Protein AF-0000000079761449 (afdb_homodimer)

Secondary structure (DSSP, 8-state):
------------S--SEEEEEEEEEETTEEEEEEE--SSEEEEEESTTSSHHHHHHHHHHHHHTPPPPGGGS-HHHHHHHHHHHHHHHTTSS-HHHHHHH---EEEEEEEE-TTS-TTS--GGGGGG-----TT--EEEEEEEEEE-S-HHHHHHHHHHHHEETTEE---TTHHHHHHHTHHHHEEEEEEEE-SS-TT-EEEE-HHHHHHH--EEEE-SS------TTSTT-HHHHHHHHHTS-GGGS-HHHHHHHHHHHHHHHT-STHHHHHHHHHHHHHHHHH--SS-S-TTS-EEEEEE---SSS---S-EEEEEE-TTS--EEEGGGS-HHHHHHHHHHHHHHHHHHHHHHH-SSS--EEEEE-TTTT--HHHHHHHHHHHHHHHHHHHTTT-EEEEE---HHHHHHS-GGGEEEEEEETTEEEEEEHHHHHHH-HHHHHHHHHHHHHHT--GGG-SEEEEE-SHHHHHHHHHHHHHHHHHTTTTTSSS-GGGS-EEEEE-TTTSHHHHHHHHHHHT--EEEE----EEEEEE-TTSPEEEEE--GGG-SEE--HHHHHHHHHHTT--TT--PPPPHHHHHT--TTTTEETTEEEE----BTTB--SSHHHHHHHH-TTTTT--SS--GGGG----S-HHHHHHHHHHH-TTPPPPHHHHHHHHHHHH--S--/------------S--SEEEEEEEEEETTEEEEEEE--SSEEEEEESTTSSHHHHHHHHHHHHHTPPPPGGGS-HHHHHHHHHHHHHHHTTSS-HHHHHHH---EEEEEEEE-TTS-TTS--GGGGGG-----TT--EEEEEEEEEE-S-HHHHHHHHHHHHEETTEE---TTHHHHHHHTHHHHEEEEEEEE-SS-TT-EEEE-HHHHHHH--EEEE-SS------TTSTT-HHHHHHHHHTS-GGGS-HHHHHHHHHHHHHHHS-SHHHHHHHHHHHHHHHHHH--SS-S-TTS-EEEEEE----SS-----EEEEEE-TTS--EEEGGGS-HHHHHHHHHHHHHHHHHHHHHHH-SSS--EEEEE-TTTT--HHHHHHHHHHHHHHHHHHHTTT-EEEEE---HHHHHHS-GGGEEEEEEETTEEEEEEHHHHHHH-HHHHHHHHHHHHHHT--GGG-SEEEEE-SHHHHHHHHHHHHHHHHHTTTTTSSS-GGGS-EEEEE-TTTSHHHHHHHHHHHT--EEEE----EEEEEE-TTSPEEEEE--GGG-SEE--HHHHHHHHHHTT--TT--PPPPHHHHHT--TTTTEETTEEEE----BTTB--SSHHHHHHHH-TTTTT--SS--GGGG----S-HHHHHHHHHHH-TTPPPPHHHHHHHHHHHH--S--

InterPro domains:
  IPR027417 P-loop containing nucleoside triphosphate hydrolase [G3DSA:3.40.50.300] (16-431)
  IPR027417 P-loop containing nucleoside triphosphate hydrolase [SSF52540] (16-412)
  IPR034139 OLD protein-like, TOPRIM domain [PF20469] (458-531)
  IPR034139 OLD protein-like, TOPRIM domain [cd01026] (458-541)
  IPR041685 Endonuclease GajA/Old nuclease/RecF-like, AAA domain [PF13175] (16-409)
  IPR051396 Bacterial Antiviral Defense Nuclease [PTHR43581] (16-540)

Nearest PDB structures (foldseek):
  5z68-assembly2_C  TM=4.287E-01  e=1.206E-06  Caldanaerobacter subterraneus subsp. tengcongensis MB4
  3euj-assembly1_A-2  TM=3.792E-01  e=4.379E-06  [Haemophilus] ducreyi 35000HP
  3euk-assembly2_F  TM=3.370E-01  e=1.665E-06  [Haemophilus] ducreyi 35000HP
  7nyw-assembly1_A  TM=2.737E-01  e=1.703E-03  Photorhabdus thracensis
  3hte-assembly1_D  TM=2.586E-01  e=2.676E+00  Escherichia coli K-12

Sequence (1354 aa):
MALTSYTCAIRKEIGMRLSKIKIKNYRLLIDAELEVDSKTTLIVGRNNTAKTSCFECIGKVLDGTPFSFNDYPLSKRENLYANITSFMAKEIAFEELCERLEPISIEFLVDYSLDDPEDNLGALSPFIIDVDIDTTTALIRAEYKLKADEKGIWKILEPNYYENGNFSPADDVHNAIISNFHKLFEMTIYAINPQKPDEKQSKKQAELADLFPFHIIQAERCLGEDGTQDNSLSSLISDFFDMSEDELDPSVAEKVKELRAIVENANKNVQQQSDSILSALVSSAVGFGYPNGEELQLGVTTQLSIDDQIKNQTQLSYTAGTSKERLPSTYNGLGYKNLIKMEFLLAAFAKKVEKCGDACIPLLFIEEPESHMHPQMQHAFAEYLEAFLAKITSVGIQTFLTSHSAHIANTMVFSKIRYAQKTKAGVIYKNLNTFAQENPSNTDFIRKYLTLTKCDLFFADKAIFIEGASERLLLPDMIDKCAKAGDFDSREYKLPAQYYALVEIGGAYAYKFIPFAEFLGIPCLILTDLDSVSGQKGANGRIYYNSVPVSCGETTSNETLKWWVRKNKGLSEDDNTQIALTDITSMSPADKTRCKCHIEFQTTENGLCGHSLEEAIRNVNRAHYELGDTPTENDLEFSGKSKTDFALNLICECEDYAIPAYIKDGLVWLNDQRVLEMALTSYTCAIRKEIGMRLSKIKIKNYRLLIDAELEVDSKTTLIVGRNNTAKTSCFECIGKVLDGTPFSFNDYPLSKRENLYANITSFMAKEIAFEELCERLEPISIEFLVDYSLDDPEDNLGALSPFIIDVDIDTTTALIRAEYKLKADEKGIWKILEPNYYENGNFSPADDVHNAIISNFHKLFEMTIYAINPQKPDEKQSKKQAELADLFPFHIIQAERCLGEDGTQDNSLSSLISDFFDMSEDELDPSVAEKVKELRAIVENANKNVQQQSDSILSALVSSAVGFGYPNGEELQLGVTTQLSIDDQIKNQTQLSYTAGTSKERLPSTYNGLGYKNLIKMEFLLAAFAKKVEKCGDACIPLLFIEEPESHMHPQMQHAFAEYLEAFLAKITSVGIQTFLTSHSAHIANTMVFSKIRYAQKTKAGVIYKNLNTFAQENPSNTDFIRKYLTLTKCDLFFADKAIFIEGASERLLLPDMIDKCAKAGDFDSREYKLPAQYYALVEIGGAYAYKFIPFAEFLGIPCLILTDLDSVSGQKGANGRIYYNSVPVSCGETTSNETLKWWVRKNKGLSEDDNTQIALTDITSMSPADKTRCKCHIEFQTTENGLCGHSLEEAIRNVNRAHYELGDTPTENDLEFSGKSKTDFALNLICECEDYAIPAYIKDGLVWLNDQRVLE

Organism: Clostridium scindens (strain ATCC 35704 / DSM 5676 / VPI 13733 / 19) (NCBI:txid411468)

pLDDT: mean 78.38, std 19.58, range [19.12, 97.88]

Radius of gyration: 34.51 Å; Cα contacts (8 Å, |Δi|>4): 2394; chains: 2; bounding box: 99×98×90 Å

Structure (mmCIF, N/CA/C/O backbone):
data_AF-0000000079761449-model_v1
#
loop_
_entity.id
_entity.type
_entity.pdbx_description
1 polymer 'DNA replication and repair protein RecF'
#
loop_
_atom_site.group_PDB
_atom_site.id
_atom_site.type_symbol
_atom_site.label_atom_id
_atom_site.label_alt_id
_atom_site.label_comp_id
_atom_site.label_asym_id
_atom_site.label_entity_id
_atom_site.label_seq_id
_atom_site.pdbx_PDB_ins_code
_atom_site.Cartn_x
_atom_site.Cartn_y
_atom_site.Cartn_z
_atom_site.occupancy
_atom_site.B_iso_or_equiv
_atom_site.auth_seq_id
_atom_site.auth_comp_id
_atom_site.auth_asym_id
_atom_site.auth_atom_id
_atom_site.pdbx_PDB_model_num
ATOM 1 N N . MET A 1 1 ? -2.748 16.125 -27.953 1 19.59 1 MET A N 1
ATOM 2 C CA . MET A 1 1 ? -2.762 16.047 -29.406 1 19.59 1 MET A CA 1
ATOM 3 C C . MET A 1 1 ? -1.547 15.281 -29.922 1 19.59 1 MET A C 1
ATOM 5 O O . MET A 1 1 ? -1.692 14.281 -30.641 1 19.59 1 MET A O 1
ATOM 9 N N . ALA A 1 2 ? -0.478 16.047 -30.344 1 19.84 2 ALA A N 1
ATOM 10 C CA . ALA A 1 2 ? 0.451 15.523 -31.344 1 19.84 2 ALA A CA 1
ATOM 11 C C . ALA A 1 2 ? 1.441 14.547 -30.719 1 19.84 2 ALA A C 1
ATOM 13 O O . ALA A 1 2 ? 2.414 14.969 -30.078 1 19.84 2 ALA A O 1
ATOM 14 N N . LEU A 1 3 ? 1.023 13.555 -29.938 1 25.16 3 LEU A N 1
ATOM 15 C CA . LEU A 1 3 ? 1.757 12.297 -29.875 1 25.16 3 LEU A CA 1
ATOM 16 C C . LEU A 1 3 ? 2.344 11.938 -31.234 1 25.16 3 LEU A C 1
ATOM 18 O O . LEU A 1 3 ? 1.604 11.625 -32.156 1 25.16 3 LEU A O 1
ATOM 22 N N . THR A 1 4 ? 3.264 12.672 -31.656 1 25.59 4 THR A N 1
ATOM 23 C CA . THR A 1 4 ? 3.965 12.602 -32.938 1 25.59 4 THR A CA 1
ATOM 24 C C . THR A 1 4 ? 4.195 11.148 -33.344 1 25.59 4 THR A C 1
ATOM 26 O O . THR A 1 4 ? 4.285 10.258 -32.5 1 25.59 4 THR A O 1
ATOM 29 N N . SER A 1 5 ? 3.996 10.922 -34.781 1 26.22 5 SER A N 1
ATOM 30 C CA . SER A 1 5 ? 4.109 9.781 -35.688 1 26.22 5 SER A CA 1
ATOM 31 C C . SER A 1 5 ? 5.477 9.117 -35.562 1 26.22 5 SER A C 1
ATOM 33 O O . SER A 1 5 ? 6.469 9.633 -36.094 1 26.22 5 SER A O 1
ATOM 35 N N . TYR A 1 6 ? 6.02 8.984 -34.469 1 28.06 6 TYR A N 1
ATOM 36 C CA . TYR A 1 6 ? 7.125 8.047 -34.594 1 28.06 6 TYR A CA 1
ATOM 37 C C . TYR A 1 6 ? 6.781 6.961 -35.625 1 28.06 6 TYR A C 1
ATOM 39 O O . TYR A 1 6 ? 5.836 6.195 -35.406 1 28.06 6 TYR A O 1
ATOM 47 N N . THR A 1 7 ? 6.758 7.402 -36.938 1 28.17 7 THR A N 1
ATOM 48 C CA . THR A 1 7 ? 6.727 6.422 -38 1 28.17 7 THR A CA 1
ATOM 49 C C . THR A 1 7 ? 7.688 5.273 -37.719 1 28.17 7 THR A C 1
ATOM 51 O O . THR A 1 7 ? 8.859 5.328 -38.094 1 28.17 7 THR A O 1
ATOM 54 N N . CYS A 1 8 ? 7.941 4.984 -36.531 1 30.56 8 CYS A N 1
ATOM 55 C CA . CYS A 1 8 ? 8.68 3.73 -36.406 1 30.56 8 CYS A CA 1
ATOM 56 C C . CYS A 1 8 ? 8.102 2.668 -37.344 1 30.56 8 CYS A C 1
ATOM 58 O O . CYS A 1 8 ? 6.883 2.539 -37.469 1 30.56 8 CYS A O 1
ATOM 60 N N . ALA A 1 9 ? 8.867 2.355 -38.344 1 31.3 9 ALA A N 1
ATOM 61 C CA . ALA A 1 9 ? 8.539 1.203 -39.188 1 31.3 9 ALA A CA 1
ATOM 62 C C . ALA A 1 9 ? 7.773 0.149 -38.406 1 31.3 9 ALA A C 1
ATOM 64 O O . ALA A 1 9 ? 8.234 -0.302 -37.344 1 31.3 9 ALA A O 1
ATOM 65 N N . ILE A 1 10 ? 6.527 0.312 -38.469 1 35 10 ILE A N 1
ATOM 66 C CA . ILE A 1 10 ? 5.668 -0.757 -37.969 1 35 10 ILE A CA 1
ATOM 67 C C . ILE A 1 10 ? 6.332 -2.109 -38.219 1 35 10 ILE A C 1
ATOM 69 O O . ILE A 1 10 ? 6.473 -2.541 -39.344 1 35 10 ILE A O 1
ATOM 73 N N . ARG A 1 11 ? 7.453 -2.289 -37.562 1 35.69 11 ARG A N 1
ATOM 74 C CA . ARG A 1 11 ? 7.824 -3.68 -37.812 1 35.69 11 ARG A CA 1
ATOM 75 C C . ARG A 1 11 ? 6.59 -4.562 -37.938 1 35.69 11 ARG A C 1
ATOM 77 O O . ARG A 1 11 ? 5.59 -4.352 -37.25 1 35.69 11 ARG A O 1
ATOM 84 N N . LYS A 1 12 ? 6.48 -5.266 -39 1 40.88 12 LYS A N 1
ATOM 85 C CA . LYS A 1 12 ? 5.496 -6.32 -39.219 1 40.88 12 LYS A CA 1
ATOM 86 C C . LYS A 1 12 ? 5.102 -7 -37.906 1 40.88 12 LYS A C 1
ATOM 88 O O . LYS A 1 12 ? 5.855 -6.973 -36.938 1 40.88 12 LYS A O 1
ATOM 93 N N . GLU A 1 13 ? 3.949 -7.648 -37.688 1 49.78 13 GLU A N 1
ATOM 94 C CA . GLU A 1 13 ? 3.52 -8.609 -36.688 1 49.78 13 GLU A CA 1
ATOM 95 C C . GLU A 1 13 ? 4.715 -9.32 -36.062 1 49.78 13 GLU A C 1
ATOM 97 O O . GLU A 1 13 ? 5.703 -9.602 -36.75 1 49.78 13 GLU A O 1
ATOM 102 N N . ILE A 1 14 ? 4.953 -9.305 -34.719 1 57.28 14 ILE A N 1
ATOM 103 C CA . ILE A 1 14 ? 6.078 -9.82 -33.938 1 57.28 14 ILE A CA 1
ATOM 104 C C . ILE A 1 14 ? 6.52 -11.164 -34.531 1 57.28 14 ILE A C 1
ATOM 106 O O . ILE A 1 14 ? 5.738 -12.117 -34.594 1 57.28 14 ILE A O 1
ATOM 110 N N . GLY A 1 15 ? 7.551 -11.109 -35.25 1 73.94 15 GLY A N 1
ATOM 111 C CA . GLY A 1 15 ? 8.219 -12.297 -35.75 1 73.94 15 GLY A CA 1
ATOM 112 C C . GLY A 1 15 ? 8.664 -13.242 -34.656 1 73.94 15 GLY A C 1
ATOM 113 O O . GLY A 1 15 ? 7.887 -13.555 -33.75 1 73.94 15 GLY A O 1
ATOM 114 N N . MET A 1 16 ? 9.906 -13.617 -34.562 1 86.19 16 MET A N 1
ATOM 115 C CA . MET A 1 16 ? 10.453 -14.539 -33.594 1 86.19 16 MET A CA 1
ATOM 116 C C . MET A 1 16 ? 10.266 -13.992 -32.156 1 86.19 16 MET A C 1
ATOM 118 O O . MET A 1 16 ? 10.445 -12.797 -31.938 1 86.19 16 MET A O 1
ATOM 122 N N . ARG A 1 17 ? 9.734 -14.844 -31.266 1 90.69 17 ARG A N 1
ATOM 123 C CA . ARG A 1 17 ? 9.477 -14.414 -29.891 1 90.69 17 ARG A CA 1
ATOM 124 C C . ARG A 1 17 ? 9.719 -15.555 -28.906 1 90.69 17 ARG A C 1
ATOM 126 O O . ARG A 1 17 ? 9.602 -16.734 -29.266 1 90.69 17 ARG A O 1
ATOM 133 N N . LEU A 1 18 ? 10.094 -15.211 -27.75 1 95.5 18 LEU A N 1
ATOM 134 C CA . LEU A 1 18 ? 10.172 -16.172 -26.656 1 95.5 18 LEU A CA 1
ATOM 135 C C . LEU A 1 18 ? 8.781 -16.578 -26.203 1 95.5 18 LEU A C 1
ATOM 137 O O . LEU A 1 18 ? 7.953 -15.734 -25.859 1 95.5 18 LEU A O 1
ATOM 141 N N . SER A 1 19 ? 8.523 -17.844 -26.219 1 95.5 19 SER A N 1
ATOM 142 C CA . SER A 1 19 ? 7.164 -18.297 -25.953 1 95.5 19 SER A CA 1
ATOM 143 C C . SER A 1 19 ? 7.062 -18.953 -24.578 1 95.5 19 SER A C 1
ATOM 145 O O . SER A 1 19 ? 6.012 -18.906 -23.938 1 95.5 19 SER A O 1
ATOM 147 N N . LYS A 1 20 ? 8.148 -19.578 -24.219 1 96.94 20 LYS A N 1
ATOM 148 C CA . LYS A 1 20 ? 8.109 -20.328 -22.969 1 96.94 20 LYS A CA 1
ATOM 149 C C . LYS A 1 20 ? 9.492 -20.422 -22.344 1 96.94 20 LYS A C 1
ATOM 151 O O . LYS A 1 20 ? 10.5 -20.469 -23.047 1 96.94 20 LYS A O 1
ATOM 156 N N . ILE A 1 21 ? 9.547 -20.453 -21.047 1 97.88 21 ILE A N 1
ATOM 157 C CA . ILE A 1 21 ? 10.766 -20.672 -20.281 1 97.88 21 ILE A CA 1
ATOM 158 C C . ILE A 1 21 ? 10.531 -21.781 -19.25 1 97.88 21 ILE A C 1
ATOM 160 O O . ILE A 1 21 ? 9.523 -21.781 -18.547 1 97.88 21 ILE A O 1
ATOM 164 N N . LYS A 1 22 ? 11.359 -22.719 -19.219 1 97.75 22 LYS A N 1
ATOM 165 C CA . LYS A 1 22 ? 11.312 -23.781 -18.219 1 97.75 22 LYS A CA 1
ATOM 166 C C . LYS A 1 22 ? 12.555 -23.75 -17.328 1 97.75 22 LYS A C 1
ATOM 168 O O . LYS A 1 22 ? 13.68 -23.672 -17.828 1 97.75 22 LYS A O 1
ATOM 173 N N . ILE A 1 23 ? 12.375 -23.688 -16.094 1 97.69 23 ILE A N 1
ATOM 174 C CA . ILE A 1 23 ? 13.469 -23.656 -15.125 1 97.69 23 ILE A CA 1
ATOM 175 C C . ILE A 1 23 ? 13.391 -24.875 -14.211 1 97.69 23 ILE A C 1
ATOM 177 O O . ILE A 1 23 ? 12.32 -25.188 -13.68 1 97.69 23 ILE A O 1
ATOM 181 N N . LYS A 1 24 ? 14.469 -25.531 -14.094 1 97.31 24 LYS A N 1
ATOM 182 C CA . LYS A 1 24 ? 14.539 -26.688 -13.203 1 97.31 24 LYS A CA 1
ATOM 183 C C . LYS A 1 24 ? 15.633 -26.516 -12.156 1 97.31 24 LYS A C 1
ATOM 185 O O . LYS A 1 24 ? 16.734 -26.062 -12.469 1 97.31 24 LYS A O 1
ATOM 190 N N . ASN A 1 25 ? 15.297 -26.766 -10.969 1 96.12 25 ASN A N 1
ATOM 191 C CA . ASN A 1 25 ? 16.219 -26.891 -9.844 1 96.12 25 ASN A CA 1
ATOM 192 C C . ASN A 1 25 ? 16.938 -25.578 -9.555 1 96.12 25 ASN A C 1
ATOM 194 O O . ASN A 1 25 ? 18.172 -25.547 -9.477 1 96.12 25 ASN A O 1
ATOM 198 N N . TYR A 1 26 ? 16.344 -24.531 -9.406 1 94.94 26 TYR A N 1
ATOM 199 C CA . TYR A 1 26 ? 16.859 -23.219 -9.008 1 94.94 26 TYR A CA 1
ATOM 200 C C . TYR A 1 26 ? 16.047 -22.656 -7.84 1 94.94 26 TYR A C 1
ATOM 202 O O . TYR A 1 26 ? 14.93 -22.156 -8.031 1 94.94 26 TYR A O 1
ATOM 210 N N . ARG A 1 27 ? 16.547 -22.75 -6.746 1 89.44 27 ARG A N 1
ATOM 211 C CA . ARG A 1 27 ? 15.891 -22.266 -5.531 1 89.44 27 ARG A CA 1
ATOM 212 C C . ARG A 1 27 ? 14.5 -22.875 -5.375 1 89.44 27 ARG A C 1
ATOM 214 O O . ARG A 1 27 ? 14.359 -24.109 -5.32 1 89.44 27 ARG A O 1
ATOM 221 N N . LEU A 1 28 ? 13.438 -22.094 -5.445 1 88 28 LEU A N 1
ATOM 222 C CA . LEU A 1 28 ? 12.094 -22.625 -5.273 1 88 28 LEU A CA 1
ATOM 223 C C . LEU A 1 28 ? 11.531 -23.125 -6.602 1 88 28 LEU A C 1
ATOM 225 O O . LEU A 1 28 ? 10.469 -23.766 -6.633 1 88 28 LEU A O 1
ATOM 229 N N . LEU A 1 29 ? 12.266 -22.875 -7.605 1 95 29 LEU A N 1
ATOM 230 C CA . LEU A 1 29 ? 11.836 -23.312 -8.93 1 95 29 LEU A CA 1
ATOM 231 C C . LEU A 1 29 ? 12.367 -24.703 -9.242 1 95 29 LEU A C 1
ATOM 233 O O . LEU A 1 29 ? 13.375 -24.844 -9.93 1 95 29 LEU A O 1
ATOM 237 N N . ILE A 1 30 ? 11.633 -25.688 -8.82 1 95.44 30 ILE A N 1
ATOM 238 C CA . ILE A 1 30 ? 12.07 -27.078 -8.961 1 95.44 30 ILE A CA 1
ATOM 239 C C . ILE A 1 30 ? 11.742 -27.578 -10.359 1 95.44 30 ILE A C 1
ATOM 241 O O . ILE A 1 30 ? 12.562 -28.25 -10.992 1 95.44 30 ILE A O 1
ATOM 245 N N . ASP A 1 31 ? 10.664 -27.344 -10.828 1 96 31 ASP A N 1
ATOM 246 C CA . ASP A 1 31 ? 10.164 -27.641 -12.164 1 96 31 ASP A CA 1
ATOM 247 C C . ASP A 1 31 ? 9.094 -26.641 -12.594 1 96 31 ASP A C 1
ATOM 249 O O . ASP A 1 31 ? 7.914 -26.984 -12.68 1 96 31 ASP A O 1
ATOM 253 N N . ALA A 1 32 ? 9.547 -25.469 -12.93 1 96.5 32 ALA A N 1
ATOM 254 C CA . ALA A 1 32 ? 8.617 -24.359 -13.203 1 96.5 32 ALA A CA 1
ATOM 255 C C . ALA A 1 32 ? 8.562 -24.062 -14.703 1 96.5 32 ALA A C 1
ATOM 257 O O . ALA A 1 32 ? 9.578 -24.156 -15.398 1 96.5 32 ALA A O 1
ATOM 258 N N . GLU A 1 33 ? 7.445 -23.828 -15.172 1 96.69 33 GLU A N 1
ATOM 259 C CA . GLU A 1 33 ? 7.227 -23.422 -16.562 1 96.69 33 GLU A CA 1
ATOM 260 C C . GLU A 1 33 ? 6.523 -22.062 -16.641 1 96.69 33 GLU A C 1
ATOM 262 O O . GLU A 1 33 ? 5.504 -21.859 -15.984 1 96.69 33 GLU A O 1
ATOM 267 N N . LEU A 1 34 ? 7.051 -21.125 -17.344 1 96.94 34 LEU A N 1
ATOM 268 C CA . LEU A 1 34 ? 6.496 -19.781 -17.516 1 96.94 34 LEU A CA 1
ATOM 269 C C . LEU A 1 34 ? 6.133 -19.531 -18.969 1 96.94 34 LEU A C 1
ATOM 271 O O . LEU A 1 34 ? 7.016 -19.438 -19.828 1 96.94 34 LEU A O 1
ATOM 275 N N . GLU A 1 35 ? 4.891 -19.469 -19.266 1 96.94 35 GLU A N 1
ATOM 276 C CA . GLU A 1 35 ? 4.453 -19.062 -20.594 1 96.94 35 GLU A CA 1
ATOM 277 C C . GLU A 1 35 ? 4.625 -17.547 -20.781 1 96.94 35 GLU A C 1
ATOM 279 O O . GLU A 1 35 ? 4.195 -16.766 -19.938 1 96.94 35 GLU A O 1
ATOM 284 N N . VAL A 1 36 ? 5.219 -17.172 -21.859 1 96.12 36 VAL A N 1
ATOM 285 C CA . VAL A 1 36 ? 5.574 -15.766 -22.062 1 96.12 36 VAL A CA 1
ATOM 286 C C . VAL A 1 36 ? 4.605 -15.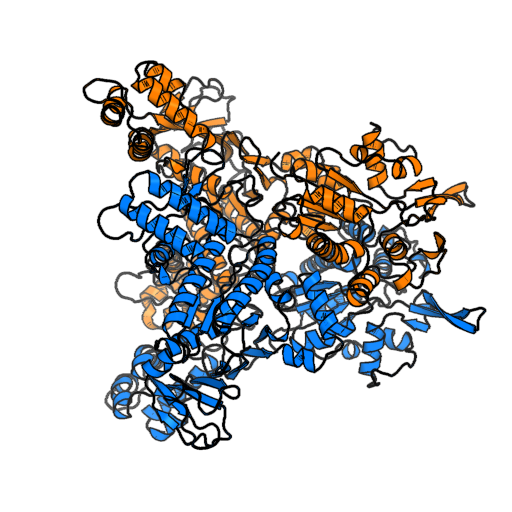125 -23.047 1 96.12 36 VAL A C 1
ATOM 288 O O . VAL A 1 36 ? 4.324 -15.695 -24.109 1 96.12 36 VAL A O 1
ATOM 291 N N . ASP A 1 37 ? 4.078 -13.984 -22.641 1 93.06 37 ASP A N 1
ATOM 292 C CA . ASP A 1 37 ? 3.225 -13.203 -23.531 1 93.06 37 ASP A CA 1
ATOM 293 C C . ASP A 1 37 ? 4.051 -12.5 -24.609 1 93.06 37 ASP A C 1
ATOM 295 O O . ASP A 1 37 ? 5.238 -12.234 -24.406 1 93.06 37 ASP A O 1
ATOM 299 N N . SER A 1 38 ? 3.453 -12.219 -25.75 1 88.94 38 SER A N 1
ATOM 300 C CA . SER A 1 38 ? 4.168 -11.633 -26.875 1 88.94 38 SER A CA 1
ATOM 301 C C . SER A 1 38 ? 4.617 -10.211 -26.562 1 88.94 38 SER A C 1
ATOM 303 O O . SER A 1 38 ? 5.562 -9.703 -27.172 1 88.94 38 SER A O 1
ATOM 305 N N . LYS A 1 39 ? 3.961 -9.625 -25.594 1 87.5 39 LYS A N 1
ATOM 306 C CA . LYS A 1 39 ? 4.305 -8.242 -25.281 1 87.5 39 LYS A CA 1
ATOM 307 C C . LYS A 1 39 ? 4.762 -8.102 -23.828 1 87.5 39 LYS A C 1
ATOM 309 O O . LYS A 1 39 ? 5.941 -7.875 -23.562 1 87.5 39 LYS A O 1
ATOM 314 N N . THR A 1 40 ? 3.803 -8.32 -22.953 1 90.19 40 THR A N 1
ATOM 315 C CA . THR A 1 40 ? 4.086 -8.125 -21.531 1 90.19 40 THR A CA 1
ATOM 316 C C . THR A 1 40 ? 3.602 -9.312 -20.719 1 90.19 40 THR A C 1
ATOM 318 O O . THR A 1 40 ? 2.467 -9.766 -20.891 1 90.19 40 THR A O 1
ATOM 321 N N . THR A 1 41 ? 4.484 -9.844 -19.953 1 94.56 41 THR A N 1
ATOM 322 C CA . THR A 1 41 ? 4.145 -10.891 -18.984 1 94.56 41 THR A CA 1
ATOM 323 C C . THR A 1 41 ? 4.277 -10.375 -17.562 1 94.56 41 THR A C 1
ATOM 325 O O . THR A 1 41 ? 5.363 -9.977 -17.125 1 94.56 41 THR A O 1
ATOM 328 N N . LEU A 1 42 ? 3.162 -10.359 -16.875 1 94.12 42 LEU A N 1
ATOM 329 C CA . LEU A 1 42 ? 3.146 -9.906 -15.484 1 94.12 42 LEU A CA 1
ATOM 330 C C . LEU A 1 42 ? 3.092 -11.086 -14.531 1 94.12 42 LEU A C 1
ATOM 332 O O . LEU A 1 42 ? 2.184 -11.914 -14.609 1 94.12 42 LEU A O 1
ATOM 336 N N . ILE A 1 43 ? 4.078 -11.18 -13.703 1 95.75 43 ILE A N 1
ATOM 337 C CA . ILE A 1 43 ? 4.102 -12.219 -12.68 1 95.75 43 ILE A CA 1
ATOM 338 C C . ILE A 1 43 ? 3.625 -11.641 -11.352 1 95.75 43 ILE A C 1
ATOM 340 O O . ILE A 1 43 ? 4.195 -10.664 -10.852 1 95.75 43 ILE A O 1
ATOM 344 N N . VAL A 1 44 ? 2.541 -12.227 -10.844 1 92.69 44 VAL A N 1
ATOM 345 C CA . VAL A 1 44 ? 2.002 -11.812 -9.555 1 92.69 44 VAL A CA 1
ATOM 346 C C . VAL A 1 44 ? 1.908 -13.023 -8.625 1 92.69 44 VAL A C 1
ATOM 348 O O . VAL A 1 44 ? 1.964 -14.172 -9.078 1 92.69 44 VAL A O 1
ATOM 351 N N . GLY A 1 45 ? 1.832 -12.742 -7.387 1 88.5 45 GLY A N 1
ATOM 352 C CA . GLY A 1 45 ? 1.72 -13.797 -6.391 1 88.5 45 GLY A CA 1
ATOM 353 C C . GLY A 1 45 ? 2.043 -13.328 -4.984 1 88.5 45 GLY A C 1
ATOM 354 O O . GLY A 1 45 ? 2.477 -12.188 -4.789 1 88.5 45 GLY A O 1
ATOM 355 N N . ARG A 1 46 ? 1.891 -14.25 -4.121 1 81.19 46 ARG A N 1
ATOM 356 C CA . ARG A 1 46 ? 2.168 -13.984 -2.713 1 81.19 46 ARG A CA 1
ATOM 357 C C . ARG A 1 46 ? 3.656 -13.734 -2.486 1 81.19 46 ARG A C 1
ATOM 359 O O . ARG A 1 46 ? 4.469 -13.93 -3.391 1 81.19 46 ARG A O 1
ATOM 366 N N . ASN A 1 47 ? 4 -13.312 -1.314 1 69.44 47 ASN A N 1
ATOM 367 C CA . ASN A 1 47 ? 5.402 -13.109 -0.968 1 69.44 47 ASN A CA 1
ATOM 368 C C . ASN A 1 47 ? 6.184 -14.422 -0.984 1 69.44 47 ASN A C 1
ATOM 370 O O . ASN A 1 47 ? 5.656 -15.469 -0.604 1 69.44 47 ASN A O 1
ATOM 374 N N . ASN A 1 48 ? 7.324 -14.359 -1.464 1 72.69 48 ASN A N 1
ATOM 375 C CA . ASN A 1 48 ? 8.234 -15.5 -1.485 1 72.69 48 ASN A CA 1
ATOM 376 C C . ASN A 1 48 ? 7.738 -16.594 -2.424 1 72.69 48 ASN A C 1
ATOM 378 O O . ASN A 1 48 ? 7.672 -17.766 -2.039 1 72.69 48 ASN A O 1
ATOM 382 N N . THR A 1 49 ? 7.266 -16.156 -3.49 1 81.56 49 THR A N 1
ATOM 383 C CA . THR A 1 49 ? 6.828 -17.109 -4.504 1 81.56 49 THR A CA 1
ATOM 384 C C . THR A 1 49 ? 7.734 -17.047 -5.73 1 81.56 49 THR A C 1
ATOM 386 O O . THR A 1 49 ? 7.266 -17.156 -6.863 1 81.56 49 THR A O 1
ATOM 389 N N . ALA A 1 50 ? 8.977 -16.703 -5.555 1 86.62 50 ALA A N 1
ATOM 390 C CA . ALA A 1 50 ? 10.062 -16.828 -6.531 1 86.62 50 ALA A CA 1
ATOM 391 C C . ALA A 1 50 ? 9.844 -15.891 -7.719 1 86.62 50 ALA A C 1
ATOM 393 O O . ALA A 1 50 ? 10.188 -16.234 -8.852 1 86.62 50 ALA A O 1
ATOM 394 N N . LYS A 1 51 ? 9.125 -14.781 -7.551 1 87.94 51 LYS A N 1
ATOM 395 C CA . LYS A 1 51 ? 8.992 -13.805 -8.625 1 87.94 51 LYS A CA 1
ATOM 396 C C . LYS A 1 51 ? 10.344 -13.219 -9.008 1 87.94 51 LYS A C 1
ATOM 398 O O . LYS A 1 51 ? 10.734 -13.258 -10.18 1 87.94 51 LYS A O 1
ATOM 403 N N . THR A 1 52 ? 11.094 -12.82 -8.047 1 82.62 52 THR A N 1
ATOM 404 C CA . THR A 1 52 ? 12.414 -12.242 -8.258 1 82.62 52 THR A CA 1
ATOM 405 C C . THR A 1 52 ? 13.414 -13.312 -8.688 1 82.62 52 THR A C 1
ATOM 407 O O . THR A 1 52 ? 14.273 -13.07 -9.531 1 82.62 52 THR A O 1
ATOM 410 N N . SER A 1 53 ? 13.25 -14.492 -8.094 1 87.81 53 SER A N 1
ATOM 411 C CA . SER A 1 53 ? 14.148 -15.602 -8.422 1 87.81 53 SER A CA 1
ATOM 412 C C . SER A 1 53 ? 14.07 -15.953 -9.906 1 87.81 53 SER A C 1
ATOM 414 O O . SER A 1 53 ? 15.086 -16.297 -10.516 1 87.81 53 SER A O 1
ATOM 416 N N . CYS A 1 54 ? 12.969 -15.875 -10.398 1 92.88 54 CYS A N 1
ATOM 417 C CA . CYS A 1 54 ? 12.797 -16.156 -11.812 1 92.88 54 CYS A CA 1
ATOM 418 C C . CYS A 1 54 ? 13.617 -15.211 -12.672 1 92.88 54 CYS A C 1
ATOM 420 O O . CYS A 1 54 ? 14.375 -15.648 -13.539 1 92.88 54 CYS A O 1
ATOM 422 N N . PHE A 1 55 ? 13.539 -13.969 -12.391 1 91.62 55 PHE A N 1
ATOM 423 C CA . PHE A 1 55 ? 14.281 -12.953 -13.125 1 91.62 55 PHE A CA 1
ATOM 424 C C . PHE A 1 55 ? 15.781 -13.133 -12.938 1 91.62 55 PHE A C 1
ATOM 426 O O . PHE A 1 55 ? 16.562 -13 -13.891 1 91.62 55 PHE A O 1
ATOM 433 N N . GLU A 1 56 ? 16.156 -13.438 -11.75 1 89.56 56 GLU A N 1
ATOM 434 C CA . GLU A 1 56 ? 17.578 -13.609 -11.445 1 89.56 56 GLU A CA 1
ATOM 435 C C . GLU A 1 56 ? 18.156 -14.805 -12.203 1 89.56 56 GLU A C 1
ATOM 437 O O . GLU A 1 56 ? 19.281 -14.742 -12.711 1 89.56 56 GLU A O 1
ATOM 442 N N . CYS A 1 57 ? 17.406 -15.844 -12.227 1 94.25 57 CYS A N 1
ATOM 443 C CA . CYS A 1 57 ? 17.844 -17.031 -12.938 1 94.25 57 CYS A CA 1
ATOM 444 C C . CYS A 1 57 ? 18.078 -16.734 -14.414 1 94.25 57 CYS A C 1
ATOM 446 O O . CYS A 1 57 ? 19.141 -17.062 -14.953 1 94.25 57 CYS A O 1
ATOM 448 N N . ILE A 1 58 ? 17.125 -16.094 -15.023 1 95.62 58 ILE A N 1
ATOM 449 C CA . ILE A 1 58 ? 17.219 -15.75 -16.438 1 95.62 58 ILE A CA 1
ATOM 450 C C . ILE A 1 58 ? 18.406 -14.805 -16.656 1 95.62 58 ILE A C 1
ATOM 452 O O . ILE A 1 58 ? 19.203 -15.016 -17.562 1 95.62 58 ILE A O 1
ATOM 456 N N . GLY A 1 59 ? 18.5 -13.852 -15.805 1 92.94 59 GLY A N 1
ATOM 457 C CA . GLY A 1 59 ? 19.578 -12.883 -15.914 1 92.94 59 GLY A CA 1
ATOM 458 C C . GLY A 1 59 ? 20.953 -13.516 -15.797 1 92.94 59 GLY A C 1
ATOM 459 O O . GLY A 1 59 ? 21.859 -13.211 -16.594 1 92.94 59 GLY A O 1
ATOM 460 N N . LYS A 1 60 ? 21.141 -14.391 -14.859 1 93.12 60 LYS A N 1
ATOM 461 C CA . LYS A 1 60 ? 22.422 -15.062 -14.664 1 93.12 60 LYS A CA 1
ATOM 462 C C . LYS A 1 60 ? 22.828 -15.852 -15.906 1 93.12 60 LYS A C 1
ATOM 464 O O . LYS A 1 60 ? 23.984 -15.828 -16.328 1 93.12 60 LYS A O 1
ATOM 469 N N . VAL A 1 61 ? 21.891 -16.484 -16.469 1 96 61 VAL A N 1
ATOM 470 C CA . VAL A 1 61 ? 22.156 -17.328 -17.625 1 96 61 VAL A CA 1
ATOM 471 C C . VAL A 1 61 ? 22.484 -16.453 -18.844 1 96 61 VAL A C 1
ATOM 473 O O . VAL A 1 61 ? 23.438 -16.734 -19.578 1 96 61 VAL A O 1
ATOM 476 N N . LEU A 1 62 ? 21.75 -15.438 -19 1 94.19 62 LEU A N 1
ATOM 477 C CA . LEU A 1 62 ? 21.953 -14.57 -20.156 1 94.19 62 LEU A CA 1
ATOM 478 C C . LEU A 1 62 ? 23.25 -13.781 -20.031 1 94.19 62 LEU A C 1
ATOM 480 O O . LEU A 1 62 ? 23.891 -13.477 -21.047 1 94.19 62 LEU A O 1
ATOM 484 N N . ASP A 1 63 ? 23.656 -13.508 -18.812 1 90.19 63 ASP A N 1
ATOM 485 C CA . ASP A 1 63 ? 24.891 -12.766 -18.562 1 90.19 63 ASP A CA 1
ATOM 486 C C . ASP A 1 63 ? 26.094 -13.711 -18.5 1 90.19 63 ASP A C 1
ATOM 488 O O . ASP A 1 63 ? 27.234 -13.273 -18.578 1 90.19 63 ASP A O 1
ATOM 492 N N . GLY A 1 64 ? 25.844 -14.883 -18.312 1 91.06 64 GLY A N 1
ATOM 493 C CA . GLY A 1 64 ? 26.922 -15.852 -18.156 1 91.06 64 GLY A CA 1
ATOM 494 C C . GLY A 1 64 ? 27.5 -15.883 -16.766 1 91.06 64 GLY A C 1
ATOM 495 O O . GLY A 1 64 ? 28.656 -16.25 -16.578 1 91.06 64 GLY A O 1
ATOM 496 N N . THR A 1 65 ? 26.719 -15.414 -15.844 1 91.44 65 THR A N 1
ATOM 497 C CA . THR A 1 65 ? 27.141 -15.461 -14.445 1 91.44 65 THR A CA 1
ATOM 498 C C . THR A 1 65 ? 26.922 -16.859 -13.859 1 91.44 65 THR A C 1
ATOM 500 O O . THR A 1 65 ? 25.844 -17.438 -14 1 91.44 65 THR A O 1
ATOM 503 N N . PRO A 1 66 ? 27.938 -17.375 -13.25 1 91.44 66 PRO A N 1
ATOM 504 C CA . PRO A 1 66 ? 27.797 -18.719 -12.688 1 91.44 66 PRO A CA 1
ATOM 505 C C . PRO A 1 66 ? 26.828 -18.766 -11.508 1 91.44 66 PRO A C 1
ATOM 507 O O . PRO A 1 66 ? 26.672 -17.781 -10.789 1 91.44 66 PRO A O 1
ATOM 510 N N . PHE A 1 67 ? 26.219 -19.922 -11.367 1 93.31 67 PHE A N 1
ATOM 511 C CA . PHE A 1 67 ? 25.344 -20.141 -10.219 1 93.31 67 PHE A CA 1
ATOM 512 C C . PHE A 1 67 ? 26.172 -20.453 -8.969 1 93.31 67 PHE A C 1
ATOM 514 O O . PHE A 1 67 ? 27.281 -20.984 -9.062 1 93.31 67 PHE A O 1
ATOM 521 N N . SER A 1 68 ? 25.609 -20.047 -7.875 1 87.81 68 SER A N 1
ATOM 522 C CA . SER A 1 68 ? 26.219 -20.391 -6.586 1 87.81 68 SER A CA 1
ATOM 523 C C . SER A 1 68 ? 25.5 -21.578 -5.941 1 87.81 68 SER A C 1
ATOM 525 O O . SER A 1 68 ? 24.422 -21.969 -6.383 1 87.81 68 SER A O 1
ATOM 527 N N . PHE A 1 69 ? 26.125 -22.156 -4.973 1 86.62 69 PHE A N 1
ATOM 528 C CA . PHE A 1 69 ? 25.516 -23.281 -4.27 1 86.62 69 PHE A CA 1
ATOM 529 C C . PHE A 1 69 ? 24.172 -22.875 -3.68 1 86.62 69 PHE A C 1
ATOM 531 O O . PHE A 1 69 ? 23.25 -23.688 -3.633 1 86.62 69 PHE A O 1
ATOM 538 N N . ASN A 1 70 ? 24.031 -21.625 -3.363 1 81.44 70 ASN A N 1
ATOM 539 C CA . ASN A 1 70 ? 22.812 -21.141 -2.742 1 81.44 70 ASN A CA 1
ATOM 540 C C . ASN A 1 70 ? 21.672 -21.062 -3.748 1 81.44 70 ASN A C 1
ATOM 542 O O . ASN A 1 70 ? 20.5 -20.938 -3.363 1 81.44 70 ASN A O 1
ATOM 546 N N . ASP A 1 71 ? 22.031 -21.109 -4.961 1 89.5 71 ASP A N 1
ATOM 547 C CA . ASP A 1 71 ? 21.016 -21.109 -6 1 89.5 71 ASP A CA 1
ATOM 548 C C . ASP A 1 71 ? 20.391 -22.5 -6.172 1 89.5 71 ASP A C 1
ATOM 550 O O . ASP A 1 71 ? 19.328 -22.641 -6.773 1 89.5 71 ASP A O 1
ATOM 554 N N . TYR A 1 72 ? 21.109 -23.469 -5.699 1 91.31 72 TYR A N 1
ATOM 555 C CA . TYR A 1 72 ? 20.625 -24.844 -5.797 1 91.31 72 TYR A CA 1
ATOM 556 C C . TYR A 1 72 ? 19.547 -25.109 -4.766 1 91.31 72 TYR A C 1
ATOM 558 O O . TYR A 1 72 ? 19.641 -24.672 -3.617 1 91.31 72 TYR A O 1
ATOM 566 N N . PRO A 1 73 ? 18.5 -25.797 -5.18 1 88.75 73 PRO A N 1
ATOM 567 C CA . PRO A 1 73 ? 17.359 -25.969 -4.277 1 88.75 73 PRO A CA 1
ATOM 568 C C . PRO A 1 73 ? 17.719 -26.734 -3.01 1 88.75 73 PRO A C 1
ATOM 570 O O . PRO A 1 73 ? 18.453 -27.719 -3.07 1 88.75 73 PRO A O 1
ATOM 573 N N . LEU A 1 74 ? 17.125 -26.375 -1.954 1 81.56 74 LEU A N 1
ATOM 574 C CA . LEU A 1 74 ? 17.344 -27.016 -0.664 1 81.56 74 LEU A CA 1
ATOM 575 C C . LEU A 1 74 ? 16.906 -28.484 -0.694 1 81.56 74 LEU A C 1
ATOM 577 O O . LEU A 1 74 ? 17.578 -29.344 -0.133 1 81.56 74 LEU A O 1
ATOM 581 N N . SER A 1 75 ? 15.828 -28.734 -1.36 1 82.94 75 SER A N 1
ATOM 582 C CA . SER A 1 75 ? 15.227 -30.062 -1.383 1 82.94 75 SER A CA 1
ATOM 583 C C . SER A 1 75 ? 16.094 -31.047 -2.15 1 82.94 75 SER A C 1
ATOM 585 O O . SER A 1 75 ? 15.938 -32.25 -2.004 1 82.94 75 SER A O 1
ATOM 587 N N . LYS A 1 76 ? 17.031 -30.516 -2.914 1 90.12 76 LYS A N 1
ATOM 588 C CA . LYS A 1 76 ? 17.828 -31.391 -3.771 1 90.12 76 LYS A CA 1
ATOM 589 C C . LYS A 1 76 ? 19.234 -31.562 -3.23 1 90.12 76 LYS A C 1
ATOM 591 O O . LYS A 1 76 ? 20.016 -32.344 -3.752 1 90.12 76 LYS A O 1
ATOM 596 N N . ARG A 1 77 ? 19.578 -30.875 -2.221 1 88.25 77 ARG A N 1
ATOM 597 C CA . ARG A 1 77 ? 20.953 -30.812 -1.731 1 88.25 77 ARG A CA 1
ATOM 598 C C . ARG A 1 77 ? 21.359 -32.156 -1.119 1 88.25 77 ARG A C 1
ATOM 600 O O . ARG A 1 77 ? 22.5 -32.594 -1.308 1 88.25 77 ARG A O 1
ATOM 607 N N . GLU A 1 78 ? 20.438 -32.781 -0.383 1 88.88 78 GLU A N 1
ATOM 608 C CA . GLU A 1 78 ? 20.75 -34.062 0.225 1 88.88 78 GLU A CA 1
ATOM 609 C C . GLU A 1 78 ? 21.125 -35.125 -0.834 1 88.88 78 GLU A C 1
ATOM 611 O O . GLU A 1 78 ? 22.062 -35.875 -0.649 1 88.88 78 GLU A O 1
ATOM 616 N N . ASN A 1 79 ? 20.391 -35.094 -1.85 1 92.75 79 ASN A N 1
ATOM 617 C CA . ASN A 1 79 ? 20.688 -36 -2.947 1 92.75 79 ASN A CA 1
ATOM 618 C C . ASN A 1 79 ? 22.031 -35.688 -3.602 1 92.75 79 ASN A C 1
ATOM 620 O O . ASN A 1 79 ? 22.75 -36.594 -4.012 1 92.75 79 ASN A O 1
ATOM 624 N N . LEU A 1 80 ? 22.328 -34.469 -3.74 1 93.38 80 LEU A N 1
ATOM 625 C CA . LEU A 1 80 ? 23.594 -34.031 -4.305 1 93.38 80 LEU A CA 1
ATOM 626 C C . LEU A 1 80 ? 24.766 -34.531 -3.459 1 93.38 80 LEU A C 1
ATOM 628 O O . LEU A 1 80 ? 25.703 -35.125 -3.99 1 93.38 80 LEU A O 1
ATOM 632 N N . TYR A 1 81 ? 24.703 -34.438 -2.154 1 91.38 81 TYR A N 1
ATOM 633 C CA . TYR A 1 81 ? 25.734 -34.906 -1.242 1 91.38 81 TYR A CA 1
ATOM 634 C C . TYR A 1 81 ? 25.906 -36.438 -1.315 1 91.38 81 TYR A C 1
ATOM 636 O O . TYR A 1 81 ? 27.016 -36.938 -1.38 1 91.38 81 TYR A O 1
ATOM 644 N N . ALA A 1 82 ? 24.766 -37.031 -1.313 1 93.5 82 ALA A N 1
ATOM 645 C CA . ALA A 1 82 ? 24.781 -38.5 -1.318 1 93.5 82 ALA A CA 1
ATOM 646 C C . ALA A 1 82 ? 25.438 -39.031 -2.584 1 93.5 82 ALA A C 1
ATOM 648 O O . ALA A 1 82 ? 26.203 -40 -2.525 1 93.5 82 ALA A O 1
ATOM 649 N N . ASN A 1 83 ? 25.125 -38.438 -3.684 1 95.44 83 ASN A N 1
ATOM 650 C CA . ASN A 1 83 ? 25.688 -38.906 -4.953 1 95.44 83 ASN A CA 1
ATOM 651 C C . ASN A 1 83 ? 27.188 -38.656 -5.027 1 95.44 83 ASN A C 1
ATOM 653 O O . ASN A 1 83 ? 27.938 -39.5 -5.492 1 95.44 83 ASN A O 1
ATOM 657 N N . ILE A 1 84 ? 27.625 -37.562 -4.562 1 93.44 84 ILE A N 1
ATOM 658 C CA . ILE A 1 84 ? 29.047 -37.219 -4.582 1 93.44 84 ILE A CA 1
ATOM 659 C C . ILE A 1 84 ? 29.797 -38.125 -3.623 1 93.44 84 ILE A C 1
ATOM 661 O O . ILE A 1 84 ? 30.875 -38.625 -3.949 1 93.44 84 ILE A O 1
ATOM 665 N N . THR A 1 85 ? 29.188 -38.406 -2.465 1 93.5 85 THR A N 1
ATOM 666 C CA . THR A 1 85 ? 29.797 -39.281 -1.487 1 93.5 85 THR A CA 1
ATOM 667 C C . THR A 1 85 ? 29.906 -40.719 -2.041 1 93.5 85 THR A C 1
ATOM 669 O O . THR A 1 85 ? 30.938 -41.375 -1.862 1 93.5 85 THR A O 1
ATOM 672 N N . SER A 1 86 ? 28.906 -41.125 -2.695 1 95.44 86 SER A N 1
ATOM 673 C CA . SER A 1 86 ? 28.922 -42.469 -3.303 1 95.44 86 SER A CA 1
ATOM 674 C C . SER A 1 86 ? 30 -42.562 -4.367 1 95.44 86 SER A C 1
ATOM 676 O O . SER A 1 86 ? 30.641 -43.625 -4.516 1 95.44 86 SER A O 1
ATOM 678 N N . PHE A 1 87 ? 30.219 -41.531 -5.082 1 94.31 87 PHE A N 1
ATOM 679 C CA . PHE A 1 87 ? 31.266 -41.5 -6.098 1 94.31 87 PHE A CA 1
ATOM 680 C C . PHE A 1 87 ? 32.625 -41.531 -5.449 1 94.31 87 PHE A C 1
ATOM 682 O O . PHE A 1 87 ? 33.531 -42.281 -5.859 1 94.31 87 PHE A O 1
ATOM 689 N N . MET A 1 88 ? 32.812 -40.719 -4.41 1 93.75 88 MET A N 1
ATOM 690 C CA . MET A 1 88 ? 34.094 -40.656 -3.723 1 93.75 88 MET A CA 1
ATOM 691 C C . MET A 1 88 ? 34.375 -41.969 -2.992 1 93.75 88 MET A C 1
ATOM 693 O O . MET A 1 88 ? 35.562 -42.312 -2.795 1 93.75 88 MET A O 1
ATOM 697 N N . ALA A 1 89 ? 33.344 -42.656 -2.648 1 94.5 89 ALA A N 1
ATOM 698 C CA . ALA A 1 89 ? 33.5 -43.969 -2.006 1 94.5 89 ALA A CA 1
ATOM 699 C C . ALA A 1 89 ? 33.719 -45.062 -3.041 1 94.5 89 ALA A C 1
ATOM 701 O O . ALA A 1 89 ? 33.875 -46.219 -2.689 1 94.5 89 ALA A O 1
ATOM 702 N N . LYS A 1 90 ? 33.688 -44.719 -4.316 1 93.56 90 LYS A N 1
ATOM 703 C CA . LYS A 1 90 ? 33.906 -45.625 -5.441 1 93.56 90 LYS A CA 1
ATOM 704 C C . LYS A 1 90 ? 32.781 -46.656 -5.551 1 93.56 90 LYS A C 1
ATOM 706 O O . LYS A 1 90 ? 33.031 -47.781 -5.98 1 93.56 90 LYS A O 1
ATOM 711 N N . GLU A 1 91 ? 31.641 -46.25 -5.098 1 95.25 91 GLU A N 1
ATOM 712 C CA . GLU A 1 91 ? 30.469 -47.094 -5.211 1 95.25 91 GLU A CA 1
ATOM 713 C C . GLU A 1 91 ? 29.812 -46.969 -6.582 1 95.25 91 GLU A C 1
ATOM 715 O O . GLU A 1 91 ? 29.125 -47.875 -7.043 1 95.25 91 GLU A O 1
ATOM 720 N N . ILE A 1 92 ? 29.922 -45.75 -7.133 1 95.06 92 ILE A N 1
ATOM 721 C CA . ILE A 1 92 ? 29.359 -45.531 -8.461 1 95.06 92 ILE A CA 1
ATOM 722 C C . ILE A 1 92 ? 30.438 -44.938 -9.375 1 95.06 92 ILE A C 1
ATOM 724 O O . ILE A 1 92 ? 31.375 -44.281 -8.914 1 95.06 92 ILE A O 1
ATOM 728 N N . ALA A 1 93 ? 30.25 -45.219 -10.719 1 93.56 93 ALA A N 1
ATOM 729 C CA . ALA A 1 93 ? 31.188 -44.688 -11.719 1 93.56 93 ALA A CA 1
ATOM 730 C C . ALA A 1 93 ? 30.891 -43.25 -12.055 1 93.56 93 ALA A C 1
ATOM 732 O O . ALA A 1 93 ? 29.828 -42.719 -11.695 1 93.56 93 ALA A O 1
ATOM 733 N N . PHE A 1 94 ? 31.844 -42.594 -12.625 1 93.12 94 PHE A N 1
ATOM 734 C CA . PHE A 1 94 ? 31.719 -41.188 -12.992 1 93.12 94 PHE A CA 1
ATOM 735 C C . PHE A 1 94 ? 30.516 -40.969 -13.898 1 93.12 94 PHE A C 1
ATOM 737 O O . PHE A 1 94 ? 29.781 -40 -13.734 1 93.12 94 PHE A O 1
ATOM 744 N N . GLU A 1 95 ? 30.328 -41.875 -14.844 1 91.56 95 GLU A N 1
ATOM 745 C CA . GLU A 1 95 ? 29.203 -41.75 -15.773 1 91.56 95 GLU A CA 1
ATOM 746 C C . GLU A 1 95 ? 27.875 -41.844 -15.039 1 91.56 95 GLU A C 1
ATOM 748 O O . GLU A 1 95 ? 26.938 -41.125 -15.367 1 91.56 95 GLU A O 1
ATOM 753 N N . GLU A 1 96 ? 27.859 -42.688 -14.062 1 93.25 96 GLU A N 1
ATOM 754 C CA . GLU A 1 96 ? 26.656 -42.844 -13.266 1 93.25 96 GLU A CA 1
ATOM 755 C C . GLU A 1 96 ? 26.406 -41.594 -12.414 1 93.25 96 GLU A C 1
ATOM 757 O O . GLU A 1 96 ? 25.25 -41.188 -12.203 1 93.25 96 GLU A O 1
ATOM 762 N N . LEU A 1 97 ? 27.469 -40.969 -11.883 1 93.5 97 LEU A N 1
ATOM 763 C CA . LEU A 1 97 ? 27.344 -39.75 -11.133 1 93.5 97 LEU A CA 1
ATOM 764 C C . LEU A 1 97 ? 26.719 -38.656 -12 1 93.5 97 LEU A C 1
ATOM 766 O O . LEU A 1 97 ? 25.797 -37.969 -11.57 1 93.5 97 LEU A O 1
ATOM 770 N N . CYS A 1 98 ? 27.188 -38.5 -13.219 1 92.44 98 CYS A N 1
ATOM 771 C CA . CYS A 1 98 ? 26.703 -37.5 -14.141 1 92.44 98 CYS A CA 1
ATOM 772 C C . CYS A 1 98 ? 25.219 -37.719 -14.445 1 92.44 98 CYS A C 1
ATOM 774 O O . CYS A 1 98 ? 24.469 -36.75 -14.617 1 92.44 98 CYS A O 1
ATOM 776 N N . GLU A 1 99 ? 24.828 -38.906 -14.469 1 91.56 99 GLU A N 1
ATOM 777 C CA . GLU A 1 99 ? 23.438 -39.25 -14.781 1 91.56 99 GLU A CA 1
ATOM 778 C C . GLU A 1 99 ? 22.531 -39 -13.578 1 91.56 99 GLU A C 1
ATOM 780 O O . GLU A 1 99 ? 21.375 -38.562 -13.742 1 91.56 99 GLU A O 1
ATOM 785 N N . ARG A 1 100 ? 23.016 -39.156 -12.438 1 93.62 100 ARG A N 1
ATOM 786 C CA . ARG A 1 100 ? 22.203 -39.062 -11.234 1 93.62 100 ARG A CA 1
ATOM 787 C C . ARG A 1 100 ? 22.062 -37.625 -10.758 1 93.62 100 ARG A C 1
ATOM 789 O O . ARG A 1 100 ? 21.078 -37.281 -10.102 1 93.62 100 ARG A O 1
ATOM 796 N N . LEU A 1 101 ? 23.031 -36.844 -11.07 1 94.06 101 LEU A N 1
ATOM 797 C CA . LEU A 1 101 ? 23 -35.469 -10.625 1 94.06 101 LEU A CA 1
ATOM 798 C C . LEU A 1 101 ? 21.906 -34.688 -11.352 1 94.06 101 LEU A C 1
ATOM 800 O O . LEU A 1 101 ? 21.719 -34.875 -12.555 1 94.06 101 LEU A O 1
ATOM 804 N N . GLU A 1 102 ? 21.156 -33.906 -10.656 1 94.62 102 GLU A N 1
ATOM 805 C CA . GLU A 1 102 ? 20.109 -33.031 -11.203 1 94.62 102 GLU A CA 1
ATOM 806 C C . GLU A 1 102 ? 20.594 -31.578 -11.289 1 94.62 102 GLU A C 1
ATOM 808 O O . GLU A 1 102 ? 20.5 -30.828 -10.32 1 94.62 102 GLU A O 1
ATOM 813 N N . PRO A 1 103 ? 21.031 -31.125 -12.445 1 95 103 PRO A N 1
ATOM 814 C CA . PRO A 1 103 ? 21.609 -29.797 -12.555 1 95 103 PRO A CA 1
ATOM 815 C C . PRO A 1 103 ? 20.562 -28.688 -12.633 1 95 103 PRO A C 1
ATOM 817 O O . PRO A 1 103 ? 19.391 -28.969 -12.906 1 95 103 PRO A O 1
ATOM 820 N N . ILE A 1 104 ? 20.984 -27.5 -12.273 1 96.94 104 ILE A N 1
ATOM 821 C CA . ILE A 1 104 ? 20.172 -26.328 -12.602 1 96.94 104 ILE A CA 1
ATOM 822 C C . ILE A 1 104 ? 20.078 -26.188 -14.117 1 96.94 104 ILE A C 1
ATOM 824 O O . ILE A 1 104 ? 21.078 -26.297 -14.828 1 96.94 104 ILE A O 1
ATOM 828 N N . SER A 1 105 ? 18.922 -26.078 -14.633 1 97.38 105 SER A N 1
ATOM 829 C CA . SER A 1 105 ? 18.766 -25.922 -16.078 1 97.38 105 SER A CA 1
ATOM 830 C C . SER A 1 105 ? 17.641 -24.953 -16.406 1 97.38 105 SER A C 1
ATOM 832 O O . SER A 1 105 ? 16.688 -24.812 -15.648 1 97.38 105 SER A O 1
ATOM 834 N N . ILE A 1 106 ? 17.766 -24.25 -17.438 1 97.81 106 ILE A N 1
ATOM 835 C CA . ILE A 1 106 ? 16.766 -23.359 -17.984 1 97.81 106 ILE A CA 1
ATOM 836 C C . ILE A 1 106 ? 16.594 -23.594 -19.484 1 97.81 106 ILE A C 1
ATOM 838 O O . ILE A 1 106 ? 17.578 -23.812 -20.188 1 97.81 106 ILE A O 1
ATOM 842 N N . GLU A 1 107 ? 15.445 -23.703 -19.953 1 97.81 107 GLU A N 1
ATOM 843 C CA . GLU A 1 107 ? 15.125 -23.906 -21.359 1 97.81 107 GLU A CA 1
ATOM 844 C C . GLU A 1 107 ? 14.32 -22.734 -21.922 1 97.81 107 GLU A C 1
ATOM 846 O O . GLU A 1 107 ? 13.359 -22.281 -21.297 1 97.81 107 GLU A O 1
ATOM 851 N N . PHE A 1 108 ? 14.773 -22.219 -23 1 97.75 108 PHE A N 1
ATOM 852 C CA . PHE A 1 108 ? 14.062 -21.172 -23.734 1 97.75 108 PHE A CA 1
ATOM 853 C C . PHE A 1 108 ? 13.43 -21.734 -25 1 97.75 108 PHE A C 1
ATOM 855 O O . PHE A 1 108 ? 14.125 -22.297 -25.844 1 97.75 108 PHE A O 1
ATOM 862 N N . LEU A 1 109 ? 12.188 -21.609 -25.078 1 96.94 109 LEU A N 1
ATOM 863 C CA . LEU A 1 109 ? 11.484 -21.969 -26.312 1 96.94 109 LEU A CA 1
ATOM 864 C C . LEU A 1 109 ? 11.164 -20.734 -27.141 1 96.94 109 LEU A C 1
ATOM 866 O O . LEU A 1 109 ? 10.438 -19.844 -26.688 1 96.94 109 LEU A O 1
ATOM 870 N N . VAL A 1 110 ? 11.711 -20.672 -28.328 1 94.88 110 VAL A N 1
ATOM 871 C CA . VAL A 1 110 ? 11.508 -19.516 -29.219 1 94.88 110 VAL A CA 1
ATOM 872 C C . VAL A 1 110 ? 10.594 -19.922 -30.375 1 94.88 110 VAL A C 1
ATOM 874 O O . VAL A 1 110 ? 10.852 -20.891 -31.078 1 94.88 110 VAL A O 1
ATOM 877 N N . ASP A 1 111 ? 9.523 -19.188 -30.516 1 92.62 111 ASP A N 1
ATOM 878 C CA . ASP A 1 111 ? 8.562 -19.391 -31.594 1 92.62 111 ASP A CA 1
ATOM 879 C C . ASP A 1 111 ? 8.852 -18.469 -32.781 1 92.62 111 ASP A C 1
ATOM 881 O O . ASP A 1 111 ? 8.914 -17.25 -32.594 1 92.62 111 ASP A O 1
ATOM 885 N N . TYR A 1 112 ? 9.094 -18.969 -33.938 1 89.25 112 TYR A N 1
ATOM 886 C CA . TYR A 1 112 ? 9.312 -18.156 -35.125 1 89.25 112 TYR A CA 1
ATOM 887 C C . TYR A 1 112 ? 8.359 -18.562 -36.25 1 89.25 112 TYR A C 1
ATOM 889 O O . TYR A 1 112 ? 8.727 -18.547 -37.438 1 89.25 112 TYR A O 1
ATOM 897 N N . SER A 1 113 ? 7.176 -19 -35.906 1 86.19 113 SER A N 1
ATOM 898 C CA . SER A 1 113 ? 6.16 -19.469 -36.844 1 86.19 113 SER A CA 1
ATOM 899 C C . SER A 1 113 ? 5.656 -18.328 -37.719 1 86.19 113 SER A C 1
ATOM 901 O O . SER A 1 113 ? 5.195 -18.562 -38.844 1 86.19 113 SER A O 1
ATOM 903 N N . LEU A 1 114 ? 5.727 -17.156 -37.219 1 77.81 114 LEU A N 1
ATOM 904 C CA . LEU A 1 114 ? 5.176 -16.031 -37.969 1 77.81 114 LEU A CA 1
ATOM 905 C C . LEU A 1 114 ? 6.203 -15.453 -38.938 1 77.81 114 LEU A C 1
ATOM 907 O O . LEU A 1 114 ? 5.883 -14.586 -39.75 1 77.81 114 LEU A O 1
ATOM 911 N N . ASP A 1 115 ? 7.383 -15.922 -38.781 1 75.88 115 ASP A N 1
ATOM 912 C CA . ASP A 1 115 ? 8.445 -15.453 -39.656 1 75.88 115 ASP A CA 1
ATOM 913 C C . ASP A 1 115 ? 8.445 -16.219 -40.969 1 75.88 115 ASP A C 1
ATOM 915 O O . ASP A 1 115 ? 8.141 -17.422 -41 1 75.88 115 ASP A O 1
ATOM 919 N N . ASP A 1 116 ? 8.727 -15.531 -42 1 72.56 116 ASP A N 1
ATOM 920 C CA . ASP A 1 116 ? 8.828 -16.156 -43.312 1 72.56 116 ASP A CA 1
ATOM 921 C C . ASP A 1 116 ? 10.117 -16.969 -43.438 1 72.56 116 ASP A C 1
ATOM 923 O O . ASP A 1 116 ? 11.133 -16.609 -42.844 1 72.56 116 ASP A O 1
ATOM 927 N N . PRO A 1 117 ? 9.977 -18.062 -44.125 1 66.5 117 PRO A N 1
ATOM 928 C CA . PRO A 1 117 ? 11.156 -18.906 -44.281 1 66.5 117 PRO A CA 1
ATOM 929 C C . PRO A 1 117 ? 12.352 -18.156 -44.875 1 66.5 117 PRO A C 1
ATOM 931 O O . PRO A 1 117 ? 13.5 -18.516 -44.625 1 66.5 117 PRO A O 1
ATOM 934 N N . GLU A 1 118 ? 12.117 -17.094 -45.562 1 66.38 118 GLU A N 1
ATOM 935 C CA . GLU A 1 118 ? 13.188 -16.344 -46.219 1 66.38 118 GLU A CA 1
ATOM 936 C C . GLU A 1 118 ? 13.727 -15.25 -45.281 1 66.38 118 GLU A C 1
ATOM 938 O O . GLU A 1 118 ? 14.75 -14.633 -45.562 1 66.38 118 GLU A O 1
ATOM 943 N N . ASP A 1 119 ? 13.094 -15.195 -44.156 1 68.5 119 ASP A N 1
ATOM 944 C CA . ASP A 1 119 ? 13.492 -14.117 -43.25 1 68.5 119 ASP A CA 1
ATOM 945 C C . ASP A 1 119 ? 14.828 -14.438 -42.594 1 68.5 119 ASP A C 1
ATOM 947 O O . ASP A 1 119 ? 15.156 -15.602 -42.344 1 68.5 119 ASP A O 1
ATOM 951 N N . ASN A 1 120 ? 15.703 -13.445 -42.531 1 70.94 120 ASN A N 1
ATOM 952 C CA . ASN A 1 120 ? 16.938 -13.57 -41.75 1 70.94 120 ASN A CA 1
ATOM 953 C C . ASN A 1 120 ? 16.641 -13.68 -40.25 1 70.94 120 ASN A C 1
ATOM 955 O O . ASN A 1 120 ? 16.188 -12.719 -39.656 1 70.94 120 ASN A O 1
ATOM 959 N N . LEU A 1 121 ? 16.797 -14.891 -39.812 1 80.44 121 LEU A N 1
ATOM 960 C CA . LEU A 1 121 ? 16.5 -15.141 -38.406 1 80.44 121 LEU A CA 1
ATOM 961 C C . LEU A 1 121 ? 17.656 -14.672 -37.531 1 80.44 121 LEU A C 1
ATOM 963 O O . LEU A 1 121 ? 17.578 -14.766 -36.281 1 80.44 121 LEU A O 1
ATOM 967 N N . GLY A 1 122 ? 18.703 -14.164 -38.156 1 81.81 122 GLY A N 1
ATOM 968 C CA . GLY A 1 122 ? 19.797 -13.477 -37.469 1 81.81 122 GLY A CA 1
ATOM 969 C C . GLY A 1 122 ? 20.406 -14.305 -36.375 1 81.81 122 GLY A C 1
ATOM 970 O O . GLY A 1 122 ? 20.906 -15.406 -36.594 1 81.81 122 GLY A O 1
ATOM 971 N N . ALA A 1 123 ? 20.219 -13.883 -35.188 1 86.12 123 ALA A N 1
ATOM 972 C CA . ALA A 1 123 ? 20.875 -14.469 -34 1 86.12 123 ALA A CA 1
ATOM 973 C C . ALA A 1 123 ? 20.219 -15.789 -33.625 1 86.12 123 ALA A C 1
ATOM 975 O O . ALA A 1 123 ? 20.766 -16.562 -32.844 1 86.12 123 ALA A O 1
ATOM 976 N N . LEU A 1 124 ? 19.062 -16.094 -34.188 1 90.12 124 LEU A N 1
ATOM 977 C CA . LEU A 1 124 ? 18.359 -17.328 -33.906 1 90.12 124 LEU A CA 1
ATOM 978 C C . LEU A 1 124 ? 18.891 -18.484 -34.75 1 90.12 124 LEU A C 1
ATOM 980 O O . LEU A 1 124 ? 18.766 -19.656 -34.375 1 90.12 124 LEU A O 1
ATOM 984 N N . SER A 1 125 ? 19.531 -18.234 -35.781 1 88.38 125 SER A N 1
ATOM 985 C CA . SER A 1 125 ? 19.938 -19.219 -36.781 1 88.38 125 SER A CA 1
ATOM 986 C C . SER A 1 125 ? 20.844 -20.281 -36.188 1 88.38 125 SER A C 1
ATOM 988 O O . SER A 1 125 ? 20.656 -21.484 -36.438 1 88.38 125 SER A O 1
ATOM 990 N N . PRO A 1 126 ? 21.734 -19.812 -35.312 1 90.62 126 PRO A N 1
ATOM 991 C CA . PRO A 1 126 ? 22.625 -20.828 -34.719 1 90.62 126 PRO A CA 1
ATOM 992 C C . PRO A 1 126 ? 21.875 -21.859 -33.875 1 90.62 126 PRO A C 1
ATOM 994 O O . PRO A 1 126 ? 22.391 -22.953 -33.625 1 90.62 126 PRO A O 1
ATOM 997 N N . PHE A 1 127 ? 20.719 -21.594 -33.531 1 93.44 127 PHE A N 1
ATOM 998 C CA . PHE A 1 127 ? 20.031 -22.438 -32.562 1 93.44 127 PHE A CA 1
ATOM 999 C C . PHE A 1 127 ? 18.984 -23.312 -33.281 1 93.44 127 PHE A C 1
ATOM 1001 O O . PHE A 1 127 ? 18.328 -24.125 -32.625 1 93.44 127 PHE A O 1
ATOM 1008 N N . ILE A 1 128 ? 18.828 -23.109 -34.5 1 90.5 128 ILE A N 1
ATOM 1009 C CA . ILE A 1 128 ? 17.984 -23.969 -35.312 1 90.5 128 ILE A CA 1
ATOM 1010 C C . ILE A 1 128 ? 18.812 -25.094 -35.938 1 90.5 128 ILE A C 1
ATOM 1012 O O . ILE A 1 128 ? 19.562 -24.859 -36.875 1 90.5 128 ILE A O 1
ATOM 1016 N N . ILE A 1 129 ? 18.656 -26.219 -35.344 1 87.94 129 ILE A N 1
ATOM 1017 C CA . ILE A 1 129 ? 19.516 -27.297 -35.812 1 87.94 129 ILE A CA 1
ATOM 1018 C C . ILE A 1 129 ? 18.688 -28.359 -36.531 1 87.94 129 ILE A C 1
ATOM 1020 O O . ILE A 1 129 ? 19.234 -29.344 -37.031 1 87.94 129 ILE A O 1
ATOM 1024 N N . ASP A 1 130 ? 17.438 -28.156 -36.5 1 81.25 130 ASP A N 1
ATOM 1025 C CA . ASP A 1 130 ? 16.578 -29.109 -37.188 1 81.25 130 ASP A CA 1
ATOM 1026 C C . ASP A 1 130 ? 16.516 -28.828 -38.688 1 81.25 130 ASP A C 1
ATOM 1028 O O . ASP A 1 130 ? 16.781 -27.703 -39.094 1 81.25 130 ASP A O 1
ATOM 1032 N N . VAL A 1 131 ? 16.328 -29.922 -39.469 1 73.56 131 VAL A N 1
ATOM 1033 C CA . VAL A 1 131 ? 16.266 -29.781 -40.906 1 73.56 131 VAL A CA 1
ATOM 1034 C C . VAL A 1 131 ? 14.82 -29.859 -41.406 1 73.56 131 VAL A C 1
ATOM 1036 O O . VAL A 1 131 ? 14.539 -29.75 -42.594 1 73.56 131 VAL A O 1
ATOM 1039 N N . ASP A 1 132 ? 13.938 -29.859 -40.406 1 78.94 132 ASP A N 1
ATOM 1040 C CA . ASP A 1 132 ? 12.531 -29.984 -40.75 1 78.94 132 ASP A CA 1
ATOM 1041 C C . ASP A 1 132 ? 11.883 -28.609 -40.969 1 78.94 132 ASP A C 1
ATOM 1043 O O . ASP A 1 132 ? 11.828 -27.797 -40.031 1 78.94 132 ASP A O 1
ATOM 1047 N N . ILE A 1 133 ? 11.32 -28.422 -42.094 1 73.69 133 ILE A N 1
ATOM 1048 C CA . ILE A 1 133 ? 10.75 -27.141 -42.469 1 73.69 133 ILE A CA 1
ATOM 1049 C C . ILE A 1 133 ? 9.477 -26.891 -41.688 1 73.69 133 ILE A C 1
ATOM 1051 O O . ILE A 1 133 ? 9.102 -25.734 -41.438 1 73.69 133 ILE A O 1
ATOM 1055 N N . ASP A 1 134 ? 8.867 -27.938 -41.188 1 80.94 134 ASP A N 1
ATOM 1056 C CA . ASP A 1 134 ? 7.602 -27.797 -40.469 1 80.94 134 ASP A CA 1
ATOM 1057 C C . ASP A 1 134 ? 7.832 -27.391 -39 1 80.94 134 ASP A C 1
ATOM 1059 O O . ASP A 1 134 ? 6.902 -26.953 -38.312 1 80.94 134 ASP A O 1
ATOM 1063 N N . THR A 1 135 ? 9.086 -27.469 -38.594 1 85.81 135 THR A N 1
ATOM 1064 C CA . THR A 1 135 ? 9.398 -27.078 -37.219 1 85.81 135 THR A CA 1
ATOM 1065 C C . THR A 1 135 ? 9.633 -25.578 -37.125 1 85.81 135 THR A C 1
ATOM 1067 O O . THR A 1 135 ? 10.508 -25.031 -37.781 1 85.81 135 THR A O 1
ATOM 1070 N N . THR A 1 136 ? 8.797 -24.906 -36.344 1 88.75 136 THR A N 1
ATOM 1071 C CA . THR A 1 136 ? 8.898 -23.453 -36.219 1 88.75 136 THR A CA 1
ATOM 1072 C C . THR A 1 136 ? 9.242 -23.047 -34.781 1 88.75 136 THR A C 1
ATOM 1074 O O . THR A 1 136 ? 8.82 -21.984 -34.312 1 88.75 136 THR A O 1
ATOM 1077 N N . THR A 1 137 ? 9.883 -23.969 -34.062 1 92.38 137 THR A N 1
ATOM 1078 C CA . THR A 1 137 ? 10.273 -23.688 -32.688 1 92.38 137 THR A CA 1
ATOM 1079 C C . THR A 1 137 ? 11.742 -24.031 -32.469 1 92.38 137 THR A C 1
ATOM 1081 O O . THR A 1 137 ? 12.234 -25.047 -32.969 1 92.38 137 THR A O 1
ATOM 1084 N N . ALA A 1 138 ? 12.461 -23.188 -31.844 1 93.25 138 ALA A N 1
ATOM 1085 C CA . ALA A 1 138 ? 13.836 -23.453 -31.438 1 93.25 138 ALA A CA 1
ATOM 1086 C C . ALA A 1 138 ? 13.93 -23.672 -29.922 1 93.25 138 ALA A C 1
ATOM 1088 O O . ALA A 1 138 ? 13.25 -22.984 -29.141 1 93.25 138 ALA A O 1
ATOM 1089 N N . LEU A 1 139 ? 14.625 -24.672 -29.562 1 96.44 139 LEU A N 1
ATOM 1090 C CA . LEU A 1 139 ? 14.805 -25 -28.141 1 96.44 139 LEU A CA 1
ATOM 1091 C C . LEU A 1 139 ? 16.25 -24.781 -27.703 1 96.44 139 LEU A C 1
ATOM 1093 O O . LEU A 1 139 ? 17.172 -25.359 -28.266 1 96.44 139 LEU A O 1
ATOM 1097 N N . ILE A 1 140 ? 16.469 -23.859 -26.797 1 97.38 140 ILE A N 1
ATOM 1098 C CA . ILE A 1 140 ? 17.781 -23.547 -26.234 1 97.38 140 ILE A CA 1
ATOM 1099 C C . ILE A 1 140 ? 17.828 -23.969 -24.766 1 97.38 140 ILE A C 1
ATOM 1101 O O . ILE A 1 140 ? 16.938 -23.609 -23.984 1 97.38 140 ILE A O 1
ATOM 1105 N N . ARG A 1 141 ? 18.781 -24.703 -24.391 1 97.38 141 ARG A N 1
ATOM 1106 C CA . ARG A 1 141 ? 18.891 -25.156 -23 1 97.38 141 ARG A CA 1
ATOM 1107 C C . ARG A 1 141 ? 20.234 -24.781 -22.406 1 97.38 141 ARG A C 1
ATOM 1109 O O . ARG A 1 141 ? 21.281 -24.922 -23.047 1 97.38 141 ARG A O 1
ATOM 1116 N N . ALA A 1 142 ? 20.25 -24.109 -21.297 1 97.38 142 ALA A N 1
ATOM 1117 C CA . ALA A 1 142 ? 21.438 -23.844 -20.484 1 97.38 142 ALA A CA 1
ATOM 1118 C C . ALA A 1 142 ? 21.438 -24.734 -19.234 1 97.38 142 ALA A C 1
ATOM 1120 O O . ALA A 1 142 ? 20.438 -24.828 -18.516 1 97.38 142 ALA A O 1
ATOM 1121 N N . GLU A 1 143 ? 22.5 -25.453 -19.047 1 96.12 143 GLU A N 1
ATOM 1122 C CA . GLU A 1 143 ? 22.625 -26.359 -17.906 1 96.12 143 GLU A CA 1
ATOM 1123 C C . GLU A 1 143 ? 23.906 -26.078 -17.109 1 96.12 143 GLU A C 1
ATOM 1125 O O . GLU A 1 143 ? 24.953 -25.797 -17.703 1 96.12 143 GLU A O 1
ATOM 1130 N N . TYR A 1 144 ? 23.719 -26.094 -15.836 1 95.69 144 TYR A N 1
ATOM 1131 C CA . TYR A 1 144 ? 24.875 -25.984 -14.945 1 95.69 144 TYR A CA 1
ATOM 1132 C C . TYR A 1 144 ? 25.344 -27.359 -14.5 1 95.69 144 TYR A C 1
ATOM 1134 O O . TYR A 1 144 ? 25.016 -27.797 -13.391 1 95.69 144 TYR A O 1
ATOM 1142 N N . LYS A 1 145 ? 26.156 -28.031 -15.297 1 92.06 145 LYS A N 1
ATOM 1143 C CA . LYS A 1 145 ? 26.531 -29.422 -15.102 1 92.06 145 LYS A CA 1
ATOM 1144 C C . LYS A 1 145 ? 27.969 -29.547 -14.633 1 92.06 145 LYS A C 1
ATOM 1146 O O . LYS A 1 145 ? 28.688 -28.547 -14.57 1 92.06 145 LYS A O 1
ATOM 1151 N N . LEU A 1 146 ? 28.344 -30.75 -14.336 1 91.31 146 LEU A N 1
ATOM 1152 C CA . LEU A 1 146 ? 29.672 -31.031 -13.828 1 91.31 146 LEU A CA 1
ATOM 1153 C C . LEU A 1 146 ? 30.734 -30.688 -14.875 1 91.31 146 LEU A C 1
ATOM 1155 O O . LEU A 1 146 ? 30.625 -31.094 -16.031 1 91.31 146 LEU A O 1
ATOM 1159 N N . LYS A 1 147 ? 31.562 -29.734 -14.531 1 78.56 147 LYS A N 1
ATOM 1160 C CA . LYS A 1 147 ? 32.688 -29.297 -15.367 1 78.56 147 LYS A CA 1
ATOM 1161 C C . LYS A 1 147 ? 33.812 -30.312 -15.344 1 78.56 147 LYS A C 1
ATOM 1163 O O . LYS A 1 147 ? 34.344 -30.688 -16.391 1 78.56 147 LYS A O 1
ATOM 1168 N N . ALA A 1 148 ? 34.219 -30.688 -14.07 1 70.12 148 ALA A N 1
ATOM 1169 C CA . ALA A 1 148 ? 35.469 -31.406 -13.805 1 70.12 148 ALA A CA 1
ATOM 1170 C C . ALA A 1 148 ? 35.375 -32.844 -14.281 1 70.12 148 ALA A C 1
ATOM 1172 O O . ALA A 1 148 ? 34.344 -33.5 -14.102 1 70.12 148 ALA A O 1
ATOM 1173 N N . ASP A 1 149 ? 36.281 -33.219 -15.008 1 81.56 149 ASP A N 1
ATOM 1174 C CA . ASP A 1 149 ? 36.406 -34.625 -15.312 1 81.56 149 ASP A CA 1
ATOM 1175 C C . ASP A 1 149 ? 36.656 -35.438 -14.039 1 81.56 149 ASP A C 1
ATOM 1177 O O . ASP A 1 149 ? 36.75 -34.875 -12.945 1 81.56 149 ASP A O 1
ATOM 1181 N N . GLU A 1 150 ? 36.562 -36.625 -14.195 1 87.81 150 GLU A N 1
ATOM 1182 C CA . GLU A 1 150 ? 36.719 -37.531 -13.062 1 87.81 150 GLU A CA 1
ATOM 1183 C C . GLU A 1 150 ? 37.938 -37.188 -12.242 1 87.81 150 GLU A C 1
ATOM 1185 O O . GLU A 1 150 ? 37.875 -37.094 -11.016 1 87.81 150 GLU A O 1
ATOM 1190 N N . LYS A 1 151 ? 39 -36.875 -12.922 1 88.38 151 LYS A N 1
ATOM 1191 C CA . LYS A 1 151 ? 40.25 -36.531 -12.25 1 88.38 151 LYS A CA 1
ATOM 1192 C C . LYS A 1 151 ? 40.156 -35.219 -11.484 1 88.38 151 LYS A C 1
ATOM 1194 O O . LYS A 1 151 ? 40.719 -35.094 -10.391 1 88.38 151 LYS A O 1
ATOM 1199 N N . GLY A 1 152 ? 39.438 -34.344 -12.102 1 89.5 152 GLY A N 1
ATOM 1200 C CA . GLY A 1 152 ? 39.25 -33.031 -11.477 1 89.5 152 GLY A CA 1
ATOM 1201 C C . GLY A 1 152 ? 38.469 -33.094 -10.18 1 89.5 152 GLY A C 1
ATOM 1202 O O . GLY A 1 152 ? 38.812 -32.438 -9.211 1 89.5 152 GLY A O 1
ATOM 1203 N N . ILE A 1 153 ? 37.469 -33.906 -10.141 1 91.56 153 ILE A N 1
ATOM 1204 C CA . ILE A 1 153 ? 36.656 -34.031 -8.945 1 91.56 153 ILE A CA 1
ATOM 1205 C C . ILE A 1 153 ? 37.469 -34.656 -7.816 1 91.56 153 ILE A C 1
ATOM 1207 O O . ILE A 1 153 ? 37.375 -34.219 -6.668 1 91.56 153 ILE A O 1
ATOM 1211 N N . TRP A 1 154 ? 38.281 -35.656 -8.203 1 91.12 154 TRP A N 1
ATOM 1212 C CA . TRP A 1 154 ? 39.125 -36.312 -7.223 1 91.12 154 TRP A CA 1
ATOM 1213 C C . TRP A 1 154 ? 40.156 -35.344 -6.637 1 91.12 154 TRP A C 1
ATOM 1215 O O . TRP A 1 154 ? 40.375 -35.344 -5.426 1 91.12 154 TRP A O 1
ATOM 1225 N N . LYS A 1 155 ? 40.656 -34.594 -7.516 1 90.5 155 LYS A N 1
ATOM 1226 C CA . LYS A 1 155 ? 41.656 -33.625 -7.07 1 90.5 155 LYS A CA 1
ATOM 1227 C C . LYS A 1 155 ? 41.094 -32.625 -6.074 1 90.5 155 LYS A C 1
ATOM 1229 O O . LYS A 1 155 ? 41.75 -32.25 -5.109 1 90.5 155 LYS A O 1
ATOM 1234 N N . ILE A 1 156 ? 39.875 -32.281 -6.32 1 89.88 156 ILE A N 1
ATOM 1235 C CA . ILE A 1 156 ? 39.25 -31.234 -5.535 1 89.88 156 ILE A CA 1
ATOM 1236 C C . ILE A 1 156 ? 38.75 -31.812 -4.211 1 89.88 156 ILE A C 1
ATOM 1238 O O . ILE A 1 156 ? 38.875 -31.172 -3.16 1 89.88 156 ILE A O 1
ATOM 1242 N N . LEU A 1 157 ? 38.188 -33.062 -4.188 1 92 157 LEU A N 1
ATOM 1243 C CA . LEU A 1 157 ? 37.438 -33.531 -3.037 1 92 157 LEU A CA 1
ATOM 1244 C C . LEU A 1 157 ? 38.156 -34.625 -2.281 1 92 157 LEU A C 1
ATOM 1246 O O . LEU A 1 157 ? 37.812 -34.938 -1.143 1 92 157 LEU A O 1
ATOM 1250 N N . GLU A 1 158 ? 39.188 -35.188 -2.822 1 90.44 158 GLU A N 1
ATOM 1251 C CA . GLU A 1 158 ? 39.906 -36.312 -2.215 1 90.44 158 GLU A CA 1
ATOM 1252 C C . GLU A 1 158 ? 40.406 -35.969 -0.819 1 90.44 158 GLU A C 1
ATOM 1254 O O . GLU A 1 158 ? 40.281 -36.781 0.115 1 90.44 158 GLU A O 1
ATOM 1259 N N . PRO A 1 159 ? 40.938 -34.781 -0.661 1 89.62 159 PRO A N 1
ATOM 1260 C CA . PRO A 1 159 ? 41.469 -34.438 0.659 1 89.62 159 PRO A CA 1
ATOM 1261 C C . PRO A 1 159 ? 40.375 -34.438 1.744 1 89.62 159 PRO A C 1
ATOM 1263 O O . PRO A 1 159 ? 40.688 -34.625 2.924 1 89.62 159 PRO A O 1
ATOM 1266 N N . ASN A 1 160 ? 39.188 -34.281 1.353 1 89.81 160 ASN A N 1
ATOM 1267 C CA . ASN A 1 160 ? 38.094 -34.188 2.336 1 89.81 160 ASN A CA 1
ATOM 1268 C C . ASN A 1 160 ? 37.438 -35.531 2.568 1 89.81 160 ASN A C 1
ATOM 1270 O O . ASN A 1 160 ? 36.719 -35.719 3.561 1 89.81 160 ASN A O 1
ATOM 1274 N N . TYR A 1 161 ? 37.688 -36.5 1.701 1 91.69 161 TYR A N 1
ATOM 1275 C CA . TYR A 1 161 ? 37 -37.781 1.81 1 91.69 161 TYR A CA 1
ATOM 1276 C C . TYR A 1 161 ? 37.969 -38.875 2.219 1 91.69 161 TYR A C 1
ATOM 1278 O O . TYR A 1 161 ? 37.562 -39.938 2.672 1 91.69 161 TYR A O 1
ATOM 1286 N N . TYR A 1 162 ? 39.25 -38.625 2.037 1 90.5 162 TYR A N 1
ATOM 1287 C CA . TYR A 1 162 ? 40.25 -39.688 2.312 1 90.5 162 TYR A CA 1
ATOM 1288 C C . TYR A 1 162 ? 41.312 -39.156 3.262 1 90.5 162 TYR A C 1
ATOM 1290 O O . TYR A 1 162 ? 41.75 -38.031 3.152 1 90.5 162 TYR A O 1
ATOM 1298 N N . GLU A 1 163 ? 41.531 -39.906 4.234 1 87.56 163 GLU A N 1
ATOM 1299 C CA . GLU A 1 163 ? 42.656 -39.719 5.148 1 87.56 163 GLU A CA 1
ATOM 1300 C C . GLU A 1 163 ? 43.625 -40.875 5.109 1 87.56 163 GLU A C 1
ATOM 1302 O O . GLU A 1 163 ? 43.25 -42.031 5.414 1 87.56 163 GLU A O 1
ATOM 1307 N N . ASN A 1 164 ? 44.875 -40.688 4.805 1 86.06 164 ASN A N 1
ATOM 1308 C CA . ASN A 1 164 ? 45.938 -41.719 4.727 1 86.06 164 ASN A CA 1
ATOM 1309 C C . ASN A 1 164 ? 45.5 -42.875 3.854 1 86.06 164 ASN A C 1
ATOM 1311 O O . ASN A 1 164 ? 45.625 -44.031 4.242 1 86.06 164 ASN A O 1
ATOM 1315 N N . GLY A 1 165 ? 44.75 -42.594 2.738 1 83.94 165 GLY A N 1
ATOM 1316 C CA . GLY A 1 165 ? 44.375 -43.594 1.759 1 83.94 165 GLY A CA 1
ATOM 1317 C C . GLY A 1 165 ? 43.062 -44.312 2.096 1 83.94 165 GLY A C 1
ATOM 1318 O O . GLY A 1 165 ? 42.562 -45.094 1.29 1 83.94 165 GLY A O 1
ATOM 1319 N N . ASN A 1 166 ? 42.531 -44.062 3.33 1 90.81 166 ASN A N 1
ATOM 1320 C CA . ASN A 1 166 ? 41.281 -44.688 3.74 1 90.81 166 ASN A CA 1
ATOM 1321 C C . ASN A 1 166 ? 40.125 -43.719 3.623 1 90.81 166 ASN A C 1
ATOM 1323 O O . ASN A 1 166 ? 40.25 -42.531 3.893 1 90.81 166 ASN A O 1
ATOM 1327 N N . PHE A 1 167 ? 39.031 -44.281 3.111 1 91.69 167 PHE A N 1
ATOM 1328 C CA . PHE A 1 167 ? 37.781 -43.5 2.988 1 91.69 167 PHE A CA 1
ATOM 1329 C C . PHE A 1 167 ? 37.281 -43.094 4.359 1 91.69 167 PHE A C 1
ATOM 1331 O O . PHE A 1 167 ? 36.781 -43.938 5.125 1 91.69 167 PHE A O 1
ATOM 1338 N N . SER A 1 168 ? 37.469 -41.875 4.766 1 89.25 168 SER A N 1
ATOM 1339 C CA . SER A 1 168 ? 37.031 -41.312 6.035 1 89.25 168 SER A CA 1
ATOM 1340 C C . SER A 1 168 ? 36.562 -39.875 5.844 1 89.25 168 SER A C 1
ATOM 1342 O O . SER A 1 168 ? 37.281 -38.938 6.09 1 89.25 168 SER A O 1
ATOM 1344 N N . PRO A 1 169 ? 35.281 -39.875 5.359 1 87 169 PRO A N 1
ATOM 1345 C CA . PRO A 1 169 ? 34.75 -38.531 5.113 1 87 169 PRO A CA 1
ATOM 1346 C C . PRO A 1 169 ? 34.844 -37.625 6.336 1 87 169 PRO A C 1
ATOM 1348 O O . PRO A 1 169 ? 34.469 -38.031 7.441 1 87 169 PRO A O 1
ATOM 1351 N N . ALA A 1 170 ? 35.438 -36.438 6.066 1 76.5 170 ALA A N 1
ATOM 1352 C CA . ALA A 1 170 ? 35.531 -35.469 7.133 1 76.5 170 ALA A CA 1
ATOM 1353 C C . ALA A 1 170 ? 34.156 -34.938 7.559 1 76.5 170 ALA A C 1
ATOM 1355 O O . ALA A 1 170 ? 33.188 -35.125 6.844 1 76.5 170 ALA A O 1
ATOM 1356 N N . ASP A 1 171 ? 34.094 -34.375 8.688 1 68.88 171 ASP A N 1
ATOM 1357 C CA . ASP A 1 171 ? 32.844 -33.844 9.211 1 68.88 171 ASP A CA 1
ATOM 1358 C C . ASP A 1 171 ? 32.312 -32.688 8.352 1 68.88 171 ASP A C 1
ATOM 1360 O O . ASP A 1 171 ? 31.125 -32.469 8.234 1 68.88 171 ASP A O 1
ATOM 1364 N N . ASP A 1 172 ? 33.25 -32.031 7.652 1 75.19 172 ASP A N 1
ATOM 1365 C CA . ASP A 1 172 ? 32.875 -30.844 6.906 1 75.19 172 ASP A CA 1
ATOM 1366 C C . ASP A 1 172 ? 32.875 -31.109 5.402 1 75.19 172 ASP A C 1
ATOM 1368 O O . ASP A 1 172 ? 33.219 -30.234 4.609 1 75.19 172 ASP A O 1
ATOM 1372 N N . VAL A 1 173 ? 32.562 -32.312 4.992 1 82.06 173 VAL A N 1
ATOM 1373 C CA . VAL A 1 173 ? 32.594 -32.688 3.58 1 82.06 173 VAL A CA 1
ATOM 1374 C C . VAL A 1 173 ? 31.641 -31.797 2.789 1 82.06 173 VAL A C 1
ATOM 1376 O O . VAL A 1 173 ? 31.922 -31.422 1.65 1 82.06 173 VAL A O 1
ATOM 1379 N N . HIS A 1 174 ? 30.547 -31.484 3.33 1 84.5 174 HIS A N 1
ATOM 1380 C CA . HIS A 1 174 ? 29.562 -30.641 2.674 1 84.5 174 HIS A CA 1
ATOM 1381 C C . HIS A 1 174 ? 30.141 -29.25 2.385 1 84.5 174 HIS A C 1
ATOM 1383 O O . HIS A 1 174 ? 29.875 -28.672 1.327 1 84.5 174 HIS A O 1
ATOM 1389 N N . ASN A 1 175 ? 30.906 -28.781 3.268 1 81.06 175 ASN A N 1
ATOM 1390 C CA . ASN A 1 175 ? 31.531 -27.469 3.078 1 81.06 175 ASN A CA 1
ATOM 1391 C C . ASN A 1 175 ? 32.531 -27.484 1.919 1 81.06 175 ASN A C 1
ATOM 1393 O O . ASN A 1 175 ? 32.688 -26.484 1.223 1 81.06 175 ASN A O 1
ATOM 1397 N N . ALA A 1 176 ? 33.094 -28.594 1.806 1 83.94 176 ALA A N 1
ATOM 1398 C CA . ALA A 1 176 ? 34.031 -28.719 0.679 1 83.94 176 ALA A CA 1
ATOM 1399 C C . ALA A 1 176 ? 33.281 -28.609 -0.65 1 83.94 176 ALA A C 1
ATOM 1401 O O . ALA A 1 176 ? 33.781 -28 -1.6 1 83.94 176 ALA A O 1
ATOM 1402 N N . ILE A 1 177 ? 32.156 -29.219 -0.71 1 88.12 177 ILE A N 1
ATOM 1403 C CA . ILE A 1 177 ? 31.344 -29.141 -1.916 1 88.12 177 ILE A CA 1
ATOM 1404 C C . ILE A 1 177 ? 30.859 -27.719 -2.127 1 88.12 177 ILE A C 1
ATOM 1406 O O . ILE A 1 177 ? 30.906 -27.188 -3.242 1 88.12 177 ILE A O 1
ATOM 1410 N N . ILE A 1 178 ? 30.438 -27.062 -1.075 1 84.06 178 ILE A N 1
ATOM 1411 C CA . ILE A 1 178 ? 29.906 -25.703 -1.122 1 84.06 178 ILE A CA 1
ATOM 1412 C C . ILE A 1 178 ? 30.984 -24.734 -1.598 1 84.06 178 ILE A C 1
ATOM 1414 O O . ILE A 1 178 ? 30.75 -23.938 -2.516 1 84.06 178 ILE A O 1
ATOM 1418 N N . SER A 1 179 ? 32.125 -24.812 -1.058 1 82.12 179 SER A N 1
ATOM 1419 C CA . SER A 1 179 ? 33.188 -23.891 -1.356 1 82.12 179 SER A CA 1
ATOM 1420 C C . SER A 1 179 ? 33.75 -24.109 -2.768 1 82.12 179 SER A C 1
ATOM 1422 O O . SER A 1 179 ? 34.25 -23.172 -3.391 1 82.12 179 SER A O 1
ATOM 1424 N N . ASN A 1 180 ? 33.594 -25.328 -3.242 1 88.06 180 ASN A N 1
ATOM 1425 C CA . ASN A 1 180 ? 34.156 -25.625 -4.555 1 88.06 180 ASN A CA 1
ATOM 1426 C C . ASN A 1 180 ? 33.062 -25.781 -5.609 1 88.06 180 ASN A C 1
ATOM 1428 O O . ASN A 1 180 ? 33.312 -26.344 -6.68 1 88.06 180 ASN A O 1
ATOM 1432 N N . PHE A 1 181 ? 31.953 -25.312 -5.34 1 90.5 181 PHE A N 1
ATOM 1433 C CA . PHE A 1 181 ? 30.812 -25.484 -6.234 1 90.5 181 PHE A CA 1
ATOM 1434 C C . PHE A 1 181 ? 31.094 -24.891 -7.605 1 90.5 181 PHE A C 1
ATOM 1436 O O . PHE A 1 181 ? 30.797 -25.5 -8.633 1 90.5 181 PHE A O 1
ATOM 1443 N N . HIS A 1 182 ? 31.719 -23.75 -7.633 1 89 182 HIS A N 1
ATOM 1444 C CA . HIS A 1 182 ? 32 -23.047 -8.883 1 89 182 HIS A CA 1
ATOM 1445 C C . HIS A 1 182 ? 33.094 -23.781 -9.672 1 89 182 HIS A C 1
ATOM 1447 O O . HIS A 1 182 ? 33.188 -23.609 -10.891 1 89 182 HIS A O 1
ATOM 1453 N N . LYS A 1 183 ? 33.938 -24.562 -8.992 1 90 183 LYS A N 1
ATOM 1454 C CA . LYS A 1 183 ? 34.969 -25.328 -9.656 1 90 183 LYS A CA 1
ATOM 1455 C C . LYS A 1 183 ? 34.406 -26.656 -10.18 1 90 183 LYS A C 1
ATOM 1457 O O . LYS A 1 183 ? 34.938 -27.203 -11.156 1 90 183 LYS A O 1
ATOM 1462 N N . LEU A 1 184 ? 33.438 -27.125 -9.539 1 92.38 184 LEU A N 1
ATOM 1463 C CA . LEU A 1 184 ? 32.875 -28.438 -9.867 1 92.38 184 LEU A CA 1
ATOM 1464 C C . LEU A 1 184 ? 31.906 -28.344 -11.031 1 92.38 184 LEU A C 1
ATOM 1466 O O . LEU A 1 184 ? 31.766 -29.281 -11.812 1 92.38 184 LEU A O 1
ATOM 1470 N N . PHE A 1 185 ? 31.203 -27.234 -11.102 1 94 185 PHE A N 1
ATOM 1471 C CA . PHE A 1 185 ? 30.125 -27.125 -12.078 1 94 185 PHE A CA 1
ATOM 1472 C C . PHE A 1 185 ? 30.375 -25.938 -13.016 1 94 185 PHE A C 1
ATOM 1474 O O . PHE A 1 185 ? 31.047 -24.984 -12.648 1 94 185 PHE A O 1
ATOM 1481 N N . GLU A 1 186 ? 29.797 -25.984 -14.211 1 92.38 186 GLU A N 1
ATOM 1482 C CA . GLU A 1 186 ? 29.922 -24.922 -15.203 1 92.38 186 GLU A CA 1
ATOM 1483 C C . GLU A 1 186 ? 28.656 -24.844 -16.062 1 92.38 186 GLU A C 1
ATOM 1485 O O . GLU A 1 186 ? 27.922 -25.812 -16.188 1 92.38 186 GLU A O 1
ATOM 1490 N N . MET A 1 187 ? 28.5 -23.688 -16.609 1 94.69 187 MET A N 1
ATOM 1491 C CA . MET A 1 187 ? 27.344 -23.438 -17.484 1 94.69 187 MET A CA 1
ATOM 1492 C C . MET A 1 187 ? 27.625 -23.906 -18.906 1 94.69 187 MET A C 1
ATOM 1494 O O . MET A 1 187 ? 28.656 -23.578 -19.484 1 94.69 187 MET A O 1
ATOM 1498 N N . THR A 1 188 ? 26.766 -24.766 -19.422 1 94.69 188 THR A N 1
ATOM 1499 C CA . THR A 1 188 ? 26.828 -25.203 -20.812 1 94.69 188 THR A CA 1
ATOM 1500 C C . THR A 1 188 ? 25.516 -24.906 -21.531 1 94.69 188 THR A C 1
ATOM 1502 O O . THR A 1 188 ? 24.438 -25.125 -20.984 1 94.69 188 THR A O 1
ATOM 1505 N N . ILE A 1 189 ? 25.625 -24.406 -22.734 1 96.94 189 ILE A N 1
ATOM 1506 C CA . ILE A 1 189 ? 24.469 -24.031 -23.531 1 96.94 189 ILE A CA 1
ATOM 1507 C C . ILE A 1 189 ? 24.328 -24.953 -24.734 1 96.94 189 ILE A C 1
ATOM 1509 O O . ILE A 1 189 ? 25.328 -25.297 -25.391 1 96.94 189 ILE A O 1
ATOM 1513 N N . TYR A 1 190 ? 23.062 -25.406 -24.969 1 96.25 190 TYR A N 1
ATOM 1514 C CA . TYR A 1 190 ? 22.781 -26.312 -26.078 1 96.25 190 TYR A CA 1
ATOM 1515 C C . TYR A 1 190 ? 21.672 -25.781 -26.953 1 96.25 190 TYR A C 1
ATOM 1517 O O . TYR A 1 190 ? 20.734 -25.125 -26.469 1 96.25 190 TYR A O 1
ATOM 1525 N N . ALA A 1 191 ? 21.859 -26 -28.234 1 96.81 191 ALA A N 1
ATOM 1526 C CA . ALA A 1 191 ? 20.703 -26.016 -29.141 1 96.81 191 ALA A CA 1
ATOM 1527 C C . ALA A 1 191 ? 20.141 -27.422 -29.266 1 96.81 191 ALA A C 1
ATOM 1529 O O . ALA A 1 191 ? 20.875 -28.375 -29.531 1 96.81 191 ALA A O 1
ATOM 1530 N N . ILE A 1 192 ? 18.875 -27.531 -29.047 1 95.94 192 ILE A N 1
ATOM 1531 C CA . ILE A 1 192 ? 18.25 -28.859 -29.062 1 95.94 192 ILE A CA 1
ATOM 1532 C C . ILE A 1 192 ? 17.219 -28.938 -30.172 1 95.94 192 ILE A C 1
ATOM 1534 O O . ILE A 1 192 ? 16.453 -28 -30.406 1 95.94 192 ILE A O 1
ATOM 1538 N N . ASN A 1 193 ? 17.234 -30.047 -30.828 1 92.81 193 ASN A N 1
ATOM 1539 C CA . ASN A 1 193 ? 16.188 -30.328 -31.797 1 92.81 193 ASN A CA 1
ATOM 1540 C C . ASN A 1 193 ? 14.859 -30.656 -31.125 1 92.81 193 ASN A C 1
ATOM 1542 O O . ASN A 1 193 ? 14.766 -31.656 -30.391 1 92.81 193 ASN A O 1
ATOM 1546 N N . PRO A 1 194 ? 13.906 -29.875 -31.328 1 91.69 194 PRO A N 1
ATOM 1547 C CA . PRO A 1 194 ? 12.633 -30.078 -30.625 1 91.69 194 PRO A CA 1
ATOM 1548 C C . PRO A 1 194 ? 11.992 -31.422 -30.953 1 91.69 194 PRO A C 1
ATOM 1550 O O . PRO A 1 194 ? 11.258 -31.969 -30.125 1 91.69 194 PRO A O 1
ATOM 1553 N N . GLN A 1 195 ? 12.219 -32.031 -32.094 1 88.81 195 GLN A N 1
ATOM 1554 C CA . GLN A 1 195 ? 11.617 -33.281 -32.531 1 88.81 195 GLN A CA 1
ATOM 1555 C C . GLN A 1 195 ? 12.461 -34.469 -32.062 1 88.81 195 GLN A C 1
ATOM 1557 O O . GLN A 1 195 ? 11.938 -35.562 -31.875 1 88.81 195 GLN A O 1
ATOM 1562 N N . LYS A 1 196 ? 13.766 -34.188 -32.031 1 90.88 196 LYS A N 1
ATOM 1563 C CA . LYS A 1 196 ? 14.703 -35.219 -31.578 1 90.88 196 LYS A CA 1
ATOM 1564 C C . LYS A 1 196 ? 15.594 -34.719 -30.453 1 90.88 196 LYS A C 1
ATOM 1566 O O . LYS A 1 196 ? 16.75 -34.344 -30.688 1 90.88 196 LYS A O 1
ATOM 1571 N N . PRO A 1 197 ? 15.156 -34.844 -29.266 1 89.12 197 PRO A N 1
ATOM 1572 C CA . PRO A 1 197 ? 15.844 -34.219 -28.125 1 89.12 197 PRO A CA 1
ATOM 1573 C C . PRO A 1 197 ? 17.266 -34.75 -27.953 1 89.12 197 PRO A C 1
ATOM 1575 O O . PRO A 1 197 ? 18.094 -34.094 -27.297 1 89.12 197 PRO A O 1
ATOM 1578 N N . ASP A 1 198 ? 17.609 -35.812 -28.516 1 90.12 198 ASP A N 1
ATOM 1579 C CA . ASP A 1 198 ? 18.938 -36.406 -28.391 1 90.12 198 ASP A CA 1
ATOM 1580 C C . ASP A 1 198 ? 19.938 -35.656 -29.266 1 90.12 198 ASP A C 1
ATOM 1582 O O . ASP A 1 198 ? 21.156 -35.75 -29.047 1 90.12 198 ASP A O 1
ATOM 1586 N N . GLU A 1 199 ? 19.438 -34.969 -30.25 1 91.94 199 GLU A N 1
ATOM 1587 C CA . GLU A 1 199 ? 20.297 -34.156 -31.109 1 91.94 199 GLU A CA 1
ATOM 1588 C C . GLU A 1 199 ? 20.547 -32.781 -30.5 1 91.94 199 GLU A C 1
ATOM 1590 O O . GLU A 1 199 ? 19.641 -31.938 -30.469 1 91.94 199 GLU A O 1
ATOM 1595 N N . LYS A 1 200 ? 21.719 -32.625 -29.938 1 93.69 200 LYS A N 1
ATOM 1596 C CA . LYS A 1 200 ? 22.062 -31.359 -29.312 1 93.69 200 LYS A CA 1
ATOM 1597 C C . LYS A 1 200 ? 23.406 -30.859 -29.812 1 93.69 200 LYS A C 1
ATOM 1599 O O . LYS A 1 200 ? 24.281 -31.641 -30.172 1 93.69 200 LYS A O 1
ATOM 1604 N N . GLN A 1 201 ? 23.578 -29.531 -29.969 1 95 201 GLN A N 1
ATOM 1605 C CA . GLN A 1 201 ? 24.812 -28.859 -30.344 1 95 201 GLN A CA 1
ATOM 1606 C C . GLN A 1 201 ? 25.234 -27.844 -29.281 1 95 201 GLN A C 1
ATOM 1608 O O . GLN A 1 201 ? 24.406 -27.031 -28.844 1 95 201 GLN A O 1
ATOM 1613 N N . SER A 1 202 ? 26.438 -27.906 -28.875 1 94.81 202 SER A N 1
ATOM 1614 C CA . SER A 1 202 ? 26.953 -26.953 -27.906 1 94.81 202 SER A CA 1
ATOM 1615 C C . SER A 1 202 ? 27.109 -25.562 -28.516 1 94.81 202 SER A C 1
ATOM 1617 O O . SER A 1 202 ? 27.531 -25.438 -29.656 1 94.81 202 SER A O 1
ATOM 1619 N N . LYS A 1 203 ? 26.719 -24.609 -27.797 1 95.5 203 LYS A N 1
ATOM 1620 C CA . LYS A 1 203 ? 26.812 -23.219 -28.234 1 95.5 203 LYS A CA 1
ATOM 1621 C C . LYS A 1 203 ? 27.562 -22.359 -27.219 1 95.5 203 LYS A C 1
ATOM 1623 O O . LYS A 1 203 ? 27.75 -22.781 -26.078 1 95.5 203 LYS A O 1
ATOM 1628 N N . LYS A 1 204 ? 27.969 -21.156 -27.656 1 93.81 204 LYS A N 1
ATOM 1629 C CA . LYS A 1 204 ? 28.719 -20.25 -26.797 1 93.81 204 LYS A CA 1
ATOM 1630 C C . LYS A 1 204 ? 27.797 -19.25 -26.125 1 93.81 204 LYS A C 1
ATOM 1632 O O . LYS A 1 204 ? 26.703 -18.969 -26.625 1 93.81 204 LYS A O 1
ATOM 1637 N N . GLN A 1 205 ? 28.25 -18.781 -25.047 1 93.88 205 GLN A N 1
ATOM 1638 C CA . GLN A 1 205 ? 27.531 -17.781 -24.281 1 93.88 205 GLN A CA 1
ATOM 1639 C C . GLN A 1 205 ? 27.266 -16.531 -25.109 1 93.88 205 GLN A C 1
ATOM 1641 O O . GLN A 1 205 ? 26.219 -15.898 -24.953 1 93.88 205 GLN A O 1
ATOM 1646 N N . ALA A 1 206 ? 28.188 -16.203 -25.906 1 92 206 ALA A N 1
ATOM 1647 C CA . ALA A 1 206 ? 28.062 -15 -26.734 1 92 206 ALA A CA 1
ATOM 1648 C C . ALA A 1 206 ? 26.891 -15.109 -27.703 1 92 206 ALA A C 1
ATOM 1650 O O . ALA A 1 206 ? 26.203 -14.117 -27.969 1 92 206 ALA A O 1
ATOM 1651 N N . GLU A 1 207 ? 26.688 -16.281 -28.203 1 93.38 207 GLU A N 1
ATOM 1652 C CA . GLU A 1 207 ? 25.562 -16.5 -29.109 1 93.38 207 GLU A CA 1
ATOM 1653 C C . GLU A 1 207 ? 24.219 -16.312 -28.406 1 93.38 207 GLU A C 1
ATOM 1655 O O . GLU A 1 207 ? 23.281 -15.758 -28.984 1 93.38 207 GLU A O 1
ATOM 1660 N N . LEU A 1 208 ? 24.172 -16.781 -27.234 1 94.88 208 LEU A N 1
ATOM 1661 C CA . LEU A 1 208 ? 22.953 -16.609 -26.453 1 94.88 208 LEU A CA 1
ATOM 1662 C C . LEU A 1 208 ? 22.703 -15.125 -26.141 1 94.88 208 LEU A C 1
ATOM 1664 O O . LEU A 1 208 ? 21.578 -14.648 -26.234 1 94.88 208 LEU A O 1
ATOM 1668 N N . ALA A 1 209 ? 23.719 -14.406 -25.812 1 90.44 209 ALA A N 1
ATOM 1669 C CA . ALA A 1 209 ? 23.641 -12.984 -25.516 1 90.44 209 ALA A CA 1
ATOM 1670 C C . ALA A 1 209 ? 23.188 -12.18 -26.734 1 90.44 209 ALA A C 1
ATOM 1672 O O . ALA A 1 209 ? 22.469 -11.188 -26.594 1 90.44 209 ALA A O 1
ATOM 1673 N N . ASP A 1 210 ? 23.688 -12.617 -27.844 1 88.56 210 ASP A N 1
ATOM 1674 C CA . ASP A 1 210 ? 23.281 -11.953 -29.094 1 88.56 210 ASP A CA 1
ATOM 1675 C C . ASP A 1 210 ? 21.797 -12.164 -29.375 1 88.56 210 ASP A C 1
ATOM 1677 O O . ASP A 1 210 ? 21.141 -11.281 -29.922 1 88.56 210 ASP A O 1
ATOM 1681 N N . LEU A 1 211 ? 21.344 -13.312 -29.031 1 91.94 211 LEU A N 1
ATOM 1682 C CA . LEU A 1 211 ? 19.953 -13.633 -29.297 1 91.94 211 LEU A CA 1
ATOM 1683 C C . LEU A 1 211 ? 19.031 -12.883 -28.328 1 91.94 211 LEU A C 1
ATOM 1685 O O . LEU A 1 211 ? 17.969 -12.391 -28.734 1 91.94 211 LEU A O 1
ATOM 1689 N N . PHE A 1 212 ? 19.469 -12.828 -27.031 1 93.62 212 PHE A N 1
ATOM 1690 C CA . PHE A 1 212 ? 18.609 -12.227 -26.016 1 93.62 212 PHE A CA 1
ATOM 1691 C C . PHE A 1 212 ? 19.297 -11.031 -25.359 1 93.62 212 PHE A C 1
ATOM 1693 O O . PHE A 1 212 ? 19.656 -11.07 -24.188 1 93.62 212 PHE A O 1
ATOM 1700 N N . PRO A 1 213 ? 19.391 -9.945 -26.109 1 87.5 213 PRO A N 1
ATOM 1701 C CA . PRO A 1 213 ? 19.766 -8.734 -25.359 1 87.5 213 PRO A CA 1
ATOM 1702 C C . PRO A 1 213 ? 18.766 -8.391 -24.266 1 87.5 213 PRO A C 1
ATOM 1704 O O . PRO A 1 213 ? 17.562 -8.43 -24.5 1 87.5 213 PRO A O 1
ATOM 1707 N N . PHE A 1 214 ? 19.266 -8.234 -23.047 1 88.25 214 PHE A N 1
ATOM 1708 C CA . PHE A 1 214 ? 18.297 -8.023 -21.984 1 88.25 214 PHE A CA 1
ATOM 1709 C C . PHE A 1 214 ? 18.734 -6.902 -21.047 1 88.25 214 PHE A C 1
ATOM 1711 O O . PHE A 1 214 ? 19.906 -6.512 -21.062 1 88.25 214 PHE A O 1
ATOM 1718 N N . HIS A 1 215 ? 17.75 -6.336 -20.406 1 83.75 215 HIS A N 1
ATOM 1719 C CA . HIS A 1 215 ? 17.953 -5.34 -19.359 1 83.75 215 HIS A CA 1
ATOM 1720 C C . HIS A 1 215 ? 17.047 -5.609 -18.156 1 83.75 215 HIS A C 1
ATOM 1722 O O . HIS A 1 215 ? 15.891 -5.996 -18.312 1 83.75 215 HIS A O 1
ATOM 1728 N N . ILE A 1 216 ? 17.688 -5.398 -16.969 1 85.19 216 ILE A N 1
ATOM 1729 C CA . ILE A 1 216 ? 16.938 -5.648 -15.75 1 85.19 216 ILE A CA 1
ATOM 1730 C C . ILE A 1 216 ? 16.859 -4.371 -14.914 1 85.19 216 ILE A C 1
ATOM 1732 O O . ILE A 1 216 ? 17.891 -3.727 -14.672 1 85.19 216 ILE A O 1
ATOM 1736 N N . ILE A 1 217 ? 15.648 -4.008 -14.609 1 79.94 217 ILE A N 1
ATOM 1737 C CA . ILE A 1 217 ? 15.406 -2.945 -13.641 1 79.94 217 ILE A CA 1
ATOM 1738 C C . ILE A 1 217 ? 15.008 -3.557 -12.297 1 79.94 217 ILE A C 1
ATOM 1740 O O . ILE A 1 217 ? 13.891 -4.066 -12.148 1 79.94 217 ILE A O 1
ATOM 1744 N N . GLN A 1 218 ? 15.891 -3.455 -11.312 1 76.25 218 GLN A N 1
ATOM 1745 C CA . GLN A 1 218 ? 15.68 -4.113 -10.031 1 76.25 218 GLN A CA 1
ATOM 1746 C C . GLN A 1 218 ? 14.742 -3.301 -9.141 1 76.25 218 GLN A C 1
ATOM 1748 O O . GLN A 1 218 ? 14.531 -2.107 -9.375 1 76.25 218 GLN A O 1
ATOM 1753 N N . ALA A 1 219 ? 14.195 -3.996 -8.148 1 69.25 219 ALA A N 1
ATOM 1754 C CA . ALA A 1 219 ? 13.273 -3.355 -7.203 1 69.25 219 ALA A CA 1
ATOM 1755 C C . ALA A 1 219 ? 14.008 -2.328 -6.344 1 69.25 219 ALA A C 1
ATOM 1757 O O . ALA A 1 219 ? 13.484 -1.239 -6.09 1 69.25 219 ALA A O 1
ATOM 1758 N N . GLU A 1 220 ? 15.141 -2.846 -5.738 1 58.91 220 GLU A N 1
ATOM 1759 C CA . GLU A 1 220 ? 15.945 -1.938 -4.926 1 58.91 220 GLU A CA 1
ATOM 1760 C C . GLU A 1 220 ? 16.703 -0.943 -5.801 1 58.91 220 GLU A C 1
ATOM 1762 O O . GLU A 1 220 ? 17.625 -1.326 -6.539 1 58.91 220 GLU A O 1
ATOM 1767 N N . ARG A 1 221 ? 16.172 0.194 -6.086 1 55.97 221 ARG A N 1
ATOM 1768 C CA . ARG A 1 221 ? 16.797 1.23 -6.902 1 55.97 221 ARG A CA 1
ATOM 1769 C C . ARG A 1 221 ? 17.391 2.328 -6.035 1 55.97 221 ARG A C 1
ATOM 1771 O O . ARG A 1 221 ? 16.766 2.799 -5.09 1 55.97 221 ARG A O 1
ATOM 1778 N N . CYS A 1 222 ? 18.719 2.135 -5.789 1 47.41 222 CYS A N 1
ATOM 1779 C CA . CYS A 1 222 ? 19.344 3.254 -5.086 1 47.41 222 CYS A CA 1
ATOM 1780 C C . CYS A 1 222 ? 18.969 4.582 -5.734 1 47.41 222 CYS A C 1
ATOM 1782 O O . CYS A 1 222 ? 19.297 4.824 -6.898 1 47.41 222 CYS A O 1
ATOM 1784 N N . LEU A 1 223 ? 17.984 5.102 -5.297 1 47.31 223 LEU A N 1
ATOM 1785 C CA . LEU A 1 223 ? 17.5 6.371 -5.844 1 47.31 223 LEU A CA 1
ATOM 1786 C C . LEU A 1 223 ? 18.469 7.5 -5.508 1 47.31 223 LEU A C 1
ATOM 1788 O O . LEU A 1 223 ? 18.312 8.625 -5.988 1 47.31 223 LEU A O 1
ATOM 1792 N N . GLY A 1 224 ? 19.484 7.184 -4.473 1 43.84 224 GLY A N 1
ATOM 1793 C CA . GLY A 1 224 ? 20.344 8.234 -3.975 1 43.84 224 GLY A CA 1
ATOM 1794 C C . GLY A 1 224 ? 21.344 8.727 -5.008 1 43.84 224 GLY A C 1
ATOM 1795 O O . GLY A 1 224 ? 21.609 8.039 -5.996 1 43.84 224 GLY A O 1
ATOM 1796 N N . GLU A 1 225 ? 21.438 9.961 -5.133 1 42.56 225 GLU A N 1
ATOM 1797 C CA . GLU A 1 225 ? 22.297 10.781 -5.988 1 42.56 225 GLU A CA 1
ATOM 1798 C C . GLU A 1 225 ? 23.766 10.516 -5.719 1 42.56 225 GLU A C 1
ATOM 1800 O O . GLU A 1 225 ? 24.641 11.156 -6.312 1 42.56 225 GLU A O 1
ATOM 1805 N N . ASP A 1 226 ? 24.047 9.656 -4.715 1 38.44 226 ASP A N 1
ATOM 1806 C CA . ASP A 1 226 ? 25.484 9.641 -4.523 1 38.44 226 ASP A CA 1
ATOM 1807 C C . ASP A 1 226 ? 26.188 8.859 -5.637 1 38.44 226 ASP A C 1
ATOM 1809 O O . ASP A 1 226 ? 25.703 7.801 -6.047 1 38.44 226 ASP A O 1
ATOM 1813 N N . GLY A 1 227 ? 26.734 9.43 -6.531 1 39.28 227 GLY A N 1
ATOM 1814 C CA . GLY A 1 227 ? 27.547 9.07 -7.684 1 39.28 227 GLY A CA 1
ATOM 1815 C C . GLY A 1 227 ? 28.234 7.727 -7.531 1 39.28 227 GLY A C 1
ATOM 1816 O O . GLY A 1 227 ? 28.984 7.305 -8.414 1 39.28 227 GLY A O 1
ATOM 1817 N N . THR A 1 228 ? 28.234 7.211 -6.352 1 38.81 228 THR A N 1
ATOM 1818 C CA . THR A 1 228 ? 29.172 6.105 -6.277 1 38.81 228 THR A CA 1
ATOM 1819 C C . THR A 1 228 ? 28.531 4.812 -6.77 1 38.81 228 THR A C 1
ATOM 1821 O O . THR A 1 228 ? 29.219 3.803 -6.957 1 38.81 228 THR A O 1
ATOM 1824 N N . GLN A 1 229 ? 27.297 4.809 -6.707 1 42.53 229 GLN A N 1
ATOM 1825 C CA . GLN A 1 229 ? 26.828 3.484 -7.098 1 42.53 229 GLN A CA 1
ATOM 1826 C C . GLN A 1 229 ? 26.469 3.443 -8.578 1 42.53 229 GLN A C 1
ATOM 1828 O O . GLN A 1 229 ? 26 4.438 -9.141 1 42.53 229 GLN A O 1
ATOM 1833 N N . ASP A 1 230 ? 26.812 2.533 -9.352 1 42.53 230 ASP A N 1
ATOM 1834 C CA . ASP A 1 230 ? 26.453 2.203 -10.727 1 42.53 230 ASP A CA 1
ATOM 1835 C C . ASP A 1 230 ? 24.953 2.289 -10.945 1 42.53 230 ASP A C 1
ATOM 1837 O O . ASP A 1 230 ? 24.172 1.811 -10.117 1 42.53 230 ASP A O 1
ATOM 1841 N N . ASN A 1 231 ? 24.469 3.264 -11.977 1 48.56 231 ASN A N 1
ATOM 1842 C CA . ASN A 1 231 ? 23.109 3.449 -12.469 1 48.56 231 ASN A CA 1
ATOM 1843 C C . ASN A 1 231 ? 22.344 4.445 -11.609 1 48.56 231 ASN A C 1
ATOM 1845 O O . ASN A 1 231 ? 21.141 4.273 -11.375 1 48.56 231 ASN A O 1
ATOM 1849 N N . SER A 1 232 ? 23.109 5.223 -10.977 1 52.56 232 SER A N 1
ATOM 1850 C CA . SER A 1 232 ? 22.469 6.367 -10.32 1 52.56 232 SER A CA 1
ATOM 1851 C C . SER A 1 232 ? 21.672 7.199 -11.312 1 52.56 232 SER A C 1
ATOM 1853 O O . SER A 1 232 ? 21.906 7.129 -12.516 1 52.56 232 SER A O 1
ATOM 1855 N N . LEU A 1 233 ? 20.625 7.727 -10.844 1 52 233 LEU A N 1
ATOM 1856 C CA . LEU A 1 233 ? 19.828 8.594 -11.703 1 52 233 LEU A CA 1
ATOM 1857 C C . LEU A 1 233 ? 20.719 9.555 -12.484 1 52 233 LEU A C 1
ATOM 1859 O O . LEU A 1 233 ? 20.469 9.812 -13.664 1 52 233 LEU A O 1
ATOM 1863 N N . SER A 1 234 ? 21.828 9.891 -11.875 1 48.62 234 SER A N 1
ATOM 1864 C CA . SER A 1 234 ? 22.75 10.828 -12.492 1 48.62 234 SER A CA 1
ATOM 1865 C C . SER A 1 234 ? 23.453 10.211 -13.695 1 48.62 234 SER A C 1
ATOM 1867 O O . SER A 1 234 ? 23.594 10.852 -14.742 1 48.62 234 SER A O 1
ATOM 1869 N N . SER A 1 235 ? 23.859 9.008 -13.484 1 55.09 235 SER A N 1
ATOM 1870 C CA . SER A 1 235 ? 24.547 8.344 -14.578 1 55.09 235 SER A CA 1
ATOM 1871 C C . SER A 1 235 ? 23.609 8.07 -15.75 1 55.09 235 SER A C 1
ATOM 1873 O O . SER A 1 235 ? 24 8.203 -16.906 1 55.09 235 SER A O 1
ATOM 1875 N N . LEU A 1 236 ? 22.422 7.816 -15.367 1 52.28 236 LEU A N 1
ATOM 1876 C CA . LEU A 1 236 ? 21.438 7.52 -16.406 1 52.28 236 LEU A CA 1
ATOM 1877 C C . LEU A 1 236 ? 21.125 8.758 -17.219 1 52.28 236 LEU A C 1
ATOM 1879 O O . LEU A 1 236 ? 21 8.68 -18.453 1 52.28 236 LEU A O 1
ATOM 1883 N N . ILE A 1 237 ? 21.016 9.812 -16.531 1 49.88 237 ILE A N 1
ATOM 1884 C CA . ILE A 1 237 ? 20.75 11.078 -17.219 1 49.88 237 ILE A CA 1
ATOM 1885 C C . ILE A 1 237 ? 21.922 11.438 -18.125 1 49.88 237 ILE A C 1
ATOM 1887 O O . ILE A 1 237 ? 21.719 11.852 -19.266 1 49.88 237 ILE A O 1
ATOM 1891 N N . SER A 1 238 ? 23.125 11.164 -17.578 1 50.06 238 SER A N 1
ATOM 1892 C CA . SER A 1 238 ? 24.312 11.453 -18.359 1 50.06 238 SER A CA 1
ATOM 1893 C C . SER A 1 238 ? 24.375 10.602 -19.609 1 50.06 238 SER A C 1
ATOM 1895 O O . SER A 1 238 ? 24.719 11.094 -20.688 1 50.06 238 SER A O 1
ATOM 1897 N N . ASP A 1 239 ? 24.078 9.359 -19.422 1 52.16 239 ASP A N 1
ATOM 1898 C CA . ASP A 1 239 ? 24.094 8.438 -20.547 1 52.16 239 ASP A CA 1
ATOM 1899 C C . ASP A 1 239 ? 23.094 8.852 -21.625 1 52.16 239 ASP A C 1
ATOM 1901 O O . ASP A 1 239 ? 23.359 8.688 -22.812 1 52.16 239 ASP A O 1
ATOM 1905 N N . PHE A 1 240 ? 22.094 9.391 -21.172 1 47.66 240 PHE A N 1
ATOM 1906 C CA . PHE A 1 240 ? 21.062 9.852 -22.078 1 47.66 240 PHE A CA 1
ATOM 1907 C C . PHE A 1 240 ? 21.562 11.023 -22.922 1 47.66 240 PHE A C 1
ATOM 1909 O O . PHE A 1 240 ? 21.219 11.148 -24.094 1 47.66 240 PHE A O 1
ATOM 1916 N N . PHE A 1 241 ? 22.344 11.844 -22.25 1 46.41 241 PHE A N 1
ATOM 1917 C CA . PHE A 1 241 ? 22.875 13.023 -22.938 1 46.41 241 PHE A CA 1
ATOM 1918 C C . PHE A 1 241 ? 23.969 12.633 -23.922 1 46.41 241 PHE A C 1
ATOM 1920 O O . PHE A 1 241 ? 24.219 13.352 -24.891 1 46.41 241 PHE A O 1
ATOM 1927 N N . ASP A 1 242 ? 24.594 11.633 -23.594 1 47.03 242 ASP A N 1
ATOM 1928 C CA . ASP A 1 242 ? 25.625 11.18 -24.5 1 47.03 242 ASP A CA 1
ATOM 1929 C C . ASP A 1 242 ? 25.031 10.5 -25.734 1 47.03 242 ASP A C 1
ATOM 1931 O O . ASP A 1 242 ? 25.75 10.117 -26.656 1 47.03 242 ASP A O 1
ATOM 1935 N N . MET A 1 243 ? 23.828 10.32 -25.703 1 43.38 243 MET A N 1
ATOM 1936 C CA . MET A 1 243 ? 23.188 9.68 -26.844 1 43.38 243 MET A CA 1
ATOM 1937 C C . MET A 1 243 ? 23.188 10.594 -28.062 1 43.38 243 MET A C 1
ATOM 1939 O O . MET A 1 243 ? 23.062 11.82 -27.938 1 43.38 243 MET A O 1
ATOM 1943 N N . SER A 1 244 ? 23.719 10.156 -29.234 1 41.34 244 SER A N 1
ATOM 1944 C CA . SER A 1 244 ? 23.797 10.867 -30.5 1 41.34 244 SER A CA 1
ATOM 1945 C C . SER A 1 244 ? 22.422 11.406 -30.922 1 41.34 244 SER A C 1
ATOM 1947 O O . SER A 1 244 ? 21.391 10.836 -30.547 1 41.34 244 SER A O 1
ATOM 1949 N N . GLU A 1 245 ? 22.344 12.68 -31.531 1 42.56 245 GLU A N 1
ATOM 1950 C CA . GLU A 1 245 ? 21.203 13.438 -32.062 1 42.56 245 GLU A CA 1
ATOM 1951 C C . GLU A 1 245 ? 20.25 12.539 -32.844 1 42.56 245 GLU A C 1
ATOM 1953 O O . GLU A 1 245 ? 19.031 12.742 -32.812 1 42.56 245 GLU A O 1
ATOM 1958 N N . ASP A 1 246 ? 20.781 11.688 -33.562 1 42.22 246 ASP A N 1
ATOM 1959 C CA . ASP A 1 246 ? 20.047 10.883 -34.531 1 42.22 246 ASP A CA 1
ATOM 1960 C C . ASP A 1 246 ? 19.172 9.844 -33.812 1 42.22 246 ASP A C 1
ATOM 1962 O O . ASP A 1 246 ? 18.312 9.211 -34.438 1 42.22 246 ASP A O 1
ATOM 1966 N N . GLU A 1 247 ? 19.469 9.578 -32.688 1 41.72 247 GLU A N 1
ATOM 1967 C CA . GLU A 1 247 ? 18.875 8.438 -32 1 41.72 247 GLU A CA 1
ATOM 1968 C C . GLU A 1 247 ? 17.703 8.859 -31.125 1 41.72 247 GLU A C 1
ATOM 1970 O O . GLU A 1 247 ? 16.969 8.016 -30.594 1 41.72 247 GLU A O 1
ATOM 1975 N N . LEU A 1 248 ? 17.719 10.18 -30.953 1 42 248 LEU A N 1
ATOM 1976 C CA . LEU A 1 248 ? 16.688 10.742 -30.094 1 42 248 LEU A CA 1
ATOM 1977 C C . LEU A 1 248 ? 15.469 11.172 -30.922 1 42 248 LEU A C 1
ATOM 1979 O O . LEU A 1 248 ? 15.594 11.461 -32.125 1 42 248 LEU A O 1
ATOM 1983 N N . ASP A 1 249 ? 14.312 10.992 -30.594 1 42.41 249 ASP A N 1
ATOM 1984 C CA . ASP A 1 249 ? 13.148 11.547 -31.266 1 42.41 249 ASP A CA 1
ATOM 1985 C C . ASP A 1 249 ? 13.391 13 -31.672 1 42.41 249 ASP A C 1
ATOM 1987 O O . ASP A 1 249 ? 14.016 13.766 -30.938 1 42.41 249 ASP A O 1
ATOM 1991 N N . PRO A 1 250 ? 13.305 13.312 -32.969 1 43.25 250 PRO A N 1
ATOM 1992 C CA . PRO A 1 250 ? 13.617 14.641 -33.469 1 43.25 250 PRO A CA 1
ATOM 1993 C C . PRO A 1 250 ? 13.195 15.766 -32.531 1 43.25 250 PRO A C 1
ATOM 1995 O O . PRO A 1 250 ? 13.875 16.781 -32.438 1 43.25 250 PRO A O 1
ATOM 1998 N N . SER A 1 251 ? 12.039 15.625 -31.906 1 42.06 251 SER A N 1
ATOM 1999 C CA . SER A 1 251 ? 11.625 16.703 -31.016 1 42.06 251 SER A CA 1
ATOM 2000 C C . SER A 1 251 ? 12.492 16.766 -29.766 1 42.06 251 SER A C 1
ATOM 2002 O O . SER A 1 251 ? 12.789 17.844 -29.25 1 42.06 251 SER A O 1
ATOM 2004 N N . VAL A 1 252 ? 12.875 15.602 -29.297 1 44.44 252 VAL A N 1
ATOM 2005 C CA . VAL A 1 252 ? 13.828 15.523 -28.203 1 44.44 252 VAL A CA 1
ATOM 2006 C C . VAL A 1 252 ? 15.242 15.781 -28.719 1 44.44 252 VAL A C 1
ATOM 2008 O O . VAL A 1 252 ? 16.047 16.422 -28.047 1 44.44 252 VAL A O 1
ATOM 2011 N N . ALA A 1 253 ? 15.406 15.25 -29.938 1 44.12 253 ALA A N 1
ATOM 2012 C CA . ALA A 1 253 ? 16.703 15.445 -30.594 1 44.12 253 ALA A CA 1
ATOM 2013 C C . ALA A 1 253 ? 17.016 16.922 -30.75 1 44.12 253 ALA A C 1
ATOM 2015 O O . ALA A 1 253 ? 18.156 17.344 -30.516 1 44.12 253 ALA A O 1
ATOM 2016 N N . GLU A 1 254 ? 16.047 17.609 -31.266 1 45.94 254 GLU A N 1
ATOM 2017 C CA . GLU A 1 254 ? 16.266 19.047 -31.422 1 45.94 254 GLU A CA 1
ATOM 2018 C C . GLU A 1 254 ? 16.547 19.703 -30.078 1 45.94 254 GLU A C 1
ATOM 2020 O O . GLU A 1 254 ? 17.406 20.578 -29.969 1 45.94 254 GLU A O 1
ATOM 2025 N N . LYS A 1 255 ? 15.844 19.219 -29.172 1 44.62 255 LYS A N 1
ATOM 2026 C CA . LYS A 1 255 ? 16.016 19.828 -27.859 1 44.62 255 LYS A CA 1
ATOM 2027 C C . LYS A 1 255 ? 17.312 19.375 -27.203 1 44.62 255 LYS A C 1
ATOM 2029 O O . LYS A 1 255 ? 18.016 20.156 -26.562 1 44.62 255 LYS A O 1
ATOM 2034 N N . VAL A 1 256 ? 17.656 18.141 -27.516 1 45.94 256 VAL A N 1
ATOM 2035 C CA . VAL A 1 256 ? 18.969 17.641 -27.109 1 45.94 256 VAL A CA 1
ATOM 2036 C C . VAL A 1 256 ? 20.062 18.344 -27.906 1 45.94 256 VAL A C 1
ATOM 2038 O O . VAL A 1 256 ? 21.109 18.703 -27.359 1 45.94 256 VAL A O 1
ATOM 2041 N N . LYS A 1 257 ? 19.828 18.469 -29.172 1 47.31 257 LYS A N 1
ATOM 2042 C CA . LYS A 1 257 ? 20.75 19.25 -29.984 1 47.31 257 LYS A CA 1
ATOM 2043 C C . LYS A 1 257 ? 20.906 20.672 -29.453 1 47.31 257 LYS A C 1
ATOM 2045 O O . LYS A 1 257 ? 22.016 21.203 -29.391 1 47.31 257 LYS A O 1
ATOM 2050 N N . GLU A 1 258 ? 19.797 21.172 -29.172 1 46.34 258 GLU A N 1
ATOM 2051 C CA . GLU A 1 258 ? 19.828 22.5 -28.594 1 46.34 258 GLU A CA 1
ATOM 2052 C C . GLU A 1 258 ? 20.547 22.484 -27.234 1 46.34 258 GLU A C 1
ATOM 2054 O O . GLU A 1 258 ? 21.328 23.391 -26.938 1 46.34 258 GLU A O 1
ATOM 2059 N N . LEU A 1 259 ? 20.266 21.438 -26.594 1 43.66 259 LEU A N 1
ATOM 2060 C CA . LEU A 1 259 ? 20.938 21.281 -25.312 1 43.66 259 LEU A CA 1
ATOM 2061 C C . LEU A 1 259 ? 22.438 21.062 -25.5 1 43.66 259 LEU A C 1
ATOM 2063 O O . LEU A 1 259 ? 23.25 21.656 -24.797 1 43.66 259 LEU A O 1
ATOM 2067 N N . ARG A 1 260 ? 22.781 20.156 -26.391 1 44.06 260 ARG A N 1
ATOM 2068 C CA . ARG A 1 260 ? 24.188 19.938 -26.719 1 44.06 260 ARG A CA 1
ATOM 2069 C C . ARG A 1 260 ? 24.828 21.234 -27.219 1 44.06 260 ARG A C 1
ATOM 2071 O O . ARG A 1 260 ? 25.969 21.531 -26.859 1 44.06 260 ARG A O 1
ATOM 2078 N N . ALA A 1 261 ? 24.141 21.797 -28.141 1 44.88 261 ALA A N 1
ATOM 2079 C CA . ALA A 1 261 ? 24.656 23.062 -28.641 1 44.88 261 ALA A CA 1
ATOM 2080 C C . ALA A 1 261 ? 24.812 24.078 -27.516 1 44.88 261 ALA A C 1
ATOM 2082 O O . ALA A 1 261 ? 25.781 24.844 -27.484 1 44.88 261 ALA A O 1
ATOM 2083 N N . ILE A 1 262 ? 23.859 24.047 -26.719 1 41.28 262 ILE A N 1
ATOM 2084 C CA . ILE A 1 262 ? 23.891 24.953 -25.578 1 41.28 262 ILE A CA 1
ATOM 2085 C C . ILE A 1 262 ? 24.969 24.516 -24.594 1 41.28 262 ILE A C 1
ATOM 2087 O O . ILE A 1 262 ? 25.703 25.344 -24.062 1 41.28 262 ILE A O 1
ATOM 2091 N N . VAL A 1 263 ? 24.984 23.203 -24.328 1 41.09 263 VAL A N 1
ATOM 2092 C CA . VAL A 1 263 ? 26.047 22.703 -23.469 1 41.09 263 VAL A CA 1
ATOM 2093 C C . VAL A 1 263 ? 27.406 23.047 -24.094 1 41.09 263 VAL A C 1
ATOM 2095 O O . VAL A 1 263 ? 28.359 23.391 -23.375 1 41.09 263 VAL A O 1
ATOM 2098 N N . GLU A 1 264 ? 27.547 22.859 -25.297 1 38.41 264 GLU A N 1
ATOM 2099 C CA . GLU A 1 264 ? 28.766 23.297 -25.984 1 38.41 264 GLU A CA 1
ATOM 2100 C C . GLU A 1 264 ? 28.984 24.797 -25.812 1 38.41 264 GLU A C 1
ATOM 2102 O O . GLU A 1 264 ? 30.141 25.234 -25.719 1 38.41 264 GLU A O 1
ATOM 2107 N N . ASN A 1 265 ? 27.969 25.594 -26.109 1 37.75 265 ASN A N 1
ATOM 2108 C CA . ASN A 1 265 ? 28.094 27.016 -25.844 1 37.75 265 ASN A CA 1
ATOM 2109 C C . ASN A 1 265 ? 27.781 27.359 -24.391 1 37.75 265 ASN A C 1
ATOM 2111 O O . ASN A 1 265 ? 27.516 28.516 -24.062 1 37.75 265 ASN A O 1
ATOM 2115 N N . ALA A 1 266 ? 27.734 26.578 -23.516 1 39.56 266 ALA A N 1
ATOM 2116 C CA . ALA A 1 266 ? 27.188 26.125 -22.234 1 39.56 266 ALA A CA 1
ATOM 2117 C C . ALA A 1 266 ? 27.516 27.109 -21.125 1 39.56 266 ALA A C 1
ATOM 2119 O O . ALA A 1 266 ? 28.25 26.797 -20.188 1 39.56 266 ALA A O 1
ATOM 2120 N N . ASN A 1 267 ? 27.906 28.203 -21.266 1 35.41 267 ASN A N 1
ATOM 2121 C CA . ASN A 1 267 ? 28.031 28.859 -19.969 1 35.41 267 ASN A CA 1
ATOM 2122 C C . ASN A 1 267 ? 26.719 28.797 -19.188 1 35.41 267 ASN A C 1
ATOM 2124 O O . ASN A 1 267 ? 25.75 28.172 -19.641 1 35.41 267 ASN A O 1
ATOM 2128 N N . LYS A 1 268 ? 26.125 29.922 -18.5 1 40.56 268 LYS A N 1
ATOM 2129 C CA . LYS A 1 268 ? 25.016 30.25 -17.609 1 40.56 268 LYS A CA 1
ATOM 2130 C C . LYS A 1 268 ? 23.672 29.906 -18.266 1 40.56 268 LYS A C 1
ATOM 2132 O O . LYS A 1 268 ? 22.766 29.422 -17.594 1 40.56 268 LYS A O 1
ATOM 2137 N N . ASN A 1 269 ? 23.453 30.031 -19.5 1 41.16 269 ASN A N 1
ATOM 2138 C CA . ASN A 1 269 ? 22.203 29.938 -20.25 1 41.16 269 ASN A CA 1
ATOM 2139 C C . ASN A 1 269 ? 21.812 28.469 -20.484 1 41.16 269 ASN A C 1
ATOM 2141 O O . ASN A 1 269 ? 20.625 28.172 -20.703 1 41.16 269 ASN A O 1
ATOM 2145 N N . VAL A 1 270 ? 22.703 27.625 -20.438 1 41.12 270 VAL A N 1
ATOM 2146 C CA . VAL A 1 270 ? 22.531 26.219 -20.734 1 41.12 270 VAL A CA 1
ATOM 2147 C C . VAL A 1 270 ? 21.797 25.531 -19.594 1 41.12 270 VAL A C 1
ATOM 2149 O O . VAL A 1 270 ? 20.938 24.672 -19.828 1 41.12 270 VAL A O 1
ATOM 2152 N N . GLN A 1 271 ? 22.188 25.922 -18.5 1 43.12 271 GLN A N 1
ATOM 2153 C CA . GLN A 1 271 ? 21.516 25.328 -17.344 1 43.12 271 GLN A CA 1
ATOM 2154 C C . GLN A 1 271 ? 20.016 25.594 -17.375 1 43.12 271 GLN A C 1
ATOM 2156 O O . GLN A 1 271 ? 19.219 24.688 -17.109 1 43.12 271 GLN A O 1
ATOM 2161 N N . GLN A 1 272 ? 19.734 26.75 -17.797 1 46.97 272 GLN A N 1
ATOM 2162 C CA . GLN A 1 272 ? 18.328 27.125 -17.797 1 46.97 272 GLN A CA 1
ATOM 2163 C C . GLN A 1 272 ? 17.562 26.359 -18.875 1 46.97 272 GLN A C 1
ATOM 2165 O O . GLN A 1 272 ? 16.438 25.906 -18.641 1 46.97 272 GLN A O 1
ATOM 2170 N N . GLN A 1 273 ? 18.172 26.281 -19.922 1 45.19 273 GLN A N 1
ATOM 2171 C CA . GLN A 1 273 ? 17.484 25.641 -21.047 1 45.19 273 GLN A CA 1
ATOM 2172 C C . GLN A 1 273 ? 17.391 24.141 -20.828 1 45.19 273 GLN A C 1
ATOM 2174 O O . GLN A 1 273 ? 16.359 23.531 -21.125 1 45.19 273 GLN A O 1
ATOM 2179 N N . SER A 1 274 ? 18.469 23.625 -20.359 1 44.53 274 SER A N 1
ATOM 2180 C CA . SER A 1 274 ? 18.453 22.219 -20.031 1 44.53 274 SER A CA 1
ATOM 2181 C C . SER A 1 274 ? 17.375 21.906 -18.984 1 44.53 274 SER A C 1
ATOM 2183 O O . SER A 1 274 ? 16.656 20.906 -19.109 1 44.53 274 SER A O 1
ATOM 2185 N N . ASP A 1 275 ? 17.312 22.797 -18.156 1 47.06 275 ASP A N 1
ATOM 2186 C CA . ASP A 1 275 ? 16.312 22.641 -17.109 1 47.06 275 ASP A CA 1
ATOM 2187 C C . ASP A 1 275 ? 14.898 22.656 -17.688 1 47.06 275 ASP A C 1
ATOM 2189 O O . ASP A 1 275 ? 14.039 21.891 -17.266 1 47.06 275 ASP A O 1
ATOM 2193 N N . SER A 1 276 ? 14.781 23.469 -18.641 1 49.69 276 SER A N 1
ATOM 2194 C CA . SER A 1 276 ? 13.469 23.609 -19.25 1 49.69 276 SER A CA 1
ATOM 2195 C C . SER A 1 276 ? 13.094 22.344 -20.031 1 49.69 276 SER A C 1
ATOM 2197 O O . SER A 1 276 ? 11.945 21.906 -20 1 49.69 276 SER A O 1
ATOM 2199 N N . ILE A 1 277 ? 13.969 21.922 -20.719 1 45.28 277 ILE A N 1
ATOM 2200 C CA . ILE A 1 277 ? 13.727 20.75 -21.547 1 45.28 277 ILE A CA 1
ATOM 2201 C C . ILE A 1 277 ? 13.461 19.531 -20.656 1 45.28 277 ILE A C 1
ATOM 2203 O O . ILE A 1 277 ? 12.523 18.766 -20.906 1 45.28 277 ILE A O 1
ATOM 2207 N N . LEU A 1 278 ? 14.312 19.484 -19.781 1 46.84 278 LEU A N 1
ATOM 2208 C CA . LEU A 1 278 ? 14.148 18.359 -18.875 1 46.84 278 LEU A CA 1
ATOM 2209 C C . LEU A 1 278 ? 12.828 18.453 -18.125 1 46.84 278 LEU A C 1
ATOM 2211 O O . LEU A 1 278 ? 12.148 17.453 -17.906 1 46.84 278 LEU A O 1
ATOM 2215 N N . SER A 1 279 ? 12.656 19.688 -17.797 1 49.91 279 SER A N 1
ATOM 2216 C CA . SER A 1 279 ? 11.367 19.922 -17.156 1 49.91 279 SER A CA 1
ATOM 2217 C C . SER A 1 279 ? 10.211 19.547 -18.078 1 49.91 279 SER A C 1
ATOM 2219 O O . SER A 1 279 ? 9.211 18.969 -17.625 1 49.91 279 SER A O 1
ATOM 2221 N N . ALA A 1 280 ? 10.445 19.875 -19.297 1 48.91 280 ALA A N 1
ATOM 2222 C CA . ALA A 1 280 ? 9.406 19.547 -20.281 1 48.91 280 ALA A CA 1
ATOM 2223 C C . ALA A 1 280 ? 9.289 18.031 -20.453 1 48.91 280 ALA A C 1
ATOM 2225 O O . ALA A 1 280 ? 8.18 17.5 -20.578 1 48.91 280 ALA A O 1
ATOM 2226 N N . LEU A 1 281 ? 10.375 17.5 -20.516 1 44.53 281 LEU A N 1
ATOM 2227 C CA . LEU A 1 281 ? 10.406 16.047 -20.641 1 44.53 281 LEU A CA 1
ATOM 2228 C C . LEU A 1 281 ? 9.758 15.383 -19.438 1 44.53 281 LEU A C 1
ATOM 2230 O O . LEU A 1 281 ? 8.969 14.438 -19.578 1 44.53 281 LEU A O 1
ATOM 2234 N N . VAL A 1 282 ? 10.273 15.891 -18.359 1 48.22 282 VAL A N 1
ATOM 2235 C CA . VAL A 1 282 ? 9.719 15.328 -17.125 1 48.22 282 VAL A CA 1
ATOM 2236 C C . VAL A 1 282 ? 8.219 15.609 -17.062 1 48.22 282 VAL A C 1
ATOM 2238 O O . VAL A 1 282 ? 7.438 14.742 -16.672 1 48.22 282 VAL A O 1
ATOM 2241 N N . SER A 1 283 ? 7.98 16.828 -17.422 1 49.66 283 SER A N 1
ATOM 2242 C CA . SER A 1 283 ? 6.566 17.188 -17.406 1 49.66 283 SER A CA 1
ATOM 2243 C C . SER A 1 283 ? 5.758 16.328 -18.375 1 49.66 283 SER A C 1
ATOM 2245 O O . SER A 1 283 ? 4.617 15.969 -18.078 1 49.66 283 SER A O 1
ATOM 2247 N N . SER A 1 284 ? 6.316 16.219 -19.531 1 45.81 284 SER A N 1
ATOM 2248 C CA . SER A 1 284 ? 5.633 15.375 -20.5 1 45.81 284 SER A CA 1
ATOM 2249 C C . SER A 1 284 ? 5.598 13.922 -20.047 1 45.81 284 SER A C 1
ATOM 2251 O O . SER A 1 284 ? 4.652 13.188 -20.359 1 45.81 284 SER A O 1
ATOM 2253 N N . ALA A 1 285 ? 6.695 13.633 -19.703 1 42.31 285 ALA A N 1
ATOM 2254 C CA . ALA A 1 285 ? 6.816 12.25 -19.25 1 42.31 285 ALA A CA 1
ATOM 2255 C C . ALA A 1 285 ? 5.93 11.992 -18.031 1 42.31 285 ALA A C 1
ATOM 2257 O O . ALA A 1 285 ? 5.367 10.906 -17.891 1 42.31 285 ALA A O 1
ATOM 2258 N N . VAL A 1 286 ? 6.086 13.016 -17.141 1 45.91 286 VAL A N 1
ATOM 2259 C CA . VAL A 1 286 ? 5.324 12.789 -15.914 1 45.91 286 VAL A CA 1
ATOM 2260 C C . VAL A 1 286 ? 3.836 13 -16.188 1 45.91 286 VAL A C 1
ATOM 2262 O O . VAL A 1 286 ? 3.354 14.133 -16.219 1 45.91 286 VAL A O 1
ATOM 2265 N N . GLY A 1 287 ? 3.42 12.773 -17.344 1 43.06 287 GLY A N 1
ATOM 2266 C CA . GLY A 1 287 ? 1.969 12.742 -17.438 1 43.06 287 GLY A CA 1
ATOM 2267 C C . GLY A 1 287 ? 1.289 12.344 -16.141 1 43.06 287 GLY A C 1
ATOM 2268 O O . GLY A 1 287 ? 0.092 12.047 -16.125 1 43.06 287 GLY A O 1
ATOM 2269 N N . PHE A 1 288 ? 2.064 12.039 -15.305 1 41.81 288 PHE A N 1
ATOM 2270 C CA . PHE A 1 288 ? 1.467 11.523 -14.086 1 41.81 288 PHE A CA 1
ATOM 2271 C C . PHE A 1 288 ? 0.888 12.648 -13.242 1 41.81 288 PHE A C 1
ATOM 2273 O O . PHE A 1 288 ? 1.433 13.758 -13.219 1 41.81 288 PHE A O 1
ATOM 2280 N N . GLY A 1 289 ? -0.33 12.938 -13.414 1 41.06 289 GLY A N 1
ATOM 2281 C CA . GLY A 1 289 ? -1.101 13.867 -12.602 1 41.06 289 GLY A CA 1
ATOM 2282 C C . GLY A 1 289 ? -0.299 14.477 -11.461 1 41.06 289 GLY A C 1
ATOM 2283 O O . GLY A 1 289 ? -0.84 15.219 -10.641 1 41.06 289 GLY A O 1
ATOM 2284 N N . TYR A 1 290 ? 0.719 13.766 -11.055 1 41.22 290 TYR A N 1
ATOM 2285 C CA . TYR A 1 290 ? 1.387 14.336 -9.891 1 41.22 290 TYR A CA 1
ATOM 2286 C C . TYR A 1 290 ? 2.578 15.188 -10.312 1 41.22 290 TYR A C 1
ATOM 2288 O O . TYR A 1 290 ? 3.229 14.906 -11.32 1 41.22 290 TYR A O 1
ATOM 2296 N N . PRO A 1 291 ? 3.102 16.453 -9.586 1 43.59 291 PRO A N 1
ATOM 2297 C CA . PRO A 1 291 ? 2.729 17.406 -8.539 1 43.59 291 PRO A CA 1
ATOM 2298 C C . PRO A 1 291 ? 1.555 18.297 -8.953 1 43.59 291 PRO A C 1
ATOM 2300 O O . PRO A 1 291 ? 1.334 18.516 -10.148 1 43.59 291 PRO A O 1
ATOM 2303 N N . ASN A 1 292 ? 0.635 18.203 -8.18 1 40.78 292 ASN A N 1
ATOM 2304 C CA . ASN A 1 292 ? -0.351 19.25 -8.398 1 40.78 292 ASN A CA 1
ATOM 2305 C C . ASN A 1 292 ? 0.291 20.5 -8.984 1 40.78 292 ASN A C 1
ATOM 2307 O O . ASN A 1 292 ? 1.406 20.875 -8.602 1 40.78 292 ASN A O 1
ATOM 2311 N N . GLY A 1 293 ? 0.077 20.719 -10.211 1 39.97 293 GLY A N 1
ATOM 2312 C CA . GLY A 1 293 ? 0.481 21.922 -10.922 1 39.97 293 GLY A CA 1
ATOM 2313 C C . GLY A 1 293 ? 0.989 23.016 -10.008 1 39.97 293 GLY A C 1
ATOM 2314 O O . GLY A 1 293 ? 1.601 23.984 -10.469 1 39.97 293 GLY A O 1
ATOM 2315 N N . GLU A 1 294 ? 0.362 23.141 -8.977 1 42.56 294 GLU A N 1
ATOM 2316 C CA . GLU A 1 294 ? 0.701 24.328 -8.203 1 42.56 294 GLU A CA 1
ATOM 2317 C C . GLU A 1 294 ? 2.078 24.203 -7.562 1 42.56 294 GLU A C 1
ATOM 2319 O O . GLU A 1 294 ? 2.639 25.188 -7.074 1 42.56 294 GLU A O 1
ATOM 2324 N N . GLU A 1 295 ? 2.559 23 -7.27 1 43.31 295 GLU A N 1
ATOM 2325 C CA . GLU A 1 295 ? 3.771 22.906 -6.465 1 43.31 295 GLU A CA 1
ATOM 2326 C C . GLU A 1 295 ? 5.016 22.844 -7.344 1 43.31 295 GLU A C 1
ATOM 2328 O O . GLU A 1 295 ? 4.934 23.016 -8.562 1 43.31 295 GLU A O 1
ATOM 2333 N N . LEU A 1 296 ? 6.129 21.922 -6.875 1 43.66 296 LEU A N 1
ATOM 2334 C CA . LEU A 1 296 ? 7.512 21.844 -7.332 1 43.66 296 LEU A CA 1
ATOM 2335 C C . LEU A 1 296 ? 7.586 21.266 -8.742 1 43.66 296 LEU A C 1
ATOM 2337 O O . LEU A 1 296 ? 6.961 20.25 -9.031 1 43.66 296 LEU A O 1
ATOM 2341 N N . GLN A 1 297 ? 7.562 22.219 -9.617 1 46 297 GLN A N 1
ATOM 2342 C CA . GLN A 1 297 ? 7.852 21.734 -10.961 1 46 297 GLN A CA 1
ATOM 2343 C C . GLN A 1 297 ? 9.203 21.016 -11.016 1 46 297 GLN A C 1
ATOM 2345 O O . GLN A 1 297 ? 10.211 21.562 -10.555 1 46 297 GLN A O 1
ATOM 2350 N N . LEU A 1 298 ? 9.172 19.766 -11.062 1 46.19 298 LEU A N 1
ATOM 2351 C CA . LEU A 1 298 ? 10.383 18.969 -11.156 1 46.19 298 LEU A CA 1
ATOM 2352 C C . LEU A 1 298 ? 11.312 19.5 -12.234 1 46.19 298 LEU A C 1
ATOM 2354 O O . LEU A 1 298 ? 10.898 19.703 -13.383 1 46.19 298 LEU A O 1
ATOM 2358 N N . GLY A 1 299 ? 12.305 20.438 -11.883 1 46.41 299 GLY A N 1
ATOM 2359 C CA . GLY A 1 299 ? 13.305 20.891 -12.836 1 46.41 299 GLY A CA 1
ATOM 2360 C C . GLY A 1 299 ? 14.609 20.125 -12.742 1 46.41 299 GLY A C 1
ATOM 2361 O O . GLY A 1 299 ? 14.867 19.438 -11.75 1 46.41 299 GLY A O 1
ATOM 2362 N N . VAL A 1 300 ? 15.117 19.531 -13.797 1 44.75 300 VAL A N 1
ATOM 2363 C CA . VAL A 1 300 ? 16.406 18.859 -13.875 1 44.75 300 VAL A CA 1
ATOM 2364 C C . VAL A 1 300 ? 17.516 19.891 -14.031 1 44.75 300 VAL A C 1
ATOM 2366 O O . VAL A 1 300 ? 17.406 20.797 -14.859 1 44.75 300 VAL A O 1
ATOM 2369 N N . THR A 1 301 ? 18.328 20.203 -12.961 1 42.44 301 THR A N 1
ATOM 2370 C CA . THR A 1 301 ? 19.469 21.078 -13.141 1 42.44 301 THR A CA 1
ATOM 2371 C C . THR A 1 301 ? 20.75 20.266 -13.367 1 42.44 301 THR A C 1
ATOM 2373 O O . THR A 1 301 ? 21.016 19.328 -12.633 1 42.44 301 THR A O 1
ATOM 2376 N N . THR A 1 302 ? 21.25 20.328 -14.602 1 39.78 302 THR A N 1
ATOM 2377 C CA . THR A 1 302 ? 22.516 19.672 -14.945 1 39.78 302 THR A CA 1
ATOM 2378 C C . THR A 1 302 ? 23.688 20.578 -14.625 1 39.78 302 THR A C 1
ATOM 2380 O O . THR A 1 302 ? 23.641 21.781 -14.867 1 39.78 302 THR A O 1
ATOM 2383 N N . GLN A 1 303 ? 24.344 20.5 -13.508 1 39.09 303 GLN A N 1
ATOM 2384 C CA . GLN A 1 303 ? 25.594 21.234 -13.383 1 39.09 303 GLN A CA 1
ATOM 2385 C C . GLN A 1 303 ? 26.625 20.75 -14.391 1 39.09 303 GLN A C 1
ATOM 2387 O O . GLN A 1 303 ? 27.141 19.625 -14.281 1 39.09 303 GLN A O 1
ATOM 2392 N N . LEU A 1 304 ? 26.562 21.438 -15.633 1 34.44 304 LEU A N 1
ATOM 2393 C CA . LEU A 1 304 ? 27.5 21.156 -16.703 1 34.44 304 LEU A CA 1
ATOM 2394 C C . LEU A 1 304 ? 28.891 21.703 -16.375 1 34.44 304 LEU A C 1
ATOM 2396 O O . LEU A 1 304 ? 29.031 22.875 -16.047 1 34.44 304 LEU A O 1
ATOM 2400 N N . SER A 1 305 ? 29.766 21.156 -15.594 1 36.16 305 SER A N 1
ATOM 2401 C CA . SER A 1 305 ? 31.141 21.656 -15.656 1 36.16 305 SER A CA 1
ATOM 2402 C C . SER A 1 305 ? 31.719 21.5 -17.047 1 36.16 305 SER A C 1
ATOM 2404 O O . SER A 1 305 ? 31.609 20.438 -17.656 1 36.16 305 SER A O 1
ATOM 2406 N N . ILE A 1 306 ? 31.906 22.625 -17.891 1 30.69 306 ILE A N 1
ATOM 2407 C CA . ILE A 1 306 ? 32.5 22.734 -19.219 1 30.69 306 ILE A CA 1
ATOM 2408 C C . ILE A 1 306 ? 33.719 21.828 -19.312 1 30.69 306 ILE A C 1
ATOM 2410 O O . ILE A 1 306 ? 34.25 21.594 -20.406 1 30.69 306 ILE A O 1
ATOM 2414 N N . ASP A 1 307 ? 34.812 21.938 -18.562 1 31.64 307 ASP A N 1
ATOM 2415 C CA . ASP A 1 307 ? 35.906 21.141 -19.062 1 31.64 307 ASP A CA 1
ATOM 2416 C C . ASP A 1 307 ? 35.438 19.781 -19.578 1 31.64 307 ASP A C 1
ATOM 2418 O O . ASP A 1 307 ? 35.438 19.547 -20.781 1 31.64 307 ASP A O 1
ATOM 2422 N N . ASP A 1 308 ? 36.312 18.688 -19.328 1 33.28 308 ASP A N 1
ATOM 2423 C CA . ASP A 1 308 ? 36.156 17.375 -19.953 1 33.28 308 ASP A CA 1
ATOM 2424 C C . ASP A 1 308 ? 34.688 16.969 -19.984 1 33.28 308 ASP A C 1
ATOM 2426 O O . ASP A 1 308 ? 34.125 16.766 -21.062 1 33.28 308 ASP A O 1
ATOM 2430 N N . GLN A 1 309 ? 34.281 15.695 -19.406 1 30.58 309 GLN A N 1
ATOM 2431 C CA . GLN A 1 309 ? 33.188 14.75 -19.578 1 30.58 309 GLN A CA 1
ATOM 2432 C C . GLN A 1 309 ? 31.906 15.281 -18.922 1 30.58 309 GLN A C 1
ATOM 2434 O O . GLN A 1 309 ? 31.938 15.852 -17.844 1 30.58 309 GLN A O 1
ATOM 2439 N N . ILE A 1 310 ? 30.938 15.914 -19.594 1 35.53 310 ILE A N 1
ATOM 2440 C CA . ILE A 1 310 ? 29.531 15.953 -19.234 1 35.53 310 ILE A CA 1
ATOM 2441 C C . ILE A 1 310 ? 29.234 14.883 -18.188 1 35.53 310 ILE A C 1
ATOM 2443 O O . ILE A 1 310 ? 28.922 13.734 -18.531 1 35.53 310 ILE A O 1
ATOM 2447 N N . LYS A 1 311 ? 30.266 14.203 -17.672 1 33.91 311 LYS A N 1
ATOM 2448 C CA . LYS A 1 311 ? 29.953 13.055 -16.812 1 33.91 311 LYS A CA 1
ATOM 2449 C C . LYS A 1 311 ? 28.844 13.383 -15.828 1 33.91 311 LYS A C 1
ATOM 2451 O O . LYS A 1 311 ? 28.406 14.531 -15.75 1 33.91 311 LYS A O 1
ATOM 2456 N N . ASN A 1 312 ? 28.969 12.867 -14.547 1 35.03 312 ASN A N 1
ATOM 2457 C CA . ASN A 1 312 ? 28.25 12.055 -13.562 1 35.03 312 ASN A CA 1
ATOM 2458 C C . ASN A 1 312 ? 27.203 12.875 -12.812 1 35.03 312 ASN A C 1
ATOM 2460 O O . ASN A 1 312 ? 26.375 12.32 -12.094 1 35.03 312 ASN A O 1
ATOM 2464 N N . GLN A 1 313 ? 27.375 14.234 -12.391 1 38.62 313 GLN A N 1
ATOM 2465 C CA . GLN A 1 313 ? 26.625 14.547 -11.188 1 38.62 313 GLN A CA 1
ATOM 2466 C C . GLN A 1 313 ? 25.266 15.172 -11.523 1 38.62 313 GLN A C 1
ATOM 2468 O O . GLN A 1 313 ? 25.141 16.406 -11.586 1 38.62 313 GLN A O 1
ATOM 2473 N N . THR A 1 314 ? 24.578 14.609 -12.516 1 40.12 314 THR A N 1
ATOM 2474 C CA . THR A 1 314 ? 23.234 15.133 -12.75 1 40.12 314 THR A CA 1
ATOM 2475 C C . THR A 1 314 ? 22.359 14.945 -11.523 1 40.12 314 THR A C 1
ATOM 2477 O O . THR A 1 314 ? 22.25 13.844 -10.992 1 40.12 314 THR A O 1
ATOM 2480 N N . GLN A 1 315 ? 22.281 15.961 -10.711 1 45.62 315 GLN A N 1
ATOM 2481 C CA . GLN A 1 315 ? 21.344 15.898 -9.586 1 45.62 315 GLN A CA 1
ATOM 2482 C C . GLN A 1 315 ? 19.984 16.438 -9.977 1 45.62 315 GLN A C 1
ATOM 2484 O O . GLN A 1 315 ? 19.875 17.375 -10.773 1 45.62 315 GLN A O 1
ATOM 2489 N N . LEU A 1 316 ? 19.016 15.602 -9.891 1 45 316 LEU A N 1
ATOM 2490 C CA . LEU A 1 316 ? 17.641 16.016 -10.094 1 45 316 LEU A CA 1
ATOM 2491 C C . LEU A 1 316 ? 17.297 17.203 -9.195 1 45 316 LEU A C 1
ATOM 2493 O O . LEU A 1 316 ? 17.672 17.219 -8.023 1 45 316 LEU A O 1
ATOM 2497 N N . SER A 1 317 ? 17.156 18.5 -9.852 1 45.69 317 SER A N 1
ATOM 2498 C CA . SER A 1 317 ? 16.766 19.641 -9.023 1 45.69 317 SER A CA 1
ATOM 2499 C C . SER A 1 317 ? 15.312 20.031 -9.266 1 45.69 317 SER A C 1
ATOM 2501 O O . SER A 1 317 ? 14.711 19.625 -10.266 1 45.69 317 SER A O 1
ATOM 2503 N N . TYR A 1 318 ? 14.516 20.375 -8.305 1 44.53 318 TYR A N 1
ATOM 2504 C CA . TYR A 1 318 ? 13.148 20.875 -8.406 1 44.53 318 TYR A CA 1
ATOM 2505 C C . TYR A 1 318 ? 13.117 22.391 -8.422 1 44.53 318 TYR A C 1
ATOM 2507 O O . TYR A 1 318 ? 13.945 23.047 -7.777 1 44.53 318 TYR A O 1
ATOM 2515 N N . THR A 1 319 ? 12.5 22.938 -9.57 1 43.41 319 THR A N 1
ATOM 2516 C CA . THR A 1 319 ? 12.344 24.391 -9.641 1 43.41 319 THR A CA 1
ATOM 2517 C C . THR A 1 319 ? 10.969 24.812 -9.141 1 43.41 319 THR A C 1
ATOM 2519 O O . THR A 1 319 ? 9.961 24.172 -9.461 1 43.41 319 THR A O 1
ATOM 2522 N N . ALA A 1 320 ? 10.859 25.391 -8.031 1 43.28 320 ALA A N 1
ATOM 2523 C CA . ALA A 1 320 ? 9.617 25.984 -7.559 1 43.28 320 ALA A CA 1
ATOM 2524 C C . ALA A 1 320 ? 9.164 27.109 -8.484 1 43.28 320 ALA A C 1
ATOM 2526 O O . ALA A 1 320 ? 9.922 28.047 -8.75 1 43.28 320 ALA A O 1
ATOM 2527 N N . GLY A 1 321 ? 8.008 27.141 -8.977 1 41.78 321 GLY A N 1
ATOM 2528 C CA . GLY A 1 321 ? 7.262 28.141 -9.719 1 41.78 321 GLY A CA 1
ATOM 2529 C C . GLY A 1 321 ? 8.148 29.125 -10.453 1 41.78 321 GLY A C 1
ATOM 2530 O O . GLY A 1 321 ? 9.211 28.766 -10.961 1 41.78 321 GLY A O 1
ATOM 2531 N N . THR A 1 322 ? 7.812 30.5 -10.164 1 41.59 322 THR A N 1
ATOM 2532 C CA . THR A 1 322 ? 8.391 31.672 -10.805 1 41.59 322 THR A CA 1
ATOM 2533 C C . THR A 1 322 ? 9.859 31.828 -10.398 1 41.59 322 THR A C 1
ATOM 2535 O O . THR A 1 322 ? 10.57 32.656 -10.969 1 41.59 322 THR A O 1
ATOM 2538 N N . SER A 1 323 ? 10.219 31.25 -9.281 1 44.81 323 SER A N 1
ATOM 2539 C CA . SER A 1 323 ? 11.562 31.562 -8.812 1 44.81 323 SER A CA 1
ATOM 2540 C C . SER A 1 323 ? 12.578 30.547 -9.344 1 44.81 323 SER A C 1
ATOM 2542 O O . SER A 1 323 ? 12.281 29.359 -9.469 1 44.81 323 SER A O 1
ATOM 2544 N N . LYS A 1 324 ? 13.391 30.859 -10.242 1 49.47 324 LYS A N 1
ATOM 2545 C CA . LYS A 1 324 ? 14.477 30.188 -10.938 1 49.47 324 LYS A CA 1
ATOM 2546 C C . LYS A 1 324 ? 15.32 29.359 -9.969 1 49.47 324 LYS A C 1
ATOM 2548 O O . LYS A 1 324 ? 16.453 29.016 -10.273 1 49.47 324 LYS A O 1
ATOM 2553 N N . GLU A 1 325 ? 14.797 29.281 -8.672 1 48.06 325 GLU A N 1
ATOM 2554 C CA . GLU A 1 325 ? 15.68 28.578 -7.746 1 48.06 325 GLU A CA 1
ATOM 2555 C C . GLU A 1 325 ? 15.469 27.078 -7.801 1 48.06 325 GLU A C 1
ATOM 2557 O O . GLU A 1 325 ? 14.352 26.609 -8.039 1 48.06 325 GLU A O 1
ATOM 2562 N N . ARG A 1 326 ? 16.594 26.344 -7.719 1 51.28 326 ARG A N 1
ATOM 2563 C CA . ARG A 1 326 ? 16.656 24.906 -7.973 1 51.28 326 ARG A CA 1
ATOM 2564 C C . ARG A 1 326 ? 16.875 24.125 -6.68 1 51.28 326 ARG A C 1
ATOM 2566 O O . ARG A 1 326 ? 17.594 24.578 -5.789 1 51.28 326 ARG A O 1
ATOM 2573 N N . LEU A 1 327 ? 15.898 23.188 -6.34 1 49.91 327 LEU A N 1
ATOM 2574 C CA . LEU A 1 327 ? 16.125 22.344 -5.176 1 49.91 327 LEU A CA 1
ATOM 2575 C C . LEU A 1 327 ? 16.672 20.984 -5.594 1 49.91 327 LEU A C 1
ATOM 2577 O O . LEU A 1 327 ? 16.281 20.438 -6.629 1 49.91 327 LEU A O 1
ATOM 2581 N N . PRO A 1 328 ? 17.734 20.438 -4.82 1 46.72 328 PRO A N 1
ATOM 2582 C CA . PRO A 1 328 ? 18.281 19.109 -5.117 1 46.72 328 PRO A CA 1
ATOM 2583 C C . PRO A 1 328 ? 17.219 18 -5.023 1 46.72 328 PRO A C 1
ATOM 2585 O O . PRO A 1 328 ? 16.234 18.141 -4.309 1 46.72 328 PRO A O 1
ATOM 2588 N N . SER A 1 329 ? 17.359 16.953 -5.797 1 49.53 329 SER A N 1
ATOM 2589 C CA . SER A 1 329 ? 16.469 15.805 -5.914 1 49.53 329 SER A CA 1
ATOM 2590 C C . SER A 1 329 ? 16.281 15.117 -4.57 1 49.53 329 SER A C 1
ATOM 2592 O O . SER A 1 329 ? 15.234 14.508 -4.32 1 49.53 329 SER A O 1
ATOM 2594 N N . THR A 1 330 ? 17.266 15.281 -3.762 1 50.25 330 THR A N 1
ATOM 2595 C CA . THR A 1 330 ? 17.203 14.609 -2.469 1 50.25 330 THR A CA 1
ATOM 2596 C C . THR A 1 330 ? 16 15.102 -1.663 1 50.25 330 THR A C 1
ATOM 2598 O O . THR A 1 330 ? 15.555 14.422 -0.739 1 50.25 330 THR A O 1
ATOM 2601 N N . TYR A 1 331 ? 15.586 16.203 -2.289 1 44.97 331 TYR A N 1
ATOM 2602 C CA . TYR A 1 331 ? 14.523 16.797 -1.489 1 44.97 331 TYR A CA 1
ATOM 2603 C C . TYR A 1 331 ? 13.156 16.328 -1.957 1 44.97 331 TYR A C 1
ATOM 2605 O O . TYR A 1 331 ? 12.141 16.641 -1.335 1 44.97 331 TYR A O 1
ATOM 2613 N N . ASN A 1 332 ? 13.234 15.484 -3.076 1 53 332 ASN A N 1
ATOM 2614 C CA . ASN A 1 332 ? 11.945 15.023 -3.594 1 53 332 ASN A CA 1
ATOM 2615 C C . ASN A 1 332 ? 11.547 13.68 -2.979 1 53 332 ASN A C 1
ATOM 2617 O O . ASN A 1 332 ? 12.398 12.938 -2.494 1 53 332 ASN A O 1
ATOM 2621 N N . GLY A 1 333 ? 10.242 13.508 -3.086 1 57.84 333 GLY A N 1
ATOM 2622 C CA . GLY A 1 333 ? 9.734 12.227 -2.621 1 57.84 333 GLY A CA 1
ATOM 2623 C C . GLY A 1 333 ? 10.281 11.047 -3.404 1 57.84 333 GLY A C 1
ATOM 2624 O O . GLY A 1 333 ? 10.562 11.164 -4.598 1 57.84 333 GLY A O 1
ATOM 2625 N N . LEU A 1 334 ? 10.609 9.984 -2.854 1 56.81 334 LEU A N 1
ATOM 2626 C CA . LEU A 1 334 ? 11.219 8.773 -3.396 1 56.81 334 LEU A CA 1
ATOM 2627 C C . LEU A 1 334 ? 10.383 8.211 -4.535 1 56.81 334 LEU A C 1
ATOM 2629 O O . LEU A 1 334 ? 10.93 7.688 -5.516 1 56.81 334 LEU A O 1
ATOM 2633 N N . GLY A 1 335 ? 9.086 8.391 -4.539 1 60.72 335 GLY A N 1
ATOM 2634 C CA . GLY A 1 335 ? 8.219 7.844 -5.574 1 60.72 335 GLY A CA 1
ATOM 2635 C C . GLY A 1 335 ? 8.414 8.5 -6.926 1 60.72 335 GLY A C 1
ATOM 2636 O O . GLY A 1 335 ? 8.477 7.816 -7.949 1 60.72 335 GLY A O 1
ATOM 2637 N N . TYR A 1 336 ? 8.617 9.664 -6.879 1 56.97 336 TYR A N 1
ATOM 2638 C CA . TYR A 1 336 ? 8.797 10.406 -8.125 1 56.97 336 TYR A CA 1
ATOM 2639 C C . TYR A 1 336 ? 10.164 10.125 -8.734 1 56.97 336 TYR A C 1
ATOM 2641 O O . TYR A 1 336 ? 10.289 9.984 -9.953 1 56.97 336 TYR A O 1
ATOM 2649 N N . LYS A 1 337 ? 11.07 10.039 -7.898 1 59.25 337 LYS A N 1
ATOM 2650 C CA . LYS A 1 337 ? 12.414 9.703 -8.359 1 59.25 337 LYS A CA 1
ATOM 2651 C C . LYS A 1 337 ? 12.43 8.336 -9.055 1 59.25 337 LYS A C 1
ATOM 2653 O O . LYS A 1 337 ? 13.086 8.164 -10.086 1 59.25 337 LYS A O 1
ATOM 2658 N N . ASN A 1 338 ? 11.641 7.535 -8.516 1 63.97 338 ASN A N 1
ATOM 2659 C CA . ASN A 1 338 ? 11.555 6.195 -9.094 1 63.97 338 ASN A CA 1
ATOM 2660 C C . ASN A 1 338 ? 10.922 6.223 -10.477 1 63.97 338 ASN A C 1
ATOM 2662 O O . ASN A 1 338 ? 11.383 5.539 -11.391 1 63.97 338 ASN A O 1
ATOM 2666 N N . LEU A 1 339 ? 9.93 7.027 -10.562 1 62.38 339 LEU A N 1
ATOM 2667 C CA . LEU A 1 339 ? 9.234 7.125 -11.844 1 62.38 339 LEU A CA 1
ATOM 2668 C C . LEU A 1 339 ? 10.156 7.699 -12.914 1 62.38 339 LEU A C 1
ATOM 2670 O O . LEU A 1 339 ? 10.188 7.199 -14.039 1 62.38 339 LEU A O 1
ATOM 2674 N N . ILE A 1 340 ? 10.883 8.625 -12.547 1 61.12 340 ILE A N 1
ATOM 2675 C CA . ILE A 1 340 ? 11.797 9.281 -13.484 1 61.12 340 ILE A CA 1
ATOM 2676 C C . ILE A 1 340 ? 12.914 8.312 -13.883 1 61.12 340 ILE A C 1
ATOM 2678 O O . ILE A 1 340 ? 13.242 8.188 -15.062 1 61.12 340 ILE A O 1
ATOM 2682 N N . LYS A 1 341 ? 13.398 7.688 -12.906 1 63.47 341 LYS A N 1
ATOM 2683 C CA . LYS A 1 341 ? 14.453 6.711 -13.18 1 63.47 341 LYS A CA 1
ATOM 2684 C C . LYS A 1 341 ? 13.953 5.617 -14.117 1 63.47 341 LYS A C 1
ATOM 2686 O O . LYS A 1 341 ? 14.656 5.23 -15.055 1 63.47 341 LYS A O 1
ATOM 2691 N N . MET A 1 342 ? 12.789 5.168 -13.938 1 67.38 342 MET A N 1
ATOM 2692 C CA . MET A 1 342 ? 12.211 4.121 -14.766 1 67.38 342 MET A CA 1
ATOM 2693 C C . MET A 1 342 ? 12.07 4.586 -16.219 1 67.38 342 MET A C 1
ATOM 2695 O O . MET A 1 342 ? 12.359 3.83 -17.141 1 67.38 342 MET A O 1
ATOM 2699 N N . GLU A 1 343 ? 11.711 5.73 -16.344 1 61.84 343 GLU A N 1
ATOM 2700 C CA . GLU A 1 343 ? 11.531 6.277 -17.688 1 61.84 343 GLU A CA 1
ATOM 2701 C C . GLU A 1 343 ? 12.859 6.336 -18.438 1 61.84 343 GLU A C 1
ATOM 2703 O O . GLU A 1 343 ? 12.922 6 -19.625 1 61.84 343 GLU A O 1
ATOM 2708 N N . PHE A 1 344 ? 13.852 6.758 -17.734 1 62.28 344 PHE A N 1
ATOM 2709 C CA . PHE A 1 344 ? 15.164 6.879 -18.359 1 62.28 344 PHE A CA 1
ATOM 2710 C C . PHE A 1 344 ? 15.742 5.504 -18.688 1 62.28 344 PHE A C 1
ATOM 2712 O O . PHE A 1 344 ? 16.375 5.312 -19.719 1 62.28 344 PHE A O 1
ATOM 2719 N N . LEU A 1 345 ? 15.508 4.645 -17.766 1 65.56 345 LEU A N 1
ATOM 2720 C CA . LEU A 1 345 ? 16 3.289 -17.984 1 65.56 345 LEU A CA 1
ATOM 2721 C C . LEU A 1 345 ? 15.305 2.648 -19.188 1 65.56 345 LEU A C 1
ATOM 2723 O O . LEU A 1 345 ? 15.953 1.981 -20 1 65.56 345 LEU A O 1
ATOM 2727 N N . LEU A 1 346 ? 14.094 2.908 -19.312 1 65.69 346 LEU A N 1
ATOM 2728 C CA . LEU A 1 346 ? 13.328 2.346 -20.422 1 65.69 346 LEU A CA 1
ATOM 2729 C C . LEU A 1 346 ? 13.75 2.965 -21.75 1 65.69 346 LEU A C 1
ATOM 2731 O O . LEU A 1 346 ? 13.867 2.262 -22.766 1 65.69 346 LEU A O 1
ATOM 2735 N N . ALA A 1 347 ? 14.016 4.215 -21.719 1 59.03 347 ALA A N 1
ATOM 2736 C CA . ALA A 1 347 ? 14.477 4.902 -22.922 1 59.03 347 ALA A CA 1
ATOM 2737 C C . ALA A 1 347 ? 15.859 4.41 -23.344 1 59.03 347 ALA A C 1
ATOM 2739 O O . ALA A 1 347 ? 16.125 4.195 -24.531 1 59.03 347 ALA A O 1
ATOM 2740 N N . ALA A 1 348 ? 16.688 4.227 -22.344 1 61.56 348 ALA A N 1
ATOM 2741 C CA . ALA A 1 348 ? 18.031 3.729 -22.609 1 61.56 348 ALA A CA 1
ATOM 2742 C C . ALA A 1 348 ? 17.984 2.328 -23.219 1 61.56 348 ALA A C 1
ATOM 2744 O O . ALA A 1 348 ? 18.734 2.023 -24.156 1 61.56 348 ALA A O 1
ATOM 2745 N N . PHE A 1 349 ? 17.172 1.577 -22.828 1 68.5 349 PHE A N 1
ATOM 2746 C CA . PHE A 1 349 ? 17.062 0.212 -23.312 1 68.5 349 PHE A CA 1
ATOM 2747 C C . PHE A 1 349 ? 16.484 0.202 -24.734 1 68.5 349 PHE A C 1
ATOM 2749 O O . PHE A 1 349 ? 16.938 -0.562 -25.594 1 68.5 349 PHE A O 1
ATOM 2756 N N . ALA A 1 350 ? 15.523 0.928 -24.906 1 63.56 350 ALA A N 1
ATOM 2757 C CA . ALA A 1 350 ? 14.945 1.01 -26.25 1 63.56 350 ALA A CA 1
ATOM 2758 C C . ALA A 1 350 ? 16 1.391 -27.281 1 63.56 350 ALA A C 1
ATOM 2760 O O . ALA A 1 350 ? 16.031 0.837 -28.391 1 63.56 350 ALA A O 1
ATOM 2761 N N . LYS A 1 351 ? 16.891 2.119 -26.844 1 61.44 351 LYS A N 1
ATOM 2762 C CA . LYS A 1 351 ? 17.969 2.559 -27.734 1 61.44 351 LYS A CA 1
ATOM 2763 C C . LYS A 1 351 ? 18.953 1.431 -28 1 61.44 351 LYS A C 1
ATOM 2765 O O . LYS A 1 351 ? 19.438 1.266 -29.125 1 61.44 351 LYS A O 1
ATOM 2770 N N . LYS A 1 352 ? 19.25 0.818 -27 1 68.38 352 LYS A N 1
ATOM 2771 C CA . LYS A 1 352 ? 20.156 -0.316 -27.141 1 68.38 352 LYS A CA 1
ATOM 2772 C C . LYS A 1 352 ? 19.594 -1.369 -28.078 1 68.38 352 LYS A C 1
ATOM 2774 O O . LYS A 1 352 ? 20.312 -1.947 -28.891 1 68.38 352 LYS A O 1
ATOM 2779 N N . VAL A 1 353 ? 18.406 -1.543 -28.016 1 71.5 353 VAL A N 1
ATOM 2780 C CA . VAL A 1 353 ? 17.734 -2.564 -28.812 1 71.5 353 VAL A CA 1
ATOM 2781 C C . VAL A 1 353 ? 17.719 -2.141 -30.281 1 71.5 353 VAL A C 1
ATOM 2783 O O . VAL A 1 353 ? 17.844 -2.977 -31.172 1 71.5 353 VAL A O 1
ATOM 2786 N N . GLU A 1 354 ? 17.547 -0.883 -30.422 1 64.75 354 GLU A N 1
ATOM 2787 C CA . GLU A 1 354 ? 17.547 -0.378 -31.797 1 64.75 354 GLU A CA 1
ATOM 2788 C C . GLU A 1 354 ? 18.875 -0.674 -32.5 1 64.75 354 GLU A C 1
ATOM 2790 O O . GLU A 1 354 ? 18.906 -0.951 -33.688 1 64.75 354 GLU A O 1
ATOM 2795 N N . LYS A 1 355 ? 19.906 -0.698 -31.672 1 64.81 355 LYS A N 1
ATOM 2796 C CA . LYS A 1 355 ? 21.234 -0.946 -32.219 1 64.81 355 LYS A CA 1
ATOM 2797 C C . LYS A 1 355 ? 21.406 -2.42 -32.594 1 64.81 355 LYS A C 1
ATOM 2799 O O . LYS A 1 355 ? 22.203 -2.758 -33.469 1 64.81 355 LYS A O 1
ATOM 2804 N N . CYS A 1 356 ? 20.844 -3.275 -31.859 1 67.31 356 CYS A N 1
ATOM 2805 C CA . CYS A 1 356 ? 21 -4.711 -32.062 1 67.31 356 CYS A CA 1
ATOM 2806 C C . CYS A 1 356 ? 20.266 -5.172 -33.312 1 67.31 356 CYS A C 1
ATOM 2808 O O . CYS A 1 356 ? 20.594 -6.207 -33.906 1 67.31 356 CYS A O 1
ATOM 2810 N N . GLY A 1 357 ? 19.578 -4.316 -34.031 1 58.69 357 GLY A N 1
ATOM 2811 C CA . GLY A 1 357 ? 18.875 -4.656 -35.25 1 58.69 357 GLY A CA 1
ATOM 2812 C C . GLY A 1 357 ? 17.734 -5.633 -35.031 1 58.69 357 GLY A C 1
ATOM 2813 O O . GLY A 1 357 ? 17.391 -5.934 -33.875 1 58.69 357 GLY A O 1
ATOM 2814 N N . ASP A 1 358 ? 17 -6.164 -36.094 1 59.56 358 ASP A N 1
ATOM 2815 C CA . ASP A 1 358 ? 15.773 -6.969 -36.094 1 59.56 358 ASP A CA 1
ATOM 2816 C C . ASP A 1 358 ? 16.094 -8.453 -35.906 1 59.56 358 ASP A C 1
ATOM 2818 O O . ASP A 1 358 ? 15.188 -9.281 -35.812 1 59.56 358 ASP A O 1
ATOM 2822 N N . ALA A 1 359 ? 17.312 -8.734 -35.594 1 75.19 359 ALA A N 1
ATOM 2823 C CA . ALA A 1 359 ? 17.641 -10.156 -35.625 1 75.19 359 ALA A CA 1
ATOM 2824 C C . ALA A 1 359 ? 17.859 -10.695 -34.219 1 75.19 359 ALA A C 1
ATOM 2826 O O . ALA A 1 359 ? 18.672 -11.602 -34 1 75.19 359 ALA A O 1
ATOM 2827 N N . CYS A 1 360 ? 17.266 -10.141 -33.188 1 87.31 360 CYS A N 1
ATOM 2828 C CA . CYS A 1 360 ? 17.375 -10.609 -31.797 1 87.31 360 CYS A CA 1
ATOM 2829 C C . CYS A 1 360 ? 16.047 -10.469 -31.062 1 87.31 360 CYS A C 1
ATOM 2831 O O . CYS A 1 360 ? 15.062 -9.984 -31.641 1 87.31 360 CYS A O 1
ATOM 2833 N N . ILE A 1 361 ? 15.945 -11.07 -29.953 1 90.12 361 ILE A N 1
ATOM 2834 C CA . ILE A 1 361 ? 14.766 -11.008 -29.094 1 90.12 361 ILE A CA 1
ATOM 2835 C C . ILE A 1 361 ? 15.094 -10.25 -27.812 1 90.12 361 ILE A C 1
ATOM 2837 O O . ILE A 1 361 ? 15.492 -10.852 -26.812 1 90.12 361 ILE A O 1
ATOM 2841 N N . PRO A 1 362 ? 14.914 -8.93 -27.828 1 88.75 362 PRO A N 1
ATOM 2842 C CA . PRO A 1 362 ? 15.227 -8.148 -26.625 1 88.75 362 PRO A CA 1
ATOM 2843 C C . PRO A 1 362 ? 14.25 -8.422 -25.484 1 88.75 362 PRO A C 1
ATOM 2845 O O . PRO A 1 362 ? 13.039 -8.484 -25.703 1 88.75 362 PRO A O 1
ATOM 2848 N N . LEU A 1 363 ? 14.805 -8.633 -24.312 1 92 363 LEU A N 1
ATOM 2849 C CA . LEU A 1 363 ? 14.008 -8.898 -23.109 1 92 363 LEU A CA 1
ATOM 2850 C C . LEU A 1 363 ? 14.203 -7.801 -22.078 1 92 363 LEU A C 1
ATOM 2852 O O . LEU A 1 363 ? 15.336 -7.398 -21.797 1 92 363 LEU A O 1
ATOM 2856 N N . LEU A 1 364 ? 13.07 -7.277 -21.562 1 88.62 364 LEU A N 1
ATOM 2857 C CA . LEU A 1 364 ? 13.109 -6.277 -20.5 1 88.62 364 LEU A CA 1
ATOM 2858 C C . LEU A 1 364 ? 12.461 -6.809 -19.234 1 88.62 364 LEU A C 1
ATOM 2860 O O . LEU A 1 364 ? 11.328 -7.293 -19.25 1 88.62 364 LEU A O 1
ATOM 2864 N N . PHE A 1 365 ? 13.242 -6.758 -18.156 1 91.69 365 PHE A N 1
ATOM 2865 C CA . PHE A 1 365 ? 12.734 -7.195 -16.859 1 91.69 365 PHE A CA 1
ATOM 2866 C C . PHE A 1 365 ? 12.57 -6.008 -15.922 1 91.69 365 PHE A C 1
ATOM 2868 O O . PHE A 1 365 ? 13.516 -5.254 -15.695 1 91.69 365 PHE A O 1
ATOM 2875 N N . ILE A 1 366 ? 11.336 -5.812 -15.414 1 87.5 366 ILE A N 1
ATOM 2876 C CA . ILE A 1 366 ? 11.062 -4.746 -14.461 1 87.5 366 ILE A CA 1
ATOM 2877 C C . ILE A 1 366 ? 10.531 -5.34 -13.156 1 87.5 366 ILE A C 1
ATOM 2879 O O . ILE A 1 366 ? 9.461 -5.957 -13.141 1 87.5 366 ILE A O 1
ATOM 2883 N N . GLU A 1 367 ? 11.25 -5.117 -12.109 1 87.12 367 GLU A N 1
ATOM 2884 C CA . GLU A 1 367 ? 10.805 -5.621 -10.812 1 87.12 367 GLU A CA 1
ATOM 2885 C C . GLU A 1 367 ? 10.102 -4.527 -10.016 1 87.12 367 GLU A C 1
ATOM 2887 O O . GLU A 1 367 ? 10.641 -3.434 -9.844 1 87.12 367 GLU A O 1
ATOM 2892 N N . GLU A 1 368 ? 8.953 -4.773 -9.602 1 81.38 368 GLU A N 1
ATOM 2893 C CA . GLU A 1 368 ? 8.164 -3.941 -8.695 1 81.38 368 GLU A CA 1
ATOM 2894 C C . GLU A 1 368 ? 8.273 -2.467 -9.07 1 81.38 368 GLU A C 1
ATOM 2896 O O . GLU A 1 368 ? 8.703 -1.643 -8.266 1 81.38 368 GLU A O 1
ATOM 2901 N N . PRO A 1 369 ? 7.801 -2.1 -10.203 1 79.88 369 PRO A N 1
ATOM 2902 C CA . PRO A 1 369 ? 7.895 -0.706 -10.641 1 79.88 369 PRO A CA 1
ATOM 2903 C C . PRO A 1 369 ? 7.164 0.256 -9.703 1 79.88 369 PRO A C 1
ATOM 2905 O O . PRO A 1 369 ? 7.434 1.46 -9.719 1 79.88 369 PRO A O 1
ATOM 2908 N N . GLU A 1 370 ? 6.227 -0.275 -8.805 1 76.88 370 GLU A N 1
ATOM 2909 C CA . GLU A 1 370 ? 5.426 0.567 -7.926 1 76.88 370 GLU A CA 1
ATOM 2910 C C . GLU A 1 370 ? 6.164 0.865 -6.625 1 76.88 370 GLU A C 1
ATOM 2912 O O . GLU A 1 370 ? 5.672 1.622 -5.785 1 76.88 370 GLU A O 1
ATOM 2917 N N . SER A 1 371 ? 7.34 0.398 -6.465 1 68.62 371 SER A N 1
ATOM 2918 C CA . SER A 1 371 ? 8.047 0.58 -5.203 1 68.62 371 SER A CA 1
ATOM 2919 C C . SER A 1 371 ? 8.125 2.053 -4.82 1 68.62 371 SER A C 1
ATOM 2921 O O . SER A 1 371 ? 8.336 2.914 -5.68 1 68.62 371 SER A O 1
ATOM 2923 N N . HIS A 1 372 ? 7.883 2.391 -3.59 1 61.34 372 HIS A N 1
ATOM 2924 C CA . HIS A 1 372 ? 8 3.711 -2.982 1 61.34 372 HIS A CA 1
ATOM 2925 C C . HIS A 1 372 ? 6.855 4.621 -3.418 1 61.34 372 HIS A C 1
ATOM 2927 O O . HIS A 1 372 ? 6.883 5.828 -3.162 1 61.34 372 HIS A O 1
ATOM 2933 N N . MET A 1 373 ? 5.883 3.951 -4.113 1 66.81 373 MET A N 1
ATOM 2934 C CA . MET A 1 373 ? 4.75 4.762 -4.539 1 66.81 373 MET A CA 1
ATOM 2935 C C . MET A 1 373 ? 3.551 4.559 -3.619 1 66.81 373 MET A C 1
ATOM 2937 O O . MET A 1 373 ? 3.291 3.438 -3.174 1 66.81 373 MET A O 1
ATOM 2941 N N . HIS A 1 374 ? 2.926 5.652 -3.396 1 63.41 374 HIS A N 1
ATOM 2942 C CA . HIS A 1 374 ? 1.649 5.547 -2.699 1 63.41 374 HIS A CA 1
ATOM 2943 C C . HIS A 1 374 ? 0.612 4.828 -3.555 1 63.41 374 HIS A C 1
ATOM 2945 O O . HIS A 1 374 ? 0.674 4.879 -4.785 1 63.41 374 HIS A O 1
ATOM 2951 N N . PRO A 1 375 ? -0.358 4.148 -2.957 1 62.09 375 PRO A N 1
ATOM 2952 C CA . PRO A 1 375 ? -1.364 3.379 -3.695 1 62.09 375 PRO A CA 1
ATOM 2953 C C . PRO A 1 375 ? -2.031 4.191 -4.805 1 62.09 375 PRO A C 1
ATOM 2955 O O . PRO A 1 375 ? -2.281 3.666 -5.891 1 62.09 375 PRO A O 1
ATOM 2958 N N . GLN A 1 376 ? -2.25 5.367 -4.613 1 58.84 376 GLN A N 1
ATOM 2959 C CA . GLN A 1 376 ? -2.947 6.172 -5.609 1 58.84 376 GLN A CA 1
ATOM 2960 C C . GLN A 1 376 ? -2.049 6.465 -6.809 1 58.84 376 GLN A C 1
ATOM 2962 O O . GLN A 1 376 ? -2.518 6.492 -7.945 1 58.84 376 GLN A O 1
ATOM 2967 N N . MET A 1 377 ? -0.767 6.621 -6.445 1 64.12 377 MET A N 1
ATOM 2968 C CA . MET A 1 377 ? 0.185 6.828 -7.531 1 64.12 377 MET A CA 1
ATOM 2969 C C . MET A 1 377 ? 0.36 5.555 -8.352 1 64.12 377 MET A C 1
ATOM 2971 O O . MET A 1 377 ? 0.633 5.617 -9.555 1 64.12 377 MET A O 1
ATOM 2975 N N . GLN A 1 378 ? 0.056 4.457 -7.645 1 69.31 378 GLN A N 1
ATOM 2976 C CA . GLN A 1 378 ? 0.22 3.176 -8.328 1 69.31 378 GLN A CA 1
ATOM 2977 C C . GLN A 1 378 ? -0.841 2.99 -9.406 1 69.31 378 GLN A C 1
ATOM 2979 O O . GLN A 1 378 ? -0.558 2.441 -10.477 1 69.31 378 GLN A O 1
ATOM 2984 N N . HIS A 1 379 ? -2.012 3.535 -9.109 1 65.88 379 HIS A N 1
ATOM 2985 C CA . HIS A 1 379 ? -3.072 3.434 -10.102 1 65.88 379 HIS A CA 1
ATOM 2986 C C . HIS A 1 379 ? -2.725 4.223 -11.359 1 65.88 379 HIS A C 1
ATOM 2988 O O . HIS A 1 379 ? -2.852 3.711 -12.477 1 65.88 379 HIS A O 1
ATOM 2994 N N . ALA A 1 380 ? -2.34 5.434 -11.156 1 61.62 380 ALA A N 1
ATOM 2995 C CA . ALA A 1 380 ? -1.951 6.281 -12.281 1 61.62 380 ALA A CA 1
ATOM 2996 C C . ALA A 1 380 ? -0.745 5.699 -13.016 1 61.62 380 ALA A C 1
ATOM 2998 O O . ALA A 1 380 ? -0.684 5.734 -14.25 1 61.62 380 ALA A O 1
ATOM 2999 N N . PHE A 1 381 ? 0.002 5.074 -12.203 1 68.62 381 PHE A N 1
ATOM 3000 C CA . PHE A 1 381 ? 1.211 4.469 -12.75 1 68.62 381 PHE A CA 1
ATOM 3001 C C . PHE A 1 381 ? 0.868 3.264 -13.617 1 68.62 381 PHE A C 1
ATOM 3003 O O . PHE A 1 381 ? 1.483 3.053 -14.664 1 68.62 381 PHE A O 1
ATOM 3010 N N . ALA A 1 382 ? -0.052 2.506 -13.172 1 72.38 382 ALA A N 1
ATOM 3011 C CA . ALA A 1 382 ? -0.448 1.319 -13.922 1 72.38 382 ALA A CA 1
ATOM 3012 C C . ALA A 1 382 ? -0.939 1.694 -15.32 1 72.38 382 ALA A C 1
ATOM 3014 O O . ALA A 1 382 ? -0.561 1.063 -16.312 1 72.38 382 ALA A O 1
ATOM 3015 N N . GLU A 1 383 ? -1.686 2.691 -15.391 1 67.31 383 GLU A N 1
ATOM 3016 C CA . GLU A 1 383 ? -2.203 3.156 -16.672 1 67.31 383 GLU A CA 1
ATOM 3017 C C . GLU A 1 383 ? -1.08 3.684 -17.562 1 67.31 383 GLU A C 1
ATOM 3019 O O . GLU A 1 383 ? -1.049 3.402 -18.766 1 67.31 383 GLU A O 1
ATOM 3024 N N . TYR A 1 384 ? -0.245 4.324 -16.922 1 64.75 384 TYR A N 1
ATOM 3025 C CA . TYR A 1 384 ? 0.902 4.871 -17.641 1 64.75 384 TYR A CA 1
ATOM 3026 C C . TYR A 1 384 ? 1.805 3.756 -18.156 1 64.75 384 TYR A C 1
ATOM 3028 O O . TYR A 1 384 ? 2.258 3.795 -19.312 1 64.75 384 TYR A O 1
ATOM 3036 N N . LEU A 1 385 ? 2.062 2.867 -17.25 1 70.75 385 LEU A N 1
ATOM 3037 C CA . LEU A 1 385 ? 2.939 1.755 -17.594 1 70.75 385 LEU A CA 1
ATOM 3038 C C . LEU A 1 385 ? 2.398 0.991 -18.797 1 70.75 385 LEU A C 1
ATOM 3040 O O . LEU A 1 385 ? 3.154 0.645 -19.703 1 70.75 385 LEU A O 1
ATOM 3044 N N . GLU A 1 386 ? 1.167 0.802 -18.797 1 69.75 386 GLU A N 1
ATOM 3045 C CA . GLU A 1 386 ? 0.551 0.1 -19.922 1 69.75 386 GLU A CA 1
ATOM 3046 C C . GLU A 1 386 ? 0.721 0.882 -21.219 1 69.75 386 GLU A C 1
ATOM 3048 O O . GLU A 1 386 ? 1.058 0.307 -22.266 1 69.75 386 GLU A O 1
ATOM 3053 N N . ALA A 1 387 ? 0.464 2.162 -21.141 1 64.88 387 ALA A N 1
ATOM 3054 C CA . ALA A 1 387 ? 0.61 3.02 -22.312 1 64.88 387 ALA A CA 1
ATOM 3055 C C . ALA A 1 387 ? 2.062 3.074 -22.766 1 64.88 387 ALA A C 1
ATOM 3057 O O . ALA A 1 387 ? 2.342 3.049 -23.969 1 64.88 387 ALA A O 1
ATOM 3058 N N . PHE A 1 388 ? 2.93 3.107 -21.891 1 64.69 388 PHE A N 1
ATOM 3059 C CA . PHE A 1 388 ? 4.355 3.16 -22.188 1 64.69 388 PHE A CA 1
ATOM 3060 C C . PHE A 1 388 ? 4.824 1.867 -22.844 1 64.69 388 PHE A C 1
ATOM 3062 O O . PHE A 1 388 ? 5.527 1.897 -23.844 1 64.69 388 PHE A O 1
ATOM 3069 N N . LEU A 1 389 ? 4.473 0.8 -22.234 1 69 389 LEU A N 1
ATOM 3070 C CA . LEU A 1 389 ? 4.875 -0.506 -22.734 1 69 389 LEU A CA 1
ATOM 3071 C C . LEU A 1 389 ? 4.312 -0.739 -24.141 1 69 389 LEU A C 1
ATOM 3073 O O . LEU A 1 389 ? 4.957 -1.383 -24.969 1 69 389 LEU A O 1
ATOM 3077 N N . ALA A 1 390 ? 3.191 -0.21 -24.328 1 65.19 390 ALA A N 1
ATOM 3078 C CA . ALA A 1 390 ? 2.596 -0.335 -25.656 1 65.19 390 ALA A CA 1
ATOM 3079 C C . ALA A 1 390 ? 3.43 0.398 -26.703 1 65.19 390 ALA A C 1
ATOM 3081 O O . ALA A 1 390 ? 3.541 -0.054 -27.844 1 65.19 390 ALA A O 1
ATOM 3082 N N . LYS A 1 391 ? 4.078 1.407 -26.25 1 61.47 391 LYS A N 1
ATOM 3083 C CA . LYS A 1 391 ? 4.898 2.213 -27.156 1 61.47 391 LYS A CA 1
ATOM 3084 C C . LYS A 1 391 ? 6.227 1.525 -27.453 1 61.47 391 LYS A C 1
ATOM 3086 O O . LYS A 1 391 ? 6.719 1.574 -28.578 1 61.47 391 LYS A O 1
ATOM 3091 N N . ILE A 1 392 ? 6.75 0.882 -26.484 1 60.09 392 ILE A N 1
ATOM 3092 C CA . ILE A 1 392 ? 8.047 0.231 -26.656 1 60.09 392 ILE A CA 1
ATOM 3093 C C . ILE A 1 392 ? 7.863 -1.11 -27.359 1 60.09 392 ILE A C 1
ATOM 3095 O O . ILE A 1 392 ? 8.766 -1.575 -28.062 1 60.09 392 ILE A O 1
ATOM 3099 N N . THR A 1 393 ? 6.773 -1.783 -27.094 1 57.66 393 THR A N 1
ATOM 3100 C CA . THR A 1 393 ? 6.504 -3.078 -27.703 1 57.66 393 THR A CA 1
ATOM 3101 C C . THR A 1 393 ? 6.527 -2.969 -29.234 1 57.66 393 THR A C 1
ATOM 3103 O O . THR A 1 393 ? 6.789 -3.953 -29.922 1 57.66 393 THR A O 1
ATOM 3106 N N . SER A 1 394 ? 6.309 -1.796 -29.688 1 57.62 394 SER A N 1
ATOM 3107 C CA . SER A 1 394 ? 6.355 -1.623 -31.141 1 57.62 394 SER A CA 1
ATOM 3108 C C . SER A 1 394 ? 7.758 -1.879 -31.672 1 57.62 394 SER A C 1
ATOM 3110 O O . SER A 1 394 ? 7.926 -2.188 -32.875 1 57.62 394 SER A O 1
ATOM 3112 N N . VAL A 1 395 ? 8.742 -2.035 -30.734 1 60.25 395 VAL A N 1
ATOM 3113 C CA . VAL A 1 395 ? 10.125 -2.275 -31.141 1 60.25 395 VAL A CA 1
ATOM 3114 C C . VAL A 1 395 ? 10.477 -3.744 -30.922 1 60.25 395 VAL A C 1
ATOM 3116 O O . VAL A 1 395 ? 11.641 -4.137 -31.062 1 60.25 395 VAL A O 1
ATOM 3119 N N . GLY A 1 396 ? 9.477 -4.641 -30.641 1 72.81 396 GLY A N 1
ATOM 3120 C CA . GLY A 1 396 ? 9.68 -6.074 -30.516 1 72.81 396 GLY A CA 1
ATOM 3121 C C . GLY A 1 396 ? 10.219 -6.477 -29.156 1 72.81 396 GLY A C 1
ATOM 3122 O O . GLY A 1 396 ? 10.797 -7.555 -29 1 72.81 396 GLY A O 1
ATOM 3123 N N . ILE A 1 397 ? 10.18 -5.652 -28.156 1 82.69 397 ILE A N 1
ATOM 3124 C CA . ILE A 1 397 ? 10.68 -5.93 -26.812 1 82.69 397 ILE A CA 1
ATOM 3125 C C . ILE A 1 397 ? 9.625 -6.719 -26.031 1 82.69 397 ILE A C 1
ATOM 3127 O O . ILE A 1 397 ? 8.445 -6.371 -26.047 1 82.69 397 ILE A O 1
ATOM 3131 N N . GLN A 1 398 ? 10.031 -7.902 -25.531 1 90 398 GLN A N 1
ATOM 3132 C CA . GLN A 1 398 ? 9.172 -8.609 -24.594 1 90 398 GLN A CA 1
ATOM 3133 C C . GLN A 1 398 ? 9.484 -8.211 -23.156 1 90 398 GLN A C 1
ATOM 3135 O O . GLN A 1 398 ? 10.609 -8.375 -22.688 1 90 398 GLN A O 1
ATOM 3140 N N . THR A 1 399 ? 8.469 -7.742 -22.469 1 90.06 399 THR A N 1
ATOM 3141 C CA . THR A 1 399 ? 8.656 -7.184 -21.141 1 90.06 399 THR A CA 1
ATOM 3142 C C . THR A 1 399 ? 8.141 -8.148 -20.078 1 90.06 399 THR A C 1
ATOM 3144 O O . THR A 1 399 ? 7.059 -8.719 -20.219 1 90.06 399 THR A O 1
ATOM 3147 N N . PHE A 1 400 ? 8.977 -8.383 -19.062 1 93.69 400 PHE A N 1
ATOM 3148 C CA . PHE A 1 400 ? 8.602 -9.133 -17.875 1 93.69 400 PHE A CA 1
ATOM 3149 C C . PHE A 1 400 ? 8.453 -8.195 -16.672 1 93.69 400 PHE A C 1
ATOM 3151 O O . PHE A 1 400 ? 9.352 -7.398 -16.391 1 93.69 400 PHE A O 1
ATOM 3158 N N . LEU A 1 401 ? 7.297 -8.328 -16.062 1 91.44 401 LEU A N 1
ATOM 3159 C CA . LEU A 1 401 ? 7.008 -7.473 -14.93 1 91.44 401 LEU A CA 1
ATOM 3160 C C . LEU A 1 401 ? 6.668 -8.305 -13.695 1 91.44 401 LEU A C 1
ATOM 3162 O O . LEU A 1 401 ? 5.961 -9.312 -13.797 1 91.44 401 LEU A O 1
ATOM 3166 N N . THR A 1 402 ? 7.199 -7.926 -12.547 1 91.31 402 THR A N 1
ATOM 3167 C CA . THR A 1 402 ? 6.711 -8.43 -11.266 1 91.31 402 THR A CA 1
ATOM 3168 C C . THR A 1 402 ? 6.059 -7.312 -10.453 1 91.31 402 THR A C 1
ATOM 3170 O O . THR A 1 402 ? 6.473 -6.156 -10.547 1 91.31 402 THR A O 1
ATOM 3173 N N . SER A 1 403 ? 5.008 -7.625 -9.766 1 86.44 403 SER A N 1
ATOM 3174 C CA . SER A 1 403 ? 4.34 -6.59 -8.977 1 86.44 403 SER A CA 1
ATOM 3175 C C . SER A 1 403 ? 3.693 -7.176 -7.727 1 86.44 403 SER A C 1
ATOM 3177 O O . SER A 1 403 ? 3.332 -8.352 -7.703 1 86.44 403 SER A O 1
ATOM 3179 N N . HIS A 1 404 ? 3.627 -6.344 -6.727 1 77.31 404 HIS A N 1
ATOM 3180 C CA . HIS A 1 404 ? 2.84 -6.617 -5.531 1 77.31 404 HIS A CA 1
ATOM 3181 C C . HIS A 1 404 ? 1.679 -5.641 -5.398 1 77.31 404 HIS A C 1
ATOM 3183 O O . HIS A 1 404 ? 1.042 -5.562 -4.344 1 77.31 404 HIS A O 1
ATOM 3189 N N . SER A 1 405 ? 1.433 -4.988 -6.445 1 79.19 405 SER A N 1
ATOM 3190 C CA . SER A 1 405 ? 0.382 -3.979 -6.414 1 79.19 405 SER A CA 1
ATOM 3191 C C . SER A 1 405 ? -0.913 -4.508 -7.023 1 79.19 405 SER A C 1
ATOM 3193 O O . SER A 1 405 ? -0.935 -4.926 -8.18 1 79.19 405 SER A O 1
ATOM 3195 N N . ALA A 1 406 ? -1.97 -4.387 -6.211 1 81.62 406 ALA A N 1
ATOM 3196 C CA . ALA A 1 406 ? -3.283 -4.762 -6.727 1 81.62 406 ALA A CA 1
ATOM 3197 C C . ALA A 1 406 ? -3.711 -3.838 -7.863 1 81.62 406 ALA A C 1
ATOM 3199 O O . ALA A 1 406 ? -4.406 -4.266 -8.789 1 81.62 406 ALA A O 1
ATOM 3200 N N . HIS A 1 407 ? -3.227 -2.637 -7.859 1 77.81 407 HIS A N 1
ATOM 3201 C CA . HIS A 1 407 ? -3.574 -1.668 -8.898 1 77.81 407 HIS A CA 1
ATOM 3202 C C . HIS A 1 407 ? -3 -2.076 -10.25 1 77.81 407 HIS A C 1
ATOM 3204 O O . HIS A 1 407 ? -3.689 -2.004 -11.266 1 77.81 407 HIS A O 1
ATOM 3210 N N . ILE A 1 408 ? -1.797 -2.553 -10.203 1 81.38 408 ILE A N 1
ATOM 3211 C CA . ILE A 1 408 ? -1.136 -2.951 -11.438 1 81.38 408 ILE A CA 1
ATOM 3212 C C . ILE A 1 408 ? -1.717 -4.273 -11.93 1 81.38 408 ILE A C 1
ATOM 3214 O O . ILE A 1 408 ? -2.061 -4.41 -13.109 1 81.38 408 ILE A O 1
ATOM 3218 N N . ALA A 1 409 ? -1.917 -5.156 -11.031 1 85.81 409 ALA A N 1
ATOM 3219 C CA . ALA A 1 409 ? -2.385 -6.496 -11.383 1 85.81 409 ALA A CA 1
ATOM 3220 C C . ALA A 1 409 ? -3.795 -6.449 -11.969 1 85.81 409 ALA A C 1
ATOM 3222 O O . ALA A 1 409 ? -4.09 -7.137 -12.945 1 85.81 409 ALA A O 1
ATOM 3223 N N . ASN A 1 410 ? -4.59 -5.625 -11.406 1 84 410 ASN A N 1
ATOM 3224 C CA . ASN A 1 410 ? -6 -5.641 -11.781 1 84 410 ASN A CA 1
ATOM 3225 C C . ASN A 1 410 ? -6.254 -4.836 -13.055 1 84 410 ASN A C 1
ATOM 3227 O O . ASN A 1 410 ? -7.309 -4.965 -13.68 1 84 410 ASN A O 1
ATOM 3231 N N . THR A 1 411 ? -5.297 -4.02 -13.43 1 78 411 THR A N 1
ATOM 3232 C CA . THR A 1 411 ? -5.445 -3.232 -14.648 1 78 411 THR A CA 1
ATOM 3233 C C . THR A 1 411 ? -5.031 -4.043 -15.875 1 78 411 THR A C 1
ATOM 3235 O O . THR A 1 411 ? -5.449 -3.744 -16.984 1 78 411 THR A O 1
ATOM 3238 N N . MET A 1 412 ? -4.312 -5.109 -15.672 1 83.06 412 MET A N 1
ATOM 3239 C CA . MET A 1 412 ? -3.824 -5.926 -16.781 1 83.06 412 MET A CA 1
ATOM 3240 C C . MET A 1 412 ? -4.844 -6.996 -17.156 1 83.06 412 MET A C 1
ATOM 3242 O O . MET A 1 412 ? -5.574 -7.492 -16.297 1 83.06 412 MET A O 1
ATOM 3246 N N . VAL A 1 413 ? -4.852 -7.305 -18.391 1 87.31 413 VAL A N 1
ATOM 3247 C CA . VAL A 1 413 ? -5.73 -8.375 -18.844 1 87.31 413 VAL A CA 1
ATOM 3248 C C . VAL A 1 413 ? -5.199 -9.719 -18.359 1 87.31 413 VAL A C 1
ATOM 3250 O O . VAL A 1 413 ? -3.992 -9.891 -18.172 1 87.31 413 VAL A O 1
ATOM 3253 N N . PHE A 1 414 ? -6.102 -10.688 -18.219 1 91.44 414 PHE A N 1
ATOM 3254 C CA . PHE A 1 414 ? -5.762 -11.984 -17.656 1 91.44 414 PHE A CA 1
ATOM 3255 C C . PHE A 1 414 ? -4.734 -12.703 -18.516 1 91.44 414 PHE A C 1
ATOM 3257 O O . PHE A 1 414 ? -3.891 -13.445 -18.016 1 91.44 414 PHE A O 1
ATOM 3264 N N . SER A 1 415 ? -4.684 -12.422 -19.812 1 92.31 415 SER A N 1
ATOM 3265 C CA . SER A 1 415 ? -3.77 -13.117 -20.703 1 92.31 415 SER A CA 1
ATOM 3266 C C . SER A 1 415 ? -2.318 -12.758 -20.406 1 92.31 415 SER A C 1
ATOM 3268 O O . SER A 1 415 ? -1.404 -13.508 -20.75 1 92.31 415 SER A O 1
ATOM 3270 N N . LYS A 1 416 ? -2.115 -11.688 -19.75 1 92.88 416 LYS A N 1
ATOM 3271 C CA . LYS A 1 416 ? -0.766 -11.203 -19.469 1 92.88 416 LYS A CA 1
ATOM 3272 C C . LYS A 1 416 ? -0.315 -11.609 -18.078 1 92.88 416 LYS A C 1
ATOM 3274 O O . LYS A 1 416 ? 0.858 -11.469 -17.719 1 92.88 416 LYS A O 1
ATOM 3279 N N . ILE A 1 417 ? -1.19 -12.211 -17.328 1 94.62 417 ILE A N 1
ATOM 3280 C CA . ILE A 1 417 ? -0.9 -12.43 -15.914 1 94.62 417 ILE A CA 1
ATOM 3281 C C . ILE A 1 417 ? -0.491 -13.883 -15.688 1 94.62 417 ILE A C 1
ATOM 3283 O O . ILE A 1 417 ? -1.136 -14.805 -16.203 1 94.62 417 ILE A O 1
ATOM 3287 N N . ARG A 1 418 ? 0.614 -14.086 -15.078 1 97.5 418 ARG A N 1
ATOM 3288 C CA . ARG A 1 418 ? 1.073 -15.367 -14.562 1 97.5 418 ARG A CA 1
ATOM 3289 C C . ARG A 1 418 ? 1.106 -15.375 -13.039 1 97.5 418 ARG A C 1
ATOM 3291 O O . ARG A 1 418 ? 1.867 -14.617 -12.43 1 97.5 418 ARG A O 1
ATOM 3298 N N . TYR A 1 419 ? 0.27 -16.234 -12.469 1 95.81 419 TYR A N 1
ATOM 3299 C CA . TYR A 1 419 ? 0.167 -16.297 -11.016 1 95.81 419 TYR A CA 1
ATOM 3300 C C . TYR A 1 419 ? 1.17 -17.297 -10.438 1 95.81 419 TYR A C 1
ATOM 3302 O O . TYR A 1 419 ? 1.135 -18.484 -10.766 1 95.81 419 TYR A O 1
ATOM 3310 N N . ALA A 1 420 ? 2.08 -16.781 -9.594 1 94.62 420 ALA A N 1
ATOM 3311 C CA . ALA A 1 420 ? 3.059 -17.641 -8.922 1 94.62 420 ALA A CA 1
ATOM 3312 C C . ALA A 1 420 ? 2.449 -18.312 -7.699 1 94.62 420 ALA A C 1
ATOM 3314 O O . ALA A 1 420 ? 2.113 -17.641 -6.719 1 94.62 420 ALA A O 1
ATOM 3315 N N . GLN A 1 421 ? 2.32 -19.562 -7.809 1 91.69 421 GLN A N 1
ATOM 3316 C CA . GLN A 1 421 ? 1.723 -20.344 -6.727 1 91.69 421 GLN A CA 1
ATOM 3317 C C . GLN A 1 421 ? 2.754 -21.266 -6.074 1 91.69 421 GLN A C 1
ATOM 3319 O O . GLN A 1 421 ? 3.43 -22.031 -6.758 1 91.69 421 GLN A O 1
ATOM 3324 N N . LYS A 1 422 ? 2.875 -21.156 -4.828 1 85.31 422 LYS A N 1
ATOM 3325 C CA . LYS A 1 422 ? 3.764 -22.031 -4.082 1 85.31 422 LYS A CA 1
ATOM 3326 C C . LYS A 1 422 ? 3.057 -23.328 -3.705 1 85.31 422 LYS A C 1
ATOM 3328 O O . LYS A 1 422 ? 1.935 -23.312 -3.193 1 85.31 422 LYS A O 1
ATOM 3333 N N . THR A 1 423 ? 3.645 -24.406 -4.094 1 84 423 THR A N 1
ATOM 3334 C CA . THR A 1 423 ? 3.164 -25.75 -3.746 1 84 423 THR A CA 1
ATOM 3335 C C . THR A 1 423 ? 4.215 -26.5 -2.943 1 84 423 THR A C 1
ATOM 3337 O O . THR A 1 423 ? 5.305 -25.984 -2.691 1 84 423 THR A O 1
ATOM 3340 N N . LYS A 1 424 ? 3.908 -27.672 -2.514 1 76.69 424 LYS A N 1
ATOM 3341 C CA . LYS A 1 424 ? 4.859 -28.5 -1.785 1 76.69 424 LYS A CA 1
ATOM 3342 C C . LYS A 1 424 ? 6.055 -28.875 -2.662 1 76.69 424 LYS A C 1
ATOM 3344 O O . LYS A 1 424 ? 7.176 -29.016 -2.168 1 76.69 424 LYS A O 1
ATOM 3349 N N . ALA A 1 425 ? 5.777 -28.938 -3.941 1 83.62 425 ALA A N 1
ATOM 3350 C CA . ALA A 1 425 ? 6.809 -29.375 -4.879 1 83.62 425 ALA A CA 1
ATOM 3351 C C . ALA A 1 425 ? 7.617 -28.188 -5.395 1 83.62 425 ALA A C 1
ATOM 3353 O O . ALA A 1 425 ? 8.617 -28.375 -6.094 1 83.62 425 ALA A O 1
ATOM 3354 N N . GLY A 1 426 ? 7.285 -27.062 -5.02 1 87.19 426 GLY A N 1
ATOM 3355 C CA . GLY A 1 426 ? 7.934 -25.859 -5.512 1 87.19 426 GLY A CA 1
ATOM 3356 C C . GLY A 1 426 ? 6.953 -24.828 -6.035 1 87.19 426 GLY A C 1
ATOM 3357 O O . GLY A 1 426 ? 5.762 -24.875 -5.727 1 87.19 426 GLY A O 1
ATOM 3358 N N . VAL A 1 427 ? 7.496 -23.906 -6.797 1 91.06 427 VAL A N 1
ATOM 3359 C CA . VAL A 1 427 ? 6.652 -22.828 -7.301 1 91.06 427 VAL A CA 1
ATOM 3360 C C . VAL A 1 427 ? 6.273 -23.094 -8.75 1 91.06 427 VAL A C 1
ATOM 3362 O O . VAL A 1 427 ? 7.105 -23.547 -9.539 1 91.06 427 VAL A O 1
ATOM 3365 N N . ILE A 1 428 ? 5.078 -22.859 -9.047 1 93.56 428 ILE A N 1
ATOM 3366 C CA . ILE A 1 428 ? 4.605 -22.969 -10.422 1 93.56 428 ILE A CA 1
ATOM 3367 C C . ILE A 1 428 ? 3.988 -21.641 -10.852 1 93.56 428 ILE A C 1
ATOM 3369 O O . ILE A 1 428 ? 3.502 -20.875 -10.023 1 93.56 428 ILE A O 1
ATOM 3373 N N . TYR A 1 429 ? 4.051 -21.359 -12.133 1 96.06 429 TYR A N 1
ATOM 3374 C CA . TYR A 1 429 ? 3.432 -20.156 -12.688 1 96.06 429 TYR A CA 1
ATOM 3375 C C . TYR A 1 429 ? 2.16 -20.5 -13.453 1 96.06 429 TYR A C 1
ATOM 3377 O O . TYR A 1 429 ? 2.219 -21.141 -14.516 1 96.06 429 TYR A O 1
ATOM 3385 N N . LYS A 1 430 ? 1.036 -20.109 -12.945 1 95.62 430 LYS A N 1
ATOM 3386 C CA . LYS A 1 430 ? -0.245 -20.391 -13.586 1 95.62 430 LYS A CA 1
ATOM 3387 C C . LYS A 1 430 ? -0.652 -19.266 -14.531 1 95.62 430 LYS A C 1
ATOM 3389 O O . LYS A 1 430 ? -0.672 -18.094 -14.141 1 95.62 430 LYS A O 1
ATOM 3394 N N . ASN A 1 431 ? -0.948 -19.625 -15.719 1 95.88 431 ASN A N 1
ATOM 3395 C CA . ASN A 1 431 ? -1.413 -18.672 -16.719 1 95.88 431 ASN A CA 1
ATOM 3396 C C . ASN A 1 431 ? -2.902 -18.375 -16.562 1 95.88 431 ASN A C 1
ATOM 3398 O O . ASN A 1 431 ? -3.736 -19.266 -16.75 1 95.88 431 ASN A O 1
ATOM 3402 N N . LEU A 1 432 ? -3.309 -17.203 -16.328 1 94.69 432 LEU A N 1
ATOM 3403 C CA . LEU A 1 432 ? -4.703 -16.859 -16.094 1 94.69 432 LEU A CA 1
ATOM 3404 C C . LEU A 1 432 ? -5.516 -16.969 -17.375 1 94.69 432 LEU A C 1
ATOM 3406 O O . LEU A 1 432 ? -6.75 -17 -17.328 1 94.69 432 LEU A O 1
ATOM 3410 N N . ASN A 1 433 ? -4.789 -16.969 -18.438 1 92.75 433 ASN A N 1
ATOM 3411 C CA . ASN A 1 433 ? -5.496 -17.172 -19.688 1 92.75 433 ASN A CA 1
ATOM 3412 C C . ASN A 1 433 ? -6.176 -18.531 -19.734 1 92.75 433 ASN A C 1
ATOM 3414 O O . ASN A 1 433 ? -7.234 -18.688 -20.359 1 92.75 433 ASN A O 1
ATOM 3418 N N . THR A 1 434 ? -5.551 -19.516 -19.188 1 92.94 434 THR A N 1
ATOM 3419 C CA . THR A 1 434 ? -6.152 -20.844 -19.109 1 92.94 434 THR A CA 1
ATOM 3420 C C . THR A 1 434 ? -7.473 -20.797 -18.344 1 92.94 434 THR A C 1
ATOM 3422 O O . THR A 1 434 ? -8.453 -21.422 -18.75 1 92.94 434 THR A O 1
ATOM 3425 N N . PHE A 1 435 ? -7.496 -20.062 -17.297 1 92.62 435 PHE A N 1
ATOM 3426 C CA . PHE A 1 435 ? -8.727 -19.875 -16.547 1 92.62 435 PHE A CA 1
ATOM 3427 C C . PHE A 1 435 ? -9.781 -19.172 -17.406 1 92.62 435 PHE A C 1
ATOM 3429 O O . PHE A 1 435 ? -10.953 -19.578 -17.406 1 92.62 435 PHE A O 1
ATOM 3436 N N . ALA A 1 436 ? -9.352 -18.156 -18.031 1 91.62 436 ALA A N 1
ATOM 3437 C CA . ALA A 1 436 ? -10.273 -17.375 -18.859 1 91.62 436 ALA A CA 1
ATOM 3438 C C . ALA A 1 436 ? -10.906 -18.25 -19.938 1 91.62 436 ALA A C 1
ATOM 3440 O O . ALA A 1 436 ? -12.102 -18.094 -20.234 1 91.62 436 ALA A O 1
ATOM 3441 N N . GLN A 1 437 ? -10.117 -19.109 -20.5 1 91.06 437 GLN A N 1
ATOM 3442 C CA . GLN A 1 437 ? -10.609 -19.984 -21.562 1 91.06 437 GLN A CA 1
ATOM 3443 C C . GLN A 1 437 ? -11.586 -21.031 -21 1 91.06 437 GLN A C 1
ATOM 3445 O O . GLN A 1 437 ? -12.578 -21.375 -21.641 1 91.06 437 GLN A O 1
ATOM 3450 N N . GLU A 1 438 ? -11.32 -21.453 -19.812 1 90.31 438 GLU A N 1
ATOM 3451 C CA . GLU A 1 438 ? -12.156 -22.484 -19.188 1 90.31 438 GLU A CA 1
ATOM 3452 C C . GLU A 1 438 ? -13.43 -21.875 -18.625 1 90.31 438 GLU A C 1
ATOM 3454 O O . GLU A 1 438 ? -14.43 -22.578 -18.438 1 90.31 438 GLU A O 1
ATOM 3459 N N . ASN A 1 439 ? -13.352 -20.609 -18.234 1 89.94 439 ASN A N 1
ATOM 3460 C CA . ASN A 1 439 ? -14.484 -19.906 -17.641 1 89.94 439 ASN A CA 1
ATOM 3461 C C . ASN A 1 439 ? -14.789 -18.609 -18.391 1 89.94 439 ASN A C 1
ATOM 3463 O O . ASN A 1 439 ? -14.773 -17.531 -17.781 1 89.94 439 ASN A O 1
ATOM 3467 N N . PRO A 1 440 ? -15.141 -18.625 -19.609 1 85.75 440 PRO A N 1
ATOM 3468 C CA . PRO A 1 440 ? -15.312 -17.422 -20.406 1 85.75 440 PRO A CA 1
ATOM 3469 C C . PRO A 1 440 ? -16.438 -16.516 -19.891 1 85.75 440 PRO A C 1
ATOM 3471 O O . PRO A 1 440 ? -16.312 -15.289 -19.938 1 85.75 440 PRO A O 1
ATOM 3474 N N . SER A 1 441 ? -17.484 -17.078 -19.391 1 80.56 441 SER A N 1
ATOM 3475 C CA . SER A 1 441 ? -18.641 -16.297 -18.969 1 80.56 441 SER A CA 1
ATOM 3476 C C . SER A 1 441 ? -18.359 -15.531 -17.688 1 80.56 441 SER A C 1
ATOM 3478 O O . SER A 1 441 ? -18.906 -14.453 -17.453 1 80.56 441 SER A O 1
ATOM 3480 N N . ASN A 1 442 ? -17.484 -16.047 -16.891 1 86.75 442 ASN A N 1
ATOM 3481 C CA . ASN A 1 442 ? -17.219 -15.469 -15.57 1 86.75 442 ASN A CA 1
ATOM 3482 C C . ASN A 1 442 ? -16.016 -14.516 -15.617 1 86.75 442 ASN A C 1
ATOM 3484 O O . ASN A 1 442 ? -15.891 -13.641 -14.758 1 86.75 442 ASN A O 1
ATOM 3488 N N . THR A 1 443 ? -15.219 -14.68 -16.594 1 88.38 443 THR A N 1
ATOM 3489 C CA . THR A 1 443 ? -13.93 -14.008 -16.625 1 88.38 443 THR A CA 1
ATOM 3490 C C . THR A 1 443 ? -14.109 -12.492 -16.719 1 88.38 443 THR A C 1
ATOM 3492 O O . THR A 1 443 ? -13.445 -11.742 -16 1 88.38 443 THR A O 1
ATOM 3495 N N . ASP A 1 444 ? -14.977 -12.117 -17.531 1 83.56 444 ASP A N 1
ATOM 3496 C CA . ASP A 1 444 ? -15.18 -10.68 -17.703 1 83.56 444 ASP A CA 1
ATOM 3497 C C . ASP A 1 444 ? -15.688 -10.039 -16.406 1 83.56 444 ASP A C 1
ATOM 3499 O O . ASP A 1 444 ? -15.25 -8.945 -16.047 1 83.56 444 ASP A O 1
ATOM 3503 N N . PHE A 1 445 ? -16.578 -10.758 -15.797 1 85 445 PHE A N 1
ATOM 3504 C CA . PHE A 1 445 ? -17.125 -10.25 -14.539 1 85 445 PHE A CA 1
ATOM 3505 C C . PHE A 1 445 ? -16.031 -10.148 -13.484 1 85 445 PHE A C 1
ATOM 3507 O O . PHE A 1 445 ? -15.93 -9.125 -12.797 1 85 445 PHE A O 1
ATOM 3514 N N . ILE A 1 446 ? -15.289 -11.164 -13.391 1 89.94 446 ILE A N 1
ATOM 3515 C CA . ILE A 1 446 ? -14.258 -11.219 -12.359 1 89.94 446 ILE A CA 1
ATOM 3516 C C . ILE A 1 446 ? -13.227 -10.117 -12.602 1 89.94 446 ILE A C 1
ATOM 3518 O O . ILE A 1 446 ? -12.859 -9.391 -11.68 1 89.94 446 ILE A O 1
ATOM 3522 N N . ARG A 1 447 ? -12.836 -9.961 -13.797 1 87.06 447 ARG A N 1
ATOM 3523 C CA . ARG A 1 447 ? -11.852 -8.945 -14.141 1 87.06 447 ARG A CA 1
ATOM 3524 C C . ARG A 1 447 ? -12.375 -7.547 -13.828 1 87.06 447 ARG A C 1
ATOM 3526 O O . ARG A 1 447 ? -11.664 -6.738 -13.227 1 87.06 447 ARG A O 1
ATOM 3533 N N . LYS A 1 448 ? -13.547 -7.301 -14.227 1 81.56 448 LYS A N 1
ATOM 3534 C CA . LYS A 1 448 ? -14.141 -5.992 -13.977 1 81.56 448 LYS A CA 1
ATOM 3535 C C . LYS A 1 448 ? -14.25 -5.711 -12.477 1 81.56 448 LYS A C 1
ATOM 3537 O O . LYS A 1 448 ? -13.977 -4.598 -12.031 1 81.56 448 LYS A O 1
ATOM 3542 N N . TYR A 1 449 ? -14.688 -6.727 -11.82 1 85.06 449 TYR A N 1
ATOM 3543 C CA . TYR A 1 449 ? -14.836 -6.57 -10.375 1 85.06 449 TYR A CA 1
ATOM 3544 C C . TYR A 1 449 ? -13.5 -6.277 -9.719 1 85.06 449 TYR A C 1
ATOM 3546 O O . TYR A 1 449 ? -13.398 -5.387 -8.867 1 85.06 449 TYR A O 1
ATOM 3554 N N . LEU A 1 450 ? -12.484 -7.031 -10.086 1 86.5 450 LEU A N 1
ATOM 3555 C CA . LEU A 1 450 ? -11.164 -6.859 -9.492 1 86.5 450 LEU A CA 1
ATOM 3556 C C . LEU A 1 450 ? -10.617 -5.469 -9.781 1 86.5 450 LEU A C 1
ATOM 3558 O O . LEU A 1 450 ? -9.984 -4.852 -8.914 1 86.5 450 LEU A O 1
ATOM 3562 N N . THR A 1 451 ? -10.844 -5.008 -10.883 1 79.62 451 THR A N 1
ATOM 3563 C CA . THR A 1 451 ? -10.359 -3.695 -11.289 1 79.62 451 THR A CA 1
ATOM 3564 C C . THR A 1 451 ? -11.07 -2.588 -10.516 1 79.62 451 THR A C 1
ATOM 3566 O O . THR A 1 451 ? -10.43 -1.662 -10.016 1 79.62 451 THR A O 1
ATOM 3569 N N . LEU A 1 452 ? -12.328 -2.746 -10.359 1 75.56 452 LEU A N 1
ATOM 3570 C CA . LEU A 1 452 ? -13.148 -1.712 -9.734 1 75.56 452 LEU A CA 1
ATOM 3571 C C . LEU A 1 452 ? -12.875 -1.632 -8.242 1 75.56 452 LEU A C 1
ATOM 3573 O O . LEU A 1 452 ? -12.852 -0.541 -7.664 1 75.56 452 LEU A O 1
ATOM 3577 N N . THR A 1 453 ? -12.656 -2.773 -7.645 1 77.75 453 THR A N 1
ATOM 3578 C CA . THR A 1 453 ? -12.547 -2.818 -6.191 1 77.75 453 THR A CA 1
ATOM 3579 C C . THR A 1 453 ? -11.086 -2.809 -5.762 1 77.75 453 THR A C 1
ATOM 3581 O O . THR A 1 453 ? -10.781 -2.709 -4.57 1 77.75 453 THR A O 1
ATOM 3584 N N . LYS A 1 454 ? -10.156 -2.852 -6.676 1 75.94 454 LYS A N 1
ATOM 3585 C CA . LYS A 1 454 ? -8.734 -2.924 -6.355 1 75.94 454 LYS A CA 1
ATOM 3586 C C . LYS A 1 454 ? -8.453 -4.023 -5.336 1 75.94 454 LYS A C 1
ATOM 3588 O O . LYS A 1 454 ? -7.762 -3.793 -4.344 1 75.94 454 LYS A O 1
ATOM 3593 N N . CYS A 1 455 ? -9.023 -5.133 -5.629 1 78.88 455 CYS A N 1
ATOM 3594 C CA . CYS A 1 455 ? -9 -6.266 -4.715 1 78.88 455 CYS A CA 1
ATOM 3595 C C . CYS A 1 455 ? -7.613 -6.887 -4.652 1 78.88 455 CYS A C 1
ATOM 3597 O O . CYS A 1 455 ? -6.934 -7.008 -5.676 1 78.88 455 CYS A O 1
ATOM 3599 N N . ASP A 1 456 ? -7.145 -7.367 -3.521 1 82.56 456 ASP A N 1
ATOM 3600 C CA . ASP A 1 456 ? -5.812 -7.914 -3.289 1 82.56 456 ASP A CA 1
ATOM 3601 C C . ASP A 1 456 ? -5.832 -9.445 -3.332 1 82.56 456 ASP A C 1
ATOM 3603 O O . ASP A 1 456 ? -5.035 -10.094 -2.658 1 82.56 456 ASP A O 1
ATOM 3607 N N . LEU A 1 457 ? -6.684 -10.008 -4.086 1 87.94 457 LEU A N 1
ATOM 3608 C CA . LEU A 1 457 ? -6.867 -11.453 -4.086 1 87.94 457 LEU A CA 1
ATOM 3609 C C . LEU A 1 457 ? -5.594 -12.164 -4.539 1 87.94 457 LEU A C 1
ATOM 3611 O O . LEU A 1 457 ? -5.254 -13.227 -4.02 1 87.94 457 LEU A O 1
ATOM 3615 N N . PHE A 1 458 ? -4.801 -11.578 -5.469 1 89.12 458 PHE A N 1
ATOM 3616 C CA . PHE A 1 458 ? -3.598 -12.188 -6.023 1 89.12 458 PHE A CA 1
ATOM 3617 C C . PHE A 1 458 ? -2.512 -12.305 -4.961 1 89.12 458 PHE A C 1
ATOM 3619 O O . PHE A 1 458 ? -1.576 -13.094 -5.109 1 89.12 458 PHE A O 1
ATOM 3626 N N . PHE A 1 459 ? -2.615 -11.594 -3.955 1 84.44 459 PHE A N 1
ATOM 3627 C CA . PHE A 1 459 ? -1.526 -11.484 -2.992 1 84.44 459 PHE A CA 1
ATOM 3628 C C . PHE A 1 459 ? -1.95 -12.031 -1.634 1 84.44 459 PHE A C 1
ATOM 3630 O O . PHE A 1 459 ? -1.155 -12.055 -0.692 1 84.44 459 PHE A O 1
ATOM 3637 N N . ALA A 1 460 ? -3.191 -12.539 -1.59 1 85.88 460 ALA A N 1
ATOM 3638 C CA . ALA A 1 460 ? -3.752 -12.984 -0.32 1 85.88 460 ALA A CA 1
ATOM 3639 C C . ALA A 1 460 ? -3.408 -14.453 -0.058 1 85.88 460 ALA A C 1
ATOM 3641 O O . ALA A 1 460 ? -3.299 -15.25 -0.994 1 85.88 460 ALA A O 1
ATOM 3642 N N . ASP A 1 461 ? -3.258 -14.766 1.229 1 84.31 461 ASP A N 1
ATOM 3643 C CA . ASP A 1 461 ? -3.113 -16.156 1.639 1 84.31 461 ASP A CA 1
ATOM 3644 C C . ASP A 1 461 ? -4.477 -16.828 1.771 1 84.31 461 ASP A C 1
ATOM 3646 O O . ASP A 1 461 ? -4.59 -18.047 1.606 1 84.31 461 ASP A O 1
ATOM 3650 N N . LYS A 1 462 ? -5.379 -16.016 2.156 1 91.25 462 LYS A N 1
ATOM 3651 C CA . LYS A 1 462 ? -6.75 -16.469 2.361 1 91.25 462 LYS A CA 1
ATOM 3652 C C . LYS A 1 462 ? -7.754 -15.438 1.856 1 91.25 462 LYS A C 1
ATOM 3654 O O . LYS A 1 462 ? -7.41 -14.266 1.686 1 91.25 462 LYS A O 1
ATOM 3659 N N . ALA A 1 463 ? -8.922 -15.891 1.57 1 93.19 463 ALA A N 1
ATOM 3660 C CA . ALA A 1 463 ? -9.945 -14.969 1.087 1 93.19 463 ALA A CA 1
ATOM 3661 C C . ALA A 1 463 ? -11.25 -15.148 1.857 1 93.19 463 ALA A C 1
ATOM 3663 O O . ALA A 1 463 ? -11.609 -16.266 2.23 1 93.19 463 ALA A O 1
ATOM 3664 N N . ILE A 1 464 ? -11.914 -14.094 2.146 1 96.06 464 ILE A N 1
ATOM 3665 C CA . ILE A 1 464 ? -13.25 -14.094 2.727 1 96.06 464 ILE A CA 1
ATOM 3666 C C . ILE A 1 464 ? -14.219 -13.367 1.798 1 96.06 464 ILE A C 1
ATOM 3668 O O . ILE A 1 464 ? -14.078 -12.156 1.572 1 96.06 464 ILE A O 1
ATOM 3672 N N . PHE A 1 465 ? -15.148 -14.078 1.246 1 95.06 465 PHE A N 1
ATOM 3673 C CA . PHE A 1 465 ? -16.203 -13.484 0.422 1 95.06 465 PHE A CA 1
ATOM 3674 C C . PHE A 1 465 ? -17.422 -13.141 1.264 1 95.06 465 PHE A C 1
ATOM 3676 O O . PHE A 1 465 ? -17.953 -14 1.967 1 95.06 465 PHE A O 1
ATOM 3683 N N . ILE A 1 466 ? -17.797 -11.883 1.153 1 94.38 466 ILE A N 1
ATOM 3684 C CA . ILE A 1 466 ? -18.922 -11.438 1.979 1 94.38 466 ILE A CA 1
ATOM 3685 C C . ILE A 1 466 ? -20.016 -10.844 1.093 1 94.38 466 ILE A C 1
ATOM 3687 O O . ILE A 1 466 ? -19.781 -10.547 -0.079 1 94.38 466 ILE A O 1
ATOM 3691 N N . GLU A 1 467 ? -21.125 -10.648 1.686 1 89.12 467 GLU A N 1
ATOM 3692 C CA . GLU A 1 467 ? -22.297 -10.258 0.912 1 89.12 467 GLU A CA 1
ATOM 3693 C C . GLU A 1 467 ? -22.438 -8.742 0.831 1 89.12 467 GLU A C 1
ATOM 3695 O O . GLU A 1 467 ? -22.734 -8.195 -0.234 1 89.12 467 GLU A O 1
ATOM 3700 N N . GLY A 1 468 ? -22.156 -8.117 2.002 1 88.44 468 GLY A N 1
ATOM 3701 C CA . GLY A 1 468 ? -22.484 -6.703 1.963 1 88.44 468 GLY A CA 1
ATOM 3702 C C . GLY A 1 468 ? -21.672 -5.871 2.934 1 88.44 468 GLY A C 1
ATOM 3703 O O . GLY A 1 468 ? -20.609 -6.301 3.391 1 88.44 468 GLY A O 1
ATOM 3704 N N . ALA A 1 469 ? -22.266 -4.625 3.16 1 87 469 ALA A N 1
ATOM 3705 C CA . ALA A 1 469 ? -21.562 -3.594 3.92 1 87 469 ALA A CA 1
ATOM 3706 C C . ALA A 1 469 ? -21.469 -3.975 5.395 1 87 469 ALA A C 1
ATOM 3708 O O . ALA A 1 469 ? -20.453 -3.684 6.047 1 87 469 ALA A O 1
ATOM 3709 N N . SER A 1 470 ? -22.484 -4.625 5.938 1 90.75 470 SER A N 1
ATOM 3710 C CA . SER A 1 470 ? -22.453 -5.008 7.348 1 90.75 470 SER A CA 1
ATOM 3711 C C . SER A 1 470 ? -21.266 -5.914 7.645 1 90.75 470 SER A C 1
ATOM 3713 O O . SER A 1 470 ? -20.516 -5.68 8.602 1 90.75 470 SER A O 1
ATOM 3715 N N . GLU A 1 471 ? -21.141 -6.914 6.789 1 92.62 471 GLU A N 1
ATOM 3716 C CA . GLU A 1 471 ? -20.016 -7.824 6.969 1 92.62 471 GLU A CA 1
ATOM 3717 C C . GLU A 1 471 ? -18.688 -7.094 6.801 1 92.62 471 GLU A C 1
ATOM 3719 O O . GLU A 1 471 ? -17.75 -7.312 7.57 1 92.62 471 GLU A O 1
ATOM 3724 N N . ARG A 1 472 ? -18.594 -6.289 5.844 1 89.62 472 ARG A N 1
ATOM 3725 C CA . ARG A 1 472 ? -17.359 -5.586 5.527 1 89.62 472 ARG A CA 1
ATOM 3726 C C . ARG A 1 472 ? -16.891 -4.754 6.715 1 89.62 472 ARG A C 1
ATOM 3728 O O . ARG A 1 472 ? -15.688 -4.711 7.012 1 89.62 472 ARG A O 1
ATOM 3735 N N . LEU A 1 473 ? -17.797 -4.133 7.387 1 88.12 473 LEU A N 1
ATOM 3736 C CA . LEU A 1 473 ? -17.453 -3.234 8.484 1 88.12 473 LEU A CA 1
ATOM 3737 C C . LEU A 1 473 ? -17.25 -4.008 9.781 1 88.12 473 LEU A C 1
ATOM 3739 O O . LEU A 1 473 ? -16.406 -3.654 10.602 1 88.12 473 LEU A O 1
ATOM 3743 N N . LEU A 1 474 ? -17.969 -5.074 9.992 1 93.19 474 LEU A N 1
ATOM 3744 C CA . LEU A 1 474 ? -18 -5.738 11.297 1 93.19 474 LEU A CA 1
ATOM 3745 C C . LEU A 1 474 ? -16.953 -6.848 11.367 1 93.19 474 LEU A C 1
ATOM 3747 O O . LEU A 1 474 ? -16.453 -7.156 12.445 1 93.19 474 LEU A O 1
ATOM 3751 N N . LEU A 1 475 ? -16.656 -7.441 10.242 1 94.62 475 LEU A N 1
ATOM 3752 C CA . LEU A 1 475 ? -15.852 -8.656 10.25 1 94.62 475 LEU A CA 1
ATOM 3753 C C . LEU A 1 475 ? -14.461 -8.375 10.812 1 94.62 475 LEU A C 1
ATOM 3755 O O . LEU A 1 475 ? -13.938 -9.164 11.602 1 94.62 475 LEU A O 1
ATOM 3759 N N . PRO A 1 476 ? -13.766 -7.285 10.406 1 88.5 476 PRO A N 1
ATOM 3760 C CA . PRO A 1 476 ? -12.461 -7.016 11.008 1 88.5 476 PRO A CA 1
ATOM 3761 C C . PRO A 1 476 ? -12.516 -6.922 12.523 1 88.5 476 PRO A C 1
ATOM 3763 O O . PRO A 1 476 ? -11.633 -7.434 13.211 1 88.5 476 PRO A O 1
ATOM 3766 N N . ASP A 1 477 ? -13.539 -6.281 13.031 1 90.38 477 ASP A N 1
ATOM 3767 C CA . ASP A 1 477 ? -13.727 -6.184 14.469 1 90.38 477 ASP A CA 1
ATOM 3768 C C . ASP A 1 477 ? -13.984 -7.555 15.086 1 90.38 477 ASP A C 1
ATOM 3770 O O . ASP A 1 477 ? -13.453 -7.871 16.156 1 90.38 477 ASP A O 1
ATOM 3774 N N . MET A 1 478 ? -14.812 -8.344 14.43 1 95.62 478 MET A N 1
ATOM 3775 C CA . MET A 1 478 ? -15.133 -9.688 14.914 1 95.62 478 MET A CA 1
ATOM 3776 C C . MET A 1 478 ? -13.883 -10.562 14.93 1 95.62 478 MET A C 1
ATOM 3778 O O . MET A 1 478 ? -13.695 -11.367 15.844 1 95.62 478 MET A O 1
ATOM 3782 N N . ILE A 1 479 ? -13.062 -10.461 13.93 1 92.38 479 ILE A N 1
ATOM 3783 C CA . ILE A 1 479 ? -11.828 -11.234 13.844 1 92.38 479 ILE A CA 1
ATOM 3784 C C . ILE A 1 479 ? -10.914 -10.891 15.023 1 92.38 479 ILE A C 1
ATOM 3786 O O . ILE A 1 479 ? -10.359 -11.781 15.664 1 92.38 479 ILE A O 1
ATOM 3790 N N . ASP A 1 480 ? -10.797 -9.609 15.32 1 86.38 480 ASP A N 1
ATOM 3791 C CA . ASP A 1 480 ? -9.977 -9.172 16.438 1 86.38 480 ASP A CA 1
ATOM 3792 C C . ASP A 1 480 ? -10.523 -9.703 17.766 1 86.38 480 ASP A C 1
ATOM 3794 O O . ASP A 1 480 ? -9.758 -10.125 18.625 1 86.38 480 ASP A O 1
ATOM 3798 N N . LYS A 1 481 ? -11.812 -9.633 17.922 1 92.12 481 LYS A N 1
ATOM 3799 C CA . LYS A 1 481 ? -12.453 -10.117 19.141 1 92.12 481 LYS A CA 1
ATOM 3800 C C . LYS A 1 481 ? -12.258 -11.617 19.297 1 92.12 481 LYS A C 1
ATOM 3802 O O . LYS A 1 481 ? -12 -12.102 20.406 1 92.12 481 LYS A O 1
ATOM 3807 N N . CYS A 1 482 ? -12.406 -12.344 18.219 1 94.88 482 CYS A N 1
ATOM 3808 C CA . CYS A 1 482 ? -12.172 -13.781 18.25 1 94.88 482 CYS A CA 1
ATOM 3809 C C . CYS A 1 482 ? -10.727 -14.094 18.625 1 94.88 482 CYS A C 1
ATOM 3811 O O . CYS A 1 482 ? -10.461 -15.039 19.359 1 94.88 482 CYS A O 1
ATOM 3813 N N . ALA A 1 483 ? -9.812 -13.352 18.094 1 89.38 483 ALA A N 1
ATOM 3814 C CA . ALA A 1 483 ? -8.398 -13.539 18.406 1 89.38 483 ALA A CA 1
ATOM 3815 C C . ALA A 1 483 ? -8.141 -13.312 19.891 1 89.38 483 ALA A C 1
ATOM 3817 O O . ALA A 1 483 ? -7.449 -14.109 20.531 1 89.38 483 ALA A O 1
ATOM 3818 N N . LYS A 1 484 ? -8.727 -12.281 20.469 1 86.5 484 LYS A N 1
ATOM 3819 C CA . LYS A 1 484 ? -8.555 -11.93 21.891 1 86.5 484 LYS A CA 1
ATOM 3820 C C . LYS A 1 484 ? -9.211 -12.977 22.781 1 86.5 484 LYS A C 1
ATOM 3822 O O . LYS A 1 484 ? -8.719 -13.242 23.891 1 86.5 484 LYS A O 1
ATOM 3827 N N . ALA A 1 485 ? -10.305 -13.531 22.297 1 92.81 485 ALA A N 1
ATOM 3828 C CA . ALA A 1 485 ? -11.047 -14.523 23.078 1 92.81 485 ALA A CA 1
ATOM 3829 C C . ALA A 1 485 ? -10.352 -15.875 23.047 1 92.81 485 ALA A C 1
ATOM 3831 O O . ALA A 1 485 ? -10.719 -16.781 23.797 1 92.81 485 ALA A O 1
ATOM 3832 N N . GLY A 1 486 ? -9.422 -16.047 22.094 1 91.94 486 GLY A N 1
ATOM 3833 C CA . GLY A 1 486 ? -8.656 -17.297 22.031 1 91.94 486 GLY A CA 1
ATOM 3834 C C . GLY A 1 486 ? -9.227 -18.281 21.031 1 91.94 486 GLY A C 1
ATOM 3835 O O . GLY A 1 486 ? -8.812 -19.438 21 1 91.94 486 GLY A O 1
ATOM 3836 N N . ASP A 1 487 ? -10.117 -17.828 20.234 1 93.75 487 ASP A N 1
ATOM 3837 C CA . ASP A 1 487 ? -10.766 -18.719 19.266 1 93.75 487 ASP A CA 1
ATOM 3838 C C . ASP A 1 487 ? -9.773 -19.188 18.203 1 93.75 487 ASP A C 1
ATOM 3840 O O . ASP A 1 487 ? -9.984 -20.219 17.562 1 93.75 487 ASP A O 1
ATOM 3844 N N . PHE A 1 488 ? -8.727 -18.422 18 1 91.62 488 PHE A N 1
ATOM 3845 C CA . PHE A 1 488 ? -7.777 -18.719 16.938 1 91.62 488 PHE A CA 1
ATOM 3846 C C . PHE A 1 488 ? -6.512 -19.359 17.5 1 91.62 488 PHE A C 1
ATOM 3848 O O . PHE A 1 488 ? -5.484 -19.422 16.828 1 91.62 488 PHE A O 1
ATOM 3855 N N . ASP A 1 489 ? -6.52 -19.844 18.719 1 87.94 489 ASP A N 1
ATOM 3856 C CA . ASP A 1 489 ? -5.324 -20.297 19.422 1 87.94 489 ASP A CA 1
ATOM 3857 C C . ASP A 1 489 ? -4.848 -21.641 18.891 1 87.94 489 ASP A C 1
ATOM 3859 O O . ASP A 1 489 ? -3.766 -22.109 19.25 1 87.94 489 ASP A O 1
ATOM 3863 N N . SER A 1 490 ? -5.641 -22.266 18.062 1 82.88 490 SER A N 1
ATOM 3864 C CA . SER A 1 490 ? -5.242 -23.531 17.469 1 82.88 490 SER A CA 1
ATOM 3865 C C . SER A 1 490 ? -4.012 -23.375 16.594 1 82.88 490 SER A C 1
ATOM 3867 O O . SER A 1 490 ? -3.309 -24.344 16.312 1 82.88 490 SER A O 1
ATOM 3869 N N . ARG A 1 491 ? -3.822 -22.188 16.125 1 78.5 491 ARG A N 1
ATOM 3870 C CA . ARG A 1 491 ? -2.686 -21.891 15.266 1 78.5 491 ARG A CA 1
ATOM 3871 C C . ARG A 1 491 ? -1.741 -20.891 15.922 1 78.5 491 ARG A C 1
ATOM 3873 O O . ARG A 1 491 ? -2.172 -20.062 16.734 1 78.5 491 ARG A O 1
ATOM 3880 N N . GLU A 1 492 ? -0.541 -21.062 15.555 1 69.12 492 GLU A N 1
ATOM 3881 C CA . GLU A 1 492 ? 0.465 -20.141 16.078 1 69.12 492 GLU A CA 1
ATOM 3882 C C . GLU A 1 492 ? 0.232 -18.719 15.555 1 69.12 492 GLU A C 1
ATOM 3884 O O . GLU A 1 492 ? 0.218 -17.766 16.344 1 69.12 492 GLU A O 1
ATOM 3889 N N . TYR A 1 493 ? -0.015 -18.781 14.32 1 69.69 493 TYR A N 1
ATOM 3890 C CA . TYR A 1 493 ? -0.34 -17.484 13.719 1 69.69 493 TYR A CA 1
ATOM 3891 C C . TYR A 1 493 ? -1.846 -17.344 13.539 1 69.69 493 TYR A C 1
ATOM 3893 O O . TYR A 1 493 ? -2.463 -18.062 12.758 1 69.69 493 TYR A O 1
ATOM 3901 N N . LYS A 1 494 ? -2.309 -16.391 14.242 1 82.19 494 LYS A N 1
ATOM 3902 C CA . LYS A 1 494 ? -3.754 -16.188 14.25 1 82.19 494 LYS A CA 1
ATOM 3903 C C . LYS A 1 494 ? -4.215 -15.477 12.977 1 82.19 494 LYS A C 1
ATOM 3905 O O . LYS A 1 494 ? -3.402 -14.891 12.258 1 82.19 494 LYS A O 1
ATOM 3910 N N . LEU A 1 495 ? -5.445 -15.492 12.719 1 84.94 495 LEU A N 1
ATOM 3911 C CA . LEU A 1 495 ? -6.039 -15.023 11.469 1 84.94 495 LEU A CA 1
ATOM 3912 C C . LEU A 1 495 ? -5.676 -13.562 11.219 1 84.94 495 LEU A C 1
ATOM 3914 O O . LEU A 1 495 ? -5.383 -13.18 10.078 1 84.94 495 LEU A O 1
ATOM 3918 N N . PRO A 1 496 ? -5.602 -12.703 12.234 1 77.5 496 PRO A N 1
ATOM 3919 C CA . PRO A 1 496 ? -5.23 -11.312 11.969 1 77.5 496 PRO A CA 1
ATOM 3920 C C . PRO A 1 496 ? -3.807 -11.18 11.422 1 77.5 496 PRO A C 1
ATOM 3922 O O . PRO A 1 496 ? -3.48 -10.18 10.781 1 77.5 496 PRO A O 1
ATOM 3925 N N . ALA A 1 497 ? -3.043 -12.172 11.703 1 71 497 ALA A N 1
ATOM 3926 C CA . ALA A 1 497 ? -1.653 -12.148 11.258 1 71 497 ALA A CA 1
ATOM 3927 C C . ALA A 1 497 ? -1.502 -12.844 9.906 1 71 497 ALA A C 1
ATOM 3929 O O . ALA A 1 497 ? -0.43 -12.805 9.297 1 71 497 ALA A O 1
ATOM 3930 N N . GLN A 1 498 ? -2.59 -13.414 9.57 1 76 498 GLN A N 1
ATOM 3931 C CA . GLN A 1 498 ? -2.594 -14.031 8.25 1 76 498 GLN A CA 1
ATOM 3932 C C . GLN A 1 498 ? -3.082 -13.055 7.18 1 76 498 GLN A C 1
ATOM 3934 O O . GLN A 1 498 ? -3.842 -12.133 7.48 1 76 498 GLN A O 1
ATOM 3939 N N . TYR A 1 499 ? -2.553 -13.133 6.023 1 76.75 499 TYR A N 1
ATOM 3940 C CA . TYR A 1 499 ? -2.973 -12.219 4.965 1 76.75 499 TYR A CA 1
ATOM 3941 C C . TYR A 1 499 ? -4.27 -12.695 4.324 1 76.75 499 TYR A C 1
ATOM 3943 O O . TYR A 1 499 ? -4.254 -13.539 3.426 1 76.75 499 TYR A O 1
ATOM 3951 N N . TYR A 1 500 ? -5.355 -12.094 4.848 1 87.62 500 TYR A N 1
ATOM 3952 C CA . TYR A 1 500 ? -6.629 -12.438 4.227 1 87.62 500 TYR A CA 1
ATOM 3953 C C . TYR A 1 500 ? -7.18 -11.273 3.422 1 87.62 500 TYR A C 1
ATOM 3955 O O . TYR A 1 500 ? -7.012 -10.109 3.807 1 87.62 500 TYR A O 1
ATOM 3963 N N . ALA A 1 501 ? -7.766 -11.531 2.309 1 87.62 501 ALA A N 1
ATOM 3964 C CA . ALA A 1 501 ? -8.469 -10.539 1.504 1 87.62 501 ALA A CA 1
ATOM 3965 C C . ALA A 1 501 ? -9.969 -10.57 1.785 1 87.62 501 ALA A C 1
ATOM 3967 O O . ALA A 1 501 ? -10.586 -11.641 1.8 1 87.62 501 ALA A O 1
ATOM 3968 N N . LEU A 1 502 ? -10.523 -9.422 2.146 1 90.06 502 LEU A N 1
ATOM 3969 C CA . LEU A 1 502 ? -11.961 -9.281 2.346 1 90.06 502 LEU A CA 1
ATOM 3970 C C . LEU A 1 502 ? -12.633 -8.742 1.089 1 90.06 502 LEU A C 1
ATOM 3972 O O . LEU A 1 502 ? -12.398 -7.594 0.701 1 90.06 502 LEU A O 1
ATOM 3976 N N . VAL A 1 503 ? -13.492 -9.602 0.476 1 90.06 503 VAL A N 1
ATOM 3977 C CA . VAL A 1 503 ? -14.062 -9.25 -0.821 1 90.06 503 VAL A CA 1
ATOM 3978 C C . VAL A 1 503 ? -15.586 -9.211 -0.722 1 90.06 503 VAL A C 1
ATOM 3980 O O . VAL A 1 503 ? -16.219 -10.227 -0.424 1 90.06 503 VAL A O 1
ATOM 3983 N N . GLU A 1 504 ? -16.141 -8.047 -0.979 1 90.56 504 GLU A N 1
ATOM 3984 C CA . GLU A 1 504 ? -17.594 -7.887 -0.989 1 90.56 504 GLU A CA 1
ATOM 3985 C C . GLU A 1 504 ? -18.172 -8.195 -2.367 1 90.56 504 GLU A C 1
ATOM 3987 O O . GLU A 1 504 ? -18.016 -7.402 -3.301 1 90.56 504 GLU A O 1
ATOM 3992 N N . ILE A 1 505 ? -18.859 -9.297 -2.539 1 87.19 505 ILE A N 1
ATOM 3993 C CA . ILE A 1 505 ? -19.312 -9.711 -3.863 1 87.19 505 ILE A CA 1
ATOM 3994 C C . ILE A 1 505 ? -20.828 -9.883 -3.865 1 87.19 505 ILE A C 1
ATOM 3996 O O . ILE A 1 505 ? -21.406 -10.289 -4.875 1 87.19 505 ILE A O 1
ATOM 4000 N N . GLY A 1 506 ? -21.484 -9.641 -2.807 1 82.5 506 GLY A N 1
ATOM 4001 C CA . GLY A 1 506 ? -22.922 -9.797 -2.789 1 82.5 506 GLY A CA 1
ATOM 4002 C C . GLY A 1 506 ? -23.359 -11.25 -2.711 1 82.5 506 GLY A C 1
ATOM 4003 O O . GLY A 1 506 ? -22.531 -12.156 -2.635 1 82.5 506 GLY A O 1
ATOM 4004 N N . GLY A 1 507 ? -24.641 -11.508 -2.736 1 77.88 507 GLY A N 1
ATOM 4005 C CA . GLY A 1 507 ? -25.172 -12.859 -2.652 1 77.88 507 GLY A CA 1
ATOM 4006 C C . GLY A 1 507 ? -25.391 -13.5 -4.012 1 77.88 507 GLY A C 1
ATOM 4007 O O . GLY A 1 507 ? -25.438 -14.727 -4.125 1 77.88 507 GLY A O 1
ATOM 4008 N N . ALA A 1 508 ? -25.406 -12.664 -5 1 79.06 508 ALA A N 1
ATOM 4009 C CA . ALA A 1 508 ? -25.766 -13.156 -6.328 1 79.06 508 ALA A CA 1
ATOM 4010 C C . ALA A 1 508 ? -24.516 -13.578 -7.109 1 79.06 508 ALA A C 1
ATOM 4012 O O . ALA A 1 508 ? -24.609 -14.352 -8.07 1 79.06 508 ALA A O 1
ATOM 4013 N N . TYR A 1 509 ? -23.375 -13.227 -6.656 1 82.62 509 TYR A N 1
ATOM 4014 C CA . TYR A 1 509 ? -22.234 -13.383 -7.566 1 82.62 509 TYR A CA 1
ATOM 4015 C C . TYR A 1 509 ? -21.094 -14.141 -6.895 1 82.62 509 TYR A C 1
ATOM 4017 O O . TYR A 1 509 ? -20.094 -14.453 -7.531 1 82.62 509 TYR A O 1
ATOM 4025 N N . ALA A 1 510 ? -21.234 -14.516 -5.672 1 86.31 510 ALA A N 1
ATOM 4026 C CA . ALA A 1 510 ? -20.125 -15.172 -4.973 1 86.31 510 ALA A CA 1
ATOM 4027 C C . ALA A 1 510 ? -19.734 -16.484 -5.66 1 86.31 510 ALA A C 1
ATOM 4029 O O . ALA A 1 510 ? -18.562 -16.828 -5.727 1 86.31 510 ALA A O 1
ATOM 4030 N N . TYR A 1 511 ? -20.75 -17.156 -6.18 1 89.31 511 TYR A N 1
ATOM 4031 C CA . TYR A 1 511 ? -20.484 -18.453 -6.785 1 89.31 511 TYR A CA 1
ATOM 4032 C C . TYR A 1 511 ? -19.594 -18.312 -8.016 1 89.31 511 TYR A C 1
ATOM 4034 O O . TYR A 1 511 ? -18.875 -19.234 -8.375 1 89.31 511 TYR A O 1
ATOM 4042 N N . LYS A 1 512 ? -19.578 -17.172 -8.672 1 88.44 512 LYS A N 1
ATOM 4043 C CA . LYS A 1 512 ? -18.75 -16.938 -9.859 1 88.44 512 LYS A CA 1
ATOM 4044 C C . LYS A 1 512 ? -17.281 -16.875 -9.492 1 88.44 512 LYS A C 1
ATOM 4046 O O . LYS A 1 512 ? -16.406 -17.094 -10.336 1 88.44 512 LYS A O 1
ATOM 4051 N N . PHE A 1 513 ? -16.969 -16.609 -8.234 1 91.62 513 PHE A N 1
ATOM 4052 C CA . PHE A 1 513 ? -15.586 -16.406 -7.797 1 91.62 513 PHE A CA 1
ATOM 4053 C C . PHE A 1 513 ? -15.008 -17.719 -7.258 1 91.62 513 PHE A C 1
ATOM 4055 O O . PHE A 1 513 ? -13.797 -17.828 -7.059 1 91.62 513 PHE A O 1
ATOM 4062 N N . ILE A 1 514 ? -15.867 -18.688 -7.016 1 91.94 514 ILE A N 1
ATOM 4063 C CA . ILE A 1 514 ? -15.422 -19.938 -6.398 1 91.94 514 ILE A CA 1
ATOM 4064 C C . ILE A 1 514 ? -14.414 -20.625 -7.309 1 91.94 514 ILE A C 1
ATOM 4066 O O . ILE A 1 514 ? -13.312 -20.984 -6.875 1 91.94 514 ILE A O 1
ATOM 4070 N N . PRO A 1 515 ? -14.711 -20.719 -8.625 1 91.81 515 PRO A N 1
ATOM 4071 C CA . PRO A 1 515 ? -13.719 -21.344 -9.508 1 91.81 515 PRO A CA 1
ATOM 4072 C C . PRO A 1 515 ? -12.398 -20.562 -9.555 1 91.81 515 PRO A C 1
ATOM 4074 O O . PRO A 1 515 ? -11.336 -21.156 -9.719 1 91.81 515 PRO A O 1
ATOM 4077 N N . PHE A 1 516 ? -12.492 -19.328 -9.453 1 93.19 516 PHE A N 1
ATOM 4078 C CA . PHE A 1 516 ? -11.297 -18.484 -9.484 1 93.19 516 PHE A CA 1
ATOM 4079 C C . PHE A 1 516 ? -10.445 -18.703 -8.242 1 93.19 516 PHE A C 1
ATOM 4081 O O . PHE A 1 516 ? -9.227 -18.828 -8.328 1 93.19 516 PHE A O 1
ATOM 4088 N N . ALA A 1 517 ? -11.102 -18.75 -7.105 1 92.12 517 ALA A N 1
ATOM 4089 C CA . ALA A 1 517 ? -10.391 -19.031 -5.859 1 92.12 517 ALA A CA 1
ATOM 4090 C C . ALA A 1 517 ? -9.727 -20.406 -5.906 1 92.12 517 ALA A C 1
ATOM 4092 O O . ALA A 1 517 ? -8.609 -20.578 -5.418 1 92.12 517 ALA A O 1
ATOM 4093 N N . GLU A 1 518 ? -10.398 -21.312 -6.461 1 91.5 518 GLU A N 1
ATOM 4094 C CA . GLU A 1 518 ? -9.852 -22.656 -6.621 1 91.5 518 GLU A CA 1
ATOM 4095 C C . GLU A 1 518 ? -8.641 -22.656 -7.555 1 91.5 518 GLU A C 1
ATOM 4097 O O . GLU A 1 518 ? -7.664 -23.359 -7.312 1 91.5 518 GLU A O 1
ATOM 4102 N N . PHE A 1 519 ? -8.766 -21.922 -8.57 1 92.69 519 PHE A N 1
ATOM 4103 C CA . PHE A 1 519 ? -7.664 -21.797 -9.516 1 92.69 519 PHE A CA 1
ATOM 4104 C C . PHE A 1 519 ? -6.43 -21.219 -8.836 1 92.69 519 PHE A C 1
ATOM 4106 O O . PHE A 1 519 ? -5.312 -21.688 -9.07 1 92.69 519 PHE A O 1
ATOM 4113 N N . LEU A 1 520 ? -6.656 -20.219 -7.984 1 91.44 520 LEU A N 1
ATOM 4114 C CA . LEU A 1 520 ? -5.547 -19.594 -7.27 1 91.44 520 LEU A CA 1
ATOM 4115 C C . LEU A 1 520 ? -5.02 -20.5 -6.172 1 91.44 520 LEU A C 1
ATOM 4117 O O . LEU A 1 520 ? -3.898 -20.328 -5.688 1 91.44 520 LEU A O 1
ATOM 4121 N N . GLY A 1 521 ? -5.801 -21.438 -5.773 1 90.5 521 GLY A N 1
ATOM 4122 C CA . GLY A 1 521 ? -5.398 -22.391 -4.75 1 90.5 521 GLY A CA 1
ATOM 4123 C C . GLY A 1 521 ? -5.359 -21.781 -3.357 1 90.5 521 GLY A C 1
ATOM 4124 O O . GLY A 1 521 ? -4.504 -22.141 -2.545 1 90.5 521 GLY A O 1
ATOM 4125 N N . ILE A 1 522 ? -6.234 -20.844 -3.025 1 90.62 522 ILE A N 1
ATOM 4126 C CA . ILE A 1 522 ? -6.242 -20.203 -1.719 1 90.62 522 ILE A CA 1
ATOM 4127 C C . ILE A 1 522 ? -7.484 -20.625 -0.939 1 90.62 522 ILE A C 1
ATOM 4129 O O . ILE A 1 522 ? -8.562 -20.797 -1.517 1 90.62 522 ILE A O 1
ATOM 4133 N N . PRO A 1 523 ? -7.32 -20.859 0.36 1 94.38 523 PRO A N 1
ATOM 4134 C CA . PRO A 1 523 ? -8.508 -21.125 1.178 1 94.38 523 PRO A CA 1
ATOM 4135 C C . PRO A 1 523 ? -9.484 -19.953 1.19 1 94.38 523 PRO A C 1
ATOM 4137 O O . PRO A 1 523 ? -9.07 -18.797 1.34 1 94.38 523 PRO A O 1
ATOM 4140 N N . CYS A 1 524 ? -10.727 -20.328 1.012 1 95.62 524 CYS A N 1
ATOM 4141 C CA . CYS A 1 524 ? -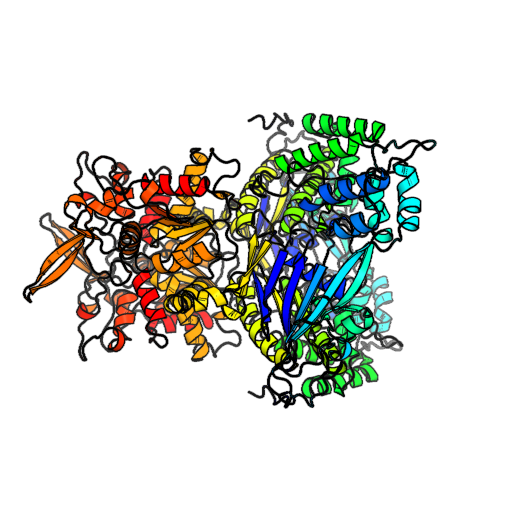11.742 -19.281 0.867 1 95.62 524 CYS A CA 1
ATOM 4142 C C . CYS A 1 524 ? -12.938 -19.547 1.764 1 95.62 524 CYS A C 1
ATOM 4144 O O . CYS A 1 524 ? -13.469 -20.672 1.776 1 95.62 524 CYS A O 1
ATOM 4146 N N . LEU A 1 525 ? -13.312 -18.562 2.541 1 97.62 525 LEU A N 1
ATOM 4147 C CA . LEU A 1 525 ? -14.523 -18.609 3.354 1 97.62 525 LEU A CA 1
ATOM 4148 C C . LEU A 1 525 ? -15.625 -17.75 2.736 1 97.62 525 LEU A C 1
ATOM 4150 O O . LEU A 1 525 ? -15.398 -16.578 2.426 1 97.62 525 LEU A O 1
ATOM 4154 N N . ILE A 1 526 ? -16.766 -18.359 2.504 1 97 526 ILE A N 1
ATOM 4155 C CA . ILE A 1 526 ? -17.906 -17.641 1.965 1 97 526 ILE A CA 1
ATOM 4156 C C . ILE A 1 526 ? -18.953 -17.438 3.059 1 97 526 ILE A C 1
ATOM 4158 O O . ILE A 1 526 ? -19.469 -18.406 3.619 1 97 526 ILE A O 1
ATOM 4162 N N . LEU A 1 527 ? -19.188 -16.219 3.408 1 96.75 527 LEU A N 1
ATOM 4163 C CA . LEU A 1 527 ? -20.25 -15.859 4.348 1 96.75 527 LEU A CA 1
ATOM 4164 C C . LEU A 1 527 ? -21.438 -15.234 3.619 1 96.75 527 LEU A C 1
ATOM 4166 O O . LEU A 1 527 ? -21.297 -14.172 3.008 1 96.75 527 LEU A O 1
ATOM 4170 N N . THR A 1 528 ? -22.516 -15.867 3.611 1 94.75 528 THR A N 1
ATOM 4171 C CA . THR A 1 528 ? -23.688 -15.391 2.879 1 94.75 528 THR A CA 1
ATOM 4172 C C . THR A 1 528 ? -24.953 -15.523 3.727 1 94.75 528 THR A C 1
ATOM 4174 O O . THR A 1 528 ? -24.922 -16.109 4.812 1 94.75 528 THR A O 1
ATOM 4177 N N . ASP A 1 529 ? -26 -14.891 3.252 1 93.44 529 ASP A N 1
ATOM 4178 C CA . ASP A 1 529 ? -27.281 -14.922 3.959 1 93.44 529 ASP A CA 1
ATOM 4179 C C . ASP A 1 529 ? -28.156 -16.062 3.467 1 93.44 529 ASP A C 1
ATOM 4181 O O . ASP A 1 529 ? -28.016 -16.516 2.326 1 93.44 529 ASP A O 1
ATOM 4185 N N . LEU A 1 530 ? -29.062 -16.562 4.312 1 93.5 530 LEU A N 1
ATOM 4186 C CA . LEU A 1 530 ? -30 -17.609 3.939 1 93.5 530 LEU A CA 1
ATOM 4187 C C . LEU A 1 530 ? -31.031 -17.078 2.953 1 93.5 530 LEU A C 1
ATOM 4189 O O . LEU A 1 530 ? -31.406 -17.781 2.006 1 93.5 530 LEU A O 1
ATOM 4193 N N . ASP A 1 531 ? -31.469 -15.836 3.215 1 90.5 531 ASP A N 1
ATOM 4194 C CA . ASP A 1 531 ? -32.469 -15.188 2.354 1 90.5 531 ASP A CA 1
ATOM 4195 C C . ASP A 1 531 ? -33.656 -16.109 2.084 1 90.5 531 ASP A C 1
ATOM 4197 O O . ASP A 1 531 ? -34 -16.359 0.929 1 90.5 531 ASP A O 1
ATOM 4201 N N . SER A 1 532 ? -34.406 -16.484 3.129 1 93.06 532 SER A N 1
ATOM 4202 C CA . SER A 1 532 ? -35.562 -17.375 3.008 1 93.06 532 SER A CA 1
ATOM 4203 C C . SER A 1 532 ? -36.719 -16.672 2.316 1 93.06 532 SER A C 1
ATOM 4205 O O . SER A 1 532 ? -37.031 -15.531 2.627 1 93.06 532 SER A O 1
ATOM 4207 N N . VAL A 1 533 ? -37.281 -17.375 1.344 1 92.69 533 VAL A N 1
ATOM 4208 C CA . VAL A 1 533 ? -38.438 -16.812 0.618 1 92.69 533 VAL A CA 1
ATOM 4209 C C . VAL A 1 533 ? -39.531 -17.859 0.524 1 92.69 533 VAL A C 1
ATOM 4211 O O . VAL A 1 533 ? -39.312 -19.062 0.698 1 92.69 533 VAL A O 1
ATOM 4214 N N . SER A 1 534 ? -40.75 -17.375 0.362 1 92.19 534 SER A N 1
ATOM 4215 C CA . SER A 1 534 ? -41.906 -18.219 0.132 1 92.19 534 SER A CA 1
ATOM 4216 C C . SER A 1 534 ? -42.719 -17.734 -1.078 1 92.19 534 SER A C 1
ATOM 4218 O O . SER A 1 534 ? -42.812 -16.531 -1.316 1 92.19 534 SER A O 1
ATOM 4220 N N . GLY A 1 535 ? -43.094 -18.719 -1.882 1 88.75 535 GLY A N 1
ATOM 4221 C CA . GLY A 1 535 ? -43.844 -18.391 -3.09 1 88.75 535 GLY A CA 1
ATOM 4222 C C . GLY A 1 535 ? -45.312 -18.109 -2.828 1 88.75 535 GLY A C 1
ATOM 4223 O O . GLY A 1 535 ? -45.938 -18.766 -1.996 1 88.75 535 GLY A O 1
ATOM 4224 N N . GLN A 1 536 ? -45.781 -16.953 -3.318 1 84.94 536 GLN A N 1
ATOM 4225 C CA . GLN A 1 536 ? -47.188 -16.641 -3.281 1 84.94 536 GLN A CA 1
ATOM 4226 C C . GLN A 1 536 ? -47.75 -16.484 -4.691 1 84.94 536 GLN A C 1
ATOM 4228 O O . GLN A 1 536 ? -47.094 -15.93 -5.57 1 84.94 536 GLN A O 1
ATOM 4233 N N . LYS A 1 537 ? -48.812 -17.109 -4.996 1 82.5 537 LYS A N 1
ATOM 4234 C CA . LYS A 1 537 ? -49.438 -17.016 -6.305 1 82.5 537 LYS A CA 1
ATOM 4235 C C . LYS A 1 537 ? -50.094 -15.656 -6.504 1 82.5 537 LYS A C 1
ATOM 4237 O O . LYS A 1 537 ? -50.906 -15.227 -5.672 1 82.5 537 LYS A O 1
ATOM 4242 N N . GLY A 1 538 ? -49.438 -14.875 -7.371 1 74.19 538 GLY A N 1
ATOM 4243 C CA . GLY A 1 538 ? -50.062 -13.586 -7.684 1 74.19 538 GLY A CA 1
ATOM 4244 C C . GLY A 1 538 ? -51.375 -13.719 -8.43 1 74.19 538 GLY A C 1
ATOM 4245 O O . GLY A 1 538 ? -51.781 -14.82 -8.773 1 74.19 538 GLY A O 1
ATOM 4246 N N . ALA A 1 539 ? -52.062 -12.555 -8.695 1 76.75 539 ALA A N 1
ATOM 4247 C CA . ALA A 1 539 ? -53.344 -12.477 -9.414 1 76.75 539 ALA A CA 1
ATOM 4248 C C . ALA A 1 539 ? -53.188 -13 -10.836 1 76.75 539 ALA A C 1
ATOM 4250 O O . ALA A 1 539 ? -54.125 -13.586 -11.391 1 76.75 539 ALA A O 1
ATOM 4251 N N . ASN A 1 540 ? -52.031 -12.852 -11.359 1 75.88 540 ASN A N 1
ATOM 4252 C CA . ASN A 1 540 ? -51.812 -13.258 -12.742 1 75.88 540 ASN A CA 1
ATOM 4253 C C . ASN A 1 540 ? -51.312 -14.703 -12.828 1 75.88 540 ASN A C 1
ATOM 4255 O O . ASN A 1 540 ? -50.969 -15.188 -13.906 1 75.88 540 ASN A O 1
ATOM 4259 N N . GLY A 1 541 ? -51.25 -15.438 -11.758 1 74.12 541 GLY A N 1
ATOM 4260 C CA . GLY A 1 541 ? -50.875 -16.844 -11.742 1 74.12 541 GLY A CA 1
ATOM 4261 C C . GLY A 1 541 ? -49.375 -17.047 -11.594 1 74.12 541 GLY A C 1
ATOM 4262 O O . GLY A 1 541 ? -48.906 -18.172 -11.453 1 74.12 541 GLY A O 1
ATOM 4263 N N . ARG A 1 542 ? -48.812 -15.961 -11.75 1 76.44 542 ARG A N 1
ATOM 4264 C CA . ARG A 1 542 ? -47.375 -16.062 -11.594 1 76.44 542 ARG A CA 1
ATOM 4265 C C . ARG A 1 542 ? -46.969 -16.141 -10.117 1 76.44 542 ARG A C 1
ATOM 4267 O O . ARG A 1 542 ? -47.656 -15.539 -9.266 1 76.44 542 ARG A O 1
ATOM 4274 N N . ILE A 1 543 ? -45.906 -17 -9.805 1 81.62 543 ILE A N 1
ATOM 4275 C CA . ILE A 1 543 ? -45.438 -17.156 -8.43 1 81.62 543 ILE A CA 1
ATOM 4276 C C . ILE A 1 543 ? -44.438 -16.062 -8.102 1 81.62 543 ILE A C 1
ATOM 4278 O O . ILE A 1 543 ? -43.469 -15.867 -8.836 1 81.62 543 ILE A O 1
ATOM 4282 N N . TYR A 1 544 ? -44.781 -15.219 -7.145 1 80.56 544 TYR A N 1
ATOM 4283 C CA . TYR A 1 544 ? -43.875 -14.195 -6.629 1 80.56 544 TYR A CA 1
ATOM 4284 C C . TYR A 1 544 ? -43.25 -14.625 -5.301 1 80.56 544 TYR A C 1
ATOM 4286 O O . TYR A 1 544 ? -43.969 -15.148 -4.43 1 80.56 544 TYR A O 1
ATOM 4294 N N . TYR A 1 545 ? -42 -14.547 -5.18 1 84.56 545 TYR A N 1
ATOM 4295 C CA . TYR A 1 545 ? -41.312 -14.945 -3.951 1 84.56 545 TYR A CA 1
ATOM 4296 C C . TYR A 1 545 ? -41.094 -13.742 -3.043 1 84.56 545 TYR A C 1
ATOM 4298 O O . TYR A 1 545 ? -40.562 -12.719 -3.48 1 84.56 545 TYR A O 1
ATOM 4306 N N . ASN A 1 546 ? -41.562 -13.859 -1.839 1 85 546 ASN A N 1
ATOM 4307 C CA . ASN A 1 546 ? -41.375 -12.812 -0.837 1 85 546 ASN A CA 1
ATOM 4308 C C . ASN A 1 546 ? -40.469 -13.273 0.294 1 85 546 ASN A C 1
ATOM 4310 O O . ASN A 1 546 ? -40.438 -14.461 0.641 1 85 546 ASN A O 1
ATOM 4314 N N . SER A 1 547 ? -39.75 -12.32 0.813 1 86.81 547 SER A N 1
ATOM 4315 C CA . SER A 1 547 ? -38.875 -12.602 1.959 1 86.81 547 SER A CA 1
ATOM 4316 C C . SER A 1 547 ? -39.719 -12.969 3.188 1 86.81 547 SER A C 1
ATOM 4318 O O . SER A 1 547 ? -40.688 -12.297 3.506 1 86.81 547 SER A O 1
ATOM 4320 N N . VAL A 1 548 ? -39.438 -14.102 3.828 1 88.75 548 VAL A N 1
ATOM 4321 C CA . VAL A 1 548 ? -40.156 -14.57 5.012 1 88.75 548 VAL A CA 1
ATOM 4322 C C . VAL A 1 548 ? -39.156 -15.055 6.059 1 88.75 548 VAL A C 1
ATOM 4324 O O . VAL A 1 548 ? -38 -15.305 5.746 1 88.75 548 VAL A O 1
ATOM 4327 N N . PRO A 1 549 ? -39.625 -15.102 7.285 1 91.19 549 PRO A N 1
ATOM 4328 C CA . PRO A 1 549 ? -38.75 -15.703 8.297 1 91.19 549 PRO A CA 1
ATOM 4329 C C . PRO A 1 549 ? -38.312 -17.125 7.934 1 91.19 549 PRO A C 1
ATOM 4331 O O . PRO A 1 549 ? -39 -17.797 7.152 1 91.19 549 PRO A O 1
ATOM 4334 N N . VAL A 1 550 ? -37.312 -17.547 8.469 1 92.75 550 VAL A N 1
ATOM 4335 C CA . VAL A 1 550 ? -36.688 -18.812 8.086 1 92.75 550 VAL A CA 1
ATOM 4336 C C . VAL A 1 550 ? -37.625 -19.969 8.352 1 92.75 550 VAL A C 1
ATOM 4338 O O . VAL A 1 550 ? -37.75 -20.891 7.547 1 92.75 550 VAL A O 1
ATOM 4341 N N . SER A 1 551 ? -38.375 -19.922 9.492 1 90.69 551 SER A N 1
ATOM 4342 C CA . SER A 1 551 ? -39.281 -20.984 9.875 1 90.69 551 SER A CA 1
ATOM 4343 C C . SER A 1 551 ? -40.406 -21.156 8.836 1 90.69 551 SER A C 1
ATOM 4345 O O . SER A 1 551 ? -40.969 -22.234 8.695 1 90.69 551 SER A O 1
ATOM 4347 N N . CYS A 1 552 ? -40.656 -20.094 8.062 1 91.44 552 CYS A N 1
ATOM 4348 C CA . CYS A 1 552 ? -41.75 -20.109 7.078 1 91.44 552 CYS A CA 1
ATOM 4349 C C . CYS A 1 552 ? -41.188 -20.203 5.664 1 91.44 552 CYS A C 1
ATOM 4351 O O . CYS A 1 552 ? -41.938 -20.156 4.691 1 91.44 552 CYS A O 1
ATOM 4353 N N . GLY A 1 553 ? -39.906 -20.359 5.574 1 92.81 553 GLY A N 1
ATOM 4354 C CA . GLY A 1 553 ? -39.281 -20.312 4.258 1 92.81 553 GLY A CA 1
ATOM 4355 C C . GLY A 1 553 ? -39.375 -21.609 3.496 1 92.81 553 GLY A C 1
ATOM 4356 O O . GLY A 1 553 ? -39.25 -22.688 4.086 1 92.81 553 GLY A O 1
ATOM 4357 N N . GLU A 1 554 ? -39.625 -21.531 2.205 1 92.69 554 GLU A N 1
ATOM 4358 C CA . GLU A 1 554 ? -39.688 -22.703 1.329 1 92.69 554 GLU A CA 1
ATOM 4359 C C . GLU A 1 554 ? -38.375 -22.922 0.591 1 92.69 554 GLU A C 1
ATOM 4361 O O . GLU A 1 554 ? -37.938 -24.062 0.401 1 92.69 554 GLU A O 1
ATOM 4366 N N . THR A 1 555 ? -37.875 -21.875 0.157 1 94.31 555 THR A N 1
ATOM 4367 C CA . THR A 1 555 ? -36.625 -21.891 -0.571 1 94.31 555 THR A CA 1
ATOM 4368 C C . THR A 1 555 ? -35.781 -20.641 -0.274 1 94.31 555 THR A C 1
ATOM 4370 O O . THR A 1 555 ? -36.062 -19.938 0.698 1 94.31 555 THR A O 1
ATOM 4373 N N . THR A 1 556 ? -34.625 -20.484 -0.937 1 93.62 556 THR A N 1
ATOM 4374 C CA . THR A 1 556 ? -33.781 -19.328 -0.75 1 93.62 556 THR A CA 1
ATOM 4375 C C . THR A 1 556 ? -33.656 -18.516 -2.039 1 93.62 556 THR A C 1
ATOM 4377 O O . THR A 1 556 ? -33.812 -19.062 -3.135 1 93.62 556 THR A O 1
ATOM 4380 N N . SER A 1 557 ? -33.531 -17.234 -1.932 1 89.56 557 SER A N 1
ATOM 4381 C CA . SER A 1 557 ? -33.312 -16.391 -3.092 1 89.56 557 SER A CA 1
ATOM 4382 C C . SER A 1 557 ? -31.812 -16.203 -3.346 1 89.56 557 SER A C 1
ATOM 4384 O O . SER A 1 557 ? -31.406 -15.555 -4.312 1 89.56 557 SER A O 1
ATOM 4386 N N . ASN A 1 558 ? -30.953 -16.797 -2.504 1 91.56 558 ASN A N 1
ATOM 4387 C CA . ASN A 1 558 ? -29.5 -16.672 -2.617 1 91.56 558 ASN A CA 1
ATOM 4388 C C . ASN A 1 558 ? -28.938 -17.609 -3.684 1 91.56 558 ASN A C 1
ATOM 4390 O O . ASN A 1 558 ? -28.938 -18.828 -3.514 1 91.56 558 ASN A O 1
ATOM 4394 N N . GLU A 1 559 ? -28.406 -17.047 -4.723 1 90 559 GLU A N 1
ATOM 4395 C CA . GLU A 1 559 ? -27.938 -17.812 -5.867 1 90 559 GLU A CA 1
ATOM 4396 C C . GLU A 1 559 ? -26.703 -18.641 -5.504 1 90 559 GLU A C 1
ATOM 4398 O O . GLU A 1 559 ? -26.516 -19.734 -6.043 1 90 559 GLU A O 1
ATOM 4403 N N . THR A 1 560 ? -25.922 -18.188 -4.617 1 92.5 560 THR A N 1
ATOM 4404 C CA . THR A 1 560 ? -24.703 -18.891 -4.223 1 92.5 560 THR A CA 1
ATOM 4405 C C . THR A 1 560 ? -25.062 -20.172 -3.463 1 92.5 560 THR A C 1
ATOM 4407 O O . THR A 1 560 ? -24.469 -21.234 -3.705 1 92.5 560 THR A O 1
ATOM 4410 N N . LEU A 1 561 ? -26.062 -20.078 -2.613 1 94 561 LEU A N 1
ATOM 4411 C CA . LEU A 1 561 ? -26.5 -21.25 -1.874 1 94 561 LEU A CA 1
ATOM 4412 C C . LEU A 1 561 ? -27.125 -22.281 -2.812 1 94 561 LEU A C 1
ATOM 4414 O O . LEU A 1 561 ? -26.906 -23.484 -2.66 1 94 561 LEU A O 1
ATOM 4418 N N . LYS A 1 562 ? -27.891 -21.766 -3.756 1 92.75 562 LYS A N 1
ATOM 4419 C CA . LYS A 1 562 ? -28.469 -22.656 -4.742 1 92.75 562 LYS A CA 1
ATOM 4420 C C . LYS A 1 562 ? -27.391 -23.391 -5.535 1 92.75 562 LYS A C 1
ATOM 4422 O O . LYS A 1 562 ? -27.469 -24.609 -5.723 1 92.75 562 LYS A O 1
ATOM 4427 N N . TRP A 1 563 ? -26.422 -22.609 -5.973 1 91.81 563 TRP A N 1
ATOM 4428 C CA . TRP A 1 563 ? -25.312 -23.172 -6.723 1 91.81 563 TRP A CA 1
ATOM 4429 C C . TRP A 1 563 ? -24.578 -24.234 -5.902 1 91.81 563 TRP A C 1
ATOM 4431 O O . TRP A 1 563 ? -24.266 -25.312 -6.41 1 91.81 563 TRP A O 1
ATOM 4441 N N . TRP A 1 564 ? -24.344 -23.984 -4.664 1 93.88 564 TRP A N 1
ATOM 4442 C CA . TRP A 1 564 ? -23.594 -24.859 -3.77 1 93.88 564 TRP A CA 1
ATOM 4443 C C . TRP A 1 564 ? -24.312 -26.188 -3.59 1 93.88 564 TRP A C 1
ATOM 4445 O O . TRP A 1 564 ? -23.703 -27.25 -3.709 1 93.88 564 TRP A O 1
ATOM 4455 N N . VAL A 1 565 ? -25.625 -26.125 -3.332 1 93.75 565 VAL A N 1
ATOM 4456 C CA . VAL A 1 565 ? -26.422 -27.328 -3.105 1 93.75 565 VAL A CA 1
ATOM 4457 C C . VAL A 1 565 ? -26.5 -28.156 -4.391 1 93.75 565 VAL A C 1
ATOM 4459 O O . VAL A 1 565 ? -26.406 -29.375 -4.355 1 93.75 565 VAL A O 1
ATOM 4462 N N . ARG A 1 566 ? -26.672 -27.469 -5.457 1 93.19 566 ARG A N 1
ATOM 4463 C CA . ARG A 1 566 ? -26.734 -28.172 -6.734 1 93.19 566 ARG A CA 1
ATOM 4464 C C . ARG A 1 566 ? -25.422 -28.922 -7.008 1 93.19 566 ARG A C 1
ATOM 4466 O O . ARG A 1 566 ? -25.438 -30.062 -7.469 1 93.19 566 ARG A O 1
ATOM 4473 N N . LYS A 1 567 ? -24.344 -28.297 -6.77 1 91.44 567 LYS A N 1
ATOM 4474 C CA . LYS A 1 567 ? -23.031 -28.938 -6.957 1 91.44 567 LYS A CA 1
ATOM 4475 C C . LYS A 1 567 ? -22.875 -30.125 -6.02 1 91.44 567 LYS A C 1
ATOM 4477 O O . LYS A 1 567 ? -22.328 -31.172 -6.414 1 91.44 567 LYS A O 1
ATOM 4482 N N . ASN A 1 568 ? -23.312 -30 -4.777 1 91.81 568 ASN A N 1
ATOM 4483 C CA . ASN A 1 568 ? -23.234 -31.094 -3.811 1 91.81 568 ASN A CA 1
ATOM 4484 C C . ASN A 1 568 ? -24.047 -32.312 -4.258 1 91.81 568 ASN A C 1
ATOM 4486 O O . ASN A 1 568 ? -23.656 -33.438 -4.027 1 91.81 568 ASN A O 1
ATOM 4490 N N . LYS A 1 569 ? -25.156 -31.969 -4.879 1 90.75 569 LYS A N 1
ATOM 4491 C CA . LYS A 1 569 ? -26.062 -33.031 -5.301 1 90.75 569 LYS A CA 1
ATOM 4492 C C . LYS A 1 569 ? -25.672 -33.562 -6.672 1 90.75 569 LYS A C 1
ATOM 4494 O O . LYS A 1 569 ? -26.312 -34.5 -7.18 1 90.75 569 LYS A O 1
ATOM 4499 N N . GLY A 1 570 ? -24.672 -32.969 -7.297 1 88.81 570 GLY A N 1
ATOM 4500 C CA . GLY A 1 570 ? -24.188 -33.406 -8.594 1 88.81 570 GLY A CA 1
ATOM 4501 C C . GLY A 1 570 ? -25.125 -33.031 -9.734 1 88.81 570 GLY A C 1
ATOM 4502 O O . GLY A 1 570 ? -25.219 -33.75 -10.727 1 88.81 570 GLY A O 1
ATOM 4503 N N . LEU A 1 571 ? -25.938 -31.984 -9.523 1 88.56 571 LEU A N 1
ATOM 4504 C CA . LEU A 1 571 ? -26.875 -31.547 -10.547 1 88.56 571 LEU A CA 1
ATOM 4505 C C . LEU A 1 571 ? -26.172 -30.656 -11.57 1 88.56 571 LEU A C 1
ATOM 4507 O O . LEU A 1 571 ? -25.156 -30.031 -11.273 1 88.56 571 LEU A O 1
ATOM 4511 N N . SER A 1 572 ? -26.719 -30.625 -12.766 1 83.56 572 SER A N 1
ATOM 4512 C CA . SER A 1 572 ? -26.141 -29.828 -13.836 1 83.56 572 SER A CA 1
ATOM 4513 C C . SER A 1 572 ? -26.344 -28.328 -13.578 1 83.56 572 SER A C 1
ATOM 4515 O O . SER A 1 572 ? -27.234 -27.953 -12.805 1 83.56 572 SER A O 1
ATOM 4517 N N . GLU A 1 573 ? -25.578 -27.516 -14.117 1 75.69 573 GLU A N 1
ATOM 4518 C CA . GLU A 1 573 ? -25.656 -26.062 -13.969 1 75.69 573 GLU A CA 1
ATOM 4519 C C . GLU A 1 573 ? -26.984 -25.531 -14.516 1 75.69 573 GLU A C 1
ATOM 4521 O O . GLU A 1 573 ? -27.469 -24.5 -14.047 1 75.69 573 GLU A O 1
ATOM 4526 N N . ASP A 1 574 ? -27.562 -26.281 -15.43 1 78.5 574 ASP A N 1
ATOM 4527 C CA . ASP A 1 574 ? -28.797 -25.828 -16.078 1 78.5 574 ASP A CA 1
ATOM 4528 C C . ASP A 1 574 ? -30.031 -26.328 -15.32 1 78.5 574 ASP A C 1
ATOM 4530 O O . ASP A 1 574 ? -31.156 -26.031 -15.695 1 78.5 574 ASP A O 1
ATOM 4534 N N . ASP A 1 575 ? -29.719 -27.031 -14.219 1 84.38 575 ASP A N 1
ATOM 4535 C CA . ASP A 1 575 ? -30.828 -27.547 -13.43 1 84.38 575 ASP A CA 1
ATOM 4536 C C . ASP A 1 575 ? -31.578 -26.422 -12.734 1 84.38 575 ASP A C 1
ATOM 4538 O O . ASP A 1 575 ? -30.969 -25.547 -12.109 1 84.38 575 ASP A O 1
ATOM 4542 N N . ASN A 1 576 ? -32.844 -26.328 -12.938 1 82.75 576 ASN A N 1
ATOM 4543 C CA . ASN A 1 576 ? -33.656 -25.25 -12.367 1 82.75 576 ASN A CA 1
ATOM 4544 C C . ASN A 1 576 ? -34.625 -25.781 -11.289 1 82.75 576 ASN A C 1
ATOM 4546 O O . ASN A 1 576 ? -35.594 -25.125 -10.938 1 82.75 576 ASN A O 1
ATOM 4550 N N . THR A 1 577 ? -34.281 -26.984 -10.75 1 86.44 577 THR A N 1
ATOM 4551 C CA . THR A 1 577 ? -35.125 -27.531 -9.695 1 86.44 577 THR A CA 1
ATOM 4552 C C . THR A 1 577 ? -35.031 -26.672 -8.438 1 86.44 577 THR A C 1
ATOM 4554 O O . THR A 1 577 ? -33.969 -26.156 -8.094 1 86.44 577 THR A O 1
ATOM 4557 N N . GLN A 1 578 ? -36.188 -26.5 -7.863 1 88.81 578 GLN A N 1
ATOM 4558 C CA . GLN A 1 578 ? -36.25 -25.688 -6.645 1 88.81 578 GLN A CA 1
ATOM 4559 C C . GLN A 1 578 ? -35.531 -26.391 -5.492 1 88.81 578 GLN A C 1
ATOM 4561 O O . GLN A 1 578 ? -35.719 -27.578 -5.266 1 88.81 578 GLN A O 1
ATOM 4566 N N . ILE A 1 579 ? -34.75 -25.688 -4.828 1 91.94 579 ILE A N 1
ATOM 4567 C CA . ILE A 1 579 ? -34 -26.203 -3.695 1 91.94 579 ILE A CA 1
ATOM 4568 C C . ILE A 1 579 ? -34.75 -25.922 -2.398 1 91.94 579 ILE A C 1
ATOM 4570 O O . ILE A 1 579 ? -35.062 -24.766 -2.1 1 91.94 579 ILE A O 1
ATOM 4574 N N . ALA A 1 580 ? -35.031 -26.938 -1.698 1 93.25 580 ALA A N 1
ATOM 4575 C CA . ALA A 1 580 ? -35.75 -26.75 -0.43 1 93.25 580 ALA A CA 1
ATOM 4576 C C . ALA A 1 580 ? -34.844 -26.094 0.607 1 93.25 580 ALA A C 1
ATOM 4578 O O . ALA A 1 580 ? -33.656 -26.406 0.696 1 93.25 580 ALA A O 1
ATOM 4579 N N . LEU A 1 581 ? -35.406 -25.172 1.354 1 94.88 581 LEU A N 1
ATOM 4580 C CA . LEU A 1 581 ? -34.625 -24.469 2.383 1 94.88 581 LEU A CA 1
ATOM 4581 C C . LEU A 1 581 ? -34.062 -25.453 3.389 1 94.88 581 LEU A C 1
ATOM 4583 O O . LEU A 1 581 ? -32.969 -25.234 3.916 1 94.88 581 LEU A O 1
ATOM 4587 N N . THR A 1 582 ? -34.75 -26.594 3.629 1 93.06 582 THR A N 1
ATOM 4588 C CA . THR A 1 582 ? -34.312 -27.609 4.586 1 93.06 582 THR A CA 1
ATOM 4589 C C . THR A 1 582 ? -33.031 -28.281 4.117 1 93.06 582 THR A C 1
ATOM 4591 O O . THR A 1 582 ? -32.219 -28.734 4.938 1 93.06 582 THR A O 1
ATOM 4594 N N . ASP A 1 583 ? -32.844 -28.359 2.816 1 93.75 583 ASP A N 1
ATOM 4595 C CA . ASP A 1 583 ? -31.594 -28.922 2.273 1 93.75 583 ASP A CA 1
ATOM 4596 C C . ASP A 1 583 ? -30.391 -28.062 2.643 1 93.75 583 ASP A C 1
ATOM 4598 O O . ASP A 1 583 ? -29.266 -28.562 2.75 1 93.75 583 ASP A O 1
ATOM 4602 N N . ILE A 1 584 ? -30.656 -26.797 2.818 1 95.06 584 ILE A N 1
ATOM 4603 C CA . ILE A 1 584 ? -29.594 -25.844 3.139 1 95.06 584 ILE A CA 1
ATOM 4604 C C . ILE A 1 584 ? -29.344 -25.828 4.645 1 95.06 584 ILE A C 1
ATOM 4606 O O . ILE A 1 584 ? -28.203 -25.984 5.09 1 95.06 584 ILE A O 1
ATOM 4610 N N . THR A 1 585 ? -30.391 -25.719 5.422 1 93.75 585 THR A N 1
ATOM 4611 C CA . THR A 1 585 ? -30.266 -25.594 6.867 1 93.75 585 THR A CA 1
ATOM 4612 C C . THR A 1 585 ? -29.766 -26.891 7.492 1 93.75 585 THR A C 1
ATOM 4614 O O . THR A 1 585 ? -29.203 -26.875 8.594 1 93.75 585 THR A O 1
ATOM 4617 N N . SER A 1 586 ? -29.922 -28.016 6.801 1 92.19 586 SER A N 1
ATOM 4618 C CA . SER A 1 586 ? -29.516 -29.312 7.336 1 92.19 586 SER A CA 1
ATOM 4619 C C . SER A 1 586 ? -28.156 -29.734 6.797 1 92.19 586 SER A C 1
ATOM 4621 O O . SER A 1 586 ? -27.719 -30.859 7.012 1 92.19 586 SER A O 1
ATOM 4623 N N . MET A 1 587 ? -27.484 -28.859 6.145 1 94 587 MET A N 1
ATOM 4624 C CA . MET A 1 587 ? -26.188 -29.188 5.566 1 94 587 MET A CA 1
ATOM 4625 C C . MET A 1 587 ? -25.172 -29.547 6.652 1 94 587 MET A C 1
ATOM 4627 O O . MET A 1 587 ? -25.062 -28.859 7.664 1 94 587 MET A O 1
ATOM 4631 N N . SER A 1 588 ? -24.453 -30.609 6.477 1 92.44 588 SER A N 1
ATOM 4632 C CA . SER A 1 588 ? -23.406 -31.016 7.406 1 92.44 588 SER A CA 1
ATOM 4633 C C . SER A 1 588 ? -22.156 -30.172 7.227 1 92.44 588 SER A C 1
ATOM 4635 O O . SER A 1 588 ? -21.984 -29.516 6.199 1 92.44 588 SER A O 1
ATOM 4637 N N . PRO A 1 589 ? -21.312 -30.109 8.227 1 91.12 589 PRO A N 1
ATOM 4638 C CA . PRO A 1 589 ? -20.047 -29.375 8.078 1 91.12 589 PRO A CA 1
ATOM 4639 C C . PRO A 1 589 ? -19.219 -29.828 6.883 1 91.12 589 PRO A C 1
ATOM 4641 O O . PRO A 1 589 ? -18.578 -29.016 6.223 1 91.12 589 PRO A O 1
ATOM 4644 N N . ALA A 1 590 ? -19.266 -31.094 6.609 1 92.94 590 ALA A N 1
ATOM 4645 C CA . ALA A 1 590 ? -18.531 -31.625 5.473 1 92.94 590 ALA A CA 1
ATOM 4646 C C . ALA A 1 590 ? -19.125 -31.141 4.152 1 92.94 590 ALA A C 1
ATOM 4648 O O . ALA A 1 590 ? -18.391 -30.875 3.195 1 92.94 590 ALA A O 1
ATOM 4649 N N . ASP A 1 591 ? -20.438 -31 4.172 1 95 591 ASP A N 1
ATOM 4650 C CA . ASP A 1 591 ? -21.109 -30.531 2.963 1 95 591 ASP A CA 1
ATOM 4651 C C . ASP A 1 591 ? -20.859 -29.047 2.734 1 95 591 ASP A C 1
ATOM 4653 O O . ASP A 1 591 ? -21.062 -28.531 1.629 1 95 591 ASP A O 1
ATOM 4657 N N . LYS A 1 592 ? -20.438 -28.422 3.77 1 96.81 592 LYS A N 1
ATOM 4658 C CA . LYS A 1 592 ? -20.172 -26.984 3.67 1 96.81 592 LYS A CA 1
ATOM 4659 C C . LYS A 1 592 ? -18.766 -26.719 3.143 1 96.81 592 LYS A C 1
ATOM 4661 O O . LYS A 1 592 ? -18.391 -25.562 2.951 1 96.81 592 LYS A O 1
ATOM 4666 N N . THR A 1 593 ? -18.016 -27.75 2.957 1 96 593 THR A N 1
ATOM 4667 C CA . THR A 1 593 ? -16.656 -27.562 2.482 1 96 593 THR A CA 1
ATOM 4668 C C . THR A 1 593 ? -16.453 -28.25 1.135 1 96 593 THR A C 1
ATOM 4670 O O . THR A 1 593 ? -16.844 -29.406 0.956 1 96 593 THR A O 1
ATOM 4673 N N . ARG A 1 594 ? -16.016 -27.531 0.17 1 91.56 594 ARG A N 1
ATOM 4674 C CA . ARG A 1 594 ? -15.617 -28.047 -1.142 1 91.56 594 ARG A CA 1
ATOM 4675 C C . ARG A 1 594 ? -14.203 -27.594 -1.502 1 91.56 594 ARG A C 1
ATOM 4677 O O . ARG A 1 594 ? -13.953 -26.406 -1.69 1 91.56 594 ARG A O 1
ATOM 4684 N N . CYS A 1 595 ? -13.273 -28.594 -1.64 1 89.25 595 CYS A N 1
ATOM 4685 C CA . CYS A 1 595 ? -11.867 -28.281 -1.886 1 89.25 595 CYS A CA 1
ATOM 4686 C C . CYS A 1 595 ? -11.328 -27.328 -0.82 1 89.25 595 CYS A C 1
ATOM 4688 O O . CYS A 1 595 ? -11.352 -27.641 0.37 1 89.25 595 CYS A O 1
ATOM 4690 N N . LYS A 1 596 ? -11.039 -26.125 -1.197 1 92.25 596 LYS A N 1
ATOM 4691 C CA . LYS A 1 596 ? -10.492 -25.188 -0.228 1 92.25 596 LYS A CA 1
ATOM 4692 C C . LYS A 1 596 ? -11.492 -24.078 0.088 1 92.25 596 LYS A C 1
ATOM 4694 O O . LYS A 1 596 ? -11.133 -23.047 0.67 1 92.25 596 LYS A O 1
ATOM 4699 N N . CYS A 1 597 ? -12.742 -24.344 -0.298 1 95.25 597 CYS A N 1
ATOM 4700 C CA . CYS A 1 597 ? -13.781 -23.359 -0.048 1 95.25 597 CYS A CA 1
ATOM 4701 C C . CYS A 1 597 ? -14.766 -23.844 1.004 1 95.25 597 CYS A C 1
ATOM 4703 O O . CYS A 1 597 ? -15.125 -25.031 1.02 1 95.25 597 CYS A O 1
ATOM 4705 N N . HIS A 1 598 ? -15.133 -23 1.861 1 97.12 598 HIS A N 1
ATOM 4706 C CA . HIS A 1 598 ? -16.094 -23.281 2.924 1 97.12 598 HIS A CA 1
ATOM 4707 C C . HIS A 1 598 ? -17.172 -22.219 2.977 1 97.12 598 HIS A C 1
ATOM 4709 O O . HIS A 1 598 ? -16.891 -21.031 2.818 1 97.12 598 HIS A O 1
ATOM 4715 N N . ILE A 1 599 ? -18.422 -22.672 3.127 1 96.88 599 ILE A N 1
ATOM 4716 C CA . ILE A 1 599 ? -19.531 -21.734 3.123 1 96.88 599 ILE A CA 1
ATOM 4717 C C . ILE A 1 599 ? -20.234 -21.766 4.477 1 96.88 599 ILE A C 1
ATOM 4719 O O . ILE A 1 599 ? -20.359 -22.812 5.094 1 96.88 599 ILE A O 1
ATOM 4723 N N . GLU A 1 600 ? -20.578 -20.625 5.031 1 96.94 600 GLU A N 1
ATOM 4724 C CA . GLU A 1 600 ? -21.344 -20.484 6.258 1 96.94 600 GLU A CA 1
ATOM 4725 C C . GLU A 1 600 ? -22.531 -19.547 6.062 1 96.94 600 GLU A C 1
ATOM 4727 O O . GLU A 1 600 ? -22.453 -18.594 5.281 1 96.94 600 GLU A O 1
ATOM 4732 N N . PHE A 1 601 ? -23.578 -19.781 6.703 1 96.44 601 PHE A N 1
ATOM 4733 C CA . PHE A 1 601 ? -24.797 -18.984 6.738 1 96.44 601 PHE A CA 1
ATOM 4734 C C . PHE A 1 601 ? -25.469 -19.094 8.102 1 96.44 601 PHE A C 1
ATOM 4736 O O . PHE A 1 601 ? -25 -19.828 8.977 1 96.44 601 PHE A O 1
ATOM 4743 N N . GLN A 1 602 ? -26.5 -18.375 8.234 1 95.56 602 GLN A N 1
ATOM 4744 C CA . GLN A 1 602 ? -27.141 -18.281 9.547 1 95.56 602 GLN A CA 1
ATOM 4745 C C . GLN A 1 602 ? -27.609 -19.656 10.023 1 95.56 602 GLN A C 1
ATOM 4747 O O . GLN A 1 602 ? -28.125 -20.453 9.227 1 95.56 602 GLN A O 1
ATOM 4752 N N . THR A 1 603 ? -27.438 -19.891 11.305 1 94.5 603 THR A N 1
ATOM 4753 C CA . THR A 1 603 ? -27.906 -21.109 11.969 1 94.5 603 THR A CA 1
ATOM 4754 C C . THR A 1 603 ? -28.797 -20.766 13.156 1 94.5 603 THR A C 1
ATOM 4756 O O . THR A 1 603 ? -28.891 -19.594 13.547 1 94.5 603 THR A O 1
ATOM 4759 N N . THR A 1 604 ? -29.469 -21.797 13.672 1 94.5 604 THR A N 1
ATOM 4760 C CA . THR A 1 604 ? -30.344 -21.594 14.82 1 94.5 604 THR A CA 1
ATOM 4761 C C . THR A 1 604 ? -29.531 -21.328 16.078 1 94.5 604 THR A C 1
ATOM 4763 O O . THR A 1 604 ? -28.656 -22.125 16.438 1 94.5 604 THR A O 1
ATOM 4766 N N . GLU A 1 605 ? -29.75 -20.188 16.609 1 94 605 GLU A N 1
ATOM 4767 C CA . GLU A 1 605 ? -29.141 -19.766 17.859 1 94 605 GLU A CA 1
ATOM 4768 C C . GLU A 1 605 ? -30.188 -19.172 18.812 1 94 605 GLU A C 1
ATOM 4770 O O . GLU A 1 605 ? -31.062 -18.422 18.375 1 94 605 GLU A O 1
ATOM 4775 N N . ASN A 1 606 ? -30.109 -19.547 20.078 1 92.94 606 ASN A N 1
ATOM 4776 C CA . ASN A 1 606 ? -31.078 -19.078 21.078 1 92.94 606 ASN A CA 1
ATOM 4777 C C . ASN A 1 606 ? -32.5 -19.344 20.641 1 92.94 606 ASN A C 1
ATOM 4779 O O . ASN A 1 606 ? -33.375 -18.5 20.797 1 92.94 606 ASN A O 1
ATOM 4783 N N . GLY A 1 607 ? -32.688 -20.375 19.906 1 91.62 607 GLY A N 1
ATOM 4784 C CA . GLY A 1 607 ? -34.031 -20.859 19.547 1 91.62 607 GLY A CA 1
ATOM 4785 C C . GLY A 1 607 ? -34.562 -20.25 18.266 1 91.62 607 GLY A C 1
ATOM 4786 O O . GLY A 1 607 ? -35.625 -20.609 17.797 1 91.62 607 GLY A O 1
ATOM 4787 N N . LEU A 1 608 ? -33.875 -19.25 17.641 1 94.5 608 LEU A N 1
ATOM 4788 C CA . LEU A 1 608 ? -34.312 -18.594 16.422 1 94.5 608 LEU A CA 1
ATOM 4789 C C . LEU A 1 608 ? -33.219 -18.547 15.383 1 94.5 608 LEU A C 1
ATOM 4791 O O . LEU A 1 608 ? -32.031 -18.703 15.711 1 94.5 608 LEU A O 1
ATOM 4795 N N . CYS A 1 609 ? -33.594 -18.422 14.156 1 94.25 609 CYS A N 1
ATOM 4796 C CA . CYS A 1 609 ? -32.656 -18.281 13.047 1 94.25 609 CYS A CA 1
ATOM 4797 C C . CYS A 1 609 ? -32.938 -17.016 12.25 1 94.25 609 CYS A C 1
ATOM 4799 O O . CYS A 1 609 ? -34.031 -16.844 11.719 1 94.25 609 CYS A O 1
ATOM 4801 N N . GLY A 1 610 ? -31.969 -16.172 12.211 1 91.94 610 GLY A N 1
ATOM 4802 C CA . GLY A 1 610 ? -32.125 -14.953 11.43 1 91.94 610 GLY A CA 1
ATOM 4803 C C . GLY A 1 610 ? -31.953 -15.18 9.938 1 91.94 610 GLY A C 1
ATOM 4804 O O . GLY A 1 610 ? -31.188 -16.047 9.516 1 91.94 610 GLY A O 1
ATOM 4805 N N . HIS A 1 611 ? -32.594 -14.391 9.164 1 89.44 611 HIS A N 1
ATOM 4806 C CA . HIS A 1 611 ? -32.531 -14.5 7.711 1 89.44 611 HIS A CA 1
ATOM 4807 C C . HIS A 1 611 ? -31.328 -13.758 7.148 1 89.44 611 HIS A C 1
ATOM 4809 O O . HIS A 1 611 ? -30.875 -14.055 6.043 1 89.44 611 HIS A O 1
ATOM 4815 N N . SER A 1 612 ? -30.797 -12.766 7.766 1 90.88 612 SER A N 1
ATOM 4816 C CA . SER A 1 612 ? -29.656 -11.938 7.379 1 90.88 612 SER A CA 1
ATOM 4817 C C . SER A 1 612 ? -28.688 -11.766 8.539 1 90.88 612 SER A C 1
ATOM 4819 O O . SER A 1 612 ? -28.953 -12.188 9.664 1 90.88 612 SER A O 1
ATOM 4821 N N . LEU A 1 613 ? -27.516 -11.258 8.273 1 93.38 613 LEU A N 1
ATOM 4822 C CA . LEU A 1 613 ? -26.516 -11.031 9.32 1 93.38 613 LEU A CA 1
ATOM 4823 C C . LEU A 1 613 ? -27.062 -10.109 10.406 1 93.38 613 LEU A C 1
ATOM 4825 O O . LEU A 1 613 ? -26.859 -10.344 11.594 1 93.38 613 LEU A O 1
ATOM 4829 N N . GLU A 1 614 ? -27.781 -9.016 9.961 1 93.56 614 GLU A N 1
ATOM 4830 C CA . GLU A 1 614 ? -28.344 -8.055 10.906 1 93.56 614 GLU A CA 1
ATOM 4831 C C . GLU A 1 614 ? -29.297 -8.742 11.891 1 93.56 614 GLU A C 1
ATOM 4833 O O . GLU A 1 614 ? -29.219 -8.508 13.094 1 93.56 614 GLU A O 1
ATOM 4838 N N . GLU A 1 615 ? -30.109 -9.664 11.352 1 94.69 615 GLU A N 1
ATOM 4839 C CA . GLU A 1 615 ? -31.078 -10.375 12.188 1 94.69 615 GLU A CA 1
ATOM 4840 C C . GLU A 1 615 ? -30.375 -11.352 13.125 1 94.69 615 GLU A C 1
ATOM 4842 O O . GLU A 1 615 ? -30.797 -11.523 14.273 1 94.69 615 GLU A O 1
ATOM 4847 N N . ALA A 1 616 ? -29.359 -11.984 12.594 1 95.75 616 ALA A N 1
ATOM 4848 C CA . ALA A 1 616 ? -28.594 -12.898 13.438 1 95.75 616 ALA A CA 1
ATOM 4849 C C . ALA A 1 616 ? -27.938 -12.156 14.594 1 95.75 616 ALA A C 1
ATOM 4851 O O . ALA A 1 616 ? -27.906 -12.648 15.727 1 95.75 616 ALA A O 1
ATOM 4852 N N . ILE A 1 617 ? -27.375 -10.961 14.367 1 96.25 617 ILE A N 1
ATOM 4853 C CA . ILE A 1 617 ? -26.734 -10.156 15.391 1 96.25 617 ILE A CA 1
ATOM 4854 C C . ILE A 1 617 ? -27.766 -9.703 16.422 1 96.25 617 ILE A C 1
ATOM 4856 O O . ILE A 1 617 ? -27.5 -9.758 17.625 1 96.25 617 ILE A O 1
ATOM 4860 N N . ARG A 1 618 ? -28.938 -9.281 15.938 1 94.94 618 ARG A N 1
ATOM 4861 C CA . ARG A 1 618 ? -30.016 -8.883 16.844 1 94.94 618 ARG A CA 1
ATOM 4862 C C . ARG A 1 618 ? -30.438 -10.055 17.734 1 94.94 618 ARG A C 1
ATOM 4864 O O . ARG A 1 618 ? -30.75 -9.859 18.906 1 94.94 618 ARG A O 1
ATOM 4871 N N . ASN A 1 619 ? -30.469 -11.242 17.156 1 95.31 619 ASN A N 1
ATOM 4872 C CA . ASN A 1 619 ? -30.875 -12.445 17.875 1 95.31 619 ASN A CA 1
ATOM 4873 C C . ASN A 1 619 ? -29.922 -12.766 19.016 1 95.31 619 ASN A C 1
ATOM 4875 O O . ASN A 1 619 ? -30.344 -13.18 20.094 1 95.31 619 ASN A O 1
ATOM 4879 N N . VAL A 1 620 ? -28.609 -12.602 18.844 1 95.81 620 VAL A N 1
ATOM 4880 C CA . VAL A 1 620 ? -27.625 -12.984 19.859 1 95.81 620 VAL A CA 1
ATOM 4881 C C . VAL A 1 620 ? -27.359 -11.805 20.781 1 95.81 620 VAL A C 1
ATOM 4883 O O . VAL A 1 620 ? -26.703 -11.961 21.812 1 95.81 620 VAL A O 1
ATOM 4886 N N . ASN A 1 621 ? -27.766 -10.617 20.453 1 95.31 621 ASN A N 1
ATOM 4887 C CA . ASN A 1 621 ? -27.641 -9.43 21.297 1 95.31 621 ASN A CA 1
ATOM 4888 C C . ASN A 1 621 ? -29 -8.828 21.641 1 95.31 621 ASN A C 1
ATOM 4890 O O . ASN A 1 621 ? -29.219 -7.629 21.438 1 95.31 621 ASN A O 1
ATOM 4894 N N . ARG A 1 622 ? -29.859 -9.594 22.234 1 94 622 ARG A N 1
ATOM 4895 C CA . ARG A 1 622 ? -31.25 -9.234 22.453 1 94 622 ARG A CA 1
ATOM 4896 C C . ARG A 1 622 ? -31.375 -8.094 23.453 1 94 622 ARG A C 1
ATOM 4898 O O . ARG A 1 622 ? -32.25 -7.234 23.312 1 94 622 ARG A O 1
ATOM 4905 N N . ALA A 1 623 ? -30.5 -8.023 24.438 1 92 623 ALA A N 1
ATOM 4906 C CA . ALA A 1 623 ? -30.531 -6.973 25.453 1 92 623 ALA A CA 1
ATOM 4907 C C . ALA A 1 623 ? -30.234 -5.605 24.828 1 92 623 ALA A C 1
ATOM 4909 O O . ALA A 1 623 ? -30.891 -4.613 25.156 1 92 623 ALA A O 1
ATOM 4910 N N . HIS A 1 624 ? -29.266 -5.582 23.922 1 92.62 624 HIS A N 1
ATOM 4911 C CA . HIS A 1 624 ? -28.859 -4.336 23.281 1 92.62 624 HIS A CA 1
ATOM 4912 C C . HIS A 1 624 ? -29.969 -3.781 22.391 1 92.62 624 HIS A C 1
ATOM 4914 O O . HIS A 1 624 ? -30.141 -2.564 22.312 1 92.62 624 HIS A O 1
ATOM 4920 N N . TYR A 1 625 ? -30.734 -4.668 21.766 1 92.38 625 TYR A N 1
ATOM 4921 C CA . TYR A 1 625 ? -31.75 -4.223 20.828 1 92.38 625 TYR A CA 1
ATOM 4922 C C . TYR A 1 625 ? -33.125 -4.223 21.469 1 92.38 625 TYR A C 1
ATOM 4924 O O . TYR A 1 625 ? -34.156 -4.141 20.781 1 92.38 625 TYR A O 1
ATOM 4932 N N . GLU A 1 626 ? -33.156 -4.438 22.75 1 90.62 626 GLU A N 1
ATOM 4933 C CA . GLU A 1 626 ? -34.375 -4.355 23.562 1 90.62 626 GLU A CA 1
ATOM 4934 C C . GLU A 1 626 ? -35.438 -5.301 23.031 1 90.62 626 GLU A C 1
ATOM 4936 O O . GLU A 1 626 ? -36.594 -4.895 22.844 1 90.62 626 GLU A O 1
ATOM 4941 N N . LEU A 1 627 ? -34.844 -6.461 22.766 1 89.88 627 LEU A N 1
ATOM 4942 C CA . LEU A 1 627 ? -35.781 -7.492 22.344 1 89.88 627 LEU A CA 1
ATOM 4943 C C . LEU A 1 627 ? -36.312 -8.242 23.547 1 89.88 627 LEU A C 1
ATOM 4945 O O . LEU A 1 627 ? -35.625 -8.414 24.562 1 89.88 627 LEU A O 1
ATOM 4949 N N . GLY A 1 628 ? -37.562 -8.281 23.844 1 83.38 628 GLY A N 1
ATOM 4950 C CA . GLY A 1 628 ? -38.219 -8.953 24.953 1 83.38 628 GLY A CA 1
ATOM 4951 C C . GLY A 1 628 ? -37.625 -10.32 25.25 1 83.38 628 GLY A C 1
ATOM 4952 O O . GLY A 1 628 ? -36.688 -10.75 24.594 1 83.38 628 GLY A O 1
ATOM 4953 N N . ASP A 1 629 ? -37.969 -11.039 26.297 1 82.19 629 ASP A N 1
ATOM 4954 C CA . ASP A 1 629 ? -37.438 -12.312 26.781 1 82.19 629 ASP A CA 1
ATOM 4955 C C . ASP A 1 629 ? -37.781 -13.445 25.812 1 82.19 629 ASP A C 1
ATOM 4957 O O . ASP A 1 629 ? -37.094 -14.445 25.734 1 82.19 629 ASP A O 1
ATOM 4961 N N . THR A 1 630 ? -38.938 -13.266 25.109 1 87.5 630 THR A N 1
ATOM 4962 C CA . THR A 1 630 ? -39.344 -14.32 24.188 1 87.5 630 THR A CA 1
ATOM 4963 C C . THR A 1 630 ? -39.688 -13.75 22.812 1 87.5 630 THR A C 1
ATOM 4965 O O . THR A 1 630 ? -40.812 -13.773 22.375 1 87.5 630 THR A O 1
ATOM 4968 N N . PRO A 1 631 ? -38.625 -13.336 22.141 1 90.69 631 PRO A N 1
ATOM 4969 C CA . PRO A 1 631 ? -38.844 -12.758 20.812 1 90.69 631 PRO A CA 1
ATOM 4970 C C . PRO A 1 631 ? -39.188 -13.812 19.766 1 90.69 631 PRO A C 1
ATOM 4972 O O . PRO A 1 631 ? -38.906 -14.992 19.953 1 90.69 631 PRO A O 1
ATOM 4975 N N . THR A 1 632 ? -39.938 -13.445 18.781 1 90.81 632 THR A N 1
ATOM 4976 C CA . THR A 1 632 ? -40.25 -14.273 17.609 1 90.81 632 THR A CA 1
ATOM 4977 C C . THR A 1 632 ? -39.344 -13.883 16.453 1 90.81 632 THR A C 1
ATOM 4979 O O . THR A 1 632 ? -38.594 -12.898 16.531 1 90.81 632 THR A O 1
ATOM 4982 N N . GLU A 1 633 ? -39.344 -14.68 15.391 1 90.75 633 GLU A N 1
ATOM 4983 C CA . GLU A 1 633 ? -38.5 -14.398 14.227 1 90.75 633 GLU A CA 1
ATOM 4984 C C . GLU A 1 633 ? -38.875 -13.055 13.594 1 90.75 633 GLU A C 1
ATOM 4986 O O . GLU A 1 633 ? -38.031 -12.367 13.047 1 90.75 633 GLU A O 1
ATOM 4991 N N . ASN A 1 634 ? -40.094 -12.703 13.742 1 88.19 634 ASN A N 1
ATOM 4992 C CA . ASN A 1 634 ? -40.531 -11.43 13.195 1 88.19 634 ASN A CA 1
ATOM 4993 C C . ASN A 1 634 ? -39.938 -10.25 13.953 1 88.19 634 ASN A C 1
ATOM 4995 O O . ASN A 1 634 ? -39.688 -9.195 13.367 1 88.19 634 ASN A O 1
ATOM 4999 N N . ASP A 1 635 ? -39.656 -10.508 15.18 1 89.75 635 ASP A N 1
ATOM 5000 C CA . ASP A 1 635 ? -39.062 -9.453 16 1 89.75 635 ASP A CA 1
ATOM 5001 C C . ASP A 1 635 ? -37.625 -9.188 15.617 1 89.75 635 ASP A C 1
ATOM 5003 O O . ASP A 1 635 ? -37.062 -8.117 15.891 1 89.75 635 ASP A O 1
ATOM 5007 N N . LEU A 1 636 ? -37.031 -10.172 14.984 1 90.81 636 LEU A N 1
ATOM 5008 C CA . LEU A 1 636 ? -35.625 -10.078 14.617 1 90.81 636 LEU A CA 1
ATOM 5009 C C . LEU A 1 636 ? -35.438 -9.266 13.336 1 90.81 636 LEU A C 1
ATOM 5011 O O . LEU A 1 636 ? -34.344 -8.852 13 1 90.81 636 LEU A O 1
ATOM 5015 N N . GLU A 1 637 ? -36.531 -9.016 12.664 1 86.62 637 GLU A N 1
ATOM 5016 C CA . GLU A 1 637 ? -36.469 -8.398 11.344 1 86.62 637 GLU A CA 1
ATOM 5017 C C . GLU A 1 637 ? -35.781 -7.035 11.406 1 86.62 637 GLU A C 1
ATOM 5019 O O . GLU A 1 637 ? -36 -6.25 12.328 1 86.62 637 GLU A O 1
ATOM 5024 N N . PHE A 1 638 ? -34.812 -6.891 10.492 1 83 638 PHE A N 1
ATOM 5025 C CA . PHE A 1 638 ? -34.125 -5.605 10.344 1 83 638 PHE A CA 1
ATOM 5026 C C . PHE A 1 638 ? -34.812 -4.746 9.289 1 83 638 PHE A C 1
ATOM 5028 O O . PHE A 1 638 ? -34.75 -5.047 8.094 1 83 638 PHE A O 1
ATOM 5035 N N . SER A 1 639 ? -35.406 -3.775 9.719 1 69.62 639 SER A N 1
ATOM 5036 C CA . SER A 1 639 ? -36.156 -2.898 8.82 1 69.62 639 SER A CA 1
ATOM 5037 C C . SER A 1 639 ? -35.375 -1.631 8.508 1 69.62 639 SER A C 1
ATOM 5039 O O . SER A 1 639 ? -35.875 -0.759 7.777 1 69.62 639 SER A O 1
ATOM 5041 N N . GLY A 1 640 ? -34.188 -1.6 8.961 1 65.56 640 GLY A N 1
ATOM 5042 C CA . GLY A 1 640 ? -33.406 -0.385 8.742 1 65.56 640 GLY A CA 1
ATOM 5043 C C . GLY A 1 640 ? -32.906 -0.242 7.316 1 65.56 640 GLY A C 1
ATOM 5044 O O . GLY A 1 640 ? -32.688 -1.24 6.633 1 65.56 640 GLY A O 1
ATOM 5045 N N . LYS A 1 641 ? -32.844 0.987 6.828 1 64.81 641 LYS A N 1
ATOM 5046 C CA . LYS A 1 641 ? -32.5 1.292 5.445 1 64.81 641 LYS A CA 1
ATOM 5047 C C . LYS A 1 641 ? -30.984 1.163 5.223 1 64.81 641 LYS A C 1
ATOM 5049 O O . LYS A 1 641 ? -30.547 0.786 4.137 1 64.81 641 LYS A O 1
ATOM 5054 N N . SER A 1 642 ? -30.281 1.446 6.277 1 80.25 642 SER A N 1
ATOM 5055 C CA . SER A 1 642 ? -28.844 1.535 6.031 1 80.25 642 SER A CA 1
ATOM 5056 C C . SER A 1 642 ? -28.078 0.464 6.801 1 80.25 642 SER A C 1
ATOM 5058 O O . SER A 1 642 ? -27.984 0.524 8.031 1 80.25 642 SER A O 1
ATOM 5060 N N . LYS A 1 643 ? -27.547 -0.497 6.07 1 84.94 643 LYS A N 1
ATOM 5061 C CA . LYS A 1 643 ? -26.734 -1.56 6.66 1 84.94 643 LYS A CA 1
ATOM 5062 C C . LYS A 1 643 ? -25.422 -1.008 7.219 1 84.94 643 LYS A C 1
ATOM 5064 O O . LYS A 1 643 ? -24.891 -1.54 8.195 1 84.94 643 LYS A O 1
ATOM 5069 N N . THR A 1 644 ? -25 0.056 6.641 1 84.94 644 THR A N 1
ATOM 5070 C CA . THR A 1 644 ? -23.797 0.724 7.129 1 84.94 644 THR A CA 1
ATOM 5071 C C . THR A 1 644 ? -24.031 1.326 8.508 1 84.94 644 THR A C 1
ATOM 5073 O O . THR A 1 644 ? -23.234 1.137 9.422 1 84.94 644 THR A O 1
ATOM 5076 N N . ASP A 1 645 ? -25.172 2 8.672 1 85.5 645 ASP A N 1
ATOM 5077 C CA . ASP A 1 645 ? -25.516 2.6 9.961 1 85.5 645 ASP A CA 1
ATOM 5078 C C . ASP A 1 645 ? -25.672 1.528 11.039 1 85.5 645 ASP A C 1
ATOM 5080 O O . ASP A 1 645 ? -25.266 1.727 12.188 1 85.5 645 ASP A O 1
ATOM 5084 N N . PHE A 1 646 ? -26.281 0.421 10.672 1 89.38 646 PHE A N 1
ATOM 5085 C CA . PHE A 1 646 ? -26.469 -0.69 11.594 1 89.38 646 PHE A CA 1
ATOM 5086 C C . PHE A 1 646 ? -25.125 -1.145 12.164 1 89.38 646 PHE A C 1
ATOM 5088 O O . PHE A 1 646 ? -24.984 -1.306 13.375 1 89.38 646 PHE A O 1
ATOM 5095 N N . ALA A 1 647 ? -24.156 -1.37 11.25 1 90.06 647 ALA A N 1
ATOM 5096 C CA . ALA A 1 647 ? -22.844 -1.872 11.633 1 90.06 647 ALA A CA 1
ATOM 5097 C C . ALA A 1 647 ? -22.094 -0.859 12.5 1 90.06 647 ALA A C 1
ATOM 5099 O O . ALA A 1 647 ? -21.516 -1.22 13.523 1 90.06 647 ALA A O 1
ATOM 5100 N N . LEU A 1 648 ? -22.172 0.386 12.133 1 85.5 648 LEU A N 1
ATOM 5101 C CA . LEU A 1 648 ? -21.453 1.426 12.859 1 85.5 648 LEU A CA 1
ATOM 5102 C C . LEU A 1 648 ? -22.047 1.64 14.242 1 85.5 648 LEU A C 1
ATOM 5104 O O . LEU A 1 648 ? -21.328 1.849 15.219 1 85.5 648 LEU A O 1
ATOM 5108 N N . ASN A 1 649 ? -23.344 1.574 14.344 1 87.38 649 ASN A N 1
ATOM 5109 C CA . ASN A 1 649 ? -24.016 1.705 15.633 1 87.38 649 ASN A CA 1
ATOM 5110 C C . ASN A 1 649 ? -23.609 0.592 16.594 1 87.38 649 ASN A C 1
ATOM 5112 O O . ASN A 1 649 ? -23.375 0.843 17.781 1 87.38 649 ASN A O 1
ATOM 5116 N N . LEU A 1 650 ? -23.578 -0.558 16.031 1 90.56 650 LEU A N 1
ATOM 5117 C CA . LEU A 1 650 ? -23.203 -1.693 16.859 1 90.56 650 LEU A CA 1
ATOM 5118 C C . LEU A 1 650 ? -21.797 -1.521 17.422 1 90.56 650 LEU A C 1
ATOM 5120 O O . LEU A 1 650 ? -21.562 -1.691 18.609 1 90.56 650 LEU A O 1
ATOM 5124 N N . ILE A 1 651 ? -20.859 -1.149 16.609 1 86.5 651 ILE A N 1
ATOM 5125 C CA . ILE A 1 651 ? -19.453 -1.042 16.969 1 86.5 651 ILE A CA 1
ATOM 5126 C C . ILE A 1 651 ? -19.266 0.094 17.984 1 86.5 651 ILE A C 1
ATOM 5128 O O . ILE A 1 651 ? -18.469 -0.018 18.906 1 86.5 651 ILE A O 1
ATOM 5132 N N . CYS A 1 652 ? -20 1.11 17.797 1 80.94 652 CYS A N 1
ATOM 5133 C CA . CYS A 1 652 ? -19.828 2.299 18.625 1 80.94 652 CYS A CA 1
ATOM 5134 C C . CYS A 1 652 ? -20.562 2.162 19.938 1 80.94 652 CYS A C 1
ATOM 5136 O O . CYS A 1 652 ? -20.094 2.658 20.969 1 80.94 652 CYS A O 1
ATOM 5138 N N . GLU A 1 653 ? -21.672 1.528 19.953 1 85.62 653 GLU A N 1
ATOM 5139 C CA . GLU A 1 653 ? -22.531 1.524 21.141 1 85.62 653 GLU A CA 1
ATOM 5140 C C . GLU A 1 653 ? -22.297 0.281 21.984 1 85.62 653 GLU A C 1
ATOM 5142 O O . GLU A 1 653 ? -22.531 0.297 23.203 1 85.62 653 GLU A O 1
ATOM 5147 N N . CYS A 1 654 ? -21.922 -0.793 21.297 1 88.31 654 CYS A N 1
ATOM 5148 C CA . CYS A 1 654 ? -21.781 -2.051 22.016 1 88.31 654 CYS A CA 1
ATOM 5149 C C . CYS A 1 654 ? -20.406 -2.662 21.797 1 88.31 654 CYS A C 1
ATOM 5151 O O . CYS A 1 654 ? -20.219 -3.508 20.922 1 88.31 654 CYS A O 1
ATOM 5153 N N . GLU A 1 655 ? -19.469 -2.426 22.672 1 82.94 655 GLU A N 1
ATOM 5154 C CA . GLU A 1 655 ? -18.094 -2.893 22.516 1 82.94 655 GLU A CA 1
ATOM 5155 C C . GLU A 1 655 ? -18 -4.406 22.688 1 82.94 655 GLU A C 1
ATOM 5157 O O . GLU A 1 655 ? -17.219 -5.066 22 1 82.94 655 GLU A O 1
ATOM 5162 N N . ASP A 1 656 ? -18.844 -4.949 23.547 1 89.25 656 ASP A N 1
ATOM 5163 C CA . ASP A 1 656 ? -18.766 -6.375 23.844 1 89.25 656 ASP A CA 1
ATOM 5164 C C . ASP A 1 656 ? -19.953 -7.133 23.266 1 89.25 656 ASP A C 1
ATOM 5166 O O . ASP A 1 656 ? -20.516 -8.016 23.906 1 89.25 656 ASP A O 1
ATOM 5170 N N . TYR A 1 657 ? -20.297 -6.773 22.047 1 94.94 657 TYR A N 1
ATOM 5171 C CA . TYR A 1 657 ? -21.422 -7.484 21.438 1 94.94 657 TYR A CA 1
ATOM 5172 C C . TYR A 1 657 ? -21.047 -8.93 21.141 1 94.94 657 TYR A C 1
ATOM 5174 O O . TYR A 1 657 ? -19.875 -9.25 20.922 1 94.94 657 TYR A O 1
ATOM 5182 N N . ALA A 1 658 ? -22.047 -9.828 21.156 1 96.31 658 ALA A N 1
ATOM 5183 C CA . ALA A 1 658 ? -21.859 -11.242 20.844 1 96.31 658 ALA A CA 1
ATOM 5184 C C . ALA A 1 658 ? -21.828 -11.477 19.344 1 96.31 658 ALA A C 1
ATOM 5186 O O . ALA A 1 658 ? -22.594 -10.844 18.594 1 96.31 658 ALA A O 1
ATOM 5187 N N . ILE A 1 659 ? -20.953 -12.383 18.938 1 97.44 659 ILE A N 1
ATOM 5188 C CA . ILE A 1 659 ? -20.797 -12.711 17.531 1 97.44 659 ILE A CA 1
ATOM 5189 C C . ILE A 1 659 ? -21.625 -13.953 17.188 1 97.44 659 ILE A C 1
ATOM 5191 O O . ILE A 1 659 ? -21.578 -14.953 17.906 1 97.44 659 ILE A O 1
ATOM 5195 N N . PRO A 1 660 ? -22.438 -13.883 16.125 1 97.75 660 PRO A N 1
ATOM 5196 C CA . PRO A 1 660 ? -23.188 -15.07 15.719 1 97.75 660 PRO A CA 1
ATOM 5197 C C . PRO A 1 660 ? -22.297 -16.297 15.516 1 97.75 660 PRO A C 1
ATOM 5199 O O . PRO A 1 660 ? -21.188 -16.172 15.008 1 97.75 660 PRO A O 1
ATOM 5202 N N . ALA A 1 661 ? -22.859 -17.453 15.742 1 96.75 661 ALA A N 1
ATOM 5203 C CA . ALA A 1 661 ? -22.094 -18.688 15.766 1 96.75 661 ALA A CA 1
ATOM 5204 C C . ALA A 1 661 ? -21.547 -19.031 14.375 1 96.75 661 ALA A C 1
ATOM 5206 O O . ALA A 1 661 ? -20.422 -19.5 14.242 1 96.75 661 ALA A O 1
ATOM 5207 N N . TYR A 1 662 ? -22.344 -18.875 13.352 1 96.88 662 TYR A N 1
ATOM 5208 C CA . TYR A 1 662 ? -21.906 -19.266 12.016 1 96.88 662 TYR A CA 1
ATOM 5209 C C . TYR A 1 662 ? -20.719 -18.422 11.555 1 96.88 662 TYR A C 1
ATOM 5211 O O . TYR A 1 662 ? -19.875 -18.906 10.789 1 96.88 662 TYR A O 1
ATOM 5219 N N . ILE A 1 663 ? -20.641 -17.156 11.969 1 97.88 663 ILE A N 1
ATOM 5220 C CA . ILE A 1 663 ? -19.5 -16.297 11.648 1 97.88 663 ILE A CA 1
ATOM 5221 C C . ILE A 1 663 ? -18.25 -16.812 12.367 1 97.88 663 ILE A C 1
ATOM 5223 O O . ILE A 1 663 ? -17.188 -16.969 11.75 1 97.88 663 ILE A O 1
ATOM 5227 N N . LYS A 1 664 ? -18.422 -17.047 13.633 1 97 664 LYS A N 1
ATOM 5228 C CA . LYS A 1 664 ? -17.312 -17.547 14.438 1 97 664 LYS A CA 1
ATOM 5229 C C . LYS A 1 664 ? -16.781 -18.875 13.883 1 97 664 LYS A C 1
ATOM 5231 O O . LYS A 1 664 ? -15.578 -19.062 13.742 1 97 664 LYS A O 1
ATOM 5236 N N . ASP A 1 665 ? -17.688 -19.75 13.594 1 96.31 665 ASP A N 1
ATOM 5237 C CA . ASP A 1 665 ? -17.328 -21.062 13.062 1 96.31 665 ASP A CA 1
ATOM 5238 C C . ASP A 1 665 ? -16.578 -20.938 11.742 1 96.31 665 ASP A C 1
ATOM 5240 O O . ASP A 1 665 ? -15.594 -21.641 11.5 1 96.31 665 ASP A O 1
ATOM 5244 N N . GLY A 1 666 ? -17.094 -20.094 10.883 1 97.69 666 GLY A N 1
ATOM 5245 C CA . GLY A 1 666 ? -16.422 -19.859 9.609 1 97.69 666 GLY A CA 1
ATOM 5246 C C . GLY A 1 666 ? -15.023 -19.297 9.766 1 97.69 666 GLY A C 1
ATOM 5247 O O . GLY A 1 666 ? -14.094 -19.734 9.086 1 97.69 666 GLY A O 1
ATOM 5248 N N . LEU A 1 667 ? -14.867 -18.344 10.672 1 97.44 667 LEU A N 1
ATOM 5249 C CA . LEU A 1 667 ? -13.578 -17.703 10.898 1 97.44 667 LEU A CA 1
ATOM 5250 C C . LEU A 1 667 ? -12.586 -18.688 11.492 1 97.44 667 LEU A C 1
ATOM 5252 O O . LEU A 1 667 ? -11.406 -18.688 11.141 1 97.44 667 LEU A O 1
ATOM 5256 N N . VAL A 1 668 ? -13.055 -19.5 12.406 1 96.56 668 VAL A N 1
ATOM 5257 C CA . VAL A 1 668 ? -12.203 -20.516 13.016 1 96.56 668 VAL A CA 1
ATOM 5258 C C . VAL A 1 668 ? -11.766 -21.516 11.953 1 96.56 668 VAL A C 1
ATOM 5260 O O . VAL A 1 668 ? -10.602 -21.922 11.922 1 96.56 668 VAL A O 1
ATOM 5263 N N . TRP A 1 669 ? -12.68 -21.922 11.125 1 96.38 669 TRP A N 1
ATOM 5264 C CA . TRP A 1 669 ? -12.336 -22.812 10.023 1 96.38 669 TRP A CA 1
ATOM 5265 C C . TRP A 1 669 ? -11.219 -22.219 9.172 1 96.38 669 TRP A C 1
ATOM 5267 O O . TRP A 1 669 ? -10.234 -22.906 8.859 1 96.38 669 TRP A O 1
ATOM 5277 N N . LEU A 1 670 ? -11.43 -21 8.758 1 96 670 LEU A N 1
ATOM 5278 C CA . LEU A 1 670 ? -10.453 -20.359 7.895 1 96 670 LEU A CA 1
ATOM 5279 C C . LEU A 1 670 ? -9.094 -20.266 8.586 1 96 670 LEU A C 1
ATOM 5281 O O . LEU A 1 670 ? -8.055 -20.484 7.957 1 96 670 LEU A O 1
ATOM 5285 N N . ASN A 1 671 ? -9.141 -19.922 9.867 1 93.44 671 ASN A N 1
ATOM 5286 C CA . ASN A 1 671 ? -7.93 -19.828 10.664 1 93.44 671 ASN A CA 1
ATOM 5287 C C . ASN A 1 671 ? -7.133 -21.125 10.625 1 93.44 671 ASN A C 1
ATOM 5289 O O . ASN A 1 671 ? -5.902 -21.109 10.617 1 93.44 671 ASN A O 1
ATOM 5293 N N . ASP A 1 672 ? -7.82 -22.188 10.555 1 91.81 672 ASP A N 1
ATOM 5294 C CA . ASP A 1 672 ? -7.188 -23.484 10.688 1 91.81 672 ASP A CA 1
ATOM 5295 C C . ASP A 1 672 ? -6.715 -24.016 9.336 1 91.81 672 ASP A C 1
ATOM 5297 O O . ASP A 1 672 ? -6.031 -25.031 9.258 1 91.81 672 ASP A O 1
ATOM 5301 N N . GLN A 1 673 ? -7.031 -23.297 8.289 1 90.88 673 GLN A N 1
ATOM 5302 C CA . GLN A 1 673 ? -6.605 -23.75 6.969 1 90.88 673 GLN A CA 1
ATOM 5303 C C . GLN A 1 673 ? -5.148 -23.391 6.707 1 90.88 673 GLN A C 1
ATOM 5305 O O . GLN A 1 673 ? -4.688 -22.312 7.102 1 90.88 673 GLN A O 1
ATOM 5310 N N . ARG A 1 674 ? -4.465 -24.328 6.125 1 80.62 674 ARG A N 1
ATOM 5311 C CA . ARG A 1 674 ? -3.08 -24.094 5.73 1 80.62 674 ARG A CA 1
ATOM 5312 C C . ARG A 1 674 ? -2.994 -23.641 4.273 1 80.62 674 ARG A C 1
ATOM 5314 O O . ARG A 1 674 ? -3.771 -24.109 3.432 1 80.62 674 ARG A O 1
ATOM 5321 N N . VAL A 1 675 ? -2.117 -22.703 4.094 1 71.88 675 VAL A N 1
ATOM 5322 C CA . VAL A 1 675 ? -1.959 -22.219 2.727 1 71.88 675 VAL A CA 1
ATOM 5323 C C . VAL A 1 675 ? -1.244 -23.281 1.885 1 71.88 675 VAL A C 1
ATOM 5325 O O . VAL A 1 675 ? -1.637 -23.547 0.746 1 71.88 675 VAL A O 1
ATOM 5328 N N . LEU A 1 676 ? -0.073 -23.781 2.438 1 64.62 676 LEU A N 1
ATOM 5329 C CA . LEU A 1 676 ? 0.688 -24.781 1.691 1 64.62 676 LEU A CA 1
ATOM 5330 C C . LEU A 1 676 ? 0.335 -26.188 2.15 1 64.62 676 LEU A C 1
ATOM 5332 O O . LEU A 1 676 ? 0.354 -26.469 3.348 1 64.62 676 LEU A O 1
ATOM 5336 N N . GLU A 1 677 ? -0.694 -26.953 1.563 1 56.62 677 GLU A N 1
ATOM 5337 C CA . GLU A 1 677 ? -0.927 -28.359 1.893 1 56.62 677 GLU A CA 1
ATOM 5338 C C . GLU A 1 677 ? 0.109 -29.266 1.229 1 56.62 677 GLU A C 1
ATOM 5340 O O . GLU A 1 677 ? 0.532 -29 0.1 1 56.62 677 GLU A O 1
ATOM 5345 N N . MET B 1 1 ? 3.594 -16.609 28.391 1 19.12 1 MET B N 1
ATOM 5346 C CA . MET B 1 1 ? 3.857 -16.531 29.828 1 19.12 1 MET B CA 1
ATOM 5347 C C . MET B 1 1 ? 4.973 -15.539 30.125 1 19.12 1 MET B C 1
ATOM 5349 O O . MET B 1 1 ? 4.77 -14.562 30.859 1 19.12 1 MET B O 1
ATOM 5353 N N . ALA B 1 2 ? 6.246 -16.047 30.328 1 19.62 2 ALA B N 1
ATOM 5354 C CA . ALA B 1 2 ? 7.211 -15.336 31.156 1 19.62 2 ALA B CA 1
ATOM 5355 C C . ALA B 1 2 ? 7.855 -14.18 30.406 1 19.62 2 ALA B C 1
ATOM 5357 O O . ALA B 1 2 ? 8.781 -14.383 29.609 1 19.62 2 ALA B O 1
ATOM 5358 N N . LEU B 1 3 ? 7.125 -13.328 29.703 1 25.14 3 LEU B N 1
ATOM 5359 C CA . LEU B 1 3 ? 7.562 -11.938 29.562 1 25.14 3 LEU B CA 1
ATOM 5360 C C . LEU B 1 3 ? 8.219 -11.438 30.844 1 25.14 3 LEU B C 1
ATOM 5362 O O . LEU B 1 3 ? 7.543 -11.211 31.844 1 25.14 3 LEU B O 1
ATOM 5366 N N . THR B 1 4 ? 9.281 -12.039 31.203 1 25 4 THR B N 1
ATOM 5367 C CA . THR B 1 4 ? 10.094 -11.789 32.406 1 25 4 THR B CA 1
ATOM 5368 C C . THR B 1 4 ? 10.18 -10.297 32.688 1 25 4 THR B C 1
ATOM 5370 O O . THR B 1 4 ? 10.047 -9.469 31.781 1 25 4 THR B O 1
ATOM 5373 N N . SER B 1 5 ? 10.18 -10.016 34.125 1 25.77 5 SER B N 1
ATOM 5374 C CA . SER B 1 5 ? 10.234 -8.828 34.969 1 25.77 5 SER B CA 1
ATOM 5375 C C . SER B 1 5 ? 11.453 -7.973 34.625 1 25.77 5 SER B C 1
ATOM 5377 O O . SER B 1 5 ? 12.578 -8.305 35.031 1 25.77 5 SER B O 1
ATOM 5379 N N . TYR B 1 6 ? 11.828 -7.848 33.438 1 27.75 6 TYR B N 1
ATOM 5380 C CA . TYR B 1 6 ? 12.789 -6.75 33.438 1 27.75 6 TYR B CA 1
ATOM 5381 C C . TYR B 1 6 ? 12.406 -5.684 34.438 1 27.75 6 TYR B C 1
ATOM 5383 O O . TYR B 1 6 ? 11.328 -5.078 34.344 1 27.75 6 TYR B O 1
ATOM 5391 N N . THR B 1 7 ? 12.602 -6.082 35.781 1 28.08 7 THR B N 1
ATOM 5392 C CA . THR B 1 7 ? 12.555 -5.062 36.812 1 28.08 7 THR B CA 1
ATOM 5393 C C . THR B 1 7 ? 13.273 -3.795 36.375 1 28.08 7 THR B C 1
ATOM 5395 O O . THR B 1 7 ? 14.477 -3.643 36.594 1 28.08 7 THR B O 1
ATOM 5398 N N . CYS B 1 8 ? 13.32 -3.551 35.125 1 30.56 8 CYS B N 1
ATOM 5399 C CA . CYS B 1 8 ? 13.828 -2.205 34.875 1 30.56 8 CYS B CA 1
ATOM 5400 C C . CYS B 1 8 ? 13.234 -1.206 35.844 1 30.56 8 CYS B C 1
ATOM 5402 O O . CYS B 1 8 ? 12.031 -1.241 36.125 1 30.56 8 CYS B O 1
ATOM 5404 N N . ALA B 1 9 ? 14.039 -0.831 36.781 1 31.12 9 ALA B N 1
ATOM 5405 C CA . ALA B 1 9 ? 13.672 0.291 37.625 1 31.12 9 ALA B CA 1
ATOM 5406 C C . ALA B 1 9 ? 12.664 1.208 36.938 1 31.12 9 ALA B C 1
ATOM 5408 O O . ALA B 1 9 ? 12.93 1.712 35.844 1 31.12 9 ALA B O 1
ATOM 5409 N N . ILE B 1 10 ? 11.477 0.878 37.125 1 35 10 ILE B N 1
ATOM 5410 C CA . ILE B 1 10 ? 10.406 1.811 36.781 1 35 10 ILE B CA 1
ATOM 5411 C C . ILE B 1 10 ? 10.875 3.244 37.062 1 35 10 ILE B C 1
ATOM 5413 O O . ILE B 1 10 ? 11.055 3.65 38.188 1 35 10 ILE B O 1
ATOM 5417 N N . ARG B 1 11 ? 11.875 3.561 36.312 1 35.47 11 ARG B N 1
ATOM 5418 C CA . ARG B 1 11 ? 12.047 5 36.5 1 35.47 11 ARG B CA 1
ATOM 5419 C C . ARG B 1 11 ? 10.703 5.695 36.688 1 35.47 11 ARG B C 1
ATOM 5421 O O . ARG B 1 11 ? 9.711 5.305 36.062 1 35.47 11 ARG B O 1
ATOM 5428 N N . LYS B 1 12 ? 10.664 6.449 37.719 1 41.5 12 LYS B N 1
ATOM 5429 C CA . LYS B 1 12 ? 9.578 7.363 38.062 1 41.5 12 LYS B CA 1
ATOM 5430 C C . LYS B 1 12 ? 8.945 7.965 36.812 1 41.5 12 LYS B C 1
ATOM 5432 O O . LYS B 1 12 ? 9.578 8.016 35.75 1 41.5 12 LYS B O 1
ATOM 5437 N N . GLU B 1 13 ? 7.707 8.477 36.75 1 49.94 13 GLU B N 1
ATOM 5438 C CA . GLU B 1 13 ? 7.043 9.375 35.781 1 49.94 13 GLU B CA 1
ATOM 5439 C C . GLU B 1 13 ? 8.055 10.211 35.031 1 49.94 13 GLU B C 1
ATOM 5441 O O . GLU B 1 13 ? 9.094 10.602 35.562 1 49.94 13 GLU B O 1
ATOM 5446 N N . ILE B 1 14 ? 8.102 10.211 33.625 1 56.97 14 ILE B N 1
ATOM 5447 C CA . ILE B 1 14 ? 9.047 10.859 32.719 1 56.97 14 ILE B CA 1
ATOM 5448 C C . ILE B 1 14 ? 9.398 12.25 33.25 1 56.97 14 ILE B C 1
ATOM 5450 O O . ILE B 1 14 ? 8.516 13.102 33.406 1 56.97 14 ILE B O 1
ATOM 5454 N N . GLY B 1 15 ? 10.5 12.352 33.875 1 74.06 15 GLY B N 1
ATOM 5455 C CA . GLY B 1 15 ? 11.062 13.625 34.281 1 74.06 15 GLY B CA 1
ATOM 5456 C C . GLY B 1 15 ? 11.203 14.609 33.125 1 74.06 15 GLY B C 1
ATOM 5457 O O . GLY B 1 15 ? 10.266 14.797 32.344 1 74.06 15 GLY B O 1
ATOM 5458 N N . MET B 1 16 ? 12.352 15.211 32.906 1 86.19 16 MET B N 1
ATOM 5459 C CA . MET B 1 16 ? 12.602 16.188 31.844 1 86.19 16 MET B CA 1
ATOM 5460 C C . MET B 1 16 ? 12.305 15.609 30.469 1 86.19 16 MET B C 1
ATOM 5462 O O . MET B 1 16 ? 12.633 14.445 30.203 1 86.19 16 MET B O 1
ATOM 5466 N N . ARG B 1 17 ? 11.531 16.344 29.656 1 90.75 17 ARG B N 1
ATOM 5467 C CA . ARG B 1 17 ? 11.156 15.867 28.328 1 90.75 17 ARG B CA 1
ATOM 5468 C C . ARG B 1 17 ? 11.086 17.016 27.328 1 90.75 17 ARG B C 1
ATOM 5470 O O . ARG B 1 17 ? 10.836 18.172 27.719 1 90.75 17 ARG B O 1
ATOM 5477 N N . LEU B 1 18 ? 11.352 16.719 26.125 1 95.56 18 LEU B N 1
ATOM 5478 C CA . LEU B 1 18 ? 11.133 17.672 25.031 1 95.56 18 LEU B CA 1
ATOM 5479 C C . LEU B 1 18 ? 9.641 17.859 24.781 1 95.56 18 LEU B C 1
ATOM 5481 O O . LEU B 1 18 ? 8.914 16.891 24.547 1 95.56 18 LEU B O 1
ATOM 5485 N N . SER B 1 19 ? 9.195 19.078 24.844 1 95.5 19 SER B N 1
ATOM 5486 C CA . SER B 1 19 ? 7.758 19.312 24.766 1 95.5 19 SER B CA 1
ATOM 5487 C C . SER B 1 19 ? 7.375 19.922 23.422 1 95.5 19 SER B C 1
ATOM 5489 O O . SER B 1 19 ? 6.266 19.703 22.922 1 95.5 19 SER B O 1
ATOM 5491 N N . LYS B 1 20 ? 8.297 20.703 22.938 1 97 20 LYS B N 1
ATOM 5492 C CA . LYS B 1 20 ? 7.973 21.422 21.703 1 97 20 LYS B CA 1
ATOM 5493 C C . LYS B 1 20 ? 9.234 21.719 20.891 1 97 20 LYS B C 1
ATOM 5495 O O . LYS B 1 20 ? 10.305 21.922 21.453 1 97 20 LYS B O 1
ATOM 5500 N N . ILE B 1 21 ? 9.109 21.75 19.594 1 97.88 21 ILE B N 1
ATOM 5501 C CA . ILE B 1 21 ? 10.156 22.141 18.672 1 97.88 21 ILE B CA 1
ATOM 5502 C C . ILE B 1 21 ? 9.625 23.188 17.703 1 97.88 21 ILE B C 1
ATOM 5504 O O . ILE B 1 21 ? 8.539 23.031 17.125 1 97.88 21 ILE B O 1
ATOM 5508 N N . LYS B 1 22 ? 10.289 24.234 17.578 1 97.75 22 LYS B N 1
ATOM 5509 C CA . LYS B 1 22 ? 9.945 25.266 16.594 1 97.75 22 LYS B CA 1
ATOM 5510 C C . LYS B 1 22 ? 11.047 25.422 15.547 1 97.75 22 LYS B C 1
ATOM 5512 O O . LYS B 1 22 ? 12.227 25.516 15.883 1 97.75 22 LYS B O 1
ATOM 5517 N N . ILE B 1 23 ? 10.703 25.328 14.336 1 97.75 23 ILE B N 1
ATOM 5518 C CA . ILE B 1 23 ? 11.656 25.453 13.234 1 97.75 23 ILE B CA 1
ATOM 5519 C C . ILE B 1 23 ? 11.266 26.625 12.344 1 97.75 23 ILE B C 1
ATOM 5521 O O . ILE B 1 23 ? 10.094 26.781 11.969 1 97.75 23 ILE B O 1
ATOM 5525 N N . LYS B 1 24 ? 12.203 27.438 12.094 1 97.31 24 LYS B N 1
ATOM 5526 C CA . LYS B 1 24 ? 11.977 28.594 11.211 1 97.31 24 LYS B CA 1
ATOM 5527 C C . LYS B 1 24 ? 12.93 28.578 10.023 1 97.31 24 LYS B C 1
ATOM 5529 O O . LYS B 1 24 ? 14.125 28.297 10.18 1 97.31 24 LYS B O 1
ATOM 5534 N N . ASN B 1 25 ? 12.398 28.75 8.898 1 96.19 25 ASN B N 1
ATOM 5535 C CA . ASN B 1 25 ? 13.133 29 7.66 1 96.19 25 ASN B CA 1
ATOM 5536 C C . ASN B 1 25 ? 14 27.812 7.266 1 96.19 25 ASN B C 1
ATOM 5538 O O . ASN B 1 25 ? 15.195 27.969 7.012 1 96.19 25 ASN B O 1
ATOM 5542 N N . TYR B 1 26 ? 13.562 26.688 7.184 1 95 26 TYR B N 1
ATOM 5543 C CA . TYR B 1 26 ? 14.203 25.469 6.703 1 95 26 TYR B CA 1
ATOM 5544 C C . TYR B 1 26 ? 13.344 24.781 5.652 1 95 26 TYR B C 1
ATOM 5546 O O . TYR B 1 26 ? 12.352 24.125 5.988 1 95 26 TYR B O 1
ATOM 5554 N N . ARG B 1 27 ? 13.672 24.922 4.508 1 89.62 27 ARG B N 1
ATOM 5555 C CA . ARG B 1 27 ? 12.938 24.328 3.389 1 89.62 27 ARG B CA 1
ATOM 5556 C C . ARG B 1 27 ? 11.469 24.734 3.426 1 89.62 27 ARG B C 1
ATOM 5558 O O . ARG B 1 27 ? 11.133 25.922 3.4 1 89.62 27 ARG B O 1
ATOM 5565 N N . LEU B 1 28 ? 10.555 23.797 3.633 1 88.25 28 LEU B N 1
ATOM 5566 C CA . LEU B 1 28 ? 9.125 24.109 3.648 1 88.25 28 LEU B CA 1
ATOM 5567 C C . LEU B 1 28 ? 8.68 24.547 5.043 1 88.25 28 LEU B C 1
ATOM 5569 O O . LEU B 1 28 ? 7.555 25 5.223 1 88.25 28 LEU B O 1
ATOM 5573 N N . LEU B 1 29 ? 9.578 24.406 5.938 1 95.12 29 LEU B N 1
ATOM 5574 C CA . LEU B 1 29 ? 9.266 24.797 7.312 1 95.12 29 LEU B CA 1
ATOM 5575 C C . LEU B 1 29 ? 9.609 26.25 7.562 1 95.12 29 LEU B C 1
ATOM 5577 O O . LEU B 1 29 ? 10.672 26.562 8.109 1 95.12 29 LEU B O 1
ATOM 5581 N N . ILE B 1 30 ? 8.695 27.109 7.254 1 95.56 30 ILE B N 1
ATOM 5582 C CA . ILE B 1 30 ? 8.93 28.547 7.344 1 95.56 30 ILE B CA 1
ATOM 5583 C C . ILE B 1 30 ? 8.719 29.016 8.781 1 95.56 30 ILE B C 1
ATOM 5585 O O . ILE B 1 30 ? 9.5 29.812 9.305 1 95.56 30 ILE B O 1
ATOM 5589 N N . ASP B 1 31 ? 7.758 28.625 9.391 1 96.06 31 ASP B N 1
ATOM 5590 C CA . ASP B 1 31 ? 7.402 28.859 10.789 1 96.06 31 ASP B CA 1
ATOM 5591 C C . ASP B 1 31 ? 6.562 27.703 11.336 1 96.06 31 ASP B C 1
ATOM 5593 O O . ASP B 1 31 ? 5.363 27.875 11.57 1 96.06 31 ASP B O 1
ATOM 5597 N N . ALA B 1 32 ? 7.23 26.609 11.609 1 96.56 32 ALA B N 1
ATOM 5598 C CA . ALA B 1 32 ? 6.531 25.391 12 1 96.56 32 ALA B CA 1
ATOM 5599 C C . ALA B 1 32 ? 6.73 25.094 13.484 1 96.56 32 ALA B C 1
ATOM 5601 O O . ALA B 1 32 ? 7.805 25.344 14.039 1 96.56 32 ALA B O 1
ATOM 5602 N N . GLU B 1 33 ? 5.727 24.703 14.117 1 96.69 33 GLU B N 1
ATOM 5603 C CA . GLU B 1 33 ? 5.766 24.281 15.516 1 96.69 33 GLU B CA 1
ATOM 5604 C C . GLU B 1 33 ? 5.293 22.844 15.672 1 96.69 33 GLU B C 1
ATOM 5606 O O . GLU B 1 33 ? 4.23 22.469 15.172 1 96.69 33 GLU B O 1
ATOM 5611 N N . LEU B 1 34 ? 6.059 22 16.281 1 97 34 LEU B N 1
ATOM 5612 C CA . LEU B 1 34 ? 5.742 20.594 16.516 1 97 34 LEU B CA 1
ATOM 5613 C C . LEU B 1 34 ? 5.625 20.297 18 1 97 34 LEU B C 1
ATOM 5615 O O . LEU B 1 34 ? 6.617 20.359 18.734 1 97 34 LEU B O 1
ATOM 5619 N N . GLU B 1 35 ? 4.445 20.047 18.469 1 97 35 GLU B N 1
ATOM 5620 C CA . GLU B 1 35 ? 4.266 19.594 19.828 1 97 35 GLU B CA 1
ATOM 5621 C C . GLU B 1 35 ? 4.688 18.125 19.984 1 97 35 GLU B C 1
ATOM 5623 O O . GLU B 1 35 ? 4.285 17.281 19.188 1 97 35 GLU B O 1
ATOM 5628 N N . VAL B 1 36 ? 5.465 17.844 20.984 1 96.19 36 VAL B N 1
ATOM 5629 C CA . VAL B 1 36 ? 6.055 16.516 21.125 1 96.19 36 VAL B CA 1
ATOM 5630 C C . VAL B 1 36 ? 5.34 15.75 22.234 1 96.19 36 VAL B C 1
ATOM 5632 O O . VAL B 1 36 ? 5.117 16.281 23.312 1 96.19 36 VAL B O 1
ATOM 5635 N N . ASP B 1 37 ? 4.941 14.539 21.875 1 93.12 37 ASP B N 1
ATOM 5636 C CA . ASP B 1 37 ? 4.348 13.648 22.875 1 93.12 37 ASP B CA 1
ATOM 5637 C C . ASP B 1 37 ? 5.414 13.086 23.812 1 93.12 37 ASP B C 1
ATOM 5639 O O . ASP B 1 37 ? 6.59 13.008 23.438 1 93.12 37 ASP B O 1
ATOM 5643 N N . SER B 1 38 ? 5.023 12.727 25.016 1 89 38 SER B N 1
ATOM 5644 C CA . SER B 1 38 ? 5.969 12.266 26.031 1 89 38 SER B CA 1
ATOM 5645 C C . SER B 1 38 ? 6.582 10.922 25.641 1 89 38 SER B C 1
ATOM 5647 O O . SER B 1 38 ? 7.668 10.578 26.109 1 89 38 SER B O 1
ATOM 5649 N N . LYS B 1 39 ? 5.902 10.234 24.766 1 87.44 39 LYS B N 1
ATOM 5650 C CA . LYS B 1 39 ? 6.406 8.914 24.406 1 87.44 39 LYS B CA 1
ATOM 5651 C C . LYS B 1 39 ? 6.676 8.828 22.906 1 87.44 39 LYS B C 1
ATOM 5653 O O . LYS B 1 39 ? 7.832 8.773 22.484 1 87.44 39 LYS B O 1
ATOM 5658 N N . THR B 1 40 ? 5.586 8.891 22.156 1 90.19 40 THR B N 1
ATOM 5659 C CA . THR B 1 40 ? 5.703 8.727 20.719 1 90.19 40 THR B CA 1
ATOM 5660 C C . THR B 1 40 ? 4.938 9.82 19.984 1 90.19 40 THR B C 1
ATOM 5662 O O . THR B 1 40 ? 3.777 10.094 20.297 1 90.19 40 THR B O 1
ATOM 5665 N N . THR B 1 41 ? 5.613 10.469 19.109 1 94.62 41 THR B N 1
ATOM 5666 C CA . THR B 1 41 ? 4.988 11.438 18.219 1 94.62 41 THR B CA 1
ATOM 5667 C C . THR B 1 41 ? 5 10.938 16.781 1 94.62 41 THR B C 1
ATOM 5669 O O . THR B 1 41 ? 6.066 10.703 16.203 1 94.62 41 THR B O 1
ATOM 5672 N N . LEU B 1 42 ? 3.82 10.75 16.25 1 94.19 42 LEU B N 1
ATOM 5673 C CA . LEU B 1 42 ? 3.686 10.281 14.875 1 94.19 42 LEU B CA 1
ATOM 5674 C C . LEU B 1 42 ? 3.322 11.438 13.945 1 94.19 42 LEU B C 1
ATOM 5676 O O . LEU B 1 42 ? 2.318 12.125 14.156 1 94.19 42 LEU B O 1
ATOM 5680 N N . ILE B 1 43 ? 4.16 11.672 12.992 1 95.81 43 ILE B N 1
ATOM 5681 C CA . ILE B 1 43 ? 3.885 12.695 11.984 1 95.81 43 ILE B CA 1
ATOM 5682 C C . ILE B 1 43 ? 3.324 12.031 10.727 1 95.81 43 ILE B C 1
ATOM 5684 O O . ILE B 1 43 ? 3.959 11.148 10.141 1 95.81 43 ILE B O 1
ATOM 5688 N N . VAL B 1 44 ? 2.109 12.438 10.375 1 92.75 44 VAL B N 1
ATOM 5689 C CA . VAL B 1 44 ? 1.468 11.938 9.164 1 92.75 44 VAL B CA 1
ATOM 5690 C C . VAL B 1 44 ? 1.067 13.109 8.273 1 92.75 44 VAL B C 1
ATOM 5692 O O . VAL B 1 44 ? 1.007 14.25 8.727 1 92.75 44 VAL B O 1
ATOM 5695 N N . GLY B 1 45 ? 0.861 12.812 7.047 1 88.56 45 GLY B N 1
ATOM 5696 C CA . GLY B 1 45 ? 0.458 13.828 6.086 1 88.56 45 GLY B CA 1
ATOM 5697 C C . GLY B 1 45 ? 0.654 13.391 4.648 1 88.56 45 GLY B C 1
ATOM 5698 O O . GLY B 1 45 ? 1.223 12.328 4.383 1 88.56 45 GLY B O 1
ATOM 5699 N N . ARG B 1 46 ? 0.249 14.266 3.822 1 81.5 46 ARG B N 1
ATOM 5700 C CA . ARG B 1 46 ? 0.369 14.031 2.389 1 81.5 46 ARG B CA 1
ATOM 5701 C C . ARG B 1 46 ? 1.832 14.008 1.957 1 81.5 46 ARG B C 1
ATOM 5703 O O . ARG B 1 46 ? 2.723 14.328 2.746 1 81.5 46 ARG B O 1
ATOM 5710 N N . ASN B 1 47 ? 2.076 13.641 0.745 1 69.44 47 ASN B N 1
ATOM 5711 C CA . ASN B 1 47 ? 3.434 13.641 0.208 1 69.44 47 ASN B CA 1
ATOM 5712 C C . ASN B 1 47 ? 4 15.055 0.136 1 69.44 47 ASN B C 1
ATOM 5714 O O . ASN B 1 47 ? 3.273 16.016 -0.15 1 69.44 47 ASN B O 1
ATOM 5718 N N . ASN B 1 48 ? 5.199 15.172 0.448 1 72.94 48 ASN B N 1
ATOM 5719 C CA . ASN B 1 48 ? 5.922 16.438 0.358 1 72.94 48 ASN B CA 1
ATOM 5720 C C . ASN B 1 48 ? 5.395 17.453 1.368 1 72.94 48 ASN B C 1
ATOM 5722 O O . ASN B 1 48 ? 5.105 18.594 1.012 1 72.94 48 ASN B O 1
ATOM 5726 N N . THR B 1 49 ? 5.141 16.953 2.48 1 81.75 49 THR B N 1
ATOM 5727 C CA . THR B 1 49 ? 4.703 17.844 3.557 1 81.75 49 THR B CA 1
ATOM 5728 C C . THR B 1 49 ? 5.77 17.938 4.645 1 81.75 49 THR B C 1
ATOM 5730 O O . THR B 1 49 ? 5.449 17.984 5.832 1 81.75 49 THR B O 1
ATOM 5733 N N . ALA B 1 50 ? 7.012 17.781 4.293 1 86.69 50 ALA B N 1
ATOM 5734 C CA . ALA B 1 50 ? 8.18 18.094 5.113 1 86.69 50 ALA B CA 1
ATOM 5735 C C . ALA B 1 50 ? 8.281 17.141 6.305 1 86.69 50 ALA B C 1
ATOM 5737 O O . ALA B 1 50 ? 8.727 17.547 7.387 1 86.69 50 ALA B O 1
ATOM 5738 N N . LYS B 1 51 ? 7.723 15.938 6.234 1 88.06 51 LYS B N 1
ATOM 5739 C CA . LYS B 1 51 ? 7.883 14.961 7.305 1 88.06 51 LYS B CA 1
ATOM 5740 C C . LYS B 1 51 ? 9.352 14.586 7.492 1 88.06 51 LYS B C 1
ATOM 5742 O O . LYS B 1 51 ? 9.891 14.695 8.602 1 88.06 51 LYS B O 1
ATOM 5747 N N . THR B 1 52 ? 10.016 14.305 6.438 1 82.69 52 THR B N 1
ATOM 5748 C CA . THR B 1 52 ? 11.43 13.93 6.465 1 82.69 52 THR B CA 1
ATOM 5749 C C . THR B 1 52 ? 12.297 15.148 6.758 1 82.69 52 THR B C 1
ATOM 5751 O O . THR B 1 52 ? 13.297 15.047 7.477 1 82.69 52 THR B O 1
ATOM 5754 N N . SER B 1 53 ? 11.875 16.297 6.211 1 88.06 53 SER B N 1
ATOM 5755 C CA . SER B 1 53 ? 12.633 17.516 6.426 1 88.06 53 SER B CA 1
ATOM 5756 C C . SER B 1 53 ? 12.711 17.875 7.906 1 88.06 53 SER B C 1
ATOM 5758 O O . SER B 1 53 ? 13.734 18.375 8.375 1 88.06 53 SER B O 1
ATOM 5760 N N . CYS B 1 54 ? 11.703 17.625 8.539 1 93.12 54 CYS B N 1
ATOM 5761 C CA . CYS B 1 54 ? 11.688 17.891 9.969 1 93.12 54 CYS B CA 1
ATOM 5762 C C . CYS B 1 54 ? 12.758 17.078 10.695 1 93.12 54 CYS B C 1
ATOM 5764 O O . CYS B 1 54 ? 13.555 17.641 11.461 1 93.12 54 CYS B O 1
ATOM 5766 N N . PHE B 1 55 ? 12.828 15.844 10.414 1 92.06 55 PHE B N 1
ATOM 5767 C CA . PHE B 1 55 ? 13.805 14.961 11.039 1 92.06 55 PHE B CA 1
ATOM 5768 C C . PHE B 1 55 ? 15.227 15.359 10.641 1 92.06 55 PHE B C 1
ATOM 5770 O O . PHE B 1 55 ? 16.125 15.359 11.484 1 92.06 55 PHE B O 1
ATOM 5777 N N . GLU B 1 56 ? 15.375 15.711 9.422 1 89.75 56 GLU B N 1
ATOM 5778 C CA . GLU B 1 56 ? 16.703 16.109 8.93 1 89.75 56 GLU B CA 1
ATOM 5779 C C . GLU B 1 56 ? 17.188 17.375 9.609 1 89.75 56 GLU B C 1
ATOM 5781 O O . GLU B 1 56 ? 18.359 17.484 9.961 1 89.75 56 GLU B O 1
ATOM 5786 N N . CYS B 1 57 ? 16.297 18.297 9.75 1 94.38 57 CYS B N 1
ATOM 5787 C CA . CYS B 1 57 ? 16.656 19.547 10.406 1 94.38 57 CYS B CA 1
ATOM 5788 C C . CYS B 1 57 ? 17.125 19.297 11.836 1 94.38 57 CYS B C 1
ATOM 5790 O O . CYS B 1 57 ? 18.188 19.781 12.234 1 94.38 57 CYS B O 1
ATOM 5792 N N . ILE B 1 58 ? 16.375 18.531 12.562 1 95.75 58 ILE B N 1
ATOM 5793 C CA . ILE B 1 58 ? 16.703 18.219 13.945 1 95.75 58 ILE B CA 1
ATOM 5794 C C . ILE B 1 58 ? 18.031 17.469 13.992 1 95.75 58 ILE B C 1
ATOM 5796 O O . ILE B 1 58 ? 18.922 17.797 14.789 1 95.75 58 ILE B O 1
ATOM 5800 N N . GLY B 1 59 ? 18.172 16.516 13.125 1 93.12 59 GLY B N 1
ATOM 5801 C CA . GLY B 1 59 ? 19.391 15.734 13.078 1 93.12 59 GLY B CA 1
ATOM 5802 C C . GLY B 1 59 ? 20.625 16.562 12.781 1 93.12 59 GLY B C 1
ATOM 5803 O O . GLY B 1 59 ? 21.656 16.406 13.438 1 93.12 59 GLY B O 1
ATOM 5804 N N . LYS B 1 60 ? 20.547 17.453 11.836 1 93.25 60 LYS B N 1
ATOM 5805 C CA . LYS B 1 60 ? 21.672 18.312 11.477 1 93.25 60 LYS B CA 1
ATOM 5806 C C . LYS B 1 60 ? 22.109 19.172 12.664 1 93.25 60 LYS B C 1
ATOM 5808 O O . LYS B 1 60 ? 23.297 19.328 12.914 1 93.25 60 LYS B O 1
ATOM 5813 N N . VAL B 1 61 ? 21.172 19.656 13.344 1 96.06 61 VAL B N 1
ATOM 5814 C CA . VAL B 1 61 ? 21.469 20.547 14.469 1 96.06 61 VAL B CA 1
ATOM 5815 C C . VAL B 1 61 ? 22.078 19.734 15.609 1 96.06 61 VAL B C 1
ATOM 5817 O O . VAL B 1 61 ? 23.062 20.172 16.219 1 96.06 61 VAL B O 1
ATOM 5820 N N . LEU B 1 62 ? 21.547 18.625 15.859 1 94.31 62 LEU B N 1
ATOM 5821 C CA . LEU B 1 62 ? 22.031 17.812 16.969 1 94.31 62 LEU B CA 1
ATOM 5822 C C . LEU B 1 62 ? 23.406 17.234 16.672 1 94.31 62 LEU B C 1
ATOM 5824 O O . LEU B 1 62 ? 24.219 17.047 17.578 1 94.31 62 LEU B O 1
ATOM 5828 N N . ASP B 1 63 ? 23.672 17 15.406 1 90.38 63 ASP B N 1
ATOM 5829 C CA . ASP B 1 63 ? 24.953 16.469 14.984 1 90.38 63 ASP B CA 1
ATOM 5830 C C . ASP B 1 63 ? 25.984 17.578 14.766 1 90.38 63 ASP B C 1
ATOM 5832 O O . ASP B 1 63 ? 27.188 17.312 14.68 1 90.38 63 ASP B O 1
ATOM 5836 N N . GLY B 1 64 ? 25.547 18.688 14.633 1 91.31 64 GLY B N 1
ATOM 5837 C CA . GLY B 1 64 ? 26.422 19.812 14.352 1 91.31 64 GLY B CA 1
ATOM 5838 C C . GLY B 1 64 ? 26.797 19.922 12.883 1 91.31 64 GLY B C 1
ATOM 5839 O O . GLY B 1 64 ? 27.859 20.469 12.547 1 91.31 64 GLY B O 1
ATOM 5840 N N . THR B 1 65 ? 25.969 19.328 12.07 1 91.5 65 THR B N 1
ATOM 5841 C CA . THR B 1 65 ? 26.188 19.422 10.625 1 91.5 65 THR B CA 1
ATOM 5842 C C . THR B 1 65 ? 25.688 20.766 10.094 1 91.5 65 THR B C 1
ATOM 5844 O O . THR B 1 65 ? 24.562 21.172 10.375 1 91.5 65 THR B O 1
ATOM 5847 N N . PRO B 1 66 ? 26.516 21.422 9.352 1 91.5 66 PRO B N 1
ATOM 5848 C CA . PRO B 1 66 ? 26.109 22.734 8.828 1 91.5 66 PRO B CA 1
ATOM 5849 C C . PRO B 1 66 ? 24.984 22.625 7.789 1 91.5 66 PRO B C 1
ATOM 5851 O O . PRO B 1 66 ? 24.891 21.609 7.086 1 91.5 66 PRO B O 1
ATOM 5854 N N . PHE B 1 67 ? 24.188 23.656 7.758 1 93.44 67 PHE B N 1
ATOM 5855 C CA . PHE B 1 67 ? 23.156 23.734 6.738 1 93.44 67 PHE B CA 1
ATOM 5856 C C . PHE B 1 67 ? 23.734 24.141 5.395 1 93.44 67 PHE B C 1
ATOM 5858 O O . PHE B 1 67 ? 24.75 24.844 5.344 1 93.44 67 PHE B O 1
ATOM 5865 N N . SER B 1 68 ? 23.109 23.656 4.371 1 88 68 SER B N 1
ATOM 5866 C CA . SER B 1 68 ? 23.469 24.062 3.018 1 88 68 SER B CA 1
ATOM 5867 C C . SER B 1 68 ? 22.5 25.109 2.484 1 88 68 SER B C 1
ATOM 5869 O O . SER B 1 68 ? 21.438 25.344 3.072 1 88 68 SER B O 1
ATOM 5871 N N . PHE B 1 69 ? 22.906 25.781 1.443 1 86.75 69 PHE B N 1
ATOM 5872 C CA . PHE B 1 69 ? 22.031 26.781 0.838 1 86.75 69 PHE B CA 1
ATOM 5873 C C . PHE B 1 69 ? 20.703 26.188 0.43 1 86.75 69 PHE B C 1
ATOM 5875 O O . PHE B 1 69 ? 19.656 26.844 0.513 1 86.75 69 PHE B O 1
ATOM 5882 N N . ASN B 1 70 ? 20.719 24.906 0.128 1 81.81 70 ASN B N 1
ATOM 5883 C CA . ASN B 1 70 ? 19.516 24.234 -0.327 1 81.81 70 ASN B CA 1
ATOM 5884 C C . ASN B 1 70 ? 18.531 23.984 0.823 1 81.81 70 ASN B C 1
ATOM 5886 O O . ASN B 1 70 ? 17.359 23.688 0.597 1 81.81 70 ASN B O 1
ATOM 5890 N N . ASP B 1 71 ? 19.047 24.109 1.973 1 89.62 71 ASP B N 1
ATOM 5891 C CA . ASP B 1 71 ? 18.188 23.969 3.143 1 89.62 71 ASP B CA 1
ATOM 5892 C C . ASP B 1 71 ? 17.406 25.25 3.408 1 89.62 71 ASP B C 1
ATOM 5894 O O . ASP B 1 71 ? 16.422 25.234 4.152 1 89.62 71 ASP B O 1
ATOM 5898 N N . TYR B 1 72 ? 17.891 26.312 2.852 1 91.38 72 TYR B N 1
ATOM 5899 C CA . TYR B 1 72 ? 17.21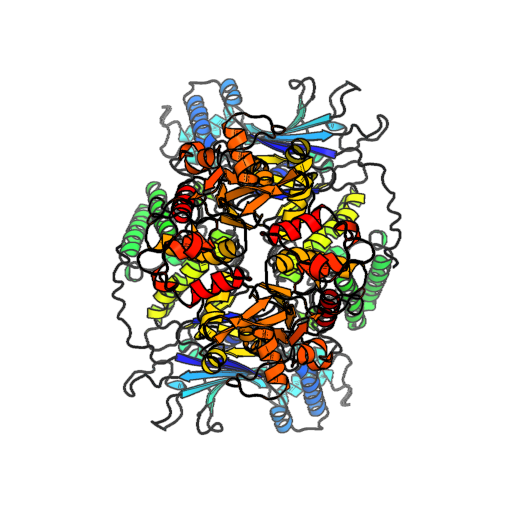9 27.609 3.027 1 91.38 72 TYR B CA 1
ATOM 5900 C C . TYR B 1 72 ? 15.977 27.688 2.154 1 91.38 72 TYR B C 1
ATOM 5902 O O . TYR B 1 72 ? 15.992 27.266 0.999 1 91.38 72 TYR B O 1
ATOM 5910 N N . PRO B 1 73 ? 14.906 28.203 2.725 1 88.81 73 PRO B N 1
ATOM 5911 C CA . PRO B 1 73 ? 13.641 28.203 1.987 1 88.81 73 PRO B CA 1
ATOM 5912 C C . PRO B 1 73 ? 13.703 29 0.69 1 88.81 73 PRO B C 1
ATOM 5914 O O . PRO B 1 73 ? 14.297 30.094 0.66 1 88.81 73 PRO B O 1
ATOM 5917 N N . LEU B 1 74 ? 13.031 28.562 -0.283 1 81.75 74 LEU B N 1
ATOM 5918 C CA . LEU B 1 74 ? 12.984 29.203 -1.585 1 81.75 74 LEU B CA 1
ATOM 5919 C C . LEU B 1 74 ? 12.328 30.578 -1.478 1 81.75 74 LEU B C 1
ATOM 5921 O O . LEU B 1 74 ? 12.781 31.547 -2.117 1 81.75 74 LEU B O 1
ATOM 5925 N N . SER B 1 75 ? 11.32 30.672 -0.664 1 83 75 SER B N 1
ATOM 5926 C CA . SER B 1 75 ? 10.539 31.891 -0.544 1 83 75 SER B CA 1
ATOM 5927 C C . SER B 1 75 ? 11.344 33 0.109 1 83 75 SER B C 1
ATOM 5929 O O . SER B 1 75 ? 10.992 34.188 -0.001 1 83 75 SER B O 1
ATOM 5931 N N . LYS B 1 76 ? 12.445 32.625 0.73 1 90.25 76 LYS B N 1
ATOM 5932 C CA . LYS B 1 76 ? 13.211 33.625 1.479 1 90.25 76 LYS B CA 1
ATOM 5933 C C . LYS B 1 76 ? 14.5 34 0.75 1 90.25 76 LYS B C 1
ATOM 5935 O O . LYS B 1 76 ? 15.219 34.906 1.167 1 90.25 76 LYS B O 1
ATOM 5940 N N . ARG B 1 77 ? 14.789 33.375 -0.308 1 88.25 77 ARG B N 1
ATOM 5941 C CA . ARG B 1 77 ? 16.078 33.5 -0.984 1 88.25 77 ARG B CA 1
ATOM 5942 C C . ARG B 1 77 ? 16.203 34.875 -1.632 1 88.25 77 ARG B C 1
ATOM 5944 O O . ARG B 1 77 ? 17.266 35.5 -1.595 1 88.25 77 ARG B O 1
ATOM 5951 N N . GLU B 1 78 ? 15.102 35.375 -2.225 1 88.94 78 GLU B N 1
ATOM 5952 C CA . GLU B 1 78 ? 15.125 36.688 -2.854 1 88.94 78 GLU B CA 1
ATOM 5953 C C . GLU B 1 78 ? 15.477 37.781 -1.843 1 88.94 78 GLU B C 1
ATOM 5955 O O . GLU B 1 78 ? 16.25 38.688 -2.146 1 88.94 78 GLU B O 1
ATOM 5960 N N . ASN B 1 79 ? 14.898 37.656 -0.73 1 92.75 79 ASN B N 1
ATOM 5961 C CA . ASN B 1 79 ? 15.195 38.625 0.328 1 92.75 79 ASN B CA 1
ATOM 5962 C C . ASN B 1 79 ? 16.641 38.5 0.788 1 92.75 79 ASN B C 1
ATOM 5964 O O . ASN B 1 79 ? 17.266 39.531 1.104 1 92.75 79 ASN B O 1
ATOM 5968 N N . LEU B 1 80 ? 17.141 37.344 0.869 1 93.44 80 LEU B N 1
ATOM 5969 C CA . LEU B 1 80 ? 18.531 37.125 1.244 1 93.44 80 LEU B CA 1
ATOM 5970 C C . LEU B 1 80 ? 19.469 37.781 0.254 1 93.44 80 LEU B C 1
ATOM 5972 O O . LEU B 1 80 ? 20.375 38.531 0.656 1 93.44 80 LEU B O 1
ATOM 5976 N N . TYR B 1 81 ? 19.25 37.688 -1.031 1 91.44 81 TYR B N 1
ATOM 5977 C CA . TYR B 1 81 ? 20.062 38.281 -2.074 1 91.44 81 TYR B CA 1
ATOM 5978 C C . TYR B 1 81 ? 20 39.812 -2.006 1 91.44 81 TYR B C 1
ATOM 5980 O O . TYR B 1 81 ? 21.031 40.5 -2.094 1 91.44 81 TYR B O 1
ATOM 5988 N N . ALA B 1 82 ? 18.812 40.25 -1.847 1 93.56 82 ALA B N 1
ATOM 5989 C CA . ALA B 1 82 ? 18.594 41.688 -1.827 1 93.56 82 ALA B CA 1
ATOM 5990 C C . ALA B 1 82 ? 19.328 42.344 -0.659 1 93.56 82 ALA B C 1
ATOM 5992 O O . ALA B 1 82 ? 19.922 43.406 -0.812 1 93.56 82 ALA B O 1
ATOM 5993 N N . ASN B 1 83 ? 19.266 41.719 0.462 1 95.38 83 ASN B N 1
ATOM 5994 C CA . ASN B 1 83 ? 19.906 42.281 1.646 1 95.38 83 ASN B CA 1
ATOM 5995 C C . ASN B 1 83 ? 21.438 42.25 1.515 1 95.38 83 ASN B C 1
ATOM 5997 O O . ASN B 1 83 ? 22.109 43.188 1.883 1 95.38 83 ASN B O 1
ATOM 6001 N N . ILE B 1 84 ? 21.953 41.219 0.983 1 93.38 84 ILE B N 1
ATOM 6002 C CA . ILE B 1 84 ? 23.406 41.125 0.804 1 93.38 84 ILE B CA 1
ATOM 6003 C C . ILE B 1 84 ? 23.875 42.125 -0.239 1 93.38 84 ILE B C 1
ATOM 6005 O O . ILE B 1 84 ? 24.906 42.781 -0.057 1 93.38 84 ILE B O 1
ATOM 6009 N N . THR B 1 85 ? 23.094 42.281 -1.293 1 93.56 85 THR B N 1
ATOM 6010 C CA . THR B 1 85 ? 23.422 43.219 -2.336 1 93.56 85 THR B CA 1
ATOM 6011 C C . THR B 1 85 ? 23.391 44.656 -1.788 1 93.56 85 THR B C 1
ATOM 6013 O O . THR B 1 85 ? 24.266 45.469 -2.098 1 93.56 85 THR B O 1
ATOM 6016 N N . SER B 1 86 ? 22.422 44.906 -1.005 1 95.44 86 SER B N 1
ATOM 6017 C CA . SER B 1 86 ? 22.312 46.25 -0.392 1 95.44 86 SER B CA 1
ATOM 6018 C C . SER B 1 86 ? 23.516 46.531 0.516 1 95.44 86 SER B C 1
ATOM 6020 O O . SER B 1 86 ? 23.984 47.656 0.587 1 95.44 86 SER B O 1
ATOM 6022 N N . PHE B 1 87 ? 23.953 45.562 1.182 1 94.25 87 PHE B N 1
ATOM 6023 C CA . PHE B 1 87 ? 25.125 45.688 2.043 1 94.25 87 PHE B CA 1
ATOM 6024 C C . PHE B 1 87 ? 26.391 45.906 1.216 1 94.25 87 PHE B C 1
ATOM 6026 O O . PHE B 1 87 ? 27.188 46.812 1.513 1 94.25 87 PHE B O 1
ATOM 6033 N N . MET B 1 88 ? 26.516 45.156 0.159 1 93.69 88 MET B N 1
ATOM 6034 C CA . MET B 1 88 ? 27.688 45.25 -0.697 1 93.69 88 MET B CA 1
ATOM 6035 C C . MET B 1 88 ? 27.688 46.594 -1.447 1 93.69 88 MET B C 1
ATOM 6037 O O . MET B 1 88 ? 28.75 47.125 -1.795 1 93.69 88 MET B O 1
ATOM 6041 N N . ALA B 1 89 ? 26.516 47.125 -1.635 1 94.44 89 ALA B N 1
ATOM 6042 C CA . ALA B 1 89 ? 26.406 48.406 -2.281 1 94.44 89 ALA B CA 1
ATOM 6043 C C . ALA B 1 89 ? 26.594 49.562 -1.274 1 94.44 89 ALA B C 1
ATOM 6045 O O . ALA B 1 89 ? 26.516 50.719 -1.632 1 94.44 89 ALA B O 1
ATOM 6046 N N . LYS B 1 90 ? 26.781 49.219 -0.013 1 93.5 90 LYS B N 1
ATOM 6047 C CA . LYS B 1 90 ? 27.016 50.156 1.082 1 93.5 90 LYS B CA 1
ATOM 6048 C C . LYS B 1 90 ? 25.781 51 1.353 1 93.5 90 LYS B C 1
ATOM 6050 O O . LYS B 1 90 ? 25.891 52.156 1.759 1 93.5 90 LYS B O 1
ATOM 6055 N N . GLU B 1 91 ? 24.656 50.438 1.062 1 95.19 91 GLU B N 1
ATOM 6056 C CA . GLU B 1 91 ? 23.391 51.094 1.343 1 95.19 91 GLU B CA 1
ATOM 6057 C C . GLU B 1 91 ? 22.969 50.875 2.787 1 95.19 91 GLU B C 1
ATOM 6059 O O . GLU B 1 91 ? 22.203 51.656 3.348 1 95.19 91 GLU B O 1
ATOM 6064 N N . ILE B 1 92 ? 23.328 49.719 3.301 1 94.88 92 ILE B N 1
ATOM 6065 C CA . ILE B 1 92 ? 22.984 49.406 4.688 1 94.88 92 ILE B CA 1
ATOM 6066 C C . ILE B 1 92 ? 24.25 49 5.445 1 94.88 92 ILE B C 1
ATOM 6068 O O . ILE B 1 92 ? 25.219 48.5 4.848 1 94.88 92 ILE B O 1
ATOM 6072 N N . ALA B 1 93 ? 24.219 49.25 6.809 1 93.56 93 ALA B N 1
ATOM 6073 C CA . ALA B 1 93 ? 25.344 48.906 7.664 1 93.56 93 ALA B CA 1
ATOM 6074 C C . ALA B 1 93 ? 25.312 47.406 8.031 1 93.56 93 ALA B C 1
ATOM 6076 O O . ALA B 1 93 ? 24.297 46.75 7.824 1 93.56 93 ALA B O 1
ATOM 6077 N N . PHE B 1 94 ? 26.438 46.938 8.445 1 93 94 PHE B N 1
ATOM 6078 C CA . PHE B 1 94 ? 26.578 45.531 8.812 1 93 94 PHE B CA 1
ATOM 6079 C C . PHE B 1 94 ? 25.547 45.125 9.875 1 93 94 PHE B C 1
ATOM 6081 O O . PHE B 1 94 ? 24.953 44.062 9.805 1 93 94 PHE B O 1
ATOM 6088 N N . GLU B 1 95 ? 25.359 46 10.844 1 91.44 95 GLU B N 1
ATOM 6089 C CA . GLU B 1 95 ? 24.406 45.719 11.914 1 91.44 95 GLU B CA 1
ATOM 6090 C C . GLU B 1 95 ? 22.984 45.594 11.375 1 91.44 95 GLU B C 1
ATOM 6092 O O . GLU B 1 95 ? 22.219 44.75 11.82 1 91.44 95 GLU B O 1
ATOM 6097 N N . GLU B 1 96 ? 22.719 46.438 10.414 1 93.19 96 GLU B N 1
ATOM 6098 C CA . GLU B 1 96 ? 21.391 46.375 9.789 1 93.19 96 GLU B CA 1
ATOM 6099 C C . GLU B 1 96 ? 21.219 45.094 8.977 1 93.19 96 GLU B C 1
ATOM 6101 O O . GLU B 1 96 ? 20.125 44.531 8.922 1 93.19 96 GLU B O 1
ATOM 6106 N N . LEU B 1 97 ? 22.266 44.656 8.297 1 93.44 97 LEU B N 1
ATOM 6107 C CA . LEU B 1 97 ? 22.234 43.406 7.562 1 93.44 97 LEU B CA 1
ATOM 6108 C C . LEU B 1 97 ? 21.922 42.219 8.492 1 93.44 97 LEU B C 1
ATOM 6110 O O . LEU B 1 97 ? 21.062 41.406 8.188 1 93.44 97 LEU B O 1
ATOM 6114 N N . CYS B 1 98 ? 22.562 42.188 9.625 1 92.31 98 CYS B N 1
ATOM 6115 C CA . CYS B 1 98 ? 22.375 41.125 10.594 1 92.31 98 CYS B CA 1
ATOM 6116 C C . CYS B 1 98 ? 20.938 41.094 11.102 1 92.31 98 CYS B C 1
ATOM 6118 O O . CYS B 1 98 ? 20.375 40.031 11.367 1 92.31 98 CYS B O 1
ATOM 6120 N N . GLU B 1 99 ? 20.359 42.25 11.195 1 91.5 99 GLU B N 1
ATOM 6121 C CA . GLU B 1 99 ? 18.984 42.344 11.695 1 91.5 99 GLU B CA 1
ATOM 6122 C C . GLU B 1 99 ? 17.969 41.938 10.625 1 91.5 99 GLU B C 1
ATOM 6124 O O . GLU B 1 99 ? 16.938 41.375 10.938 1 91.5 99 GLU B O 1
ATOM 6129 N N . ARG B 1 100 ? 18.266 42.188 9.43 1 93.56 100 ARG B N 1
ATOM 6130 C CA . ARG B 1 100 ? 17.312 41.969 8.344 1 93.56 100 ARG B CA 1
ATOM 6131 C C . ARG B 1 100 ? 17.344 40.5 7.879 1 93.56 100 ARG B C 1
ATOM 6133 O O . ARG B 1 100 ? 16.344 40 7.355 1 93.56 100 ARG B O 1
ATOM 6140 N N . LEU B 1 101 ? 18.453 39.875 8.055 1 94 101 LEU B N 1
ATOM 6141 C CA . LEU B 1 101 ? 18.578 38.5 7.598 1 94 101 LEU B CA 1
ATOM 6142 C C . LEU B 1 101 ? 17.734 37.562 8.461 1 94 101 LEU B C 1
ATOM 6144 O O . LEU B 1 101 ? 17.656 37.75 9.68 1 94 101 LEU B O 1
ATOM 6148 N N . GLU B 1 102 ? 17.016 36.688 7.859 1 94.56 102 GLU B N 1
ATOM 6149 C CA . GLU B 1 102 ? 16.203 35.656 8.531 1 94.56 102 GLU B CA 1
ATOM 6150 C C . GLU B 1 102 ? 16.906 34.312 8.539 1 94.56 102 GLU B C 1
ATOM 6152 O O . GLU B 1 102 ? 16.797 33.531 7.582 1 94.56 102 GLU B O 1
ATOM 6157 N N . PRO B 1 103 ? 17.547 33.938 9.625 1 95 103 PRO B N 1
ATOM 6158 C CA . PRO B 1 103 ? 18.344 32.719 9.648 1 95 103 PRO B CA 1
ATOM 6159 C C . PRO B 1 103 ? 17.484 31.469 9.852 1 95 103 PRO B C 1
ATOM 6161 O O . PRO B 1 103 ? 16.344 31.562 10.281 1 95 103 PRO B O 1
ATOM 6164 N N . ILE B 1 104 ? 18.031 30.359 9.43 1 96.94 104 ILE B N 1
ATOM 6165 C CA . ILE B 1 104 ? 17.469 29.078 9.852 1 96.94 104 ILE B CA 1
ATOM 6166 C C . ILE B 1 104 ? 17.594 28.938 11.367 1 96.94 104 ILE B C 1
ATOM 6168 O O . ILE B 1 104 ? 18.656 29.188 11.938 1 96.94 104 ILE B O 1
ATOM 6172 N N . SER B 1 105 ? 16.547 28.672 12.031 1 97.38 105 SER B N 1
ATOM 6173 C CA . SER B 1 105 ? 16.625 28.516 13.477 1 97.38 105 SER B CA 1
ATOM 6174 C C . SER B 1 105 ? 15.711 27.391 13.961 1 97.38 105 SER B C 1
ATOM 6176 O O . SER B 1 105 ? 14.695 27.094 13.328 1 97.38 105 SER B O 1
ATOM 6178 N N . ILE B 1 106 ? 16.094 26.719 14.961 1 97.81 106 ILE B N 1
ATOM 6179 C CA . ILE B 1 106 ? 15.305 25.672 15.617 1 97.81 106 ILE B CA 1
ATOM 6180 C C . ILE B 1 106 ? 15.312 25.906 17.125 1 97.81 106 ILE B C 1
ATOM 6182 O O . ILE B 1 106 ? 16.328 26.281 17.703 1 97.81 106 ILE B O 1
ATOM 6186 N N . GLU B 1 107 ? 14.227 25.859 17.75 1 97.81 107 GLU B N 1
ATOM 6187 C CA . GLU B 1 107 ? 14.07 26.031 19.188 1 97.81 107 GLU B CA 1
ATOM 6188 C C . GLU B 1 107 ? 13.547 24.75 19.844 1 97.81 107 GLU B C 1
ATOM 6190 O O . GLU B 1 107 ? 12.594 24.141 19.344 1 97.81 107 GLU B O 1
ATOM 6195 N N . PHE B 1 108 ? 14.211 24.297 20.859 1 97.75 108 PHE B N 1
ATOM 6196 C CA . PHE B 1 108 ? 13.781 23.172 21.672 1 97.75 108 PHE B CA 1
ATOM 6197 C C . PHE B 1 108 ? 13.25 23.641 23.016 1 97.75 108 PHE B C 1
ATOM 6199 O O . PHE B 1 108 ? 13.953 24.328 23.766 1 97.75 108 PHE B O 1
ATOM 6206 N N . LEU B 1 109 ? 12.062 23.344 23.266 1 96.94 109 LEU B N 1
ATOM 6207 C CA . LEU B 1 109 ? 11.484 23.609 24.578 1 96.94 109 LEU B CA 1
ATOM 6208 C C . LEU B 1 109 ? 11.477 22.344 25.438 1 96.94 109 LEU B C 1
ATOM 6210 O O . LEU B 1 109 ? 10.836 21.359 25.078 1 96.94 109 LEU B O 1
ATOM 6214 N N . VAL B 1 110 ? 12.172 22.359 26.531 1 94.94 110 VAL B N 1
ATOM 6215 C CA . VAL B 1 110 ? 12.273 21.203 27.422 1 94.94 110 VAL B CA 1
ATOM 6216 C C . VAL B 1 110 ? 11.477 21.469 28.688 1 94.94 110 VAL B C 1
ATOM 6218 O O . VAL B 1 110 ? 11.68 22.484 29.359 1 94.94 110 VAL B O 1
ATOM 6221 N N . ASP B 1 111 ? 10.547 20.594 28.969 1 92.69 111 ASP B N 1
ATOM 6222 C CA . ASP B 1 111 ? 9.727 20.656 30.172 1 92.69 111 ASP B CA 1
ATOM 6223 C C . ASP B 1 111 ? 10.312 19.797 31.297 1 92.69 111 ASP B C 1
ATOM 6225 O O . ASP B 1 111 ? 10.539 18.594 31.109 1 92.69 111 ASP B O 1
ATOM 6229 N N . TYR B 1 112 ? 10.625 20.359 32.438 1 89.25 112 TYR B N 1
ATOM 6230 C CA . TYR B 1 112 ? 11.125 19.609 33.594 1 89.25 112 TYR B CA 1
ATOM 6231 C C . TYR B 1 112 ? 10.281 19.875 34.812 1 89.25 112 TYR B C 1
ATOM 6233 O O . TYR B 1 112 ? 10.805 19.922 35.938 1 89.25 112 TYR B O 1
ATOM 6241 N N . SER B 1 113 ? 9.023 20.109 34.656 1 86.19 113 SER B N 1
ATOM 6242 C CA . SER B 1 113 ? 8.086 20.422 35.719 1 86.19 113 SER B CA 1
ATOM 6243 C C . SER B 1 113 ? 7.887 19.234 36.656 1 86.19 113 SER B C 1
ATOM 6245 O O . SER B 1 113 ? 7.555 19.406 37.812 1 86.19 113 SER B O 1
ATOM 6247 N N . LEU B 1 114 ? 8.055 18.078 36.125 1 77.88 114 LEU B N 1
ATOM 6248 C CA . LEU B 1 114 ? 7.789 16.891 36.906 1 77.88 114 LEU B CA 1
ATOM 6249 C C . LEU B 1 114 ? 9.016 16.5 37.719 1 77.88 114 LEU B C 1
ATOM 6251 O O . LEU B 1 114 ? 8.945 15.594 38.562 1 77.88 114 LEU B O 1
ATOM 6255 N N . ASP B 1 115 ? 10.078 17.141 37.438 1 75.94 115 ASP B N 1
ATOM 6256 C CA . ASP B 1 115 ? 11.305 16.844 38.156 1 75.94 115 ASP B CA 1
ATOM 6257 C C . ASP B 1 115 ? 11.367 17.641 39.469 1 75.94 115 ASP B C 1
ATOM 6259 O O . ASP B 1 115 ? 10.891 18.766 39.531 1 75.94 115 ASP B O 1
ATOM 6263 N N . ASP B 1 116 ? 11.891 17.016 40.438 1 72.81 116 ASP B N 1
ATOM 6264 C CA . ASP B 1 116 ? 12.062 17.672 41.719 1 72.81 116 ASP B CA 1
ATOM 6265 C C . ASP B 1 116 ? 13.219 18.672 41.688 1 72.81 116 ASP B C 1
ATOM 6267 O O . ASP B 1 116 ? 14.188 18.469 40.938 1 72.81 116 ASP B O 1
ATOM 6271 N N . PRO B 1 117 ? 12.992 19.734 42.375 1 66.81 117 PRO B N 1
ATOM 6272 C CA . PRO B 1 117 ? 14.039 20.75 42.406 1 66.81 117 PRO B CA 1
ATOM 6273 C C . PRO B 1 117 ? 15.406 20.203 42.812 1 66.81 117 PRO B C 1
ATOM 6275 O O . PRO B 1 117 ? 16.438 20.734 42.406 1 66.81 117 PRO B O 1
ATOM 6278 N N . GLU B 1 118 ? 15.453 19.125 43.531 1 66.44 118 GLU B N 1
ATOM 6279 C CA . GLU B 1 118 ? 16.703 18.562 44 1 66.44 118 GLU B CA 1
ATOM 6280 C C . GLU B 1 118 ? 17.281 17.547 43 1 66.44 118 GLU B C 1
ATOM 6282 O O . GLU B 1 118 ? 18.406 17.094 43.156 1 66.44 118 GLU B O 1
ATOM 6287 N N . ASP B 1 119 ? 16.516 17.391 41.969 1 68.88 119 ASP B N 1
ATOM 6288 C CA . ASP B 1 119 ? 16.938 16.375 41 1 68.88 119 ASP B CA 1
ATOM 6289 C C . ASP B 1 119 ? 18.109 16.875 40.156 1 68.88 119 ASP B C 1
ATOM 6291 O O . ASP B 1 119 ? 18.219 18.062 39.906 1 68.88 119 ASP B O 1
ATOM 6295 N N . ASN B 1 120 ? 19.109 16.031 40 1 71.44 120 ASN B N 1
ATOM 6296 C CA . ASN B 1 120 ? 20.188 16.312 39.062 1 71.44 120 ASN B CA 1
ATOM 6297 C C . ASN B 1 120 ? 19.688 16.359 37.625 1 71.44 120 ASN B C 1
ATOM 6299 O O . ASN B 1 120 ? 19.281 15.336 37.094 1 71.44 120 ASN B O 1
ATOM 6303 N N . LEU B 1 121 ? 19.594 17.578 37.156 1 80.62 121 LEU B N 1
ATOM 6304 C CA . LEU B 1 121 ? 19.078 17.766 35.812 1 80.62 121 LEU B CA 1
ATOM 6305 C C . LEU B 1 121 ? 20.156 17.453 34.781 1 80.62 121 LEU B C 1
ATOM 6307 O O . LEU B 1 121 ? 19.891 17.531 33.562 1 80.62 121 LEU B O 1
ATOM 6311 N N . GLY B 1 122 ? 21.344 17.125 35.281 1 81.75 122 GLY B N 1
ATOM 6312 C CA . GLY B 1 122 ? 22.406 16.594 34.438 1 81.75 122 GLY B CA 1
ATOM 6313 C C . GLY B 1 122 ? 22.734 17.5 33.25 1 81.75 122 GLY B C 1
ATOM 6314 O O . GLY B 1 122 ? 23.094 18.656 33.438 1 81.75 122 GLY B O 1
ATOM 6315 N N . ALA B 1 123 ? 22.469 17.047 32.094 1 86.12 123 ALA B N 1
ATOM 6316 C CA . ALA B 1 123 ? 22.859 17.703 30.859 1 86.12 123 ALA B CA 1
ATOM 6317 C C . ALA B 1 123 ? 21.969 18.906 30.578 1 86.12 123 ALA B C 1
ATOM 6319 O O . ALA B 1 123 ? 22.281 19.75 29.734 1 86.12 123 ALA B O 1
ATOM 6320 N N . LEU B 1 124 ? 20.859 19.031 31.312 1 90.19 124 LEU B N 1
ATOM 6321 C CA . LEU B 1 124 ? 19.953 20.141 31.109 1 90.19 124 LEU B CA 1
ATOM 6322 C C . LEU B 1 124 ? 20.406 21.375 31.891 1 90.19 124 LEU B C 1
ATOM 6324 O O . LEU B 1 124 ? 20.062 22.5 31.547 1 90.19 124 LEU B O 1
ATOM 6328 N N . SER B 1 125 ? 21.203 21.25 32.844 1 88.38 125 SER B N 1
ATOM 6329 C CA . SER B 1 125 ? 21.594 22.297 33.781 1 88.38 125 SER B CA 1
ATOM 6330 C C . SER B 1 125 ? 22.234 23.484 33.062 1 88.38 125 SER B C 1
ATOM 6332 O O . SER B 1 125 ? 21.906 24.625 33.344 1 88.38 125 SER B O 1
ATOM 6334 N N . PRO B 1 126 ? 23.078 23.141 32.094 1 90.62 126 PRO B N 1
ATOM 6335 C CA . PRO B 1 126 ? 23.703 24.266 31.391 1 90.62 126 PRO B CA 1
ATOM 6336 C C . PRO B 1 126 ? 22.703 25.156 30.672 1 90.62 126 PRO B C 1
ATOM 6338 O O . PRO B 1 126 ? 23 26.312 30.359 1 90.62 126 PRO B O 1
ATOM 6341 N N . PHE B 1 127 ? 21.562 24.703 30.469 1 93.38 127 PHE B N 1
ATOM 6342 C CA . PHE B 1 127 ? 20.609 25.438 29.625 1 93.38 127 PHE B CA 1
ATOM 6343 C C . PHE B 1 127 ? 19.562 26.141 30.469 1 93.38 127 PHE B C 1
ATOM 6345 O O . PHE B 1 127 ? 18.703 26.844 29.938 1 93.38 127 PHE B O 1
ATOM 6352 N N . ILE B 1 128 ? 19.609 25.953 31.719 1 90.5 128 ILE B N 1
ATOM 6353 C CA . ILE B 1 128 ? 18.75 26.672 32.656 1 90.5 128 ILE B CA 1
ATOM 6354 C C . ILE B 1 128 ? 19.484 27.922 33.156 1 90.5 128 ILE B C 1
ATOM 6356 O O . ILE B 1 128 ? 20.391 27.812 34 1 90.5 128 ILE B O 1
ATOM 6360 N N . ILE B 1 129 ? 19.078 29 32.594 1 87.88 129 ILE B N 1
ATOM 6361 C CA . ILE B 1 129 ? 19.828 30.203 32.969 1 87.88 129 ILE B CA 1
ATOM 6362 C C . ILE B 1 129 ? 18.953 31.141 33.781 1 87.88 129 ILE B C 1
ATOM 6364 O O . ILE B 1 129 ? 19.391 32.188 34.25 1 87.88 129 ILE B O 1
ATOM 6368 N N . ASP B 1 130 ? 17.75 30.75 33.906 1 81.25 130 ASP B N 1
ATOM 6369 C CA . ASP B 1 130 ? 16.844 31.562 34.719 1 81.25 130 ASP B CA 1
ATOM 6370 C C . ASP B 1 130 ? 17.047 31.281 36.219 1 81.25 130 ASP B C 1
ATOM 6372 O O . ASP B 1 130 ? 17.516 30.219 36.594 1 81.25 130 ASP B O 1
ATOM 6376 N N . VAL B 1 131 ? 16.781 32.344 37.062 1 73.88 131 VAL B N 1
ATOM 6377 C CA . VAL B 1 131 ? 16.953 32.219 38.5 1 73.88 131 VAL B CA 1
ATOM 6378 C C . VAL B 1 131 ? 15.578 32.062 39.156 1 73.88 131 VAL B C 1
ATOM 6380 O O . VAL B 1 131 ? 15.484 31.938 40.375 1 73.88 131 VAL B O 1
ATOM 6383 N N . ASP B 1 132 ? 14.578 31.922 38.281 1 79.06 132 ASP B N 1
ATOM 6384 C CA . ASP B 1 132 ? 13.227 31.828 38.844 1 79.06 132 ASP B CA 1
ATOM 6385 C C . ASP B 1 132 ? 12.836 30.391 39.125 1 79.06 132 ASP B C 1
ATOM 6387 O O . ASP B 1 132 ? 12.781 29.562 38.188 1 79.06 132 ASP B O 1
ATOM 6391 N N . ILE B 1 133 ? 12.469 30.109 40.281 1 73.81 133 ILE B N 1
ATOM 6392 C CA . ILE B 1 133 ? 12.156 28.766 40.75 1 73.81 133 ILE B CA 1
ATOM 6393 C C . ILE B 1 133 ? 10.844 28.312 40.125 1 73.81 133 ILE B C 1
ATOM 6395 O O . ILE B 1 133 ? 10.617 27.109 39.938 1 73.81 133 ILE B O 1
ATOM 6399 N N . ASP B 1 134 ? 10.016 29.25 39.719 1 81 134 ASP B N 1
ATOM 6400 C CA . ASP B 1 134 ? 8.703 28.906 39.188 1 81 134 ASP B CA 1
ATOM 6401 C C . ASP B 1 134 ? 8.789 28.531 37.688 1 81 134 ASP B C 1
ATOM 6403 O O . ASP B 1 134 ? 7.859 27.953 37.156 1 81 134 ASP B O 1
ATOM 6407 N N . THR B 1 135 ? 9.953 28.781 37.125 1 85.81 135 THR B N 1
ATOM 6408 C CA . THR B 1 135 ? 10.141 28.438 35.719 1 85.81 135 THR B CA 1
ATOM 6409 C C . THR B 1 135 ? 10.586 26.984 35.562 1 85.81 135 THR B C 1
ATOM 6411 O O . THR B 1 135 ? 11.617 26.594 36.125 1 85.81 135 THR B O 1
ATOM 6414 N N . THR B 1 136 ? 9.773 26.188 34.906 1 88.81 136 THR B N 1
ATOM 6415 C CA . THR B 1 136 ? 10.078 24.766 34.75 1 88.81 136 THR B CA 1
ATOM 6416 C C . THR B 1 136 ? 10.281 24.406 33.281 1 88.81 136 THR B C 1
ATOM 6418 O O . THR B 1 136 ? 9.961 23.297 32.844 1 88.81 136 THR B O 1
ATOM 6421 N N . THR B 1 137 ? 10.648 25.406 32.469 1 92.38 137 THR B N 1
ATOM 6422 C CA . THR B 1 137 ? 10.891 25.188 31.062 1 92.38 137 THR B CA 1
ATOM 6423 C C . THR B 1 137 ? 12.242 25.75 30.641 1 92.38 137 THR B C 1
ATOM 6425 O O . THR B 1 137 ? 12.633 26.828 31.094 1 92.38 137 THR B O 1
ATOM 6428 N N . ALA B 1 138 ? 12.992 25.016 29.922 1 93.25 138 ALA B N 1
ATOM 6429 C CA . ALA B 1 138 ? 14.25 25.469 29.328 1 93.25 138 ALA B CA 1
ATOM 6430 C C . ALA B 1 138 ? 14.102 25.703 27.828 1 93.25 138 ALA B C 1
ATOM 6432 O O . ALA B 1 138 ? 13.445 24.906 27.141 1 93.25 138 ALA B O 1
ATOM 6433 N N . LEU B 1 139 ? 14.594 26.766 27.391 1 96.44 139 LEU B N 1
ATOM 6434 C CA . LEU B 1 139 ? 14.523 27.109 25.969 1 96.44 139 LEU B CA 1
ATOM 6435 C C . LEU B 1 139 ? 15.906 27.109 25.344 1 96.44 139 LEU B C 1
ATOM 6437 O O . LEU B 1 139 ? 16.797 27.828 25.781 1 96.44 139 LEU B O 1
ATOM 6441 N N . ILE B 1 140 ? 16.141 26.234 24.391 1 97.38 140 ILE B N 1
ATOM 6442 C CA . ILE B 1 140 ? 17.391 26.125 23.656 1 97.38 140 ILE B CA 1
ATOM 6443 C C . ILE B 1 140 ? 17.172 26.516 22.203 1 97.38 140 ILE B C 1
ATOM 6445 O O . ILE B 1 140 ? 16.266 26.016 21.531 1 97.38 140 ILE B O 1
ATOM 6449 N N . ARG B 1 141 ? 17.938 27.375 21.703 1 97.38 141 ARG B N 1
ATOM 6450 C CA . ARG B 1 141 ? 17.797 27.844 20.328 1 97.38 141 ARG B CA 1
ATOM 6451 C C . ARG B 1 141 ? 19.094 27.656 19.547 1 97.38 141 ARG B C 1
ATOM 6453 O O . ARG B 1 141 ? 20.172 27.969 20.047 1 97.38 141 ARG B O 1
ATOM 6460 N N . ALA B 1 142 ? 19.047 27 18.438 1 97.38 142 ALA B N 1
ATOM 6461 C CA . ALA B 1 142 ? 20.141 26.906 17.469 1 97.38 142 ALA B CA 1
ATOM 6462 C C . ALA B 1 142 ? 19.844 27.781 16.234 1 97.38 142 ALA B C 1
ATOM 6464 O O . ALA B 1 142 ? 18.75 27.703 15.664 1 97.38 142 ALA B O 1
ATOM 6465 N N . GLU B 1 143 ? 20.75 28.641 15.914 1 96.06 143 GLU B N 1
ATOM 6466 C CA . GLU B 1 143 ? 20.578 29.547 14.781 1 96.06 143 GLU B CA 1
ATOM 6467 C C . GLU B 1 143 ? 21.766 29.453 13.82 1 96.06 143 GLU B C 1
ATOM 6469 O O . GLU B 1 143 ? 22.922 29.344 14.258 1 96.06 143 GLU B O 1
ATOM 6474 N N . TYR B 1 144 ? 21.422 29.422 12.578 1 95.56 144 TYR B N 1
ATOM 6475 C CA . TYR B 1 144 ? 22.438 29.484 11.539 1 95.56 144 TYR B CA 1
ATOM 6476 C C . TYR B 1 144 ? 22.625 30.922 11.047 1 95.56 144 TYR B C 1
ATOM 6478 O O . TYR B 1 144 ? 22.094 31.297 10 1 95.56 144 TYR B O 1
ATOM 6486 N N . LYS B 1 145 ? 23.422 31.703 11.75 1 92 145 LYS B N 1
ATOM 6487 C CA . LYS B 1 145 ? 23.547 33.125 11.516 1 92 145 LYS B CA 1
ATOM 6488 C C . LYS B 1 145 ? 24.891 33.469 10.859 1 92 145 LYS B C 1
ATOM 6490 O O . LYS B 1 145 ? 25.734 32.594 10.68 1 92 145 LYS B O 1
ATOM 6495 N N . LEU B 1 146 ? 25.016 34.719 10.516 1 91.06 146 LEU B N 1
ATOM 6496 C CA . LEU B 1 146 ? 26.219 35.188 9.836 1 91.06 146 LEU B CA 1
ATOM 6497 C C . LEU B 1 146 ? 27.453 35.031 10.719 1 91.06 146 LEU B C 1
ATOM 6499 O O . LEU B 1 146 ? 27.438 35.438 11.891 1 91.06 146 LEU B O 1
ATOM 6503 N N . LYS B 1 147 ? 28.344 34.219 10.25 1 78.75 147 LYS B N 1
ATOM 6504 C CA . LYS B 1 147 ? 29.625 33.969 10.922 1 78.75 147 LYS B CA 1
ATOM 6505 C C . LYS B 1 147 ? 30.578 35.125 10.758 1 78.75 147 LYS B C 1
ATOM 6507 O O . LYS B 1 147 ? 31.172 35.594 11.727 1 78.75 147 LYS B O 1
ATOM 6512 N N . ALA B 1 148 ? 30.781 35.531 9.453 1 69.81 148 ALA B N 1
ATOM 6513 C CA . ALA B 1 148 ? 31.844 36.438 9.023 1 69.81 148 ALA B CA 1
ATOM 6514 C C . ALA B 1 148 ? 31.609 37.875 9.516 1 69.81 148 ALA B C 1
ATOM 6516 O O . ALA B 1 148 ? 30.484 38.344 9.469 1 69.81 148 ALA B O 1
ATOM 6517 N N . ASP B 1 149 ? 32.531 38.344 10.109 1 81.44 149 ASP B N 1
ATOM 6518 C CA . ASP B 1 149 ? 32.469 39.781 10.414 1 81.44 149 ASP B CA 1
ATOM 6519 C C . ASP B 1 149 ? 32.406 40.594 9.133 1 81.44 149 ASP B C 1
ATOM 6521 O O . ASP B 1 149 ? 32.406 40.062 8.031 1 81.44 149 ASP B O 1
ATOM 6525 N N . GLU B 1 150 ? 32.156 41.75 9.312 1 87.69 150 GLU B N 1
ATOM 6526 C CA . GLU B 1 150 ? 32.031 42.656 8.172 1 87.69 150 GLU B CA 1
ATOM 6527 C C . GLU B 1 150 ? 33.188 42.5 7.191 1 87.69 150 GLU B C 1
ATOM 6529 O O . GLU B 1 150 ? 32.969 42.375 5.984 1 87.69 150 GLU B O 1
ATOM 6534 N N . LYS B 1 151 ? 34.344 42.344 7.711 1 88.12 151 LYS B N 1
ATOM 6535 C CA . LYS B 1 151 ? 35.531 42.219 6.871 1 88.12 151 LYS B CA 1
ATOM 6536 C C . LYS B 1 151 ? 35.5 40.875 6.109 1 88.12 151 LYS B C 1
ATOM 6538 O O . LYS B 1 151 ? 35.938 40.812 4.953 1 88.12 151 LYS B O 1
ATOM 6543 N N . GLY B 1 152 ? 35.031 39.906 6.816 1 89.38 152 GLY B N 1
ATOM 6544 C CA . GLY B 1 152 ? 34.969 38.594 6.211 1 89.38 152 GLY B CA 1
ATOM 6545 C C . GLY B 1 152 ? 34 38.531 5.031 1 89.38 152 GLY B C 1
ATOM 6546 O O . GLY B 1 152 ? 34.312 37.906 4.016 1 89.38 152 GLY B O 1
ATOM 6547 N N . ILE B 1 153 ? 32.906 39.156 5.125 1 91.5 153 ILE B N 1
ATOM 6548 C CA . ILE B 1 153 ? 31.922 39.156 4.059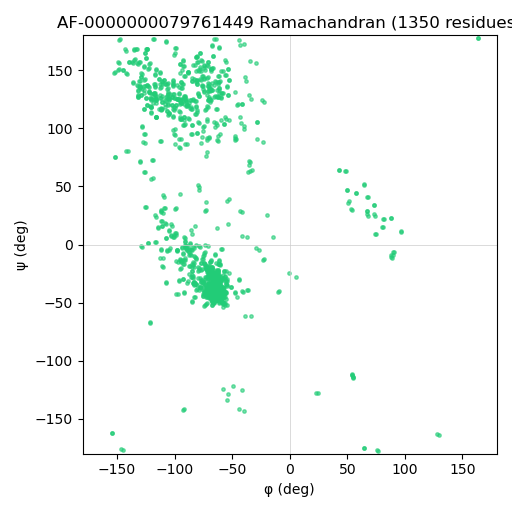 1 91.5 153 ILE B CA 1
ATOM 6549 C C . ILE B 1 153 ? 32.469 39.875 2.834 1 91.5 153 ILE B C 1
ATOM 6551 O O . ILE B 1 153 ? 32.312 39.438 1.704 1 91.5 153 ILE B O 1
ATOM 6555 N N . TRP B 1 154 ? 33.156 41 3.127 1 91 154 TRP B N 1
ATOM 6556 C CA . TRP B 1 154 ? 33.75 41.75 2.043 1 91 154 TRP B CA 1
ATOM 6557 C C . TRP B 1 154 ? 34.844 40.969 1.314 1 91 154 TRP B C 1
ATOM 6559 O O . TRP B 1 154 ? 34.875 40.969 0.082 1 91 154 TRP B O 1
ATOM 6569 N N . LYS B 1 155 ? 35.562 40.281 2.104 1 90.56 155 LYS B N 1
ATOM 6570 C CA . LYS B 1 155 ? 36.656 39.469 1.515 1 90.56 155 LYS B CA 1
ATOM 6571 C C . LYS B 1 155 ? 36.094 38.406 0.598 1 90.56 155 LYS B C 1
ATOM 6573 O O . LYS B 1 155 ? 36.656 38.125 -0.454 1 90.56 155 LYS B O 1
ATOM 6578 N N . ILE B 1 156 ? 35 37.875 1.006 1 89.88 156 ILE B N 1
ATOM 6579 C CA . ILE B 1 156 ? 34.406 36.75 0.305 1 89.88 156 ILE B CA 1
ATOM 6580 C C . ILE B 1 156 ? 33.656 37.219 -0.934 1 89.88 156 ILE B C 1
ATOM 6582 O O . ILE B 1 156 ? 33.75 36.594 -2 1 89.88 156 ILE B O 1
ATOM 6586 N N . LEU B 1 157 ? 32.938 38.375 -0.867 1 92 157 LEU B N 1
ATOM 6587 C CA . LEU B 1 157 ? 31.953 38.688 -1.897 1 92 157 LEU B CA 1
ATOM 6588 C C . LEU B 1 157 ? 32.406 39.906 -2.736 1 92 157 LEU B C 1
ATOM 6590 O O . LEU B 1 157 ? 31.859 40.125 -3.814 1 92 157 LEU B O 1
ATOM 6594 N N . GLU B 1 158 ? 33.406 40.625 -2.33 1 90.44 158 GLU B N 1
ATOM 6595 C CA . GLU B 1 158 ? 33.844 41.844 -3.016 1 90.44 158 GLU B CA 1
ATOM 6596 C C . GLU B 1 158 ? 34.188 41.562 -4.469 1 90.44 158 GLU B C 1
ATOM 6598 O O . GLU B 1 158 ? 33.812 42.312 -5.367 1 90.44 158 GLU B O 1
ATOM 6603 N N . PRO B 1 159 ? 34.875 40.469 -4.715 1 89.75 159 PRO B N 1
ATOM 6604 C CA . PRO B 1 159 ? 35.281 40.188 -6.098 1 89.75 159 PRO B CA 1
ATOM 6605 C C . PRO B 1 159 ? 34.062 40 -7.031 1 89.75 159 PRO B C 1
ATOM 6607 O O . PRO B 1 159 ? 34.188 40.25 -8.234 1 89.75 159 PRO B O 1
ATOM 6610 N N . ASN B 1 160 ? 32.969 39.656 -6.48 1 89.88 160 ASN B N 1
ATOM 6611 C CA . ASN B 1 160 ? 31.812 39.406 -7.312 1 89.88 160 ASN B CA 1
ATOM 6612 C C . ASN B 1 160 ? 30.922 40.625 -7.441 1 89.88 160 ASN B C 1
ATOM 6614 O O . ASN B 1 160 ? 30.062 40.719 -8.328 1 89.88 160 ASN B O 1
ATOM 6618 N N . TYR B 1 161 ? 31.109 41.625 -6.605 1 91.75 161 TYR B N 1
ATOM 6619 C CA . TYR B 1 161 ? 30.234 42.781 -6.605 1 91.75 161 TYR B CA 1
ATOM 6620 C C . TYR B 1 161 ? 30.969 44 -7.137 1 91.75 161 TYR B C 1
ATOM 6622 O O . TYR B 1 161 ? 30.344 45 -7.523 1 91.75 161 TYR B O 1
ATOM 6630 N N . TYR B 1 162 ? 32.281 43.969 -7.129 1 90.62 162 TYR B N 1
ATOM 6631 C CA . TYR B 1 162 ? 33.031 45.156 -7.527 1 90.62 162 TYR B CA 1
ATOM 6632 C C . TYR B 1 162 ? 34.031 44.781 -8.625 1 90.62 162 TYR B C 1
ATOM 6634 O O . TYR B 1 162 ? 34.656 43.719 -8.586 1 90.62 162 TYR B O 1
ATOM 6642 N N . GLU B 1 163 ? 34.031 45.562 -9.602 1 87.62 163 GLU B N 1
ATOM 6643 C CA . GLU B 1 163 ? 35.031 45.531 -10.664 1 87.62 163 GLU B CA 1
ATOM 6644 C C . GLU B 1 163 ? 35.812 46.812 -10.75 1 87.62 163 GLU B C 1
ATOM 6646 O O . GLU B 1 163 ? 35.219 47.875 -10.984 1 87.62 163 GLU B O 1
ATOM 6651 N N . ASN B 1 164 ? 37.094 46.812 -10.625 1 86.06 164 ASN B N 1
ATOM 6652 C CA . ASN B 1 164 ? 37.969 47.969 -10.672 1 86.06 164 ASN B CA 1
ATOM 6653 C C . ASN B 1 164 ? 37.5 49.094 -9.734 1 86.06 164 ASN B C 1
ATOM 6655 O O . ASN B 1 164 ? 37.406 50.25 -10.125 1 86.06 164 ASN B O 1
ATOM 6659 N N . GLY B 1 165 ? 36.938 48.688 -8.547 1 84 165 GLY B N 1
ATOM 6660 C CA . GLY B 1 165 ? 36.562 49.656 -7.508 1 84 165 GLY B CA 1
ATOM 6661 C C . GLY B 1 165 ? 35.156 50.156 -7.656 1 84 165 GLY B C 1
ATOM 6662 O O . GLY B 1 165 ? 34.625 50.844 -6.777 1 84 165 GLY B O 1
ATOM 6663 N N . ASN B 1 166 ? 34.5 49.812 -8.805 1 90.88 166 ASN B N 1
ATOM 6664 C CA . ASN B 1 166 ? 33.125 50.219 -9.031 1 90.88 166 ASN B CA 1
ATOM 6665 C C . ASN B 1 166 ? 32.156 49.094 -8.766 1 90.88 166 ASN B C 1
ATOM 6667 O O . ASN B 1 166 ? 32.438 47.938 -9.062 1 90.88 166 ASN B O 1
ATOM 6671 N N . PHE B 1 167 ? 31.047 49.5 -8.109 1 91.69 167 PHE B N 1
ATOM 6672 C CA . PHE B 1 167 ? 29.984 48.562 -7.828 1 91.69 167 PHE B CA 1
ATOM 6673 C C . PHE B 1 167 ? 29.344 48.062 -9.117 1 91.69 167 PHE B C 1
ATOM 6675 O O . PHE B 1 167 ? 28.641 48.812 -9.797 1 91.69 167 PHE B O 1
ATOM 6682 N N . SER B 1 168 ? 29.688 46.875 -9.555 1 89.25 168 SER B N 1
ATOM 6683 C CA . SER B 1 168 ? 29.172 46.25 -10.75 1 89.25 168 SER B CA 1
ATOM 6684 C C . SER B 1 168 ? 28.938 44.75 -10.516 1 89.25 168 SER B C 1
ATOM 6686 O O . SER B 1 168 ? 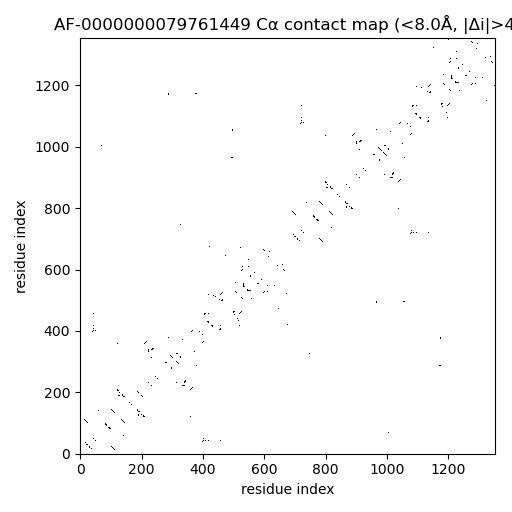29.781 43.906 -10.867 1 89.25 168 SER B O 1
ATOM 6688 N N . PRO B 1 169 ? 27.75 44.562 -9.859 1 86.88 169 PRO B N 1
ATOM 6689 C CA . PRO B 1 169 ? 27.469 43.156 -9.555 1 86.88 169 PRO B CA 1
ATOM 6690 C C . PRO B 1 169 ? 27.531 42.25 -10.789 1 86.88 169 PRO B C 1
ATOM 6692 O O . PRO B 1 169 ? 26.953 42.594 -11.836 1 86.88 169 PRO B O 1
ATOM 6695 N N . ALA B 1 170 ? 28.312 41.188 -10.617 1 76.44 170 ALA B N 1
ATOM 6696 C CA . ALA B 1 170 ? 28.438 40.219 -11.703 1 76.44 170 ALA B CA 1
ATOM 6697 C C . ALA B 1 170 ? 27.109 39.5 -11.938 1 76.44 170 ALA B C 1
ATOM 6699 O O . ALA B 1 170 ? 26.219 39.531 -11.094 1 76.44 170 ALA B O 1
ATOM 6700 N N . ASP B 1 171 ? 26.969 38.906 -13.039 1 69.12 171 ASP B N 1
ATOM 6701 C CA . ASP B 1 171 ? 25.75 38.188 -13.398 1 69.12 171 ASP B CA 1
ATOM 6702 C C . ASP B 1 171 ? 25.562 36.969 -12.492 1 69.12 171 ASP B C 1
ATOM 6704 O O . ASP B 1 171 ? 24.422 36.562 -12.211 1 69.12 171 ASP B O 1
ATOM 6708 N N . ASP B 1 172 ? 26.656 36.5 -11.93 1 75.69 172 ASP B N 1
ATOM 6709 C CA . ASP B 1 172 ? 26.578 35.25 -11.156 1 75.69 172 ASP B CA 1
ATOM 6710 C C . ASP B 1 172 ? 26.734 35.531 -9.664 1 75.69 172 ASP B C 1
ATOM 6712 O O . ASP B 1 172 ? 27.312 34.75 -8.93 1 75.69 172 ASP B O 1
ATOM 6716 N N . VAL B 1 173 ? 26.297 36.688 -9.195 1 82.38 173 VAL B N 1
ATOM 6717 C CA . VAL B 1 173 ? 26.469 37.062 -7.797 1 82.38 173 VAL B CA 1
ATOM 6718 C C . VAL B 1 173 ? 25.75 36.062 -6.895 1 82.38 173 VAL B C 1
ATOM 6720 O O . VAL B 1 173 ? 26.234 35.75 -5.805 1 82.38 173 VAL B O 1
ATOM 6723 N N . HIS B 1 174 ? 24.688 35.562 -7.289 1 84.69 174 HIS B N 1
ATOM 6724 C CA . HIS B 1 174 ? 23.938 34.594 -6.516 1 84.69 174 HIS B CA 1
ATOM 6725 C C . HIS B 1 174 ? 24.75 33.312 -6.316 1 84.69 174 HIS B C 1
ATOM 6727 O O . HIS B 1 174 ? 24.719 32.719 -5.234 1 84.69 174 HIS B O 1
ATOM 6733 N N . ASN B 1 175 ? 25.453 32.938 -7.309 1 81.12 175 ASN B N 1
ATOM 6734 C CA . ASN B 1 175 ? 26.297 31.75 -7.215 1 81.12 175 ASN B CA 1
ATOM 6735 C C . ASN B 1 175 ? 27.422 31.938 -6.199 1 81.12 175 ASN B C 1
ATOM 6737 O O . ASN B 1 175 ? 27.828 30.984 -5.539 1 81.12 175 ASN B O 1
ATOM 6741 N N . ALA B 1 176 ? 27.828 33.125 -6.156 1 84.12 176 ALA B N 1
ATOM 6742 C CA . ALA B 1 176 ? 28.859 33.406 -5.16 1 84.12 176 ALA B CA 1
ATOM 6743 C C . ALA B 1 176 ? 28.328 33.188 -3.746 1 84.12 176 ALA B C 1
ATOM 6745 O O . ALA B 1 176 ? 29.047 32.688 -2.877 1 84.12 176 ALA B O 1
ATOM 6746 N N . ILE B 1 177 ? 27.156 33.625 -3.531 1 88.25 177 ILE B N 1
ATOM 6747 C CA . ILE B 1 177 ? 26.531 33.438 -2.227 1 88.25 177 ILE B CA 1
ATOM 6748 C C . ILE B 1 177 ? 26.297 31.953 -1.965 1 88.25 177 ILE B C 1
ATOM 6750 O O . ILE B 1 177 ? 26.578 31.469 -0.872 1 88.25 177 ILE B O 1
ATOM 6754 N N . ILE B 1 178 ? 25.844 31.234 -2.957 1 84.31 178 ILE B N 1
ATOM 6755 C CA . ILE B 1 178 ? 25.516 29.812 -2.852 1 84.31 178 ILE B CA 1
ATOM 6756 C C . ILE B 1 178 ? 26.797 29.016 -2.533 1 84.31 178 ILE B C 1
ATOM 6758 O O . ILE B 1 178 ? 26.812 28.219 -1.604 1 84.31 178 ILE B O 1
ATOM 6762 N N . SER B 1 179 ? 27.812 29.281 -3.223 1 82.38 179 SER B N 1
ATOM 6763 C CA . SER B 1 179 ? 29.047 28.531 -3.084 1 82.38 179 SER B CA 1
ATOM 6764 C C . SER B 1 179 ? 29.734 28.844 -1.759 1 82.38 179 SER B C 1
ATOM 6766 O O . SER B 1 179 ? 30.469 28 -1.222 1 82.38 179 SER B O 1
ATOM 6768 N N . ASN B 1 180 ? 29.484 30.016 -1.252 1 88.19 180 ASN B N 1
ATOM 6769 C CA . ASN B 1 180 ? 30.172 30.422 -0.026 1 88.19 180 ASN B CA 1
ATOM 6770 C C . ASN B 1 180 ? 29.219 30.422 1.169 1 88.19 180 ASN B C 1
ATOM 6772 O O . ASN B 1 180 ? 29.516 31.016 2.203 1 88.19 180 ASN B O 1
ATOM 6776 N N . PHE B 1 181 ? 28.156 29.797 1.051 1 90.62 181 PHE B N 1
ATOM 6777 C CA . PHE B 1 181 ? 27.141 29.797 2.092 1 90.62 181 PHE B CA 1
ATOM 6778 C C . PHE B 1 181 ? 27.703 29.266 3.404 1 90.62 181 PHE B C 1
ATOM 6780 O O . PHE B 1 181 ? 27.453 29.844 4.469 1 90.62 181 PHE B O 1
ATOM 6787 N N . HIS B 1 182 ? 28.484 28.234 3.338 1 89.12 182 HIS B N 1
ATOM 6788 C CA . HIS B 1 182 ? 29.047 27.609 4.527 1 89.12 182 HIS B CA 1
ATOM 6789 C C . HIS B 1 182 ? 30.109 28.484 5.176 1 89.12 182 HIS B C 1
ATOM 6791 O O . HIS B 1 182 ? 30.391 28.359 6.367 1 89.12 182 HIS B O 1
ATOM 6797 N N . LYS B 1 183 ? 30.703 29.391 4.398 1 90 183 LYS B N 1
ATOM 6798 C CA . LYS B 1 183 ? 31.703 30.312 4.93 1 90 183 LYS B CA 1
ATOM 6799 C C . LYS B 1 183 ? 31.031 31.547 5.535 1 90 183 LYS B C 1
ATOM 6801 O O . LYS B 1 183 ? 31.578 32.188 6.441 1 90 183 LYS B O 1
ATOM 6806 N N . LEU B 1 184 ? 29.906 31.844 5.02 1 92.25 184 LEU B N 1
ATOM 6807 C CA . LEU B 1 184 ? 29.203 33.062 5.43 1 92.25 184 LEU B CA 1
ATOM 6808 C C . LEU B 1 184 ? 28.422 32.844 6.719 1 92.25 184 LEU B C 1
ATOM 6810 O O . LEU B 1 184 ? 28.25 33.75 7.52 1 92.25 184 LEU B O 1
ATOM 6814 N N . PHE B 1 185 ? 27.922 31.641 6.883 1 93.94 185 PHE B N 1
ATOM 6815 C CA . PHE B 1 185 ? 27.016 31.375 7.996 1 93.94 185 PHE B CA 1
ATOM 6816 C C . PHE B 1 185 ? 27.562 30.25 8.883 1 93.94 185 PHE B C 1
ATOM 6818 O O . PHE B 1 185 ? 28.328 29.406 8.414 1 93.94 185 PHE B O 1
ATOM 6825 N N . GLU B 1 186 ? 27.156 30.234 10.141 1 92.38 186 GLU B N 1
ATOM 6826 C CA . GLU B 1 186 ? 27.578 29.219 11.102 1 92.38 186 GLU B CA 1
ATOM 6827 C C . GLU B 1 186 ? 26.469 28.938 12.125 1 92.38 186 GLU B C 1
ATOM 6829 O O . GLU B 1 186 ? 25.609 29.797 12.359 1 92.38 186 GLU B O 1
ATOM 6834 N N . MET B 1 187 ? 26.562 27.766 12.68 1 94.69 187 MET B N 1
ATOM 6835 C CA . MET B 1 187 ? 25.578 27.359 13.695 1 94.69 187 MET B CA 1
ATOM 6836 C C . MET B 1 187 ? 25.969 27.891 15.07 1 94.69 187 MET B C 1
ATOM 6838 O O . MET B 1 187 ? 27.109 27.719 15.508 1 94.69 187 MET B O 1
ATOM 6842 N N . THR B 1 188 ? 25.078 28.609 15.703 1 94.62 188 THR B N 1
ATOM 6843 C CA . THR B 1 188 ? 25.25 29.078 17.062 1 94.62 188 THR B CA 1
ATOM 6844 C C . THR B 1 188 ? 24.125 28.594 17.969 1 94.62 188 THR B C 1
ATOM 6846 O O . THR B 1 188 ? 22.953 28.641 17.562 1 94.62 188 THR B O 1
ATOM 6849 N N . ILE B 1 189 ? 24.469 28.125 19.141 1 96.94 189 ILE B N 1
ATOM 6850 C CA . ILE B 1 189 ? 23.5 27.578 20.078 1 96.94 189 ILE B CA 1
ATOM 6851 C C . ILE B 1 189 ? 23.391 28.5 21.297 1 96.94 189 ILE B C 1
ATOM 6853 O O . ILE B 1 189 ? 24.391 28.984 21.812 1 96.94 189 ILE B O 1
ATOM 6857 N N . TYR B 1 190 ? 22.109 28.75 21.703 1 96.25 190 TYR B N 1
ATOM 6858 C CA . TYR B 1 190 ? 21.844 29.625 22.844 1 96.25 190 TYR B CA 1
ATOM 6859 C C . TYR B 1 190 ? 20.969 28.922 23.875 1 96.25 190 TYR B C 1
ATOM 6861 O O . TYR B 1 190 ? 20.078 28.141 23.5 1 96.25 190 TYR B O 1
ATOM 6869 N N . ALA B 1 191 ? 21.281 29.188 25.109 1 96.81 191 ALA B N 1
ATOM 6870 C CA . ALA B 1 191 ? 20.281 29.031 26.156 1 96.81 191 ALA B CA 1
ATOM 6871 C C . ALA B 1 191 ? 19.531 30.344 26.391 1 96.81 191 ALA B C 1
ATOM 6873 O O . ALA B 1 191 ? 20.141 31.406 26.562 1 96.81 191 ALA B O 1
ATOM 6874 N N . ILE B 1 192 ? 18.219 30.25 26.344 1 95.94 192 ILE B N 1
ATOM 6875 C CA . ILE B 1 192 ? 17.422 31.469 26.438 1 95.94 192 ILE B CA 1
ATOM 6876 C C . ILE B 1 192 ? 16.547 31.406 27.703 1 95.94 192 ILE B C 1
ATOM 6878 O O . ILE B 1 192 ? 15.984 30.359 28.016 1 95.94 192 ILE B O 1
ATOM 6882 N N . ASN B 1 193 ? 16.484 32.5 28.344 1 92.75 193 ASN B N 1
ATOM 6883 C CA . ASN B 1 193 ? 15.539 32.625 29.453 1 92.75 193 ASN B CA 1
ATOM 6884 C C . ASN B 1 193 ? 14.102 32.75 28.969 1 92.75 193 ASN B C 1
ATOM 6886 O O . ASN B 1 193 ? 13.758 33.719 28.266 1 92.75 193 ASN B O 1
ATOM 6890 N N . PRO B 1 194 ? 13.312 31.812 29.281 1 91.62 194 PRO B N 1
ATOM 6891 C CA . PRO B 1 194 ? 11.945 31.812 28.766 1 91.62 194 PRO B CA 1
ATOM 6892 C C . PRO B 1 194 ? 11.148 33.062 29.188 1 91.62 194 PRO B C 1
ATOM 6894 O O . PRO B 1 194 ? 10.242 33.469 28.484 1 91.62 194 PRO B O 1
ATOM 6897 N N . GLN B 1 195 ? 11.438 33.688 30.312 1 88.81 195 GLN B N 1
ATOM 6898 C CA . GLN B 1 195 ? 10.711 34.844 30.828 1 88.81 195 GLN B CA 1
ATOM 6899 C C . GLN B 1 195 ? 11.297 36.156 30.281 1 88.81 195 GLN B C 1
ATOM 6901 O O . GLN B 1 195 ? 10.586 37.156 30.156 1 88.81 195 GLN B O 1
ATOM 6906 N N . LYS B 1 196 ? 12.625 36.094 30.047 1 90.81 196 LYS B N 1
ATOM 6907 C CA . LYS B 1 196 ? 13.32 37.25 29.484 1 90.81 196 LYS B CA 1
ATOM 6908 C C . LYS B 1 196 ? 14.117 36.844 28.25 1 90.81 196 LYS B C 1
ATOM 6910 O O . LYS B 1 196 ? 15.328 36.656 28.312 1 90.81 196 LYS B O 1
ATOM 6915 N N . PRO B 1 197 ? 13.5 36.875 27.109 1 89.06 197 PRO B N 1
ATOM 6916 C CA . PRO B 1 197 ? 14.117 36.375 25.891 1 89.06 197 PRO B CA 1
ATOM 6917 C C . PRO B 1 197 ? 15.414 37.125 25.531 1 89.06 197 PRO B C 1
ATOM 6919 O O . PRO B 1 197 ? 16.234 36.594 24.766 1 89.06 197 PRO B O 1
ATOM 6922 N N . ASP B 1 198 ? 15.641 38.25 26.062 1 90 198 ASP B N 1
ATOM 6923 C CA . ASP B 1 198 ? 16.844 39.031 25.766 1 90 198 ASP B CA 1
ATOM 6924 C C . ASP B 1 198 ? 18.062 38.438 26.484 1 90 198 ASP B C 1
ATOM 6926 O O . ASP B 1 198 ? 19.203 38.719 26.109 1 90 198 ASP B O 1
ATOM 6930 N N . GLU B 1 199 ? 17.812 37.688 27.516 1 91.88 199 GLU B N 1
ATOM 6931 C CA . GLU B 1 199 ? 18.906 37.031 28.25 1 91.88 199 GLU B CA 1
ATOM 6932 C C . GLU B 1 199 ? 19.266 35.719 27.594 1 91.88 199 GLU B C 1
ATOM 6934 O O . GLU B 1 199 ? 18.516 34.719 27.688 1 91.88 199 GLU B O 1
ATOM 6939 N N . LYS B 1 200 ? 20.359 35.75 26.875 1 93.69 200 LYS B N 1
ATOM 6940 C CA . LYS B 1 200 ? 20.812 34.531 26.203 1 93.69 200 LYS B CA 1
ATOM 6941 C C . LYS B 1 200 ? 22.281 34.25 26.5 1 93.69 200 LYS B C 1
ATOM 6943 O O . LYS B 1 200 ? 23.047 35.156 26.766 1 93.69 200 LYS B O 1
ATOM 6948 N N . GLN B 1 201 ? 22.656 32.969 26.625 1 95 201 GLN B N 1
ATOM 6949 C CA . GLN B 1 201 ? 24.016 32.5 26.812 1 95 201 GLN B CA 1
ATOM 6950 C C . GLN B 1 201 ? 24.438 31.531 25.703 1 95 201 GLN B C 1
ATOM 6952 O O . GLN B 1 201 ? 23.703 30.609 25.359 1 95 201 GLN B O 1
ATOM 6957 N N . SER B 1 202 ? 25.547 31.766 25.156 1 94.81 202 SER B N 1
ATOM 6958 C CA . SER B 1 202 ? 26.078 30.906 24.094 1 94.81 202 SER B CA 1
ATOM 6959 C C . SER B 1 202 ? 26.516 29.562 24.672 1 94.81 202 SER B C 1
ATOM 6961 O O . SER B 1 202 ? 27.109 29.5 25.75 1 94.81 202 SER B O 1
ATOM 6963 N N . LYS B 1 203 ? 26.188 28.547 24 1 95.5 203 LYS B N 1
ATOM 6964 C CA . LYS B 1 203 ? 26.547 27.188 24.406 1 95.5 203 LYS B CA 1
ATOM 6965 C C . LYS B 1 203 ? 27.281 26.453 23.281 1 95.5 203 LYS B C 1
ATOM 6967 O O . LYS B 1 203 ? 27.25 26.875 22.141 1 95.5 203 LYS B O 1
ATOM 6972 N N . LYS B 1 204 ? 27.922 25.328 23.672 1 93.88 204 LYS B N 1
ATOM 6973 C CA . LYS B 1 204 ? 28.672 24.531 22.703 1 93.88 204 LYS B CA 1
ATOM 6974 C C . LYS B 1 204 ? 27.844 23.391 22.141 1 93.88 204 LYS B C 1
ATOM 6976 O O . LYS B 1 204 ? 26.875 22.953 22.781 1 93.88 204 LYS B O 1
ATOM 6981 N N . GLN B 1 205 ? 28.219 23 21.016 1 94 205 GLN B N 1
ATOM 6982 C CA . GLN B 1 205 ? 27.562 21.891 20.328 1 94 205 GLN B CA 1
ATOM 6983 C C . GLN B 1 205 ? 27.594 20.625 21.172 1 94 205 GLN B C 1
ATOM 6985 O O . GLN B 1 205 ? 26.656 19.828 21.172 1 94 205 GLN B O 1
ATOM 6990 N N . ALA B 1 206 ? 28.656 20.438 21.844 1 92.12 206 ALA B N 1
ATOM 6991 C CA . ALA B 1 206 ? 28.828 19.25 22.672 1 92.12 206 ALA B CA 1
ATOM 6992 C C . ALA B 1 206 ? 27.781 19.188 23.781 1 92.12 206 ALA B C 1
ATOM 6994 O O . ALA B 1 206 ? 27.312 18.109 24.141 1 92.12 206 ALA B O 1
ATOM 6995 N N . GLU B 1 207 ? 27.484 20.312 24.328 1 93.38 207 GLU B N 1
ATOM 6996 C CA . GLU B 1 207 ? 26.469 20.375 25.391 1 93.38 207 GLU B CA 1
ATOM 6997 C C . GLU B 1 207 ? 25.094 19.969 24.859 1 93.38 207 GLU B C 1
ATOM 6999 O O . GLU B 1 207 ? 24.344 19.297 25.547 1 93.38 207 GLU B O 1
ATOM 7004 N N . LEU B 1 208 ? 24.812 20.406 23.719 1 94.94 208 LEU B N 1
ATOM 7005 C CA . LEU B 1 208 ? 23.547 20.047 23.094 1 94.94 208 LEU B CA 1
ATOM 7006 C C . LEU B 1 208 ? 23.5 18.547 22.812 1 94.94 208 LEU B C 1
ATOM 7008 O O . LEU B 1 208 ? 22.469 17.906 23.047 1 94.94 208 LEU B O 1
ATOM 7012 N N . ALA B 1 209 ? 24.547 17.984 22.344 1 90.38 209 ALA B N 1
ATOM 7013 C CA . ALA B 1 209 ? 24.641 16.562 22.031 1 90.38 209 ALA B CA 1
ATOM 7014 C C . ALA B 1 209 ? 24.484 15.719 23.297 1 90.38 209 ALA B C 1
ATOM 7016 O O . ALA B 1 209 ? 23.922 14.625 23.25 1 90.38 209 ALA B O 1
ATOM 7017 N N . ASP B 1 210 ? 25.047 16.25 24.344 1 88.56 210 ASP B N 1
ATOM 7018 C CA . ASP B 1 210 ? 24.938 15.539 25.609 1 88.56 210 ASP B CA 1
ATOM 7019 C C . ASP B 1 210 ? 23.484 15.523 26.109 1 88.56 210 ASP B C 1
ATOM 7021 O O . ASP B 1 210 ? 23.047 14.555 26.719 1 88.56 210 ASP B O 1
ATOM 7025 N N . LEU B 1 211 ? 22.828 16.578 25.844 1 92 211 LEU B N 1
ATOM 7026 C CA . LEU B 1 211 ? 21.438 16.688 26.297 1 92 211 LEU B CA 1
ATOM 7027 C C . LEU B 1 211 ? 20.531 15.797 25.453 1 92 211 LEU B C 1
ATOM 7029 O O . LEU B 1 211 ? 19.625 15.156 26 1 92 211 LEU B O 1
ATOM 7033 N N . PHE B 1 212 ? 20.781 15.797 24.109 1 93.69 212 PHE B N 1
ATOM 7034 C CA . PHE B 1 212 ? 19.906 15.062 23.203 1 93.69 212 PHE B CA 1
ATOM 7035 C C . PHE B 1 212 ? 20.672 13.977 22.469 1 93.69 212 PHE B C 1
ATOM 7037 O O . PHE B 1 212 ? 20.844 14.055 21.25 1 93.69 212 PHE B O 1
ATOM 7044 N N . PRO B 1 213 ? 21.031 12.922 23.172 1 87.62 213 PRO B N 1
ATOM 7045 C CA . PRO B 1 213 ? 21.469 11.773 22.375 1 87.62 213 PRO B CA 1
ATOM 7046 C C . PRO B 1 213 ? 20.391 11.266 21.422 1 87.62 213 PRO B C 1
ATOM 7048 O O . PRO B 1 213 ? 19.234 11.141 21.812 1 87.62 213 PRO B O 1
ATOM 7051 N N . PHE B 1 214 ? 20.766 11.164 20.141 1 88.44 214 PHE B N 1
ATOM 7052 C CA . PHE B 1 214 ? 19.688 10.797 19.219 1 88.44 214 PHE B CA 1
ATOM 7053 C C . PHE B 1 214 ? 20.172 9.75 18.219 1 88.44 214 PHE B C 1
ATOM 7055 O O . PHE B 1 214 ? 21.375 9.531 18.078 1 88.44 214 PHE B O 1
ATOM 7062 N N . HIS B 1 215 ? 19.188 9.039 17.703 1 83.94 215 HIS B N 1
ATOM 7063 C CA . HIS B 1 215 ? 19.391 8.078 16.625 1 83.94 215 HIS B CA 1
ATOM 7064 C C . HIS B 1 215 ? 18.312 8.195 15.555 1 83.94 215 HIS B C 1
ATOM 7066 O O . HIS B 1 215 ? 17.141 8.398 15.875 1 83.94 215 HIS B O 1
ATOM 7072 N N . ILE B 1 216 ? 18.797 8.086 14.305 1 85.62 216 ILE B N 1
ATOM 7073 C CA . ILE B 1 216 ? 17.859 8.203 13.195 1 85.62 216 ILE B CA 1
ATOM 7074 C C . ILE B 1 216 ? 17.875 6.922 12.367 1 85.62 216 ILE B C 1
ATOM 7076 O O . ILE B 1 216 ? 18.938 6.441 11.977 1 85.62 216 ILE B O 1
ATOM 7080 N N . ILE B 1 217 ? 16.703 6.367 12.234 1 80.31 217 ILE B N 1
ATOM 7081 C CA . ILE B 1 217 ? 16.5 5.27 11.297 1 80.31 217 ILE B CA 1
ATOM 7082 C C . ILE B 1 217 ? 15.828 5.793 10.023 1 80.31 217 ILE B C 1
ATOM 7084 O O . ILE B 1 217 ? 14.641 6.129 10.031 1 80.31 217 ILE B O 1
ATOM 7088 N N . GLN B 1 218 ? 16.578 5.809 8.93 1 76.5 218 GLN B N 1
ATOM 7089 C CA . GLN B 1 218 ? 16.094 6.406 7.691 1 76.5 218 GLN B CA 1
ATOM 7090 C C . GLN B 1 218 ? 15.18 5.449 6.934 1 76.5 218 GLN B C 1
ATOM 7092 O O . GLN B 1 218 ? 15.188 4.242 7.184 1 76.5 218 GLN B O 1
ATOM 7097 N N . ALA B 1 219 ? 14.398 6.047 6.02 1 69.25 219 ALA B N 1
ATOM 7098 C CA . ALA B 1 219 ? 13.469 5.262 5.203 1 69.25 219 ALA B CA 1
ATOM 7099 C C . ALA B 1 219 ? 14.227 4.348 4.246 1 69.25 219 ALA B C 1
ATOM 7101 O O . ALA B 1 219 ? 13.844 3.188 4.055 1 69.25 219 ALA B O 1
ATOM 7102 N N . GLU B 1 220 ? 15.172 5.039 3.502 1 58.53 220 GLU B N 1
ATOM 7103 C CA . GLU B 1 220 ? 15.992 4.258 2.578 1 58.53 220 GLU B CA 1
ATOM 7104 C C . GLU B 1 220 ? 17 3.393 3.328 1 58.53 220 GLU B C 1
ATOM 7106 O O . GLU B 1 220 ? 17.938 3.912 3.938 1 58.53 220 GLU B O 1
ATOM 7111 N N . ARG B 1 221 ? 16.672 2.182 3.688 1 56.22 221 ARG B N 1
ATOM 7112 C CA . ARG B 1 221 ? 17.547 1.255 4.406 1 56.22 221 ARG B CA 1
ATOM 7113 C C . ARG B 1 221 ? 18.188 0.253 3.449 1 56.22 221 ARG B C 1
ATOM 7115 O O . ARG B 1 221 ? 17.5 -0.316 2.592 1 56.22 221 ARG B O 1
ATOM 7122 N N . CYS B 1 222 ? 19.422 0.648 3.023 1 47.72 222 CYS B N 1
ATOM 7123 C CA . CYS B 1 222 ? 20.109 -0.367 2.227 1 47.72 222 CYS B CA 1
ATOM 7124 C C . CYS B 1 222 ? 20.031 -1.731 2.9 1 47.72 222 CYS B C 1
ATOM 7126 O O . CYS B 1 222 ? 20.547 -1.918 4 1 47.72 222 CYS B O 1
ATOM 7128 N N . LEU B 1 223 ? 19.078 -2.4 2.582 1 47.56 223 LEU B N 1
ATOM 7129 C CA . LEU B 1 223 ? 18.875 -3.721 3.172 1 47.56 223 LEU B CA 1
ATOM 7130 C C . LEU B 1 223 ? 19.953 -4.691 2.693 1 47.56 223 LEU B C 1
ATOM 7132 O O . LEU B 1 223 ? 20.047 -5.82 3.186 1 47.56 223 LEU B O 1
ATOM 7136 N N . GLY B 1 224 ? 20.75 -4.242 1.528 1 43.97 224 GLY B N 1
ATOM 7137 C CA . GLY B 1 224 ? 21.672 -5.16 0.9 1 43.97 224 GLY B CA 1
ATOM 7138 C C . GLY B 1 224 ? 22.875 -5.477 1.772 1 43.97 224 GLY B C 1
ATOM 7139 O O . GLY B 1 224 ? 23.172 -4.746 2.719 1 43.97 224 GLY B O 1
ATOM 7140 N N . GLU B 1 225 ? 23.172 -6.668 1.845 1 42.66 225 GLU B N 1
ATOM 7141 C CA . GLU B 1 225 ? 24.25 -7.352 2.557 1 42.66 225 GLU B CA 1
ATOM 7142 C C . GLU B 1 225 ? 25.625 -6.859 2.094 1 42.66 225 GLU B C 1
ATOM 7144 O O . GLU B 1 225 ? 26.656 -7.367 2.539 1 42.66 225 GLU B O 1
ATOM 7149 N N . ASP B 1 226 ? 25.641 -5.965 1.089 1 38.31 226 ASP B N 1
ATOM 7150 C CA . ASP B 1 226 ? 27.031 -5.734 0.701 1 38.31 226 ASP B CA 1
ATOM 7151 C C . ASP B 1 226 ? 27.734 -4.852 1.72 1 38.31 226 ASP B C 1
ATOM 7153 O O . ASP B 1 226 ? 27.172 -3.873 2.209 1 38.31 226 ASP B O 1
ATOM 7157 N N . GLY B 1 227 ? 28.469 -5.336 2.537 1 39.09 227 GLY B N 1
ATOM 7158 C CA . GLY B 1 227 ? 29.375 -4.855 3.562 1 39.09 227 GLY B CA 1
ATOM 7159 C C . GLY B 1 227 ? 29.844 -3.43 3.328 1 39.09 227 GLY B C 1
ATOM 7160 O O . GLY B 1 227 ? 30.625 -2.893 4.102 1 39.09 227 GLY B O 1
ATOM 7161 N N . THR B 1 228 ? 29.594 -2.928 2.154 1 38.62 228 THR B N 1
ATOM 7162 C CA . THR B 1 228 ? 30.359 -1.694 1.966 1 38.62 228 THR B CA 1
ATOM 7163 C C . THR B 1 228 ? 29.609 -0.504 2.555 1 38.62 228 THR B C 1
ATOM 7165 O O . THR B 1 228 ? 30.156 0.594 2.658 1 38.62 228 THR B O 1
ATOM 7168 N N . GLN B 1 229 ? 28.375 -0.67 2.658 1 42.41 229 GLN B N 1
ATOM 7169 C CA . GLN B 1 229 ? 27.781 0.575 3.127 1 42.41 229 GLN B CA 1
ATOM 7170 C C . GLN B 1 229 ? 27.641 0.579 4.645 1 42.41 229 GLN B C 1
ATOM 7172 O O . GLN B 1 229 ? 27.422 -0.468 5.258 1 42.41 229 GLN B O 1
ATOM 7177 N N . ASP B 1 230 ? 27.953 1.533 5.367 1 42.47 230 ASP B N 1
ATOM 7178 C CA . ASP B 1 230 ? 27.734 1.819 6.785 1 42.47 230 ASP B CA 1
ATOM 7179 C C . ASP B 1 230 ? 26.312 1.507 7.203 1 42.47 230 ASP B C 1
ATOM 7181 O O . ASP B 1 230 ? 25.359 1.848 6.492 1 42.47 230 ASP B O 1
ATOM 7185 N N . ASN B 1 231 ? 26.125 0.485 8.297 1 48 231 ASN B N 1
ATOM 7186 C CA . ASN B 1 231 ? 24.891 0.101 8.969 1 48 231 ASN B CA 1
ATOM 7187 C C . ASN B 1 231 ? 24.172 -1.013 8.211 1 48 231 ASN B C 1
ATOM 7189 O O . ASN B 1 231 ? 22.938 -1.021 8.141 1 48 231 ASN B O 1
ATOM 7193 N N . SER B 1 232 ? 24.938 -1.677 7.477 1 52.19 232 SER B N 1
ATOM 7194 C CA . SER B 1 232 ? 24.406 -2.908 6.902 1 52.19 232 SER B CA 1
ATOM 7195 C C . SER B 1 232 ? 23.875 -3.844 7.984 1 52.19 232 SER B C 1
ATOM 7197 O O . SER B 1 232 ? 24.266 -3.73 9.148 1 52.19 232 SER B O 1
ATOM 7199 N N . LEU B 1 233 ? 22.859 -4.531 7.66 1 51.34 233 LEU B N 1
ATOM 7200 C CA . LEU B 1 233 ? 22.328 -5.5 8.617 1 51.34 233 LEU B CA 1
ATOM 7201 C C . LEU B 1 233 ? 23.453 -6.305 9.258 1 51.34 233 LEU B C 1
ATOM 7203 O O . LEU B 1 233 ? 23.406 -6.59 10.453 1 51.34 233 LEU B O 1
ATOM 7207 N N . SER B 1 234 ? 24.516 -6.484 8.508 1 48.19 234 SER B N 1
ATOM 7208 C CA . SER B 1 234 ? 25.641 -7.266 8.977 1 48.19 234 SER B CA 1
ATOM 7209 C C . SER B 1 234 ? 26.406 -6.531 10.086 1 48.19 234 SER B C 1
ATOM 7211 O O . SER B 1 234 ? 26.766 -7.133 11.094 1 48.19 234 SER B O 1
ATOM 7213 N N . SER B 1 235 ? 26.594 -5.293 9.828 1 54.75 235 SER B N 1
ATOM 7214 C CA . SER B 1 235 ? 27.328 -4.516 10.828 1 54.75 235 SER B CA 1
ATOM 7215 C C . SER B 1 235 ? 26.516 -4.375 12.117 1 54.75 235 SER B C 1
ATOM 7217 O O . SER B 1 235 ? 27.078 -4.438 13.211 1 54.75 235 SER B O 1
ATOM 7219 N N . LEU B 1 236 ? 25.25 -4.301 11.906 1 51.81 236 LEU B N 1
ATOM 7220 C CA . LEU B 1 236 ? 24.391 -4.137 13.062 1 51.81 236 LEU B CA 1
ATOM 7221 C C . LEU B 1 236 ? 24.375 -5.402 13.914 1 51.81 236 LEU B C 1
ATOM 7223 O O . LEU B 1 236 ? 24.406 -5.324 15.148 1 51.81 236 LEU B O 1
ATOM 7227 N N . ILE B 1 237 ? 24.328 -6.461 13.234 1 49.41 237 ILE B N 1
ATOM 7228 C CA . ILE B 1 237 ? 24.344 -7.742 13.938 1 49.41 237 ILE B CA 1
ATOM 7229 C C . ILE B 1 237 ? 25.656 -7.914 14.68 1 49.41 237 ILE B C 1
ATOM 7231 O O . ILE B 1 237 ? 25.688 -8.336 15.836 1 49.41 237 ILE B O 1
ATOM 7235 N N . SER B 1 238 ? 26.734 -7.488 13.977 1 49.84 238 SER B N 1
ATOM 7236 C CA . SER B 1 238 ? 28.047 -7.586 14.586 1 49.84 238 SER B CA 1
ATOM 7237 C C . SER B 1 238 ? 28.141 -6.723 15.844 1 49.84 238 SER B C 1
ATOM 7239 O O . SER B 1 238 ? 28.703 -7.148 16.859 1 49.84 238 SER B O 1
ATOM 7241 N N . ASP B 1 239 ? 27.656 -5.539 15.695 1 52.03 239 ASP B N 1
ATOM 7242 C CA . ASP B 1 239 ? 27.688 -4.609 16.828 1 52.03 239 ASP B CA 1
ATOM 7243 C C . ASP B 1 239 ? 26.906 -5.152 18.016 1 52.03 239 ASP B C 1
ATOM 7245 O O . ASP B 1 239 ? 27.281 -4.938 19.172 1 52.03 239 ASP B O 1
ATOM 7249 N N . PHE B 1 240 ? 25.938 -5.836 17.688 1 47.47 240 PHE B N 1
ATOM 7250 C CA . PHE B 1 240 ? 25.109 -6.43 18.719 1 47.47 240 PHE B CA 1
ATOM 7251 C C . PHE B 1 240 ? 25.875 -7.504 19.484 1 47.47 240 PHE B C 1
ATOM 7253 O O . PHE B 1 240 ? 25.703 -7.66 20.688 1 47.47 240 PHE B O 1
ATOM 7260 N N . PHE B 1 241 ? 26.672 -8.211 18.703 1 46.09 241 PHE B N 1
ATOM 7261 C CA . PHE B 1 241 ? 27.438 -9.289 19.297 1 46.09 241 PHE B CA 1
ATOM 7262 C C . PHE B 1 241 ? 28.578 -8.734 20.156 1 46.09 241 PHE B C 1
ATOM 7264 O O . PHE B 1 241 ? 29.062 -9.398 21.062 1 46.09 241 PHE B O 1
ATOM 7271 N N . ASP B 1 242 ? 29.016 -7.668 19.75 1 46.94 242 ASP B N 1
ATOM 7272 C CA . ASP B 1 242 ? 30.078 -7.055 20.516 1 46.94 242 ASP B CA 1
ATOM 7273 C C . ASP B 1 242 ? 29.547 -6.453 21.812 1 46.94 242 ASP B C 1
ATOM 7275 O O . ASP B 1 242 ? 30.328 -5.961 22.641 1 46.94 242 ASP B O 1
ATOM 7279 N N . MET B 1 243 ? 28.344 -6.453 21.953 1 43.25 243 MET B N 1
ATOM 7280 C CA . MET B 1 243 ? 27.766 -5.895 23.172 1 43.25 243 MET B CA 1
ATOM 7281 C C . MET B 1 243 ? 28.062 -6.781 24.375 1 43.25 243 MET B C 1
ATOM 7283 O O . MET B 1 243 ? 28.125 -8.008 24.25 1 43.25 243 MET B O 1
ATOM 7287 N N . SER B 1 244 ? 28.656 -6.262 25.469 1 41.09 244 SER B N 1
ATOM 7288 C CA . SER B 1 244 ? 29 -6.941 26.703 1 41.09 244 SER B CA 1
ATOM 7289 C C . SER B 1 244 ? 27.797 -7.68 27.297 1 41.09 244 SER B C 1
ATOM 7291 O O . SER B 1 244 ? 26.656 -7.281 27.062 1 41.09 244 SER B O 1
ATOM 7293 N N . GLU B 1 245 ? 27.984 -8.945 27.906 1 42.5 245 GLU B N 1
ATOM 7294 C CA . GLU B 1 245 ? 27.078 -9.867 28.578 1 42.5 245 GLU B CA 1
ATOM 7295 C C . GLU B 1 245 ? 26.094 -9.117 29.469 1 42.5 245 GLU B C 1
ATOM 7297 O O . GLU B 1 245 ? 24.938 -9.516 29.594 1 42.5 245 GLU B O 1
ATOM 7302 N N . ASP B 1 246 ? 26.562 -8.172 30.125 1 42.06 246 ASP B N 1
ATOM 7303 C CA . ASP B 1 246 ? 25.828 -7.477 31.188 1 42.06 246 ASP B CA 1
ATOM 7304 C C . ASP B 1 246 ? 24.734 -6.602 30.594 1 42.06 246 ASP B C 1
ATOM 7306 O O . ASP B 1 246 ? 23.859 -6.117 31.328 1 42.06 246 ASP B O 1
ATOM 7310 N N . GLU B 1 247 ? 24.828 -6.328 29.422 1 41.34 247 GLU B N 1
ATOM 7311 C CA . GLU B 1 247 ? 23.984 -5.297 28.828 1 41.34 247 GLU B CA 1
ATOM 7312 C C . GLU B 1 247 ? 22.781 -5.91 28.109 1 41.34 247 GLU B C 1
ATOM 7314 O O . GLU B 1 247 ? 21.875 -5.195 27.688 1 41.34 247 GLU B O 1
ATOM 7319 N N . LEU B 1 248 ? 22.969 -7.215 27.938 1 41.88 248 LEU B N 1
ATOM 7320 C CA . LEU B 1 248 ? 21.938 -7.941 27.219 1 41.88 248 LEU B CA 1
ATOM 7321 C C . LEU B 1 248 ? 20.922 -8.547 28.203 1 41.88 248 LEU B C 1
ATOM 7323 O O . LEU B 1 248 ? 21.25 -8.797 29.359 1 41.88 248 LEU B O 1
ATOM 7327 N N . ASP B 1 249 ? 19.703 -8.547 28.016 1 42.06 249 ASP B N 1
ATOM 7328 C CA . ASP B 1 249 ? 18.75 -9.281 28.844 1 42.06 249 ASP B CA 1
ATOM 7329 C C . ASP B 1 249 ? 19.281 -10.664 29.203 1 42.06 249 ASP B C 1
ATOM 7331 O O . ASP B 1 249 ? 19.906 -11.328 28.375 1 42.06 249 ASP B O 1
ATOM 7335 N N . PRO B 1 250 ? 19.422 -10.969 30.5 1 43 250 PRO B N 1
ATOM 7336 C CA . PRO B 1 250 ? 20.016 -12.227 30.969 1 43 250 PRO B CA 1
ATOM 7337 C C . PRO B 1 250 ? 19.641 -13.414 30.078 1 43 250 PRO B C 1
ATOM 7339 O O . PRO B 1 250 ? 20.469 -14.312 29.875 1 43 250 PRO B O 1
ATOM 7342 N N . SER B 1 251 ? 18.406 -13.469 29.609 1 42.06 251 SER B N 1
ATOM 7343 C CA . SER B 1 251 ? 18.062 -14.617 28.781 1 42.06 251 SER B CA 1
ATOM 7344 C C . SER B 1 251 ? 18.75 -14.562 27.422 1 42.06 251 SER B C 1
ATOM 7346 O O . SER B 1 251 ? 19.156 -15.594 26.875 1 42.06 251 SER B O 1
ATOM 7348 N N . VAL B 1 252 ? 18.891 -13.352 26.922 1 44.34 252 VAL B N 1
ATOM 7349 C CA . VAL B 1 252 ? 19.672 -13.141 25.703 1 44.34 252 VAL B CA 1
ATOM 7350 C C . VAL B 1 252 ? 21.156 -13.172 26.031 1 44.34 252 VAL B C 1
ATOM 7352 O O . VAL B 1 252 ? 21.953 -13.68 25.25 1 44.34 252 VAL B O 1
ATOM 7355 N N . ALA B 1 253 ? 21.406 -12.602 27.203 1 44 253 ALA B N 1
ATOM 7356 C CA . ALA B 1 253 ? 22.781 -12.578 27.688 1 44 253 ALA B CA 1
ATOM 7357 C C . ALA B 1 253 ? 23.344 -13.992 27.797 1 44 253 ALA B C 1
ATOM 7359 O O . ALA B 1 253 ? 24.484 -14.242 27.406 1 44 253 ALA B O 1
ATOM 7360 N N . GLU B 1 254 ? 22.562 -14.805 28.438 1 46 254 GLU B N 1
ATOM 7361 C CA . GLU B 1 254 ? 23.031 -16.188 28.547 1 46 254 GLU B CA 1
ATOM 7362 C C . GLU B 1 254 ? 23.219 -16.828 27.172 1 46 254 GLU B C 1
ATOM 7364 O O . GLU B 1 254 ? 24.188 -17.547 26.953 1 46 254 GLU B O 1
ATOM 7369 N N . LYS B 1 255 ? 22.328 -16.469 26.375 1 44.34 255 LYS B N 1
ATOM 7370 C CA . LYS B 1 255 ? 22.422 -17.078 25.047 1 44.34 255 LYS B CA 1
ATOM 7371 C C . LYS B 1 255 ? 23.547 -16.438 24.234 1 44.34 255 LYS B C 1
ATOM 7373 O O . LYS B 1 255 ? 24.25 -17.125 23.5 1 44.34 255 LYS B O 1
ATOM 7378 N N . VAL B 1 256 ? 23.734 -15.164 24.5 1 45.97 256 VAL B N 1
ATOM 7379 C CA . VAL B 1 256 ? 24.891 -14.477 23.938 1 45.97 256 VAL B CA 1
ATOM 7380 C C . VAL B 1 256 ? 26.172 -15 24.578 1 45.97 256 VAL B C 1
ATOM 7382 O O . VAL B 1 256 ? 27.188 -15.195 23.891 1 45.97 256 VAL B O 1
ATOM 7385 N N . LYS B 1 257 ? 26.141 -15.133 25.875 1 47.16 257 LYS B N 1
ATOM 7386 C CA . LYS B 1 257 ? 27.281 -15.758 26.547 1 47.16 257 LYS B CA 1
ATOM 7387 C C . LYS B 1 257 ? 27.578 -17.141 25.984 1 47.16 257 LYS B C 1
ATOM 7389 O O . LYS B 1 257 ? 28.734 -17.5 25.766 1 47.16 257 LYS B O 1
ATOM 7394 N N . GLU B 1 258 ? 26.531 -17.812 25.875 1 46.34 258 GLU B N 1
ATOM 7395 C CA . GLU B 1 258 ? 26.688 -19.125 25.266 1 46.34 258 GLU B CA 1
ATOM 7396 C C . GLU B 1 258 ? 27.203 -19.031 23.844 1 46.34 258 GLU B C 1
ATOM 7398 O O . GLU B 1 258 ? 28.062 -19.812 23.422 1 46.34 258 GLU B O 1
ATOM 7403 N N . LEU B 1 259 ? 26.703 -18.031 23.234 1 43.59 259 LEU B N 1
ATOM 7404 C CA . LEU B 1 259 ? 27.172 -17.797 21.875 1 43.59 259 LEU B CA 1
ATOM 7405 C C . LEU B 1 259 ? 28.625 -17.359 21.875 1 43.59 259 LEU B C 1
ATOM 7407 O O . LEU B 1 259 ? 29.422 -17.828 21.062 1 43.59 259 LEU B O 1
ATOM 7411 N N . ARG B 1 260 ? 28.953 -16.406 22.719 1 43.84 260 ARG B N 1
ATOM 7412 C CA . ARG B 1 260 ? 30.344 -15.977 22.859 1 43.84 260 ARG B CA 1
ATOM 7413 C C . ARG B 1 260 ? 31.219 -17.141 23.266 1 43.84 260 ARG B C 1
ATOM 7415 O O . ARG B 1 260 ? 32.344 -17.281 22.75 1 43.84 260 ARG B O 1
ATOM 7422 N N . ALA B 1 261 ? 30.766 -17.781 24.266 1 44.81 261 ALA B N 1
ATOM 7423 C CA . ALA B 1 261 ? 31.531 -18.953 24.688 1 44.81 261 ALA B CA 1
ATOM 7424 C C . ALA B 1 261 ? 31.703 -19.953 23.547 1 44.81 261 ALA B C 1
ATOM 7426 O O . ALA B 1 261 ? 32.75 -20.562 23.375 1 44.81 261 ALA B O 1
ATOM 7427 N N . ILE B 1 262 ? 30.656 -20.062 22.875 1 41.38 262 ILE B N 1
ATOM 7428 C CA . ILE B 1 262 ? 30.688 -20.984 21.75 1 41.38 262 ILE B CA 1
ATOM 7429 C C . ILE B 1 262 ? 31.547 -20.391 20.625 1 41.38 262 ILE B C 1
ATOM 7431 O O . ILE B 1 262 ? 32.312 -21.109 20 1 41.38 262 ILE B O 1
ATOM 7435 N N . VAL B 1 263 ? 31.328 -19.109 20.375 1 41.03 263 VAL B N 1
ATOM 7436 C CA . VAL B 1 263 ? 32.188 -18.453 19.391 1 41.03 263 VAL B CA 1
ATOM 7437 C C . VAL B 1 263 ? 33.656 -18.594 19.812 1 41.03 263 VAL B C 1
ATOM 7439 O O . VAL B 1 263 ? 34.531 -18.797 18.984 1 41.03 263 VAL B O 1
ATOM 7442 N N . GLU B 1 264 ? 33.938 -18.375 20.984 1 38.47 264 GLU B N 1
ATOM 7443 C CA . GLU B 1 264 ? 35.281 -18.594 21.516 1 38.47 264 GLU B CA 1
ATOM 7444 C C . GLU B 1 264 ? 35.719 -20.047 21.312 1 38.47 264 GLU B C 1
ATOM 7446 O O . GLU B 1 264 ? 36.906 -20.312 21.031 1 38.47 264 GLU B O 1
ATOM 7451 N N . ASN B 1 265 ? 34.938 -21 21.75 1 37.88 265 ASN B N 1
ATOM 7452 C CA . ASN B 1 265 ? 35.25 -22.391 21.5 1 37.88 265 ASN B CA 1
ATOM 7453 C C . ASN B 1 265 ? 34.812 -22.844 20.109 1 37.88 265 ASN B C 1
ATOM 7455 O O . ASN B 1 265 ? 34.781 -24.047 19.828 1 37.88 265 ASN B O 1
ATOM 7459 N N . ALA B 1 266 ? 34.25 -22.094 19.312 1 39.66 266 ALA B N 1
ATOM 7460 C CA . ALA B 1 266 ? 33.281 -22.047 18.219 1 39.66 266 ALA B CA 1
ATOM 7461 C C . ALA B 1 266 ? 33.875 -22.641 16.953 1 39.66 266 ALA B C 1
ATOM 7463 O O . ALA B 1 266 ? 34.344 -21.922 16.078 1 39.66 266 ALA B O 1
ATOM 7464 N N . ASN B 1 267 ? 34.562 -23.5 16.875 1 35.62 267 ASN B N 1
ATOM 7465 C CA . ASN B 1 267 ? 34.656 -23.969 15.492 1 35.62 267 ASN B CA 1
ATOM 7466 C C . ASN B 1 267 ? 33.25 -24.172 14.875 1 35.62 267 ASN B C 1
ATOM 7468 O O . ASN B 1 267 ? 32.25 -23.734 15.43 1 35.62 267 ASN B O 1
ATOM 7472 N N . LYS B 1 268 ? 32.781 -25.453 14.328 1 40.09 268 LYS B N 1
ATOM 7473 C CA . LYS B 1 268 ? 31.656 -25.984 13.578 1 40.09 268 LYS B CA 1
ATOM 7474 C C . LYS B 1 268 ? 30.359 -25.859 14.383 1 40.09 268 LYS B C 1
ATOM 7476 O O . LYS B 1 268 ? 29.312 -25.547 13.828 1 40.09 268 LYS B O 1
ATOM 7481 N N . ASN B 1 269 ? 30.281 -26.031 15.656 1 41.19 269 ASN B N 1
ATOM 7482 C CA . ASN B 1 269 ? 29.125 -26.125 16.547 1 41.19 269 ASN B CA 1
ATOM 7483 C C . ASN B 1 269 ? 28.547 -24.75 16.859 1 41.19 269 ASN B C 1
ATOM 7485 O O . ASN B 1 269 ? 27.375 -24.641 17.219 1 41.19 269 ASN B O 1
ATOM 7489 N N . VAL B 1 270 ? 29.281 -23.766 16.719 1 41.03 270 VAL B N 1
ATOM 7490 C CA . VAL B 1 270 ? 28.938 -22.391 17.062 1 41.03 270 VAL B CA 1
ATOM 7491 C C . VAL B 1 270 ? 27.953 -21.828 16.031 1 41.03 270 VAL B C 1
ATOM 7493 O O . VAL B 1 270 ? 27.016 -21.125 16.375 1 41.03 270 VAL B O 1
ATOM 7496 N N . GLN B 1 271 ? 28.25 -22.188 14.875 1 43.06 271 GLN B N 1
ATOM 7497 C CA . GLN B 1 271 ? 27.359 -21.703 13.82 1 43.06 271 GLN B CA 1
ATOM 7498 C C . GLN B 1 271 ? 25.938 -22.188 14.047 1 43.06 271 GLN B C 1
ATOM 7500 O O . GLN B 1 271 ? 24.984 -21.422 13.898 1 43.06 271 GLN B O 1
ATOM 7505 N N . GLN B 1 272 ? 25.891 -23.391 14.492 1 46.91 272 GLN B N 1
ATOM 7506 C CA . GLN B 1 272 ? 24.562 -23.969 14.664 1 46.91 272 GLN B CA 1
ATOM 7507 C C . GLN B 1 272 ? 23.844 -23.328 15.844 1 46.91 272 GLN B C 1
ATOM 7509 O O . GLN B 1 272 ? 22.641 -23.062 15.766 1 46.91 272 GLN B O 1
ATOM 7514 N N . GLN B 1 273 ? 24.562 -23.172 16.812 1 45.44 273 GLN B N 1
ATOM 7515 C CA . GLN B 1 273 ? 23.938 -22.625 18.016 1 45.44 273 GLN B CA 1
ATOM 7516 C C . GLN B 1 273 ? 23.578 -21.156 17.844 1 45.44 273 GLN B C 1
ATOM 7518 O O . GLN B 1 273 ? 22.516 -20.703 18.281 1 45.44 273 GLN B O 1
ATOM 7523 N N . SER B 1 274 ? 24.5 -20.5 17.25 1 44.53 274 SER B N 1
ATOM 7524 C CA . SER B 1 274 ? 24.234 -19.094 16.938 1 44.53 274 SER B CA 1
ATOM 7525 C C . SER B 1 274 ? 23 -18.953 16.062 1 44.53 274 SER B C 1
ATOM 7527 O O . SER B 1 274 ? 22.156 -18.094 16.281 1 44.53 274 SER B O 1
ATOM 7529 N N . ASP B 1 275 ? 22.969 -19.859 15.219 1 47.06 275 ASP B N 1
ATOM 7530 C CA . ASP B 1 275 ? 21.828 -19.859 14.312 1 47.06 275 ASP B CA 1
ATOM 7531 C C . ASP B 1 275 ? 20.516 -20.094 15.07 1 47.06 275 ASP B C 1
ATOM 7533 O O . ASP B 1 275 ? 19.5 -19.469 14.773 1 47.06 275 ASP B O 1
ATOM 7537 N N . SER B 1 276 ? 20.656 -20.906 16.016 1 49.69 276 SER B N 1
ATOM 7538 C CA . SER B 1 276 ? 19.469 -21.25 16.781 1 49.69 276 SER B CA 1
ATOM 7539 C C . SER B 1 276 ? 19 -20.062 17.641 1 49.69 276 SER B C 1
ATOM 7541 O O . SER B 1 276 ? 17.797 -19.812 17.75 1 49.69 276 SER B O 1
ATOM 7543 N N . ILE B 1 277 ? 19.891 -19.516 18.219 1 45.12 277 ILE B N 1
ATOM 7544 C CA . ILE B 1 277 ? 19.578 -18.391 19.094 1 45.12 277 ILE B CA 1
ATOM 7545 C C . ILE B 1 277 ? 19.016 -17.234 18.266 1 45.12 277 ILE B C 1
ATOM 7547 O O . ILE B 1 277 ? 18 -16.625 18.641 1 45.12 277 ILE B O 1
ATOM 7551 N N . LEU B 1 278 ? 19.719 -17.062 17.281 1 46.69 278 LEU B N 1
ATOM 7552 C CA . LEU B 1 278 ? 19.266 -15.969 16.422 1 46.69 278 LEU B CA 1
ATOM 7553 C C . LEU B 1 278 ? 17.891 -16.266 15.844 1 46.69 278 LEU B C 1
ATOM 7555 O O . LEU B 1 278 ? 17.047 -15.383 15.734 1 46.69 278 LEU B O 1
ATOM 7559 N N . SER B 1 279 ? 17.875 -17.516 15.523 1 49.75 279 SER B N 1
ATOM 7560 C CA . SER B 1 279 ? 16.562 -17.953 15.047 1 49.75 279 SER B CA 1
ATOM 7561 C C . SER B 1 279 ? 15.484 -17.75 16.109 1 49.75 279 SER B C 1
ATOM 7563 O O . SER B 1 279 ? 14.367 -17.344 15.805 1 49.75 279 SER B O 1
ATOM 7565 N N . ALA B 1 280 ? 15.922 -18.047 17.297 1 48.78 280 ALA B N 1
ATOM 7566 C CA . ALA B 1 280 ? 14.984 -17.875 18.391 1 48.78 280 ALA B CA 1
ATOM 7567 C C . ALA B 1 280 ? 14.656 -16.406 18.609 1 48.78 280 ALA B C 1
ATOM 7569 O O . ALA B 1 280 ? 13.508 -16.047 18.891 1 48.78 280 ALA B O 1
ATOM 7570 N N . LEU B 1 281 ? 15.656 -15.711 18.547 1 44.31 281 LEU B N 1
ATOM 7571 C CA . LEU B 1 281 ? 15.477 -14.266 18.703 1 44.31 281 LEU B CA 1
ATOM 7572 C C . LEU B 1 281 ? 14.578 -13.711 17.594 1 44.31 281 LEU B C 1
ATOM 7574 O O . LEU B 1 281 ? 13.688 -12.898 17.859 1 44.31 281 LEU B O 1
ATOM 7578 N N . VAL B 1 282 ? 15.031 -14.148 16.453 1 47.97 282 VAL B N 1
ATOM 7579 C CA . VAL B 1 282 ? 14.25 -13.672 15.32 1 47.97 282 VAL B CA 1
ATOM 7580 C C . VAL B 1 282 ? 12.812 -14.188 15.438 1 47.97 282 VAL B C 1
ATOM 7582 O O . VAL B 1 282 ? 11.859 -13.453 15.164 1 47.97 282 VAL B O 1
ATOM 7585 N N . SER B 1 283 ? 12.812 -15.414 15.812 1 49.72 283 SER B N 1
ATOM 7586 C CA . SER B 1 283 ? 11.484 -15.992 15.969 1 49.72 283 SER B CA 1
ATOM 7587 C C . SER B 1 283 ? 10.688 -15.258 17.047 1 49.72 283 SER B C 1
ATOM 7589 O O . SER B 1 283 ? 9.477 -15.078 16.906 1 49.72 283 SER B O 1
ATOM 7591 N N . SER B 1 284 ? 11.375 -15.062 18.125 1 45.75 284 SER B N 1
ATOM 7592 C CA . SER B 1 284 ? 10.711 -14.328 19.188 1 45.75 284 SER B CA 1
ATOM 7593 C C . SER B 1 284 ? 10.391 -12.898 18.766 1 45.75 284 SER B C 1
ATOM 7595 O O . SER B 1 284 ? 9.398 -12.312 19.203 1 45.75 284 SER B O 1
ATOM 7597 N N . ALA B 1 285 ? 11.375 -12.445 18.281 1 42.22 285 ALA B N 1
ATOM 7598 C CA . ALA B 1 285 ? 11.227 -11.062 17.844 1 42.22 285 ALA B CA 1
ATOM 7599 C C . ALA B 1 285 ? 10.156 -10.953 16.766 1 42.22 285 ALA B C 1
ATOM 7601 O O . ALA B 1 285 ? 9.414 -9.969 16.703 1 42.22 285 ALA B O 1
ATOM 7602 N N . VAL B 1 286 ? 10.352 -11.945 15.82 1 45.97 286 VAL B N 1
ATOM 7603 C CA . VAL B 1 286 ? 9.414 -11.844 14.711 1 45.97 286 VAL B CA 1
ATOM 7604 C C . VAL B 1 286 ? 8.023 -12.281 15.172 1 45.97 286 VAL B C 1
ATOM 7606 O O . VAL B 1 286 ? 7.73 -13.484 15.234 1 45.97 286 VAL B O 1
ATOM 7609 N N . GLY B 1 287 ? 7.738 -12.102 16.359 1 43.28 287 GLY B N 1
ATOM 7610 C CA . GLY B 1 287 ? 6.332 -12.312 16.656 1 43.28 287 GLY B CA 1
ATOM 7611 C C . GLY B 1 287 ? 5.422 -12.008 15.484 1 43.28 287 GLY B C 1
ATOM 7612 O O . GLY B 1 287 ? 4.207 -11.891 15.641 1 43.28 287 GLY B O 1
ATOM 7613 N N . PHE B 1 288 ? 6.016 -11.602 14.539 1 41.72 288 PHE B N 1
ATOM 7614 C CA . PHE B 1 288 ? 5.168 -11.172 13.438 1 41.72 288 PHE B CA 1
ATOM 7615 C C . PHE B 1 288 ? 4.633 -12.375 12.664 1 41.72 288 PHE B C 1
ATOM 7617 O O . PHE B 1 288 ? 5.359 -13.344 12.43 1 41.72 288 PHE B O 1
ATOM 7624 N N . GLY B 1 289 ? 3.541 -12.898 13.102 1 41.22 289 GLY B N 1
ATOM 7625 C CA . GLY B 1 289 ? 2.791 -13.922 12.398 1 41.22 289 GLY B CA 1
ATOM 7626 C C . GLY B 1 289 ? 3.484 -14.414 11.141 1 41.22 289 GLY B C 1
ATOM 7627 O O . GLY B 1 289 ? 2.945 -15.242 10.406 1 41.22 289 GLY B O 1
ATOM 7628 N N . TYR B 1 290 ? 4.273 -13.562 10.57 1 41.41 290 TYR B N 1
ATOM 7629 C CA . TYR B 1 290 ? 4.875 -14.055 9.328 1 41.41 290 TYR B CA 1
ATOM 7630 C C . TYR B 1 290 ? 6.234 -14.688 9.594 1 41.41 290 TYR B C 1
ATOM 7632 O O . TYR B 1 290 ? 6.938 -14.289 10.531 1 41.41 290 TYR B O 1
ATOM 7640 N N . PRO B 1 291 ? 6.852 -15.828 8.781 1 43.19 291 PRO B N 1
ATOM 7641 C CA . PRO B 1 291 ? 6.465 -16.828 7.77 1 43.19 291 PRO B CA 1
ATOM 7642 C C . PRO B 1 291 ? 5.531 -17.891 8.328 1 43.19 291 PRO B C 1
ATOM 7644 O O . PRO B 1 291 ? 5.551 -18.172 9.523 1 43.19 291 PRO B O 1
ATOM 7647 N N . ASN B 1 292 ? 4.523 -17.969 7.715 1 41.09 292 ASN B N 1
ATOM 7648 C CA . ASN B 1 292 ? 3.76 -19.172 8.047 1 41.09 292 ASN B CA 1
ATOM 7649 C C . ASN B 1 292 ? 4.672 -20.297 8.492 1 41.09 292 ASN B C 1
ATOM 7651 O O . ASN B 1 292 ? 5.762 -20.484 7.945 1 41.09 292 ASN B O 1
ATOM 7655 N N . GLY B 1 293 ? 4.672 -20.531 9.75 1 40.28 293 GLY B N 1
ATOM 7656 C CA . GLY B 1 293 ? 5.352 -21.656 10.383 1 40.28 293 GLY B CA 1
ATOM 7657 C C . GLY B 1 293 ? 5.875 -22.672 9.383 1 40.28 293 GLY B C 1
ATOM 7658 O O . GLY B 1 293 ? 6.68 -23.531 9.727 1 40.28 293 GLY B O 1
ATOM 7659 N N . GLU B 1 294 ? 5.105 -22.906 8.445 1 42.84 294 GLU B N 1
ATOM 7660 C CA . GLU B 1 294 ? 5.512 -24.031 7.621 1 42.84 294 GLU B CA 1
ATOM 7661 C C . GLU B 1 294 ? 6.754 -23.703 6.797 1 42.84 294 GLU B C 1
ATOM 7663 O O . GLU B 1 294 ? 7.391 -24.609 6.238 1 42.84 294 GLU B O 1
ATOM 7668 N N . GLU B 1 295 ? 6.992 -22.453 6.465 1 43.25 295 GLU B N 1
ATOM 7669 C CA . GLU B 1 295 ? 8.055 -22.188 5.5 1 43.25 295 GLU B CA 1
ATOM 7670 C C . GLU B 1 295 ? 9.383 -21.922 6.203 1 43.25 295 GLU B C 1
ATOM 7672 O O . GLU B 1 295 ? 9.492 -22.094 7.418 1 43.25 295 GLU B O 1
ATOM 7677 N N . LEU B 1 296 ? 10.266 -20.859 5.598 1 43.56 296 LEU B N 1
ATOM 7678 C CA . LEU B 1 296 ? 11.672 -20.562 5.859 1 43.56 296 LEU B CA 1
ATOM 7679 C C . LEU B 1 296 ? 11.852 -19.953 7.246 1 43.56 296 LEU B C 1
ATOM 7681 O O . LEU B 1 296 ? 11.117 -19.031 7.625 1 43.56 296 LEU B O 1
ATOM 7685 N N . GLN B 1 297 ? 12.094 -20.875 8.109 1 45.94 297 GLN B N 1
ATOM 7686 C CA . GLN B 1 297 ? 12.484 -20.328 9.406 1 45.94 297 GLN B CA 1
ATOM 7687 C C . GLN B 1 297 ? 13.703 -19.422 9.273 1 45.94 297 GLN B C 1
ATOM 7689 O O . GLN B 1 297 ? 14.711 -19.797 8.672 1 45.94 297 GLN B O 1
ATOM 7694 N N . LEU B 1 298 ? 13.5 -18.188 9.328 1 46.06 298 LEU B N 1
ATOM 7695 C CA . LEU B 1 298 ? 14.578 -17.203 9.258 1 46.06 298 LEU B CA 1
ATOM 7696 C C . LEU B 1 298 ? 15.711 -17.578 10.203 1 46.06 298 LEU B C 1
ATOM 7698 O O . LEU B 1 298 ? 15.484 -17.812 11.391 1 46.06 298 LEU B O 1
ATOM 7702 N N . GLY B 1 299 ? 16.797 -18.344 9.695 1 46.69 299 GLY B N 1
ATOM 7703 C CA . GLY B 1 299 ? 17.969 -18.625 10.5 1 46.69 299 GLY B CA 1
ATOM 7704 C C . GLY B 1 299 ? 19.125 -17.672 10.234 1 46.69 299 GLY B C 1
ATOM 7705 O O . GLY B 1 299 ? 19.125 -16.969 9.219 1 46.69 299 GLY B O 1
ATOM 7706 N N . VAL B 1 300 ? 19.688 -17 11.195 1 44.84 300 VAL B N 1
ATOM 7707 C CA . VAL B 1 300 ? 20.859 -16.141 11.094 1 44.84 300 VAL B CA 1
ATOM 7708 C C . VAL B 1 300 ? 22.125 -16.984 11.094 1 44.84 300 VAL B C 1
ATOM 7710 O O . VAL B 1 300 ? 22.281 -17.891 11.914 1 44.84 300 VAL B O 1
ATOM 7713 N N . THR B 1 301 ? 22.828 -17.172 9.906 1 42.34 301 THR B N 1
ATOM 7714 C CA . THR B 1 301 ? 24.109 -17.859 9.906 1 42.34 301 THR B CA 1
ATOM 7715 C C . THR B 1 301 ? 25.266 -16.875 9.977 1 42.34 301 THR B C 1
ATOM 7717 O O . THR B 1 301 ? 25.281 -15.891 9.234 1 42.34 301 THR B O 1
ATOM 7720 N N . THR B 1 302 ? 25.922 -16.828 11.133 1 39.5 302 THR B N 1
ATOM 7721 C CA . THR B 1 302 ? 27.094 -15.984 11.312 1 39.5 302 THR B CA 1
ATOM 7722 C C . THR B 1 302 ? 28.359 -16.703 10.836 1 39.5 302 THR B C 1
ATOM 7724 O O . THR B 1 302 ? 28.516 -17.906 11.062 1 39.5 302 THR B O 1
ATOM 7727 N N . GLN B 1 303 ? 28.828 -16.531 9.625 1 38.66 303 GLN B N 1
ATOM 7728 C CA . GLN B 1 303 ? 30.156 -17.078 9.32 1 38.66 303 GLN B CA 1
ATOM 7729 C C . GLN B 1 303 ? 31.234 -16.391 10.18 1 38.66 303 GLN B C 1
ATOM 7731 O O . GLN B 1 303 ? 31.516 -15.211 10 1 38.66 303 GLN B O 1
ATOM 7736 N N . LEU B 1 304 ? 31.438 -17.062 11.391 1 33.88 304 LEU B N 1
ATOM 7737 C CA . LEU B 1 304 ? 32.469 -16.609 12.32 1 33.88 304 LEU B CA 1
ATOM 7738 C C . LEU B 1 304 ? 33.844 -16.938 11.797 1 33.88 304 LEU B C 1
ATOM 7740 O O . LEU B 1 304 ? 34.125 -18.094 11.453 1 33.88 304 LEU B O 1
ATOM 7744 N N . SER B 1 305 ? 34.5 -16.297 10.82 1 35.56 305 SER B N 1
ATOM 7745 C CA . SER B 1 305 ? 35.906 -16.578 10.68 1 35.56 305 SER B CA 1
ATOM 7746 C C . SER B 1 305 ? 36.656 -16.297 11.977 1 35.56 305 SER B C 1
ATOM 7748 O O . SER B 1 305 ? 36.438 -15.258 12.617 1 35.56 305 SER B O 1
ATOM 7750 N N . ILE B 1 306 ? 37.156 -17.438 12.719 1 29.69 306 ILE B N 1
ATOM 7751 C CA . ILE B 1 306 ? 37.938 -17.422 13.938 1 29.69 306 ILE B CA 1
ATOM 7752 C C . ILE B 1 306 ? 39.062 -16.391 13.812 1 29.69 306 ILE B C 1
ATOM 7754 O O . ILE B 1 306 ? 39.844 -16.188 14.758 1 29.69 306 ILE B O 1
ATOM 7758 N N . ASP B 1 307 ? 39.875 -16.188 12.812 1 30.59 307 ASP B N 1
ATOM 7759 C CA . ASP B 1 307 ? 40.969 -15.258 13.164 1 30.59 307 ASP B CA 1
ATOM 7760 C C . ASP B 1 307 ? 40.406 -14.062 13.945 1 30.59 307 ASP B C 1
ATOM 7762 O O . ASP B 1 307 ? 39.188 -13.828 13.969 1 30.59 307 ASP B O 1
ATOM 7766 N N . ASP B 1 308 ? 41.438 -13.086 14.453 1 34.59 308 ASP B N 1
ATOM 7767 C CA . ASP B 1 308 ? 41.312 -11.992 15.414 1 34.59 308 ASP B CA 1
ATOM 7768 C C . ASP B 1 308 ? 39.938 -11.344 15.328 1 34.59 308 ASP B C 1
ATOM 7770 O O . ASP B 1 308 ? 39.531 -10.625 16.234 1 34.59 308 ASP B O 1
ATOM 7774 N N . GLN B 1 309 ? 39.5 -10.719 14.133 1 30.91 309 GLN B N 1
ATOM 7775 C CA . GLN B 1 309 ? 38.375 -9.773 14.117 1 30.91 309 GLN B CA 1
ATOM 7776 C C . GLN B 1 309 ? 37.094 -10.438 13.641 1 30.91 309 GLN B C 1
ATOM 7778 O O . GLN B 1 309 ? 37.094 -11.117 12.609 1 30.91 309 GLN B O 1
ATOM 7783 N N . ILE B 1 310 ? 36.281 -11.086 14.445 1 34.56 310 ILE B N 1
ATOM 7784 C CA . ILE B 1 310 ? 34.875 -11.344 14.219 1 34.56 310 ILE B CA 1
ATOM 7785 C C . ILE B 1 310 ? 34.312 -10.367 13.18 1 34.56 310 ILE B C 1
ATOM 7787 O O . ILE B 1 310 ? 34 -9.219 13.5 1 34.56 310 ILE B O 1
ATOM 7791 N N . LYS B 1 311 ? 35.188 -9.875 12.328 1 35.06 311 LYS B N 1
ATOM 7792 C CA . LYS B 1 311 ? 34.625 -8.945 11.352 1 35.06 311 LYS B CA 1
ATOM 7793 C C . LYS B 1 311 ? 33.344 -9.531 10.719 1 35.06 311 LYS B C 1
ATOM 7795 O O . LYS B 1 311 ? 33.25 -10.742 10.531 1 35.06 311 LYS B O 1
ATOM 7800 N N . ASN B 1 312 ? 32.25 -8.625 10.711 1 38.09 312 ASN B N 1
ATOM 7801 C CA . ASN B 1 312 ? 30.797 -8.367 10.648 1 38.09 312 ASN B CA 1
ATOM 7802 C C . ASN B 1 312 ? 30.172 -9.031 9.43 1 38.09 312 ASN B C 1
ATOM 7804 O O . ASN B 1 312 ? 29.844 -8.359 8.445 1 38.09 312 ASN B O 1
ATOM 7808 N N . GLN B 1 313 ? 30.672 -9.984 8.711 1 39.53 313 GLN B N 1
ATOM 7809 C CA . GLN B 1 313 ? 29.828 -10.266 7.555 1 39.53 313 GLN B CA 1
ATOM 7810 C C . GLN B 1 313 ? 28.625 -11.133 7.945 1 39.53 313 GLN B C 1
ATOM 7812 O O . GLN B 1 313 ? 28.703 -12.359 7.934 1 39.53 313 GLN B O 1
ATOM 7817 N N . THR B 1 314 ? 27.859 -10.719 9.016 1 40.66 314 THR B N 1
ATOM 7818 C CA . THR B 1 314 ? 26.656 -11.445 9.391 1 40.66 314 THR B CA 1
ATOM 7819 C C . THR B 1 314 ? 25.625 -11.406 8.266 1 40.66 314 THR B C 1
ATOM 7821 O O . THR B 1 314 ? 25.312 -10.328 7.75 1 40.66 314 THR B O 1
ATOM 7824 N N . GLN B 1 315 ? 25.656 -12.406 7.457 1 45.31 315 GLN B N 1
ATOM 7825 C CA . GLN B 1 315 ? 24.609 -12.484 6.445 1 45.31 315 GLN B CA 1
ATOM 7826 C C . GLN B 1 315 ? 23.391 -13.234 6.98 1 45.31 315 GLN B C 1
ATOM 7828 O O . GLN B 1 315 ? 23.531 -14.18 7.766 1 45.31 315 GLN B O 1
ATOM 7833 N N . LEU B 1 316 ? 22.297 -12.562 6.996 1 44.88 316 LEU B N 1
ATOM 7834 C CA . LEU B 1 316 ? 21.031 -13.18 7.363 1 44.88 316 LEU B CA 1
ATOM 7835 C C . LEU B 1 316 ? 20.75 -14.398 6.488 1 44.88 316 LEU B C 1
ATOM 7837 O O . LEU B 1 316 ? 20.984 -14.367 5.277 1 44.88 316 LEU B O 1
ATOM 7841 N N . SER B 1 317 ? 20.875 -15.703 7.125 1 45.34 317 SER B N 1
ATOM 7842 C CA . SER B 1 317 ? 20.562 -16.891 6.328 1 45.34 317 SER B CA 1
ATOM 7843 C C . SER B 1 317 ? 19.234 -17.5 6.754 1 45.34 317 SER B C 1
ATOM 7845 O O . SER B 1 317 ? 18.719 -17.219 7.84 1 45.34 317 SER B O 1
ATOM 7847 N N . TYR B 1 318 ? 18.359 -17.953 5.898 1 44 318 TYR B N 1
ATOM 7848 C CA . TYR B 1 318 ? 17.109 -18.656 6.168 1 44 318 TYR B CA 1
ATOM 7849 C C . TYR B 1 318 ? 17.344 -20.172 6.18 1 44 318 TYR B C 1
ATOM 7851 O O . TYR B 1 318 ? 18.156 -20.688 5.418 1 44 318 TYR B O 1
ATOM 7859 N N . THR B 1 319 ? 17 -20.797 7.402 1 43.12 319 THR B N 1
ATOM 7860 C CA . THR B 1 319 ? 17.094 -22.266 7.469 1 43.12 319 THR B CA 1
ATOM 7861 C C . THR B 1 319 ? 15.734 -22.906 7.164 1 43.12 319 THR B C 1
ATOM 7863 O O . THR B 1 319 ? 14.703 -22.438 7.645 1 43.12 319 THR B O 1
ATOM 7866 N N . ALA B 1 320 ? 15.555 -23.5 6.066 1 42.66 320 ALA B N 1
ATOM 7867 C CA . ALA B 1 320 ? 14.375 -24.297 5.77 1 42.66 320 ALA B CA 1
ATOM 7868 C C . ALA B 1 320 ? 14.25 -25.469 6.73 1 42.66 320 ALA B C 1
ATOM 7870 O O . ALA B 1 320 ? 15.188 -26.266 6.879 1 42.66 320 ALA B O 1
ATOM 7871 N N . GLY B 1 321 ? 13.195 -25.688 7.379 1 41.19 321 GLY B N 1
ATOM 7872 C CA . GLY B 1 321 ? 12.734 -26.781 8.219 1 41.19 321 GLY B CA 1
ATOM 7873 C C . GLY B 1 321 ? 13.867 -27.609 8.781 1 41.19 321 GLY B C 1
ATOM 7874 O O . GLY B 1 321 ? 14.922 -27.078 9.125 1 41.19 321 GLY B O 1
ATOM 7875 N N . THR B 1 322 ? 13.688 -29.016 8.516 1 41.12 322 THR B N 1
ATOM 7876 C CA . THR B 1 322 ? 14.539 -30.094 9.031 1 41.12 322 THR B CA 1
ATOM 7877 C C . THR B 1 322 ? 15.93 -30.016 8.422 1 41.12 322 THR B C 1
ATOM 7879 O O . THR B 1 322 ? 16.844 -30.719 8.852 1 41.12 322 THR B O 1
ATOM 7882 N N . SER B 1 323 ? 16.047 -29.406 7.273 1 44.16 323 SER B N 1
ATOM 7883 C CA . SER B 1 323 ? 17.344 -29.5 6.613 1 44.16 323 SER B CA 1
ATOM 7884 C C . SER B 1 323 ? 18.25 -28.344 7.004 1 44.16 323 SER B C 1
ATOM 7886 O O . SER B 1 323 ? 17.797 -27.203 7.164 1 44.16 323 SER B O 1
ATOM 7888 N N . LYS B 1 324 ? 19.188 -28.516 7.82 1 48.59 324 LYS B N 1
ATOM 7889 C CA . LYS B 1 324 ? 20.25 -27.672 8.367 1 48.59 324 LYS B CA 1
ATOM 7890 C C . LYS B 1 324 ? 20.797 -26.719 7.301 1 48.59 324 LYS B C 1
ATOM 7892 O O . LYS B 1 324 ? 21.906 -26.203 7.438 1 48.59 324 LYS B O 1
ATOM 7897 N N . GLU B 1 325 ? 20.109 -26.734 6.094 1 47.34 325 GLU B N 1
ATOM 7898 C CA . GLU B 1 325 ? 20.734 -25.922 5.059 1 47.34 325 GLU B CA 1
ATOM 7899 C C . GLU B 1 325 ? 20.297 -24.469 5.16 1 47.34 325 GLU B C 1
ATOM 7901 O O . GLU B 1 325 ? 19.172 -24.172 5.547 1 47.34 325 GLU B O 1
ATOM 7906 N N . ARG B 1 326 ? 21.281 -23.562 4.926 1 49.78 326 ARG B N 1
ATOM 7907 C CA . ARG B 1 326 ? 21.172 -22.141 5.184 1 49.78 326 ARG B CA 1
ATOM 7908 C C . ARG B 1 326 ? 21.078 -21.344 3.883 1 49.78 326 ARG B C 1
ATOM 7910 O O . ARG B 1 326 ? 21.719 -21.688 2.891 1 49.78 326 ARG B O 1
ATOM 7917 N N . LEU B 1 327 ? 19.906 -20.594 3.695 1 49.09 327 LEU B N 1
ATOM 7918 C CA . LEU B 1 327 ? 19.828 -19.734 2.523 1 49.09 327 LEU B CA 1
ATOM 7919 C C . LEU B 1 327 ? 20.219 -18.297 2.875 1 49.09 327 LEU B C 1
ATOM 7921 O O . LEU B 1 327 ? 19.891 -17.812 3.959 1 49.09 327 LEU B O 1
ATOM 7925 N N . PRO B 1 328 ? 21.094 -17.609 1.991 1 45.91 328 PRO B N 1
ATOM 7926 C CA . PRO B 1 328 ? 21.469 -16.219 2.227 1 45.91 328 PRO B CA 1
ATOM 7927 C C . PRO B 1 328 ? 20.266 -15.281 2.285 1 45.91 328 PRO B C 1
ATOM 7929 O O . PRO B 1 328 ? 19.219 -15.586 1.712 1 45.91 328 PRO B O 1
ATOM 7932 N N . SER B 1 329 ? 20.344 -14.219 3.053 1 48.94 329 SER B N 1
ATOM 7933 C CA . SER B 1 329 ? 19.312 -13.211 3.303 1 48.94 329 SER B CA 1
ATOM 7934 C C . SER B 1 329 ? 18.828 -12.578 2.002 1 48.94 329 SER B C 1
ATOM 7936 O O . SER B 1 329 ? 17.688 -12.133 1.906 1 48.94 329 SER B O 1
ATOM 7938 N N . THR B 1 330 ? 19.719 -12.594 1.058 1 49.19 330 THR B N 1
ATOM 7939 C CA . THR B 1 330 ? 19.375 -11.953 -0.207 1 49.19 330 THR B CA 1
ATOM 7940 C C . THR B 1 330 ? 18.172 -12.633 -0.847 1 49.19 330 THR B C 1
ATOM 7942 O O . THR B 1 330 ? 17.5 -12.039 -1.697 1 49.19 330 THR B O 1
ATOM 7945 N N . TYR B 1 331 ? 18.016 -13.773 -0.175 1 44.44 331 TYR B N 1
ATOM 7946 C CA . TYR B 1 331 ? 16.953 -14.539 -0.822 1 44.44 331 TYR B CA 1
ATOM 7947 C C . TYR B 1 331 ? 15.609 -14.273 -0.162 1 44.44 331 TYR B C 1
ATOM 7949 O O . TYR B 1 331 ? 14.57 -14.727 -0.646 1 44.44 331 TYR B O 1
ATOM 7957 N N . ASN B 1 332 ? 15.719 -13.414 0.944 1 52.38 332 ASN B N 1
ATOM 7958 C CA . ASN B 1 332 ? 14.469 -13.141 1.641 1 52.38 332 ASN B CA 1
ATOM 7959 C C . ASN B 1 332 ? 13.789 -11.883 1.104 1 52.38 332 ASN B C 1
ATOM 7961 O O . ASN B 1 332 ? 14.438 -11.023 0.516 1 52.38 332 ASN B O 1
ATOM 7965 N N . GLY B 1 333 ? 12.492 -11.898 1.377 1 57.44 333 GLY B N 1
ATOM 7966 C CA . GLY B 1 333 ? 11.742 -10.719 0.996 1 57.44 333 GLY B CA 1
ATOM 7967 C C . GLY B 1 333 ? 12.203 -9.461 1.707 1 57.44 333 GLY B C 1
ATOM 7968 O O . GLY B 1 333 ? 12.664 -9.523 2.85 1 57.44 333 GLY B O 1
ATOM 7969 N N . LEU B 1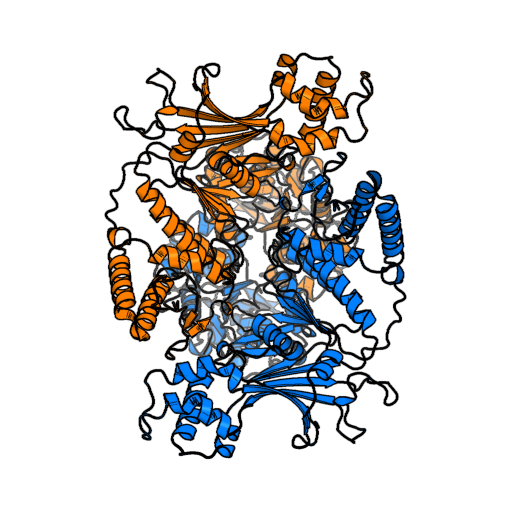 334 ? 12.32 -8.375 1.128 1 56.41 334 LEU B N 1
ATOM 7970 C CA . LEU B 1 334 ? 12.805 -7.078 1.591 1 56.41 334 LEU B CA 1
ATOM 7971 C C . LEU B 1 334 ? 12.055 -6.633 2.84 1 56.41 334 LEU B C 1
ATOM 7973 O O . LEU B 1 334 ? 12.641 -6.023 3.738 1 56.41 334 LEU B O 1
ATOM 7977 N N . GLY B 1 335 ? 10.812 -7.012 3.023 1 60.59 335 GLY B N 1
ATOM 7978 C CA . GLY B 1 335 ? 10.023 -6.586 4.168 1 60.59 335 GLY B CA 1
ATOM 7979 C C . GLY B 1 335 ? 10.5 -7.188 5.477 1 60.59 335 GLY B C 1
ATOM 7980 O O . GLY B 1 335 ? 10.594 -6.492 6.488 1 60.59 335 GLY B O 1
ATOM 7981 N N . TYR B 1 336 ? 10.875 -8.305 5.391 1 56.81 336 TYR B N 1
ATOM 7982 C CA . TYR B 1 336 ? 11.328 -8.992 6.594 1 56.81 336 TYR B CA 1
ATOM 7983 C C . TYR B 1 336 ? 12.703 -8.5 7.016 1 56.81 336 TYR B C 1
ATOM 7985 O O . TYR B 1 336 ? 12.977 -8.328 8.211 1 56.81 336 TYR B O 1
ATOM 7993 N N . LYS B 1 337 ? 13.469 -8.289 6.066 1 59.28 337 LYS B N 1
ATOM 7994 C CA . LYS B 1 337 ? 14.797 -7.742 6.344 1 59.28 337 LYS B CA 1
ATOM 7995 C C . LYS B 1 337 ? 14.695 -6.387 7.035 1 59.28 337 LYS B C 1
ATOM 7997 O O . LYS B 1 337 ? 15.445 -6.102 7.969 1 59.28 337 LYS B O 1
ATOM 8002 N N . ASN B 1 338 ? 13.727 -5.715 6.621 1 63.81 338 ASN B N 1
ATOM 8003 C CA . ASN B 1 338 ? 13.508 -4.398 7.215 1 63.81 338 ASN B CA 1
ATOM 8004 C C . ASN B 1 338 ? 13.078 -4.5 8.672 1 63.81 338 ASN B C 1
ATOM 8006 O O . ASN B 1 338 ? 13.555 -3.74 9.523 1 63.81 338 ASN B O 1
ATOM 8010 N N . LEU B 1 339 ? 12.258 -5.449 8.891 1 62.34 339 LEU B N 1
ATOM 8011 C CA . LEU B 1 339 ? 11.766 -5.633 10.258 1 62.34 339 LEU B CA 1
ATOM 8012 C C . LEU B 1 339 ? 12.898 -6.051 11.188 1 62.34 339 LEU B C 1
ATOM 8014 O O . LEU B 1 339 ? 13.008 -5.539 12.305 1 62.34 339 LEU B O 1
ATOM 8018 N N . ILE B 1 340 ? 13.703 -6.855 10.711 1 61.03 340 ILE B N 1
ATOM 8019 C CA . ILE B 1 340 ? 14.828 -7.352 11.5 1 61.03 340 ILE B CA 1
ATOM 8020 C C . ILE B 1 340 ? 15.82 -6.223 11.758 1 61.03 340 ILE B C 1
ATOM 8022 O O . ILE B 1 340 ? 16.281 -6.039 12.883 1 61.03 340 ILE B O 1
ATOM 8026 N N . LYS B 1 341 ? 16.062 -5.543 10.734 1 63.44 341 LYS B N 1
ATOM 8027 C CA . LYS B 1 341 ? 16.984 -4.414 10.867 1 63.44 341 LYS B CA 1
ATOM 8028 C C . LYS B 1 341 ? 16.469 -3.396 11.875 1 63.44 341 LYS B C 1
ATOM 8030 O O . LYS B 1 341 ? 17.219 -2.895 12.711 1 63.44 341 LYS B O 1
ATOM 8035 N N . MET B 1 342 ? 15.234 -3.133 11.859 1 67.31 342 MET B N 1
ATOM 8036 C CA . MET B 1 342 ? 14.617 -2.176 12.773 1 67.31 342 MET B CA 1
ATOM 8037 C C . MET B 1 342 ? 14.75 -2.643 14.219 1 67.31 342 MET B C 1
ATOM 8039 O O . MET B 1 342 ? 15.039 -1.841 15.109 1 67.31 342 MET B O 1
ATOM 8043 N N . GLU B 1 343 ? 14.586 -3.826 14.398 1 61.97 343 GLU B N 1
ATOM 8044 C CA . GLU B 1 343 ? 14.68 -4.379 15.75 1 61.97 343 GLU B CA 1
ATOM 8045 C C . GLU B 1 343 ? 16.094 -4.23 16.312 1 61.97 343 GLU B C 1
ATOM 8047 O O . GLU B 1 343 ? 16.266 -3.877 17.484 1 61.97 343 GLU B O 1
ATOM 8052 N N . PHE B 1 344 ? 17.031 -4.504 15.461 1 62.22 344 PHE B N 1
ATOM 8053 C CA . PHE B 1 344 ? 18.406 -4.418 15.906 1 62.22 344 PHE B CA 1
ATOM 8054 C C . PHE B 1 344 ? 18.812 -2.967 16.156 1 62.22 344 PHE B C 1
ATOM 8056 O O . PHE B 1 344 ? 19.547 -2.676 17.109 1 62.22 344 PHE B O 1
ATOM 8063 N N . LEU B 1 345 ? 18.328 -2.16 15.297 1 65.56 345 LEU B N 1
ATOM 8064 C CA . LEU B 1 345 ? 18.641 -0.745 15.469 1 65.56 345 LEU B CA 1
ATOM 8065 C C . LEU B 1 345 ? 18.016 -0.205 16.75 1 65.56 345 LEU B C 1
ATOM 8067 O O . LEU B 1 345 ? 18.656 0.562 17.484 1 65.56 345 LEU B O 1
ATOM 8071 N N . LEU B 1 346 ? 16.906 -0.647 17.047 1 65.81 346 LEU B N 1
ATOM 8072 C CA . LEU B 1 346 ? 16.219 -0.199 18.25 1 65.81 346 LEU B CA 1
ATOM 8073 C C . LEU B 1 346 ? 16.906 -0.731 19.5 1 65.81 346 LEU B C 1
ATOM 8075 O O . LEU B 1 346 ? 17.047 -0.009 20.484 1 65.81 346 LEU B O 1
ATOM 8079 N N . ALA B 1 347 ? 17.344 -1.923 19.422 1 59.06 347 ALA B N 1
ATOM 8080 C CA . ALA B 1 347 ? 18.062 -2.521 20.547 1 59.06 347 ALA B CA 1
ATOM 8081 C C . ALA B 1 347 ? 19.406 -1.817 20.781 1 59.06 347 ALA B C 1
ATOM 8083 O O . ALA B 1 347 ? 19.781 -1.557 21.922 1 59.06 347 ALA B O 1
ATOM 8084 N N . ALA B 1 348 ? 20.047 -1.524 19.672 1 61.78 348 ALA B N 1
ATOM 8085 C CA . ALA B 1 348 ? 21.328 -0.821 19.766 1 61.78 348 ALA B CA 1
ATOM 8086 C C . ALA B 1 348 ? 21.141 0.562 20.375 1 61.78 348 ALA B C 1
ATOM 8088 O O . ALA B 1 348 ? 21.953 0.99 21.203 1 61.78 348 ALA B O 1
ATOM 8089 N N . PHE B 1 349 ? 20.188 1.182 20.109 1 68.56 349 PHE B N 1
ATOM 8090 C CA . PHE B 1 349 ? 19.922 2.518 20.625 1 68.56 349 PHE B CA 1
ATOM 8091 C C . PHE B 1 349 ? 19.547 2.455 22.109 1 68.56 349 PHE B C 1
ATOM 8093 O O . PHE B 1 349 ? 19.984 3.291 22.906 1 68.56 349 PHE B O 1
ATOM 8100 N N . ALA B 1 350 ? 18.75 1.584 22.422 1 63.75 350 ALA B N 1
ATOM 8101 C CA . ALA B 1 350 ? 18.391 1.43 23.828 1 63.75 350 ALA B CA 1
ATOM 8102 C C . ALA B 1 350 ? 19.609 1.222 24.703 1 63.75 350 ALA B C 1
ATOM 8104 O O . ALA B 1 350 ? 19.703 1.783 25.797 1 63.75 350 ALA B O 1
ATOM 8105 N N . LYS B 1 351 ? 20.531 0.628 24.125 1 61.5 351 LYS B N 1
ATOM 8106 C CA . LYS B 1 351 ? 21.781 0.365 24.859 1 61.5 351 LYS B CA 1
ATOM 8107 C C . LYS B 1 351 ? 22.609 1.635 25 1 61.5 351 LYS B C 1
ATOM 8109 O O . LYS B 1 351 ? 23.203 1.882 26.062 1 61.5 351 LYS B O 1
ATOM 8114 N N . LYS B 1 352 ? 22.672 2.279 23.969 1 68.62 352 LYS B N 1
ATOM 8115 C CA . LYS B 1 352 ? 23.406 3.539 24 1 68.62 352 LYS B CA 1
ATOM 8116 C C . LYS B 1 352 ? 22.812 4.5 25.016 1 68.62 352 LYS B C 1
ATOM 8118 O O . LYS B 1 352 ? 23.547 5.188 25.734 1 68.62 352 LYS B O 1
ATOM 8123 N N . VAL B 1 353 ? 21.609 4.5 25.125 1 71.75 353 VAL B N 1
ATOM 8124 C CA . VAL B 1 353 ? 20.906 5.414 26.016 1 71.75 353 VAL B CA 1
ATOM 8125 C C . VAL B 1 353 ? 21.156 5.004 27.469 1 71.75 353 VAL B C 1
ATOM 8127 O O . VAL B 1 353 ? 21.266 5.855 28.359 1 71.75 353 VAL B O 1
ATOM 8130 N N . GLU B 1 354 ? 21.203 3.732 27.625 1 65 354 GLU B N 1
ATOM 8131 C CA . GLU B 1 354 ? 21.469 3.246 28.969 1 65 354 GLU B CA 1
ATOM 8132 C C . GLU B 1 354 ? 22.812 3.748 29.484 1 65 354 GLU B C 1
ATOM 8134 O O . GLU B 1 354 ? 22.969 4.031 30.672 1 65 354 GLU B O 1
ATOM 8139 N N . LYS B 1 355 ? 23.719 3.926 28.547 1 64.94 355 LYS B N 1
ATOM 8140 C CA . LYS B 1 355 ? 25.047 4.379 28.922 1 64.94 355 LYS B CA 1
ATOM 8141 C C . LYS B 1 355 ? 25.047 5.867 29.266 1 64.94 355 LYS B C 1
ATOM 8143 O O . LYS B 1 355 ? 25.891 6.332 30.031 1 64.94 355 LYS B O 1
ATOM 8148 N N . CYS B 1 356 ? 24.25 6.621 28.641 1 67 356 CYS B N 1
ATOM 8149 C CA . CYS B 1 356 ? 24.219 8.07 28.844 1 67 356 CYS B CA 1
ATOM 8150 C C . CYS B 1 356 ? 23.578 8.422 30.188 1 67 356 CYS B C 1
ATOM 8152 O O . CYS B 1 356 ? 23.828 9.5 30.719 1 67 356 CYS B O 1
ATOM 8154 N N . GLY B 1 357 ? 23.141 7.461 30.969 1 58.66 357 GLY B N 1
ATOM 8155 C CA . GLY B 1 357 ? 22.562 7.695 32.281 1 58.66 357 GLY B CA 1
ATOM 8156 C C . GLY B 1 357 ? 21.266 8.484 32.219 1 58.66 357 GLY B C 1
ATOM 8157 O O . GLY B 1 357 ? 20.719 8.711 31.125 1 58.66 357 GLY B O 1
ATOM 8158 N N . ASP B 1 358 ? 20.594 8.914 33.375 1 59.69 358 ASP B N 1
ATOM 8159 C CA . ASP B 1 358 ? 19.281 9.523 33.531 1 59.69 358 ASP B CA 1
ATOM 8160 C C . ASP B 1 358 ? 19.344 11.039 33.344 1 59.69 358 ASP B C 1
ATOM 8162 O O . ASP B 1 358 ? 18.312 11.727 33.375 1 59.69 358 ASP B O 1
ATOM 8166 N N . ALA B 1 359 ? 20.438 11.508 32.844 1 75.38 359 ALA B N 1
ATOM 8167 C CA . ALA B 1 359 ? 20.562 12.961 32.844 1 75.38 359 ALA B CA 1
ATOM 8168 C C . ALA B 1 359 ? 20.516 13.508 31.422 1 75.38 359 ALA B C 1
ATOM 8170 O O . ALA B 1 359 ? 21.156 14.516 31.125 1 75.38 359 ALA B O 1
ATOM 8171 N N . CYS B 1 360 ? 19.859 12.852 30.469 1 87.38 360 CYS B N 1
ATOM 8172 C CA . CYS B 1 360 ? 19.703 13.32 29.094 1 87.38 360 CYS B CA 1
ATOM 8173 C C . CYS B 1 360 ? 18.328 12.977 28.547 1 87.38 360 CYS B C 1
ATOM 8175 O O . CYS B 1 360 ? 17.516 12.367 29.25 1 87.38 360 CYS B O 1
ATOM 8177 N N . ILE B 1 361 ? 18 13.539 27.453 1 90.19 361 ILE B N 1
ATOM 8178 C CA . ILE B 1 361 ? 16.734 13.297 26.766 1 90.19 361 ILE B CA 1
ATOM 8179 C C . ILE B 1 361 ? 17 12.586 25.453 1 90.19 361 ILE B C 1
ATOM 8181 O O . ILE B 1 361 ? 17.156 13.234 24.406 1 90.19 361 ILE B O 1
ATOM 8185 N N . PRO B 1 362 ? 17.031 11.25 25.484 1 88.88 362 PRO B N 1
ATOM 8186 C CA . PRO B 1 362 ? 17.297 10.516 24.234 1 88.88 362 PRO B CA 1
ATOM 8187 C C . PRO B 1 362 ? 16.141 10.617 23.234 1 88.88 362 PRO B C 1
ATOM 8189 O O . PRO B 1 362 ? 14.977 10.5 23.625 1 88.88 362 PRO B O 1
ATOM 8192 N N . LEU B 1 363 ? 16.484 10.891 22 1 92.06 363 LEU B N 1
ATOM 8193 C CA . LEU B 1 363 ? 15.508 11.023 20.938 1 92.06 363 LEU B CA 1
ATOM 8194 C C . LEU B 1 363 ? 15.727 9.961 19.859 1 92.06 363 LEU B C 1
ATOM 8196 O O . LEU B 1 363 ? 16.859 9.719 19.438 1 92.06 363 LEU B O 1
ATOM 8200 N N . LEU B 1 364 ? 14.625 9.273 19.5 1 88.75 364 LEU B N 1
ATOM 8201 C CA . LEU B 1 364 ? 14.672 8.281 18.438 1 88.75 364 LEU B CA 1
ATOM 8202 C C . LEU B 1 364 ? 13.781 8.695 17.266 1 88.75 364 LEU B C 1
ATOM 8204 O O . LEU B 1 364 ? 12.602 9 17.453 1 88.75 364 LEU B O 1
ATOM 8208 N N . PHE B 1 365 ? 14.414 8.75 16.094 1 91.81 365 PHE B N 1
ATOM 8209 C CA . PHE B 1 365 ? 13.672 9.094 14.891 1 91.81 365 PHE B CA 1
ATOM 8210 C C . PHE B 1 365 ? 13.562 7.891 13.961 1 91.81 365 PHE B C 1
ATOM 8212 O O . PHE B 1 365 ? 14.57 7.289 13.594 1 91.81 365 PHE B O 1
ATOM 8219 N N . ILE B 1 366 ? 12.312 7.496 13.625 1 87.62 366 ILE B N 1
ATOM 8220 C CA . ILE B 1 366 ? 12.078 6.391 12.703 1 87.62 366 ILE B CA 1
ATOM 8221 C C . ILE B 1 366 ? 11.289 6.883 11.5 1 87.62 366 ILE B C 1
ATOM 8223 O O . ILE B 1 366 ? 10.148 7.336 11.633 1 87.62 366 ILE B O 1
ATOM 8227 N N . GLU B 1 367 ? 11.891 6.766 10.367 1 87.31 367 GLU B N 1
ATOM 8228 C CA . GLU B 1 367 ? 11.203 7.176 9.148 1 87.31 367 GLU B CA 1
ATOM 8229 C C . GLU B 1 367 ? 10.57 5.98 8.438 1 87.31 367 GLU B C 1
ATOM 8231 O O . GLU B 1 367 ? 11.242 4.984 8.18 1 87.31 367 GLU B O 1
ATOM 8236 N N . GLU B 1 368 ? 9.352 6.051 8.188 1 81.5 368 GLU B N 1
ATOM 8237 C CA . GLU B 1 368 ? 8.586 5.098 7.391 1 81.5 368 GLU B CA 1
ATOM 8238 C C . GLU B 1 368 ? 8.961 3.658 7.734 1 81.5 368 GLU B C 1
ATOM 8240 O O . GLU B 1 368 ? 9.406 2.902 6.867 1 81.5 368 GLU B O 1
ATOM 8245 N N . PRO B 1 369 ? 8.711 3.238 8.906 1 79.75 369 PRO B N 1
ATOM 8246 C CA . PRO B 1 369 ? 9.078 1.878 9.312 1 79.75 369 PRO B CA 1
ATOM 8247 C C . PRO B 1 369 ? 8.375 0.807 8.477 1 79.75 369 PRO B C 1
ATOM 8249 O O . PRO B 1 369 ? 8.828 -0.341 8.438 1 79.75 369 PRO B O 1
ATOM 8252 N N . GLU B 1 370 ? 7.266 1.174 7.723 1 76.81 370 GLU B N 1
ATOM 8253 C CA . GLU B 1 370 ? 6.492 0.209 6.949 1 76.81 370 GLU B CA 1
ATOM 8254 C C . GLU B 1 370 ? 7.086 0.016 5.555 1 76.81 370 GLU B C 1
ATOM 8256 O O . GLU B 1 370 ? 6.609 -0.817 4.781 1 76.81 370 GLU B O 1
ATOM 8261 N N . SER B 1 371 ? 8.141 0.673 5.238 1 68.62 371 SER B N 1
ATOM 8262 C CA . SER B 1 371 ? 8.688 0.588 3.891 1 68.62 371 SER B CA 1
ATOM 8263 C C . SER B 1 371 ? 8.945 -0.86 3.488 1 68.62 371 SER B C 1
ATOM 8265 O O . SER B 1 371 ? 9.391 -1.667 4.305 1 68.62 371 SER B O 1
ATOM 8267 N N . HIS B 1 372 ? 8.586 -1.252 2.307 1 61.19 372 HIS B N 1
ATOM 8268 C CA . HIS B 1 372 ? 8.82 -2.547 1.679 1 61.19 372 HIS B CA 1
ATOM 8269 C C . HIS B 1 372 ? 7.902 -3.617 2.26 1 61.19 372 HIS B C 1
ATOM 8271 O O . HIS B 1 372 ? 8.086 -4.809 1.997 1 61.19 372 HIS B O 1
ATOM 8277 N N . MET B 1 373 ? 6.949 -3.104 3.078 1 66.69 373 MET B N 1
ATOM 8278 C CA . MET B 1 373 ? 6.023 -4.074 3.652 1 66.69 373 MET B CA 1
ATOM 8279 C C . MET B 1 373 ? 4.695 -4.066 2.904 1 66.69 373 MET B C 1
ATOM 8281 O O . MET B 1 373 ? 4.207 -3.006 2.508 1 66.69 373 MET B O 1
ATOM 8285 N N . HIS B 1 374 ? 4.211 -5.238 2.764 1 63.25 374 HIS B N 1
ATOM 8286 C CA . HIS B 1 374 ? 2.85 -5.34 2.246 1 63.25 374 HIS B CA 1
ATOM 8287 C C . HIS B 1 374 ? 1.839 -4.785 3.244 1 63.25 374 HIS B C 1
ATOM 8289 O O . HIS B 1 374 ? 2.074 -4.812 4.453 1 63.25 374 HIS B O 1
ATOM 8295 N N . PRO B 1 375 ? 0.707 -4.273 2.795 1 61.78 375 PRO B N 1
ATOM 8296 C CA . PRO B 1 375 ? -0.295 -3.664 3.672 1 61.78 375 PRO B CA 1
ATOM 8297 C C . PRO B 1 375 ? -0.671 -4.559 4.852 1 61.78 375 PRO B C 1
ATOM 8299 O O . PRO B 1 375 ? -0.852 -4.07 5.969 1 61.78 375 PRO B O 1
ATOM 8302 N N . GLN B 1 376 ? -0.73 -5.754 4.664 1 58.72 376 GLN B N 1
ATOM 8303 C CA . GLN B 1 376 ? -1.151 -6.648 5.734 1 58.72 376 GLN B CA 1
ATOM 8304 C C . GLN B 1 376 ? -0.066 -6.785 6.797 1 58.72 376 GLN B C 1
ATOM 8306 O O . GLN B 1 376 ? -0.366 -6.883 7.992 1 58.72 376 GLN B O 1
ATOM 8311 N N . MET B 1 377 ? 1.167 -6.742 6.262 1 63.84 377 MET B N 1
ATOM 8312 C CA . MET B 1 377 ? 2.277 -6.789 7.211 1 63.84 377 MET B CA 1
ATOM 8313 C C . MET B 1 377 ? 2.363 -5.492 8.008 1 63.84 377 MET B C 1
ATOM 8315 O O . MET B 1 377 ? 2.803 -5.496 9.164 1 63.84 377 MET B O 1
ATOM 8319 N N . GLN B 1 378 ? 1.806 -4.465 7.363 1 69.19 378 GLN B N 1
ATOM 8320 C CA . GLN B 1 378 ? 1.861 -3.166 8.031 1 69.19 378 GLN B CA 1
ATOM 8321 C C . GLN B 1 378 ? 0.939 -3.135 9.25 1 69.19 378 GLN B C 1
ATOM 8323 O O . GLN B 1 378 ? 1.274 -2.535 10.273 1 69.19 378 GLN B O 1
ATOM 8328 N N . HIS B 1 379 ? -0.159 -3.857 9.109 1 65.75 379 HIS B N 1
ATOM 8329 C CA . HIS B 1 379 ? -1.078 -3.91 10.242 1 65.75 379 HIS B CA 1
ATOM 8330 C C . HIS B 1 379 ? -0.446 -4.625 11.43 1 65.75 379 HIS B C 1
ATOM 8332 O O . HIS B 1 379 ? -0.5 -4.125 12.555 1 65.75 379 HIS B O 1
ATOM 8338 N N . ALA B 1 380 ? 0.089 -5.758 11.164 1 61.31 380 ALA B N 1
ATOM 8339 C CA . ALA B 1 380 ? 0.751 -6.523 12.219 1 61.31 380 ALA B CA 1
ATOM 8340 C C . ALA B 1 380 ? 1.939 -5.754 12.789 1 61.31 380 ALA B C 1
ATOM 8342 O O . ALA B 1 380 ? 2.17 -5.762 14 1 61.31 380 ALA B O 1
ATOM 8343 N N . PHE B 1 381 ? 2.463 -5.027 11.883 1 68.44 381 PHE B N 1
ATOM 8344 C CA . PHE B 1 381 ? 3.625 -4.234 12.266 1 68.44 381 PHE B CA 1
ATOM 8345 C C . PHE B 1 381 ? 3.219 -3.09 13.188 1 68.44 381 PHE B C 1
ATOM 8347 O O . PHE B 1 381 ? 3.928 -2.777 14.148 1 68.44 381 PHE B O 1
ATOM 8354 N N . ALA B 1 382 ? 2.145 -2.482 12.883 1 72.25 382 ALA B N 1
ATOM 8355 C CA . ALA B 1 382 ? 1.675 -1.365 13.703 1 72.25 382 ALA B CA 1
ATOM 8356 C C . ALA B 1 382 ? 1.439 -1.799 15.141 1 72.25 382 ALA B C 1
ATOM 8358 O O . ALA B 1 382 ? 1.844 -1.105 16.078 1 72.25 382 ALA B O 1
ATOM 8359 N N . GLU B 1 383 ? 0.874 -2.896 15.297 1 67 383 GLU B N 1
ATOM 8360 C CA . GLU B 1 383 ? 0.614 -3.422 16.641 1 67 383 GLU B CA 1
ATOM 8361 C C . GLU B 1 383 ? 1.914 -3.762 17.359 1 67 383 GLU B C 1
ATOM 8363 O O . GLU B 1 383 ? 2.064 -3.471 18.547 1 67 383 GLU B O 1
ATOM 8368 N N . TYR B 1 384 ? 2.746 -4.266 16.625 1 64.44 384 TYR B N 1
ATOM 8369 C CA . TYR B 1 384 ? 4.051 -4.621 17.172 1 64.44 384 TYR B CA 1
ATOM 8370 C C . TYR B 1 384 ? 4.832 -3.373 17.562 1 64.44 384 TYR B C 1
ATOM 8372 O O . TYR B 1 384 ? 5.441 -3.332 18.641 1 64.44 384 TYR B O 1
ATOM 8380 N N . LEU B 1 385 ? 4.824 -2.477 16.625 1 70.62 385 LEU B N 1
ATOM 8381 C CA . LEU B 1 385 ? 5.555 -1.237 16.875 1 70.62 385 LEU B CA 1
ATOM 8382 C C . LEU B 1 385 ? 5.074 -0.558 18.141 1 70.62 385 LEU B C 1
ATOM 8384 O O . LEU B 1 385 ? 5.883 -0.091 18.953 1 70.62 385 LEU B O 1
ATOM 8388 N N . GLU B 1 386 ? 3.842 -0.562 18.328 1 69.62 386 GLU B N 1
ATOM 8389 C CA . GLU B 1 386 ? 3.285 0.044 19.531 1 69.62 386 GLU B CA 1
ATOM 8390 C C . GLU B 1 386 ? 3.752 -0.692 20.781 1 69.62 386 GLU B C 1
ATOM 8392 O O . GLU B 1 386 ? 4.133 -0.065 21.781 1 69.62 386 GLU B O 1
ATOM 8397 N N . ALA B 1 387 ? 3.688 -1.998 20.719 1 64.88 387 ALA B N 1
ATOM 8398 C CA . ALA B 1 387 ? 4.121 -2.814 21.844 1 64.88 387 ALA B CA 1
ATOM 8399 C C . ALA B 1 387 ? 5.617 -2.643 22.109 1 64.88 387 ALA B C 1
ATOM 8401 O O . ALA B 1 387 ? 6.047 -2.568 23.25 1 64.88 387 ALA B O 1
ATOM 8402 N N . PHE B 1 388 ? 6.344 -2.557 21.094 1 64.19 388 PHE B N 1
ATOM 8403 C CA . PHE B 1 388 ? 7.789 -2.387 21.188 1 64.19 388 PHE B CA 1
ATOM 8404 C C . PHE B 1 388 ? 8.133 -1.032 21.797 1 64.19 388 PHE B C 1
ATOM 8406 O O . PHE B 1 388 ? 8.969 -0.947 22.703 1 64.19 388 PHE B O 1
ATOM 8413 N N . LEU B 1 389 ? 7.547 -0.041 21.266 1 68.62 389 LEU B N 1
ATOM 8414 C CA . LEU B 1 389 ? 7.809 1.315 21.734 1 68.62 389 LEU B CA 1
ATOM 8415 C C . LEU B 1 389 ? 7.414 1.469 23.188 1 68.62 389 LEU B C 1
ATOM 8417 O O . LEU B 1 389 ? 8.062 2.207 23.938 1 68.62 389 LEU B O 1
ATOM 8421 N N . ALA B 1 390 ? 6.418 0.779 23.516 1 64.94 390 ALA B N 1
ATOM 8422 C CA . ALA B 1 390 ? 5.996 0.822 24.922 1 64.94 390 ALA B CA 1
ATOM 8423 C C . ALA B 1 390 ? 7.066 0.235 25.828 1 64.94 390 ALA B C 1
ATOM 8425 O O . ALA B 1 390 ? 7.258 0.708 26.953 1 64.94 390 ALA B O 1
ATOM 8426 N N . LYS B 1 391 ? 7.793 -0.664 25.297 1 61.28 391 LYS B N 1
ATOM 8427 C CA . LYS B 1 391 ? 8.844 -1.327 26.062 1 61.28 391 LYS B CA 1
ATOM 8428 C C . LYS B 1 391 ? 10.078 -0.441 26.188 1 61.28 391 LYS B C 1
ATOM 8430 O O . LYS B 1 391 ? 10.727 -0.409 27.234 1 61.28 391 LYS B O 1
ATOM 8435 N N . ILE B 1 392 ? 10.359 0.274 25.156 1 59.75 392 ILE B N 1
ATOM 8436 C CA . ILE B 1 392 ? 11.547 1.12 25.141 1 59.75 392 ILE B CA 1
ATOM 8437 C C . ILE B 1 392 ? 11.266 2.422 25.891 1 59.75 392 ILE B C 1
ATOM 8439 O O . ILE B 1 392 ? 12.172 3.027 26.469 1 59.75 392 ILE B O 1
ATOM 8443 N N . THR B 1 393 ? 10.062 2.924 25.797 1 57.44 393 THR B N 1
ATOM 8444 C CA . THR B 1 393 ? 9.688 4.168 26.453 1 57.44 393 THR B CA 1
ATOM 8445 C C . THR B 1 393 ? 9.938 4.078 27.953 1 57.44 393 THR B C 1
ATOM 8447 O O . THR B 1 393 ? 10.133 5.098 28.625 1 57.44 393 THR B O 1
ATOM 8450 N N . SER B 1 394 ? 9.977 2.885 28.438 1 57.53 394 SER B N 1
ATOM 8451 C CA . SER B 1 394 ? 10.25 2.738 29.859 1 57.53 394 SER B CA 1
ATOM 8452 C C . SER B 1 394 ? 11.656 3.219 30.203 1 57.53 394 SER B C 1
ATOM 8454 O O . SER B 1 394 ? 11.93 3.562 31.359 1 57.53 394 SER B O 1
ATOM 8456 N N . VAL B 1 395 ? 12.461 3.514 29.141 1 60.03 395 VAL B N 1
ATOM 8457 C CA . VAL B 1 395 ? 13.828 3.975 29.359 1 60.03 395 VAL B CA 1
ATOM 8458 C C . VAL B 1 395 ? 13.922 5.477 29.094 1 60.03 395 VAL B C 1
ATOM 8460 O O . VAL B 1 395 ? 15.008 6.047 29.078 1 60.03 395 VAL B O 1
ATOM 8463 N N . GLY B 1 396 ? 12.758 6.215 28.969 1 72.75 396 GLY B N 1
ATOM 8464 C CA . GLY B 1 396 ? 12.719 7.66 28.828 1 72.75 396 GLY B CA 1
ATOM 8465 C C . GLY B 1 396 ? 13 8.125 27.406 1 72.75 396 GLY B C 1
ATOM 8466 O O . GLY B 1 396 ? 13.375 9.281 27.188 1 72.75 396 GLY B O 1
ATOM 8467 N N . ILE B 1 397 ? 12.953 7.293 26.422 1 82.69 397 ILE B N 1
ATOM 8468 C CA . ILE B 1 397 ? 13.211 7.629 25.016 1 82.69 397 ILE B CA 1
ATOM 8469 C C . ILE B 1 397 ? 11.953 8.234 24.406 1 82.69 397 ILE B C 1
ATOM 8471 O O . ILE B 1 397 ? 10.852 7.711 24.578 1 82.69 397 ILE B O 1
ATOM 8475 N N . GLN B 1 398 ? 12.102 9.461 23.859 1 89.94 398 GLN B N 1
ATOM 8476 C CA . GLN B 1 398 ? 11.016 10.016 23.047 1 89.94 398 GLN B CA 1
ATOM 8477 C C . GLN B 1 398 ? 11.188 9.656 21.578 1 89.94 398 GLN B C 1
ATOM 8479 O O . GLN B 1 398 ? 12.203 9.984 20.969 1 89.94 398 GLN B O 1
ATOM 8484 N N . THR B 1 399 ? 10.164 9.031 21.031 1 90.12 399 THR B N 1
ATOM 8485 C CA . THR B 1 399 ? 10.25 8.492 19.688 1 90.12 399 THR B CA 1
ATOM 8486 C C . THR B 1 399 ? 9.453 9.352 18.703 1 90.12 399 THR B C 1
ATOM 8488 O O . THR B 1 399 ? 8.328 9.758 19 1 90.12 399 THR B O 1
ATOM 8491 N N . PHE B 1 400 ? 10.109 9.711 17.609 1 93.75 400 PHE B N 1
ATOM 8492 C CA . PHE B 1 400 ? 9.461 10.375 16.484 1 93.75 400 PHE B CA 1
ATOM 8493 C C . PHE B 1 400 ? 9.297 9.422 15.305 1 93.75 400 PHE B C 1
ATOM 8495 O O . PHE B 1 400 ? 10.258 8.766 14.891 1 93.75 400 PHE B O 1
ATOM 8502 N N . LEU B 1 401 ? 8.062 9.375 14.859 1 91.5 401 LEU B N 1
ATOM 8503 C CA . LEU B 1 401 ? 7.758 8.469 13.758 1 91.5 401 LEU B CA 1
ATOM 8504 C C . LEU B 1 401 ? 7.129 9.227 12.594 1 91.5 401 LEU B C 1
ATOM 8506 O O . LEU B 1 401 ? 6.297 10.109 12.797 1 91.5 401 LEU B O 1
ATOM 8510 N N . THR B 1 402 ? 7.551 8.922 11.367 1 91.44 402 THR B N 1
ATOM 8511 C CA . THR B 1 402 ? 6.82 9.328 10.18 1 91.44 402 THR B CA 1
ATOM 8512 C C . THR B 1 402 ? 6.25 8.117 9.445 1 91.44 402 THR B C 1
ATOM 8514 O O . THR B 1 402 ? 6.848 7.039 9.461 1 91.44 402 THR B O 1
ATOM 8517 N N . SER B 1 403 ? 5.074 8.25 8.914 1 86.56 403 SER B N 1
ATOM 8518 C CA . SER B 1 403 ? 4.473 7.117 8.211 1 86.56 403 SER B CA 1
ATOM 8519 C C . SER B 1 403 ? 3.58 7.586 7.07 1 86.56 403 SER B C 1
ATOM 8521 O O . SER B 1 403 ? 3.045 8.695 7.105 1 86.56 403 SER B O 1
ATOM 8523 N N . HIS B 1 404 ? 3.5 6.746 6.078 1 77.44 404 HIS B N 1
ATOM 8524 C CA . HIS B 1 404 ? 2.523 6.887 5.004 1 77.44 404 HIS B CA 1
ATOM 8525 C C . HIS B 1 404 ? 1.516 5.742 5.02 1 77.44 404 HIS B C 1
ATOM 8527 O O . HIS B 1 404 ? 0.759 5.559 4.062 1 77.44 404 HIS B O 1
ATOM 8533 N N . SER B 1 405 ? 1.521 5.074 6.09 1 79.12 405 SER B N 1
ATOM 8534 C CA . SER B 1 405 ? 0.641 3.918 6.191 1 79.12 405 SER B CA 1
ATOM 8535 C C . SER B 1 405 ? -0.624 4.25 6.977 1 79.12 405 SER B C 1
ATOM 8537 O O . SER B 1 405 ? -0.549 4.68 8.133 1 79.12 405 SER B O 1
ATOM 8539 N N . ALA B 1 406 ? -1.755 3.959 6.32 1 81.62 406 ALA B N 1
ATOM 8540 C CA . ALA B 1 406 ? -3.027 4.137 7.016 1 81.62 406 ALA B CA 1
ATOM 8541 C C . ALA B 1 406 ? -3.148 3.17 8.195 1 81.62 406 ALA B C 1
ATOM 8543 O O . ALA B 1 406 ? -3.768 3.492 9.211 1 81.62 406 ALA B O 1
ATOM 8544 N N . HIS B 1 407 ? -2.484 2.055 8.109 1 77.81 407 HIS B N 1
ATOM 8545 C CA . HIS B 1 407 ? -2.535 1.055 9.172 1 77.81 407 HIS B CA 1
ATOM 8546 C C . HIS B 1 407 ? -1.851 1.56 10.438 1 77.81 407 HIS B C 1
ATOM 8548 O O . HIS B 1 407 ? -2.375 1.391 11.539 1 77.81 407 HIS B O 1
ATOM 8554 N N . ILE B 1 408 ? -0.751 2.215 10.227 1 81.44 408 ILE B N 1
ATOM 8555 C CA . ILE B 1 408 ? 0.004 2.723 11.367 1 81.44 408 ILE B CA 1
ATOM 8556 C C . ILE B 1 408 ? -0.701 3.947 11.953 1 81.44 408 ILE B C 1
ATOM 8558 O O . ILE B 1 408 ? -0.896 4.039 13.164 1 81.44 408 ILE B O 1
ATOM 8562 N N . ALA B 1 409 ? -1.161 4.777 11.094 1 85.88 409 ALA B N 1
ATOM 8563 C CA . ALA B 1 409 ? -1.775 6.031 11.523 1 85.88 409 ALA B CA 1
ATOM 8564 C C . ALA B 1 409 ? -3.068 5.777 12.289 1 85.88 409 ALA B C 1
ATOM 8566 O O . ALA B 1 409 ? -3.334 6.426 13.305 1 85.88 409 ALA B O 1
ATOM 8567 N N . ASN B 1 410 ? -3.797 4.828 11.844 1 84.19 410 ASN B N 1
ATOM 8568 C CA . ASN B 1 410 ? -5.129 4.633 12.406 1 84.19 410 ASN B CA 1
ATOM 8569 C C . ASN B 1 410 ? -5.078 3.812 13.688 1 84.19 410 ASN B C 1
ATOM 8571 O O . ASN B 1 410 ? -6.047 3.785 14.453 1 84.19 410 ASN B O 1
ATOM 8575 N N . THR B 1 411 ? -3.967 3.168 13.922 1 78.12 411 THR B N 1
ATOM 8576 C CA . THR B 1 411 ? -3.83 2.379 15.148 1 78.12 411 THR B CA 1
ATOM 8577 C C . THR B 1 411 ? -3.379 3.256 16.312 1 78.12 411 THR B C 1
ATOM 8579 O O . THR B 1 411 ? -3.588 2.908 17.469 1 78.12 411 THR B O 1
ATOM 8582 N N . MET B 1 412 ? -2.859 4.422 16.016 1 83.19 412 MET B N 1
ATOM 8583 C CA . MET B 1 412 ? -2.355 5.316 17.062 1 83.19 412 MET B CA 1
ATOM 8584 C C . MET B 1 412 ? -3.465 6.223 17.578 1 83.19 412 MET B C 1
ATOM 8586 O O . MET B 1 412 ? -4.371 6.598 16.828 1 83.19 412 MET B O 1
ATOM 8590 N N . VAL B 1 413 ? -3.365 6.535 18.812 1 87.38 413 VAL B N 1
ATOM 8591 C CA . VAL B 1 413 ? -4.32 7.465 19.391 1 87.38 413 VAL B CA 1
ATOM 8592 C C . VAL B 1 413 ? -4.078 8.875 18.859 1 87.38 413 VAL B C 1
ATOM 8594 O O . VAL B 1 413 ? -2.945 9.227 18.516 1 87.38 413 VAL B O 1
ATOM 8597 N N . PHE B 1 414 ? -5.125 9.68 18.844 1 91.5 414 PHE B N 1
ATOM 8598 C CA . PHE B 1 414 ? -5.066 11.008 18.25 1 91.5 414 PHE B CA 1
ATOM 8599 C C . PHE B 1 414 ? -4.055 11.883 18.984 1 91.5 414 PHE B C 1
ATOM 8601 O O . PHE B 1 414 ? -3.412 12.734 18.375 1 91.5 414 PHE B O 1
ATOM 8608 N N . SER B 1 415 ? -3.791 11.641 20.25 1 92.38 415 SER B N 1
ATOM 8609 C CA . SER B 1 415 ? -2.877 12.469 21.016 1 92.38 415 SER B CA 1
ATOM 8610 C C . SER B 1 415 ? -1.443 12.336 20.516 1 92.38 415 SER B C 1
ATOM 8612 O O . SER B 1 415 ? -0.616 13.219 20.734 1 92.38 415 SER B O 1
ATOM 8614 N N . LYS B 1 416 ? -1.161 11.297 19.828 1 92.88 416 LYS B N 1
ATOM 8615 C CA . LYS B 1 416 ? 0.194 11.016 19.375 1 92.88 416 LYS B CA 1
ATOM 8616 C C . LYS B 1 416 ? 0.383 11.477 17.922 1 92.88 416 LYS B C 1
ATOM 8618 O O . LYS B 1 416 ? 1.508 11.508 17.422 1 92.88 416 LYS B O 1
ATOM 8623 N N . ILE B 1 417 ? -0.668 11.93 17.312 1 94.69 417 ILE B N 1
ATOM 8624 C CA . ILE B 1 417 ? -0.609 12.172 15.875 1 94.69 417 ILE B CA 1
ATOM 8625 C C . ILE B 1 417 ? -0.458 13.672 15.609 1 94.69 417 ILE B C 1
ATOM 8627 O O . ILE B 1 417 ? -1.158 14.484 16.219 1 94.69 417 ILE B O 1
ATOM 8631 N N . ARG B 1 418 ? 0.519 14.031 14.852 1 97.5 418 ARG B N 1
ATOM 8632 C CA . ARG B 1 418 ? 0.701 15.367 14.297 1 97.5 418 ARG B CA 1
ATOM 8633 C C . ARG B 1 418 ? 0.524 15.359 12.781 1 97.5 418 ARG B C 1
ATOM 8635 O O . ARG B 1 418 ? 1.301 14.727 12.062 1 97.5 418 ARG B O 1
ATOM 8642 N N . TYR B 1 419 ? -0.501 16.078 12.336 1 95.94 419 TYR B N 1
ATOM 8643 C CA . TYR B 1 419 ? -0.812 16.109 10.914 1 95.94 419 TYR B CA 1
ATOM 8644 C C . TYR B 1 419 ? -0.058 17.234 10.219 1 95.94 419 TYR B C 1
ATOM 8646 O O . TYR B 1 419 ? -0.227 18.406 10.562 1 95.94 419 TYR B O 1
ATOM 8654 N N . ALA B 1 420 ? 0.783 16.859 9.242 1 94.69 420 ALA B N 1
ATOM 8655 C CA . ALA B 1 420 ? 1.521 17.844 8.453 1 94.69 420 ALA B CA 1
ATOM 8656 C C . ALA B 1 420 ? 0.657 18.406 7.332 1 94.69 420 ALA B C 1
ATOM 8658 O O . ALA B 1 420 ? 0.297 17.688 6.395 1 94.69 420 ALA B O 1
ATOM 8659 N N . GLN B 1 421 ? 0.355 19.625 7.469 1 91.62 421 GLN B N 1
ATOM 8660 C CA . GLN B 1 421 ? -0.493 20.297 6.484 1 91.62 421 GLN B CA 1
ATOM 8661 C C . GLN B 1 421 ? 0.29 21.344 5.707 1 91.62 421 GLN B C 1
ATOM 8663 O O . GLN B 1 421 ? 0.927 22.219 6.301 1 91.62 421 GLN B O 1
ATOM 8668 N N . LYS B 1 422 ? 0.258 21.25 4.449 1 85.38 422 LYS B N 1
ATOM 8669 C CA . LYS B 1 422 ? 0.895 22.25 3.596 1 85.38 422 LYS B CA 1
ATOM 8670 C C . LYS B 1 422 ? -0.045 23.422 3.324 1 85.38 422 LYS B C 1
ATOM 8672 O O . LYS B 1 422 ? -1.207 23.219 2.965 1 85.38 422 LYS B O 1
ATOM 8677 N N . THR B 1 423 ? 0.422 24.578 3.648 1 84 423 THR B N 1
ATOM 8678 C CA . THR B 1 423 ? -0.299 25.812 3.375 1 84 423 THR B CA 1
ATOM 8679 C C . THR B 1 423 ? 0.506 26.703 2.439 1 84 423 THR B C 1
ATOM 8681 O O . THR B 1 423 ? 1.619 26.359 2.041 1 84 423 THR B O 1
ATOM 8684 N N . LYS B 1 424 ? -0.031 27.812 2.062 1 76.75 424 LYS B N 1
ATOM 8685 C CA . LYS B 1 424 ? 0.679 28.766 1.216 1 76.75 424 LYS B CA 1
ATOM 8686 C C . LYS B 1 424 ? 1.911 29.328 1.924 1 76.75 424 LYS B C 1
ATOM 8688 O O . LYS B 1 424 ? 2.918 29.625 1.282 1 76.75 424 LYS B O 1
ATOM 8693 N N . ALA B 1 425 ? 1.808 29.375 3.215 1 83.81 425 ALA B N 1
ATOM 8694 C CA . ALA B 1 425 ? 2.879 29.969 4.004 1 83.81 425 ALA B CA 1
ATOM 8695 C C . ALA B 1 425 ? 3.922 28.922 4.398 1 83.81 425 ALA B C 1
ATOM 8697 O O . ALA B 1 425 ? 4.977 29.266 4.938 1 83.81 425 ALA B O 1
ATOM 8698 N N . GLY B 1 426 ? 3.703 27.75 4.082 1 87.31 426 GLY B N 1
ATOM 8699 C CA . GLY B 1 426 ? 4.59 26.672 4.48 1 87.31 426 GLY B CA 1
ATOM 8700 C C . GLY B 1 426 ? 3.859 25.516 5.121 1 87.31 426 GLY B C 1
ATOM 8701 O O . GLY B 1 426 ? 2.643 25.375 4.977 1 87.31 426 GLY B O 1
ATOM 8702 N N . VAL B 1 427 ? 4.633 24.688 5.789 1 91.19 427 VAL B N 1
ATOM 8703 C CA . VAL B 1 427 ? 4.039 23.484 6.391 1 91.19 427 VAL B CA 1
ATOM 8704 C C . VAL B 1 427 ? 3.83 23.719 7.883 1 91.19 427 VAL B C 1
ATOM 8706 O O . VAL B 1 427 ? 4.684 24.297 8.555 1 91.19 427 VAL B O 1
ATOM 8709 N N . ILE B 1 428 ? 2.732 23.328 8.344 1 93.62 428 ILE B N 1
ATOM 8710 C CA . ILE B 1 428 ? 2.445 23.375 9.773 1 93.62 428 ILE B CA 1
ATOM 8711 C C . ILE B 1 428 ? 2.098 21.984 10.273 1 93.62 428 ILE B C 1
ATOM 8713 O O . ILE B 1 428 ? 1.63 21.125 9.508 1 93.62 428 ILE B O 1
ATOM 8717 N N . TYR B 1 429 ? 2.367 21.703 11.539 1 96.06 429 TYR B N 1
ATOM 8718 C CA . TYR B 1 429 ? 2.02 20.438 12.164 1 96.06 429 TYR B CA 1
ATOM 8719 C C . TYR B 1 429 ? 0.826 20.594 13.094 1 96.06 429 TYR B C 1
ATOM 8721 O O . TYR B 1 429 ? 0.928 21.25 14.141 1 96.06 429 TYR B O 1
ATOM 8729 N N . LYS B 1 430 ? -0.281 20.016 12.742 1 95.62 430 LYS B N 1
ATOM 8730 C CA . LYS B 1 430 ? -1.492 20.109 13.555 1 95.62 430 LYS B CA 1
ATOM 8731 C C . LYS B 1 430 ? -1.588 18.953 14.531 1 95.62 430 LYS B C 1
ATOM 8733 O O . LYS B 1 430 ? -1.478 17.781 14.133 1 95.62 430 LYS B O 1
ATOM 8738 N N . ASN B 1 431 ? -1.768 19.281 15.758 1 95.94 431 ASN B N 1
ATOM 8739 C CA . ASN B 1 431 ? -1.939 18.281 16.797 1 95.94 431 ASN B CA 1
ATOM 8740 C C . ASN B 1 431 ? -3.375 17.75 16.859 1 95.94 431 ASN B C 1
ATOM 8742 O O . ASN B 1 431 ? -4.301 18.516 17.156 1 95.94 431 ASN B O 1
ATOM 8746 N N . LEU B 1 432 ? -3.619 16.531 16.656 1 94.69 432 LEU B N 1
ATOM 8747 C CA . LEU B 1 432 ? -4.965 15.969 16.609 1 94.69 432 LEU B CA 1
ATOM 8748 C C . LEU B 1 432 ? -5.598 15.969 18 1 94.69 432 LEU B C 1
ATOM 8750 O O . LEU B 1 432 ? -6.816 15.82 18.125 1 94.69 432 LEU B O 1
ATOM 8754 N N . ASN B 1 433 ? -4.746 16.094 18.953 1 92.81 433 ASN B N 1
ATOM 8755 C CA . ASN B 1 433 ? -5.293 16.203 20.297 1 92.81 433 ASN B CA 1
ATOM 8756 C C . ASN B 1 433 ? -6.164 17.438 20.453 1 92.81 433 ASN B C 1
ATOM 8758 O O . ASN B 1 433 ? -7.137 17.438 21.203 1 92.81 433 ASN B O 1
ATOM 8762 N N . THR B 1 434 ? -5.77 18.5 19.828 1 93 434 THR B N 1
ATOM 8763 C CA . THR B 1 434 ? -6.57 19.719 19.844 1 93 434 THR B CA 1
ATOM 8764 C C . THR B 1 434 ? -7.961 19.469 19.266 1 93 434 THR B C 1
ATOM 8766 O O . THR B 1 434 ? -8.961 19.938 19.812 1 93 434 THR B O 1
ATOM 8769 N N . PHE B 1 435 ? -8.016 18.703 18.234 1 92.75 435 PHE B N 1
ATOM 8770 C CA . PHE B 1 435 ? -9.305 18.328 17.656 1 92.75 435 PHE B CA 1
ATOM 8771 C C . PHE B 1 435 ? -10.109 17.5 18.641 1 92.75 435 PHE B C 1
ATOM 8773 O O . PHE B 1 435 ? -11.312 17.703 18.797 1 92.75 435 PHE B O 1
ATOM 8780 N N . ALA B 1 436 ? -9.445 16.562 19.203 1 91.69 436 ALA B N 1
ATOM 8781 C CA . ALA B 1 436 ? -10.109 15.664 20.125 1 91.69 436 ALA B CA 1
ATOM 8782 C C . ALA B 1 436 ? -10.719 16.438 21.297 1 91.69 436 ALA B C 1
ATOM 8784 O O . ALA B 1 436 ? -11.82 16.109 21.766 1 91.69 436 ALA B O 1
ATOM 8785 N N . GLN B 1 437 ? -10 17.422 21.75 1 91.19 437 GLN B N 1
ATOM 8786 C CA . GLN B 1 437 ? -10.477 18.234 22.859 1 91.19 437 GLN B CA 1
ATOM 8787 C C . GLN B 1 437 ? -11.656 19.094 22.453 1 91.19 437 GLN B C 1
ATOM 8789 O O . GLN B 1 437 ? -12.594 19.297 23.234 1 91.19 437 GLN B O 1
ATOM 8794 N N . GLU B 1 438 ? -11.625 19.562 21.25 1 90.31 438 GLU B N 1
ATOM 8795 C CA . GLU B 1 438 ? -12.688 20.422 20.75 1 90.31 438 GLU B CA 1
ATOM 8796 C C . GLU B 1 438 ? -13.922 19.625 20.359 1 90.31 438 GLU B C 1
ATOM 8798 O O . GLU B 1 438 ? -15.039 20.156 20.328 1 90.31 438 GLU B O 1
ATOM 8803 N N . ASN B 1 439 ? -13.703 18.375 19.953 1 89.88 439 ASN B N 1
ATOM 8804 C CA . ASN B 1 439 ? -14.789 17.5 19.516 1 89.88 439 ASN B CA 1
ATOM 8805 C C . ASN B 1 439 ? -14.781 16.172 20.281 1 89.88 439 ASN B C 1
ATOM 8807 O O . ASN B 1 439 ? -14.688 15.102 19.688 1 89.88 439 ASN B O 1
ATOM 8811 N N . PRO B 1 440 ? -14.961 16.172 21.547 1 85.75 440 PRO B N 1
ATOM 8812 C CA . PRO B 1 440 ? -14.836 14.953 22.359 1 85.75 440 PRO B CA 1
ATOM 8813 C C . PRO B 1 440 ? -15.859 13.883 21.984 1 85.75 440 PRO B C 1
ATOM 8815 O O . PRO B 1 440 ? -15.539 12.695 22 1 85.75 440 PRO B O 1
ATOM 8818 N N . SER B 1 441 ? -17.047 14.273 21.625 1 80.69 441 SER B N 1
ATOM 8819 C CA . SER B 1 441 ? -18.125 13.312 21.359 1 80.69 441 SER B CA 1
ATOM 8820 C C . SER B 1 441 ? -17.891 12.586 20.031 1 80.69 441 SER B C 1
ATOM 8822 O O . SER B 1 441 ? -18.297 11.43 19.875 1 80.69 441 SER B O 1
ATOM 8824 N N . ASN B 1 442 ? -17.234 13.227 19.141 1 86.81 442 ASN B N 1
ATOM 8825 C CA . ASN B 1 442 ? -17.047 12.688 17.797 1 86.81 442 ASN B CA 1
ATOM 8826 C C . ASN B 1 442 ? -15.734 11.938 17.656 1 86.81 442 ASN B C 1
ATOM 8828 O O . ASN B 1 442 ? -15.586 11.086 16.781 1 86.81 442 ASN B O 1
ATOM 8832 N N . THR B 1 443 ? -14.852 12.219 18.531 1 88.5 443 THR B N 1
ATOM 8833 C CA . THR B 1 443 ? -13.477 11.75 18.375 1 88.5 443 THR B CA 1
ATOM 8834 C C . THR B 1 443 ? -13.414 10.234 18.469 1 88.5 443 THR B C 1
ATOM 8836 O O . THR B 1 443 ? -12.742 9.578 17.656 1 88.5 443 THR B O 1
ATOM 8839 N N . ASP B 1 444 ? -14.094 9.734 19.391 1 83.56 444 ASP B N 1
ATOM 8840 C CA . ASP B 1 444 ? -14.055 8.281 19.578 1 83.56 444 ASP B CA 1
ATOM 8841 C C . ASP B 1 444 ? -14.633 7.555 18.359 1 83.56 444 ASP B C 1
ATOM 8843 O O . ASP B 1 444 ? -14.086 6.535 17.922 1 83.56 444 ASP B O 1
ATOM 8847 N N . PHE B 1 445 ? -15.695 8.125 17.891 1 84.88 445 PHE B N 1
ATOM 8848 C CA . PHE B 1 445 ? -16.328 7.535 16.719 1 84.88 445 PHE B CA 1
ATOM 8849 C C . PHE B 1 445 ? -15.391 7.578 15.523 1 84.88 445 PHE B C 1
ATOM 8851 O O . PHE B 1 445 ? -15.227 6.578 14.82 1 84.88 445 PHE B O 1
ATOM 8858 N N . ILE B 1 446 ? -14.836 8.703 15.328 1 90 446 ILE B N 1
ATOM 8859 C CA . ILE B 1 446 ? -13.969 8.898 14.172 1 90 446 ILE B CA 1
ATOM 8860 C C . ILE B 1 446 ? -12.766 7.965 14.258 1 90 446 ILE B C 1
ATOM 8862 O O . ILE B 1 446 ? -12.414 7.297 13.281 1 90 446 ILE B O 1
ATOM 8866 N N . ARG B 1 447 ? -12.195 7.887 15.383 1 87.12 447 ARG B N 1
ATOM 8867 C CA . ARG B 1 447 ? -11.031 7.031 15.586 1 87.12 447 ARG B CA 1
ATOM 8868 C C . ARG B 1 447 ? -11.367 5.57 15.328 1 87.12 447 ARG B C 1
ATOM 8870 O O . ARG B 1 447 ? -10.641 4.867 14.625 1 87.12 447 ARG B O 1
ATOM 8877 N N . LYS B 1 448 ? -12.422 5.156 15.891 1 81.69 448 LYS B N 1
ATOM 8878 C CA . LYS B 1 448 ? -12.844 3.77 15.711 1 81.69 448 LYS B CA 1
ATOM 8879 C C . LYS B 1 448 ? -13.109 3.461 14.242 1 81.69 448 LYS B C 1
ATOM 8881 O O . LYS B 1 448 ? -12.734 2.396 13.742 1 81.69 448 LYS B O 1
ATOM 8886 N N . TYR B 1 449 ? -13.773 4.387 13.648 1 84.94 449 TYR B N 1
ATOM 8887 C CA . TYR B 1 449 ? -14.102 4.191 12.242 1 84.94 449 TYR B CA 1
ATOM 8888 C C . TYR B 1 449 ? -12.828 4.098 11.398 1 84.94 449 TYR B C 1
ATOM 8890 O O . TYR B 1 449 ? -12.711 3.223 10.539 1 84.94 449 TYR B O 1
ATOM 8898 N N . LEU B 1 450 ? -11.906 5 11.633 1 86.5 450 LEU B N 1
ATOM 8899 C CA . LEU B 1 450 ? -10.664 5.02 10.867 1 86.5 450 LEU B CA 1
ATOM 8900 C C . LEU B 1 450 ? -9.883 3.729 11.062 1 86.5 450 LEU B C 1
ATOM 8902 O O . LEU B 1 450 ? -9.297 3.203 10.117 1 86.5 450 LEU B O 1
ATOM 8906 N N . THR B 1 451 ? -9.883 3.248 12.18 1 79.75 451 THR B N 1
ATOM 8907 C CA . THR B 1 451 ? -9.156 2.027 12.508 1 79.75 451 THR B CA 1
ATOM 8908 C C . THR B 1 451 ? -9.789 0.819 11.82 1 79.75 451 THR B C 1
ATOM 8910 O O . THR B 1 451 ? -9.086 -0.006 11.234 1 79.75 451 THR B O 1
ATOM 8913 N N . LEU B 1 452 ? -11.07 0.791 11.836 1 75.62 452 LEU B N 1
ATOM 8914 C CA . LEU B 1 452 ? -11.805 -0.36 11.312 1 75.62 452 LEU B CA 1
ATOM 8915 C C . LEU B 1 452 ? -11.727 -0.409 9.797 1 75.62 452 LEU B C 1
ATOM 8917 O O . LEU B 1 452 ? -11.617 -1.489 9.211 1 75.62 452 LEU B O 1
ATOM 8921 N N . THR B 1 453 ? -11.766 0.74 9.188 1 77.88 453 THR B N 1
ATOM 8922 C CA . THR B 1 453 ? -11.867 0.79 7.734 1 77.88 453 THR B CA 1
ATOM 8923 C C . THR B 1 453 ? -10.484 0.997 7.105 1 77.88 453 THR B C 1
ATOM 8925 O O . THR B 1 453 ? -10.336 0.923 5.887 1 77.88 453 THR B O 1
ATOM 8928 N N . LYS B 1 454 ? -9.469 1.2 7.887 1 75.88 454 LYS B N 1
ATOM 8929 C CA . LYS B 1 454 ? -8.125 1.481 7.375 1 75.88 454 LYS B CA 1
ATOM 8930 C C . LYS B 1 454 ? -8.156 2.592 6.328 1 75.88 454 LYS B C 1
ATOM 8932 O O . LYS B 1 454 ? -7.574 2.453 5.25 1 75.88 454 LYS B O 1
ATOM 8937 N N . CYS B 1 455 ? -8.859 3.602 6.703 1 78.88 455 CYS B N 1
ATOM 8938 C CA . CYS B 1 455 ? -9.125 4.715 5.797 1 78.88 455 CYS B CA 1
ATOM 8939 C C . CYS B 1 455 ? -7.867 5.539 5.562 1 78.88 455 CYS B C 1
ATOM 8941 O O . CYS B 1 455 ? -7.09 5.773 6.488 1 78.88 455 CYS B O 1
ATOM 8943 N N . ASP B 1 456 ? -7.625 6.07 4.387 1 82.44 456 ASP B N 1
ATOM 8944 C CA . ASP B 1 456 ? -6.434 6.816 3.994 1 82.44 456 ASP B CA 1
ATOM 8945 C C . ASP B 1 456 ? -6.688 8.32 4.055 1 82.44 456 ASP B C 1
ATOM 8947 O O . ASP B 1 456 ? -6.105 9.086 3.279 1 82.44 456 ASP B O 1
ATOM 8951 N N . LEU B 1 457 ? -7.5 8.766 4.922 1 87.94 457 LEU B N 1
ATOM 8952 C CA . LEU B 1 457 ? -7.906 10.164 4.961 1 87.94 457 LEU B CA 1
ATOM 8953 C C . LEU B 1 457 ? -6.711 11.07 5.242 1 87.94 457 LEU B C 1
ATOM 8955 O O . LEU B 1 457 ? -6.613 12.164 4.691 1 87.94 457 LEU B O 1
ATOM 8959 N N . PHE B 1 458 ? -5.707 10.625 6.047 1 89.12 458 PHE B N 1
ATOM 8960 C CA . PHE B 1 458 ? -4.547 11.414 6.438 1 89.12 458 PHE B CA 1
ATOM 8961 C C . PHE B 1 458 ? -3.65 11.688 5.238 1 89.12 458 PHE B C 1
ATOM 8963 O O . PHE B 1 458 ? -2.84 12.617 5.262 1 89.12 458 PHE B O 1
ATOM 8970 N N . PHE B 1 459 ? -3.779 10.953 4.25 1 84.69 459 PHE B N 1
ATOM 8971 C CA . PHE B 1 459 ? -2.83 11 3.146 1 84.69 459 PHE B CA 1
ATOM 8972 C C . PHE B 1 459 ? -3.514 11.461 1.864 1 84.69 459 PHE B C 1
ATOM 8974 O O . PHE B 1 459 ? -2.867 11.594 0.823 1 84.69 459 PHE B O 1
ATOM 8981 N N . ALA B 1 460 ? -4.816 11.773 1.996 1 85.94 460 ALA B N 1
ATOM 8982 C CA . ALA B 1 460 ? -5.609 12.117 0.821 1 85.94 460 ALA B CA 1
ATOM 8983 C C . ALA B 1 460 ? -5.531 13.609 0.527 1 85.94 460 ALA B C 1
ATOM 8985 O O . ALA B 1 460 ? -5.418 14.43 1.447 1 85.94 460 ALA B O 1
ATOM 8986 N N . ASP B 1 461 ? -5.617 13.93 -0.771 1 84.31 461 ASP B N 1
ATOM 8987 C CA . ASP B 1 461 ? -5.742 15.328 -1.185 1 84.31 461 ASP B CA 1
ATOM 8988 C C . ASP B 1 461 ? -7.199 15.789 -1.118 1 84.31 461 ASP B C 1
ATOM 8990 O O . ASP B 1 461 ? -7.469 16.969 -0.928 1 84.31 461 ASP B O 1
ATOM 8994 N N . LYS B 1 462 ? -8.008 14.828 -1.388 1 91.31 462 LYS B N 1
ATOM 8995 C CA . LYS B 1 462 ? -9.445 15.07 -1.396 1 91.31 462 LYS B CA 1
ATOM 8996 C C . LYS B 1 462 ? -10.203 13.906 -0.768 1 91.31 462 LYS B C 1
ATOM 8998 O O . LYS B 1 462 ? -9.664 12.797 -0.663 1 91.31 462 LYS B O 1
ATOM 9003 N N . ALA B 1 463 ? -11.367 14.18 -0.315 1 93.19 463 ALA B N 1
ATOM 9004 C CA . ALA B 1 463 ? -12.172 13.117 0.297 1 93.19 463 ALA B CA 1
ATOM 9005 C C . ALA B 1 463 ? -13.578 13.094 -0.286 1 93.19 463 ALA B C 1
ATOM 9007 O O . ALA B 1 463 ? -14.148 14.141 -0.593 1 93.19 463 ALA B O 1
ATOM 9008 N N . ILE B 1 464 ? -14.109 11.945 -0.499 1 96.06 464 ILE B N 1
ATOM 9009 C CA . ILE B 1 464 ? -15.5 11.727 -0.891 1 96.06 464 ILE B CA 1
ATOM 9010 C C . ILE B 1 464 ? -16.203 10.867 0.154 1 96.06 464 ILE B C 1
ATOM 9012 O O . ILE B 1 464 ? -15.852 9.703 0.345 1 96.06 464 ILE B O 1
ATOM 9016 N N . PHE B 1 465 ? -17.156 11.438 0.836 1 95 465 PHE B N 1
ATOM 9017 C CA . PHE B 1 465 ? -17.969 10.703 1.791 1 95 465 PHE B CA 1
ATOM 9018 C C . PHE B 1 465 ? -19.234 10.164 1.121 1 95 465 PHE B C 1
ATOM 9020 O O . PHE B 1 465 ? -19.984 10.93 0.508 1 95 465 PHE B O 1
ATOM 9027 N N . ILE B 1 466 ? -19.391 8.867 1.269 1 94.38 466 ILE B N 1
ATOM 9028 C CA . ILE B 1 466 ? -20.531 8.242 0.599 1 94.38 466 ILE B CA 1
ATOM 9029 C C . ILE B 1 466 ? -21.391 7.504 1.621 1 94.38 466 ILE B C 1
ATOM 9031 O O . ILE B 1 466 ? -20.953 7.258 2.748 1 94.38 466 ILE B O 1
ATOM 9035 N N . GLU B 1 467 ? -22.531 7.129 1.193 1 89.06 467 GLU B N 1
ATOM 9036 C CA . GLU B 1 467 ? -23.516 6.574 2.119 1 89.06 467 GLU B CA 1
ATOM 9037 C C . 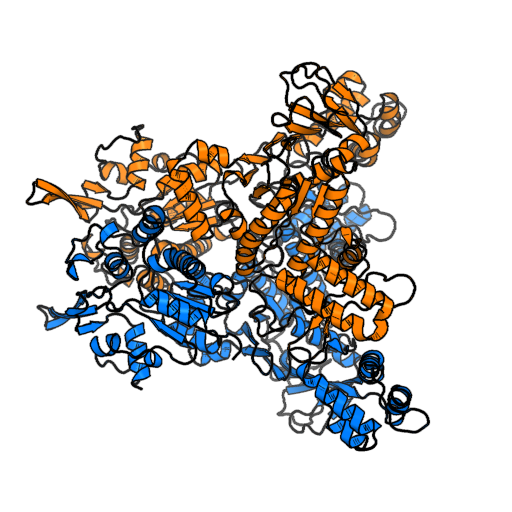GLU B 1 467 ? -23.406 5.055 2.201 1 89.06 467 GLU B C 1
ATOM 9039 O O . GLU B 1 467 ? -23.469 4.48 3.289 1 89.06 467 GLU B O 1
ATOM 9044 N N . GLY B 1 468 ? -23.203 4.477 0.987 1 88.5 468 GLY B N 1
ATOM 9045 C CA . GLY B 1 468 ? -23.297 3.025 1.059 1 88.5 468 GLY B CA 1
ATOM 9046 C C . GLY B 1 468 ? -22.516 2.318 -0.025 1 88.5 468 GLY B C 1
ATOM 9047 O O . GLY B 1 468 ? -21.609 2.902 -0.622 1 88.5 468 GLY B O 1
ATOM 9048 N N . ALA B 1 469 ? -22.938 0.992 -0.179 1 87 469 ALA B N 1
ATOM 9049 C CA . ALA B 1 469 ? -22.203 0.073 -1.039 1 87 469 ALA B CA 1
ATOM 9050 C C . ALA B 1 469 ? -22.359 0.45 -2.51 1 87 469 ALA B C 1
ATOM 9052 O O . ALA B 1 469 ? -21.422 0.306 -3.299 1 87 469 ALA B O 1
ATOM 9053 N N . SER B 1 470 ? -23.516 0.938 -2.9 1 90.81 470 SER B N 1
ATOM 9054 C CA . SER B 1 470 ? -23.734 1.306 -4.297 1 90.81 470 SER B CA 1
ATOM 9055 C C . SER B 1 470 ? -22.75 2.377 -4.746 1 90.81 470 SER B C 1
ATOM 9057 O O . SER B 1 470 ? -22.125 2.248 -5.801 1 90.81 470 SER B O 1
ATOM 9059 N N . GLU B 1 471 ? -22.672 3.391 -3.898 1 92.75 471 GLU B N 1
ATOM 9060 C CA . GLU B 1 471 ? -21.734 4.457 -4.227 1 92.75 471 GLU B CA 1
ATOM 9061 C C . GLU B 1 471 ? -20.297 3.939 -4.246 1 92.75 471 GLU B C 1
ATOM 9063 O O . GLU B 1 471 ? -19.516 4.289 -5.137 1 92.75 471 GLU B O 1
ATOM 9068 N N . ARG B 1 472 ? -19.953 3.166 -3.322 1 89.69 472 ARG B N 1
ATOM 9069 C CA . ARG B 1 472 ? -18.594 2.66 -3.188 1 89.69 472 ARG B CA 1
ATOM 9070 C C . ARG B 1 472 ? -18.172 1.899 -4.438 1 89.69 472 ARG B C 1
ATOM 9072 O O . ARG B 1 472 ? -17.031 2.035 -4.895 1 89.69 472 ARG B O 1
ATOM 9079 N N . LEU B 1 473 ? -19.047 1.141 -4.988 1 88.19 473 LEU B N 1
ATOM 9080 C CA . LEU B 1 473 ? -18.734 0.292 -6.129 1 88.19 473 LEU B CA 1
ATOM 9081 C C . LEU B 1 473 ? -18.844 1.072 -7.434 1 88.19 473 LEU B C 1
ATOM 9083 O O . LEU B 1 473 ? -18.062 0.842 -8.367 1 88.19 473 LEU B O 1
ATOM 9087 N N . LEU B 1 474 ? -19.734 2.014 -7.539 1 93.25 474 LEU B N 1
ATOM 9088 C CA . LEU B 1 474 ? -20.047 2.652 -8.812 1 93.25 474 LEU B CA 1
ATOM 9089 C C . LEU B 1 474 ? -19.203 3.906 -9.016 1 93.25 474 LEU B C 1
ATOM 9091 O O . LEU B 1 474 ? -18.906 4.277 -10.148 1 93.25 474 LEU B O 1
ATOM 9095 N N . LEU B 1 475 ? -18.844 4.551 -7.934 1 94.62 475 LEU B N 1
ATOM 9096 C CA . LEU B 1 475 ? -18.234 5.871 -8.039 1 94.62 475 LEU B CA 1
ATOM 9097 C C . LEU B 1 475 ? -16.906 5.805 -8.789 1 94.62 475 LEU B C 1
ATOM 9099 O O . LEU B 1 475 ? -16.625 6.652 -9.641 1 94.62 475 LEU B O 1
ATOM 9103 N N . PRO B 1 476 ? -16.016 4.836 -8.492 1 88.5 476 PRO B N 1
ATOM 9104 C CA . PRO B 1 476 ? -14.773 4.758 -9.266 1 88.5 476 PRO B CA 1
ATOM 9105 C C . PRO B 1 476 ? -15.023 4.637 -10.773 1 88.5 476 PRO B C 1
ATOM 9107 O O . PRO B 1 476 ? -14.328 5.266 -11.57 1 88.5 476 PRO B O 1
ATOM 9110 N N . ASP B 1 477 ? -16 3.844 -11.133 1 90.44 477 ASP B N 1
ATOM 9111 C CA . ASP B 1 477 ? -16.359 3.699 -12.539 1 90.44 477 ASP B CA 1
ATOM 9112 C C . ASP B 1 477 ? -16.906 5.012 -13.102 1 90.44 477 ASP B C 1
ATOM 9114 O O . ASP B 1 477 ? -16.594 5.391 -14.227 1 90.44 477 ASP B O 1
ATOM 9118 N N . MET B 1 478 ? -17.766 5.676 -12.328 1 95.62 478 MET B N 1
ATOM 9119 C CA . MET B 1 478 ? -18.328 6.953 -12.742 1 95.62 478 MET B CA 1
ATOM 9120 C C . MET B 1 478 ? -17.25 8.008 -12.922 1 95.62 478 MET B C 1
ATOM 9122 O O . MET B 1 478 ? -17.312 8.82 -13.852 1 95.62 478 MET B O 1
ATOM 9126 N N . ILE B 1 479 ? -16.281 8.039 -12.047 1 92.38 479 ILE B N 1
ATOM 9127 C CA . ILE B 1 479 ? -15.18 8.992 -12.125 1 92.38 479 ILE B CA 1
ATOM 9128 C C . ILE B 1 479 ? -14.398 8.766 -13.414 1 92.38 479 ILE B C 1
ATOM 9130 O O . ILE B 1 479 ? -14.078 9.727 -14.125 1 92.38 479 ILE B O 1
ATOM 9134 N N . ASP B 1 480 ? -14.133 7.527 -13.742 1 86.31 480 ASP B N 1
ATOM 9135 C CA . ASP B 1 480 ? -13.422 7.203 -14.969 1 86.31 480 ASP B CA 1
ATOM 9136 C C . ASP B 1 480 ? -14.219 7.629 -16.203 1 86.31 480 ASP B C 1
ATOM 9138 O O . ASP B 1 480 ? -13.656 8.156 -17.156 1 86.31 480 ASP B O 1
ATOM 9142 N N . LYS B 1 481 ? -15.484 7.355 -16.172 1 92.12 481 LYS B N 1
ATOM 9143 C CA . LYS B 1 481 ? -16.359 7.727 -17.297 1 92.12 481 LYS B CA 1
ATOM 9144 C C . LYS B 1 481 ? -16.406 9.242 -17.469 1 92.12 481 LYS B C 1
ATOM 9146 O O . LYS B 1 481 ? -16.375 9.742 -18.594 1 92.12 481 LYS B O 1
ATOM 9151 N N . CYS B 1 482 ? -16.516 9.945 -16.359 1 94.88 482 CYS B N 1
ATOM 9152 C CA . CYS B 1 482 ? -16.516 11.398 -16.422 1 94.88 482 CYS B CA 1
ATOM 9153 C C . CYS B 1 482 ? -15.195 11.922 -16.984 1 94.88 482 CYS B C 1
ATOM 9155 O O . CYS B 1 482 ? -15.18 12.891 -17.75 1 94.88 482 CYS B O 1
ATOM 9157 N N . ALA B 1 483 ? -14.117 11.328 -16.578 1 89.31 483 ALA B N 1
ATOM 9158 C CA . ALA B 1 483 ? -12.805 11.727 -17.094 1 89.31 483 ALA B CA 1
ATOM 9159 C C . ALA B 1 483 ? -12.719 11.523 -18.594 1 89.31 483 ALA B C 1
ATOM 9161 O O . ALA B 1 483 ? -12.25 12.406 -19.328 1 89.31 483 ALA B O 1
ATOM 9162 N N . LYS B 1 484 ? -13.211 10.422 -19.109 1 86.44 484 LYS B N 1
ATOM 9163 C CA . LYS B 1 484 ? -13.18 10.086 -20.531 1 86.44 484 LYS B CA 1
ATOM 9164 C C . LYS B 1 484 ? -14.102 11 -21.328 1 86.44 484 LYS B C 1
ATOM 9166 O O . LYS B 1 484 ? -13.812 11.328 -22.484 1 86.44 484 LYS B O 1
ATOM 9171 N N . ALA B 1 485 ? -15.203 11.391 -20.672 1 92.81 485 ALA B N 1
ATOM 9172 C CA . ALA B 1 485 ? -16.188 12.242 -21.328 1 92.81 485 ALA B CA 1
ATOM 9173 C C . ALA B 1 485 ? -15.703 13.695 -21.391 1 92.81 485 ALA B C 1
ATOM 9175 O O . ALA B 1 485 ? -16.297 14.523 -22.078 1 92.81 485 ALA B O 1
ATOM 9176 N N . GLY B 1 486 ? -14.688 14.008 -20.578 1 91.94 486 GLY B N 1
ATOM 9177 C CA . GLY B 1 486 ? -14.125 15.352 -20.609 1 91.94 486 GLY B CA 1
ATOM 9178 C C . GLY B 1 486 ? -14.688 16.25 -19.531 1 91.94 486 GLY B C 1
ATOM 9179 O O . GLY B 1 486 ? -14.461 17.469 -19.547 1 91.94 486 GLY B O 1
ATOM 9180 N N . ASP B 1 487 ? -15.383 15.688 -18.625 1 93.69 487 ASP B N 1
ATOM 9181 C CA . ASP B 1 487 ? -16.016 16.484 -17.578 1 93.69 487 ASP B CA 1
ATOM 9182 C C . ASP B 1 487 ? -14.984 17.109 -16.656 1 93.69 487 ASP B C 1
ATOM 9184 O O . ASP B 1 487 ? -15.258 18.109 -15.992 1 93.69 487 ASP B O 1
ATOM 9188 N N . PHE B 1 488 ? -13.805 16.516 -16.594 1 91.69 488 PHE B N 1
ATOM 9189 C CA . PHE B 1 488 ? -12.773 16.984 -15.672 1 91.69 488 PHE B CA 1
ATOM 9190 C C . PHE B 1 488 ? -11.711 17.781 -16.406 1 91.69 488 PHE B C 1
ATOM 9192 O O . PHE B 1 488 ? -10.625 18.016 -15.875 1 91.69 488 PHE B O 1
ATOM 9199 N N . ASP B 1 489 ? -11.969 18.25 -17.594 1 88.06 489 ASP B N 1
ATOM 9200 C CA . ASP B 1 489 ? -10.969 18.875 -18.469 1 88.06 489 ASP B CA 1
ATOM 9201 C C . ASP B 1 489 ? -10.625 20.281 -18 1 88.06 489 ASP B C 1
ATOM 9203 O O . ASP B 1 489 ? -9.695 20.906 -18.5 1 88.06 489 ASP B O 1
ATOM 9207 N N . SER B 1 490 ? -11.375 20.781 -17.062 1 83.12 490 SER B N 1
ATOM 9208 C CA . SER B 1 490 ? -11.094 22.109 -16.516 1 83.12 490 SER B CA 1
ATOM 9209 C C . SER B 1 490 ? -9.742 22.141 -15.805 1 83.12 490 SER B C 1
ATOM 9211 O O . SER B 1 490 ? -9.156 23.219 -15.617 1 83.12 490 SER B O 1
ATOM 9213 N N . ARG B 1 491 ? -9.312 21 -15.383 1 78.62 491 ARG B N 1
ATOM 9214 C CA . ARG B 1 491 ? -8.039 20.891 -14.688 1 78.62 491 ARG B CA 1
ATOM 9215 C C . ARG B 1 491 ? -7.055 20.047 -15.477 1 78.62 491 ARG B C 1
ATOM 9217 O O . ARG B 1 491 ? -7.457 19.141 -16.219 1 78.62 491 ARG B O 1
ATOM 9224 N N . GLU B 1 492 ? -5.852 20.391 -15.266 1 69.12 492 GLU B N 1
ATOM 9225 C CA . GLU B 1 492 ? -4.797 19.625 -15.922 1 69.12 492 GLU B CA 1
ATOM 9226 C C . GLU B 1 492 ? -4.742 18.188 -15.398 1 69.12 492 GLU B C 1
ATOM 9228 O O . GLU B 1 492 ? -4.719 17.234 -16.172 1 69.12 492 GLU B O 1
ATOM 9233 N N . TYR B 1 493 ? -4.824 18.219 -14.148 1 69.62 493 TYR B N 1
ATOM 9234 C CA . TYR B 1 493 ? -4.867 16.906 -13.523 1 69.62 493 TYR B CA 1
ATOM 9235 C C . TYR B 1 493 ? -6.293 16.531 -13.141 1 69.62 493 TYR B C 1
ATOM 9237 O O . TYR B 1 493 ? -6.902 17.172 -12.273 1 69.62 493 TYR B O 1
ATOM 9245 N N . LYS B 1 494 ? -6.703 15.523 -13.781 1 82.31 494 LYS B N 1
ATOM 9246 C CA . LYS B 1 494 ? -8.086 15.102 -13.594 1 82.31 494 LYS B CA 1
ATOM 9247 C C . LYS B 1 494 ? -8.258 14.344 -12.281 1 82.31 494 LYS B C 1
ATOM 9249 O O . LYS B 1 494 ? -7.277 13.898 -11.68 1 82.31 494 LYS B O 1
ATOM 9254 N N . LEU B 1 495 ? -9.43 14.18 -11.852 1 85.12 495 LEU B N 1
ATOM 9255 C CA . LEU B 1 495 ? -9.773 13.641 -10.539 1 85.12 495 LEU B CA 1
ATOM 9256 C C . LEU B 1 495 ? -9.164 12.258 -10.352 1 85.12 495 LEU B C 1
ATOM 9258 O O . LEU B 1 495 ? -8.664 11.938 -9.266 1 85.12 495 LEU B O 1
ATOM 9262 N N . PRO B 1 496 ? -9.102 11.406 -11.383 1 77.75 496 PRO B N 1
ATOM 9263 C CA . PRO B 1 496 ? -8.492 10.094 -11.18 1 77.75 496 PRO B CA 1
ATOM 9264 C C . PRO B 1 496 ? -7.008 10.18 -10.844 1 77.75 496 PRO B C 1
ATOM 9266 O O . PRO B 1 496 ? -6.445 9.242 -10.266 1 77.75 496 PRO B O 1
ATOM 9269 N N . ALA B 1 497 ? -6.449 11.273 -11.227 1 71.06 497 ALA B N 1
ATOM 9270 C CA . ALA B 1 497 ? -5.023 11.461 -10.969 1 71.06 497 ALA B CA 1
ATOM 9271 C C . ALA B 1 497 ? -4.789 12.188 -9.648 1 71.06 497 ALA B C 1
ATOM 9273 O O . ALA B 1 497 ? -3.65 12.312 -9.195 1 71.06 497 ALA B O 1
ATOM 9274 N N . GLN B 1 498 ? -5.895 12.586 -9.148 1 76.06 498 GLN B N 1
ATOM 9275 C CA . GLN B 1 498 ? -5.809 13.219 -7.832 1 76.06 498 GLN B CA 1
ATOM 9276 C C . GLN B 1 498 ? -5.992 12.188 -6.719 1 76.06 498 GLN B C 1
ATOM 9278 O O . GLN B 1 498 ? -6.633 11.156 -6.918 1 76.06 498 GLN B O 1
ATOM 9283 N N . TYR B 1 499 ? -5.328 12.352 -5.641 1 76.75 499 TYR B N 1
ATOM 9284 C CA . TYR B 1 499 ? -5.457 11.406 -4.543 1 76.75 499 TYR B CA 1
ATOM 9285 C C . TYR B 1 499 ? -6.715 11.688 -3.725 1 76.75 499 TYR B C 1
ATOM 9287 O O . TYR B 1 499 ? -6.699 12.516 -2.816 1 76.75 499 TYR B O 1
ATOM 9295 N N . TYR B 1 500 ? -7.754 10.922 -4.109 1 87.62 500 TYR B N 1
ATOM 9296 C CA . TYR B 1 500 ? -8.969 11.086 -3.318 1 87.62 500 TYR B CA 1
ATOM 9297 C C . TYR B 1 500 ? -9.219 9.852 -2.453 1 87.62 500 TYR B C 1
ATOM 9299 O O . TYR B 1 500 ? -8.938 8.727 -2.867 1 87.62 500 TYR B O 1
ATOM 9307 N N . ALA B 1 501 ? -9.672 10.039 -1.258 1 87.62 501 ALA B N 1
ATOM 9308 C CA . ALA B 1 501 ? -10.102 8.961 -0.369 1 87.62 501 ALA B CA 1
ATOM 9309 C C . ALA B 1 501 ? -11.609 8.766 -0.444 1 87.62 501 ALA B C 1
ATOM 9311 O O . ALA B 1 501 ? -12.375 9.727 -0.37 1 87.62 501 ALA B O 1
ATOM 9312 N N . LEU B 1 502 ? -12.016 7.535 -0.731 1 89.94 502 LEU B N 1
ATOM 9313 C CA . LEU B 1 502 ? -13.43 7.18 -0.733 1 89.94 502 LEU B CA 1
ATOM 9314 C C . LEU B 1 502 ? -13.836 6.555 0.599 1 89.94 502 LEU B C 1
ATOM 9316 O O . LEU B 1 502 ? -13.375 5.465 0.944 1 89.94 502 LEU B O 1
ATOM 9320 N N . VAL B 1 503 ? -14.734 7.277 1.327 1 90.06 503 VAL B N 1
ATOM 9321 C CA . VAL B 1 503 ? -15.062 6.859 2.688 1 90.06 503 VAL B CA 1
ATOM 9322 C C . VAL B 1 503 ? -16.562 6.59 2.795 1 90.06 503 VAL B C 1
ATOM 9324 O O . VAL B 1 503 ? -17.375 7.488 2.592 1 90.06 503 VAL B O 1
ATOM 9327 N N . GLU B 1 504 ? -16.891 5.352 3.123 1 90.62 504 GLU B N 1
ATOM 9328 C CA . GLU B 1 504 ? -18.297 4.973 3.328 1 90.62 504 GLU B CA 1
ATOM 9329 C C . GLU B 1 504 ? -18.719 5.203 4.773 1 90.62 504 GLU B C 1
ATOM 9331 O O . GLU B 1 504 ? -18.312 4.461 5.672 1 90.62 504 GLU B O 1
ATOM 9336 N N . ILE B 1 505 ? -19.547 6.191 5.051 1 87.12 505 ILE B N 1
ATOM 9337 C CA . ILE B 1 505 ? -19.859 6.555 6.43 1 87.12 505 ILE B CA 1
ATOM 9338 C C . ILE B 1 505 ? -21.375 6.484 6.641 1 87.12 505 ILE B C 1
ATOM 9340 O O . ILE B 1 505 ? -21.875 6.797 7.727 1 87.12 505 ILE B O 1
ATOM 9344 N N . GLY B 1 506 ? -22.125 6.125 5.68 1 82.56 506 GLY B N 1
ATOM 9345 C CA . GLY B 1 506 ? -23.562 6.062 5.863 1 82.56 506 GLY B CA 1
ATOM 9346 C C . GLY B 1 506 ? -24.219 7.426 5.855 1 82.56 506 GLY B C 1
ATOM 9347 O O . GLY B 1 506 ? -23.562 8.445 5.66 1 82.56 506 GLY B O 1
ATOM 9348 N N . GLY B 1 507 ? -25.5 7.488 6.07 1 77.94 507 GLY B N 1
ATOM 9349 C CA . GLY B 1 507 ? -26.25 8.742 6.066 1 77.94 507 GLY B CA 1
ATOM 9350 C C . GLY B 1 507 ? -26.375 9.367 7.445 1 77.94 507 GLY B C 1
ATOM 9351 O O . GLY B 1 507 ? -26.594 10.57 7.566 1 77.94 507 GLY B O 1
ATOM 9352 N N . ALA B 1 508 ? -26.109 8.555 8.422 1 79.06 508 ALA B N 1
ATOM 9353 C CA . ALA B 1 508 ? -26.359 9.008 9.789 1 79.06 508 ALA B CA 1
ATOM 9354 C C . ALA B 1 508 ? -25.094 9.625 10.391 1 79.06 508 ALA B C 1
ATOM 9356 O O . ALA B 1 508 ? -25.172 10.391 11.352 1 79.06 508 ALA B O 1
ATOM 9357 N N . TYR B 1 509 ? -23.984 9.438 9.781 1 82.69 509 TYR B N 1
ATOM 9358 C CA . TYR B 1 509 ? -22.766 9.773 10.531 1 82.69 509 TYR B CA 1
ATOM 9359 C C . TYR B 1 509 ? -21.875 10.688 9.719 1 82.69 509 TYR B C 1
ATOM 9361 O O . TYR B 1 509 ? -20.844 11.164 10.211 1 82.69 509 TYR B O 1
ATOM 9369 N N . ALA B 1 510 ? -22.219 11.023 8.523 1 86.31 510 ALA B N 1
ATOM 9370 C CA . ALA B 1 510 ? -21.328 11.828 7.68 1 86.31 510 ALA B CA 1
ATOM 9371 C C . ALA B 1 510 ? -21.062 13.188 8.32 1 86.31 510 ALA B C 1
ATOM 9373 O O . ALA B 1 510 ? -19.953 13.711 8.227 1 86.31 510 ALA B O 1
ATOM 9374 N N . TYR B 1 511 ? -22.078 13.719 8.984 1 89.19 511 TYR B N 1
ATOM 9375 C CA . TYR B 1 511 ? -21.938 15.055 9.562 1 89.19 511 TYR B CA 1
ATOM 9376 C C . TYR B 1 511 ? -20.875 15.062 10.656 1 89.19 511 TYR B C 1
ATOM 9378 O O . TYR B 1 511 ? -20.25 16.094 10.922 1 89.19 511 TYR B O 1
ATOM 9386 N N . LYS B 1 512 ? -20.594 13.945 11.297 1 88.38 512 LYS B N 1
ATOM 9387 C CA . LYS B 1 512 ? -19.594 13.852 12.359 1 88.38 512 LYS B CA 1
ATOM 9388 C C . LYS B 1 512 ? -18.172 14 11.789 1 88.38 512 LYS B C 1
ATOM 9390 O O . LYS B 1 512 ? -17.25 14.375 12.516 1 88.38 512 LYS B O 1
ATOM 9395 N N . PHE B 1 513 ? -18.016 13.773 10.5 1 91.56 513 PHE B N 1
ATOM 9396 C CA . PHE B 1 513 ? -16.688 13.789 9.875 1 91.56 513 PHE B CA 1
ATOM 9397 C C . PHE B 1 513 ? -16.391 15.156 9.273 1 91.56 513 PHE B C 1
ATOM 9399 O O . PHE B 1 513 ? -15.25 15.445 8.914 1 91.56 513 PHE B O 1
ATOM 9406 N N . ILE B 1 514 ? -17.422 15.992 9.164 1 91.75 514 ILE B N 1
ATOM 9407 C CA . ILE B 1 514 ? -17.25 17.281 8.508 1 91.75 514 ILE B CA 1
ATOM 9408 C C . ILE B 1 514 ? -16.234 18.125 9.281 1 91.75 514 ILE B C 1
ATOM 9410 O O . ILE B 1 514 ? -15.281 18.641 8.703 1 91.75 514 ILE B O 1
ATOM 9414 N N . PRO B 1 515 ? -16.375 18.188 10.633 1 91.69 515 PRO B N 1
ATOM 9415 C CA . PRO B 1 515 ? -15.367 18.953 11.375 1 91.69 515 PRO B CA 1
ATOM 9416 C C . PRO B 1 515 ? -13.961 18.391 11.227 1 91.69 515 PRO B C 1
ATOM 9418 O O . PRO B 1 515 ? -12.977 19.141 11.258 1 91.69 515 PRO B O 1
ATOM 9421 N N . PHE B 1 516 ? -13.867 17.141 11.133 1 93.12 516 PHE B N 1
ATOM 9422 C CA . PHE B 1 516 ? -12.57 16.5 10.992 1 93.12 516 PHE B CA 1
ATOM 9423 C C . PHE B 1 516 ? -11.938 16.828 9.648 1 93.12 516 PHE B C 1
ATOM 9425 O O . PHE B 1 516 ? -10.742 17.125 9.57 1 93.12 516 PHE B O 1
ATOM 9432 N N . ALA B 1 517 ? -12.742 16.781 8.602 1 92 517 ALA B N 1
ATOM 9433 C CA . ALA B 1 517 ? -12.266 17.156 7.273 1 92 517 ALA B CA 1
ATOM 9434 C C . ALA B 1 517 ? -11.812 18.609 7.246 1 92 517 ALA B C 1
ATOM 9436 O O . ALA B 1 517 ? -10.805 18.938 6.613 1 92 517 ALA B O 1
ATOM 9437 N N . GLU B 1 518 ? -12.531 19.406 7.895 1 91.44 518 GLU B N 1
ATOM 9438 C CA . GLU B 1 518 ? -12.172 20.812 7.996 1 91.44 518 GLU B CA 1
ATOM 9439 C C . GLU B 1 518 ? -10.867 21 8.758 1 91.44 518 GLU B C 1
ATOM 9441 O O . GLU B 1 518 ? -10.047 21.859 8.391 1 91.44 518 GLU B O 1
ATOM 9446 N N . PHE B 1 519 ? -10.742 20.281 9.773 1 92.69 519 PHE B N 1
ATOM 9447 C CA . PHE B 1 519 ? -9.508 20.328 10.555 1 92.69 519 PHE B CA 1
ATOM 9448 C C . PHE B 1 519 ? -8.312 19.938 9.703 1 92.69 519 PHE B C 1
ATOM 9450 O O . PHE B 1 519 ? -7.25 20.562 9.789 1 92.69 519 PHE B O 1
ATOM 9457 N N . LEU B 1 520 ? -8.492 18.906 8.883 1 91.44 520 LEU B N 1
ATOM 9458 C CA . LEU B 1 520 ? -7.414 18.438 8.016 1 91.44 520 LEU B CA 1
ATOM 9459 C C . LEU B 1 520 ? -7.184 19.422 6.867 1 91.44 520 LEU B C 1
ATOM 9461 O O . LEU B 1 520 ? -6.125 19.406 6.23 1 91.44 520 LEU B O 1
ATOM 9465 N N . GLY B 1 521 ? -8.141 20.219 6.586 1 90.5 521 GLY B N 1
ATOM 9466 C CA . GLY B 1 521 ? -8.031 21.203 5.523 1 90.5 521 GLY B CA 1
ATOM 9467 C C . GLY B 1 521 ? -8.094 20.594 4.137 1 90.5 521 GLY B C 1
ATOM 9468 O O . GLY B 1 521 ? -7.43 21.062 3.213 1 90.5 521 GLY B O 1
ATOM 9469 N N . ILE B 1 522 ? -8.867 19.531 3.926 1 90.62 522 ILE B N 1
ATOM 9470 C CA . ILE B 1 522 ? -8.953 18.875 2.627 1 90.62 522 ILE B CA 1
ATOM 9471 C C . ILE B 1 522 ? -10.344 19.109 2.029 1 90.62 522 ILE B C 1
ATOM 9473 O O . ILE B 1 522 ? -11.344 19.109 2.75 1 90.62 522 ILE B O 1
ATOM 9477 N N . PRO B 1 523 ? -10.398 19.344 0.713 1 94.31 523 PRO B N 1
ATOM 9478 C CA . PRO B 1 523 ? -11.711 19.406 0.069 1 94.31 523 PRO B CA 1
ATOM 9479 C C . PRO B 1 523 ? -12.492 18.094 0.18 1 94.31 523 PRO B C 1
ATOM 9481 O O . PRO B 1 523 ? -11.93 17.016 -0.033 1 94.31 523 PRO B O 1
ATOM 9484 N N . CYS B 1 524 ? -13.75 18.281 0.529 1 95.56 524 CYS B N 1
ATOM 9485 C CA . CYS B 1 524 ? -14.555 17.109 0.8 1 95.56 524 CYS B CA 1
ATOM 9486 C C . CYS B 1 524 ? -15.891 17.188 0.074 1 95.56 524 CYS B C 1
ATOM 9488 O O . CYS B 1 524 ? -16.578 18.203 0.126 1 95.56 524 CYS B O 1
ATOM 9490 N N . LEU B 1 525 ? -16.219 16.141 -0.649 1 97.62 525 LEU B N 1
ATOM 9491 C CA . LEU B 1 525 ? -17.516 15.992 -1.29 1 97.62 525 LEU B CA 1
ATOM 9492 C C . LEU B 1 525 ? -18.375 14.977 -0.539 1 97.62 525 LEU B C 1
ATOM 9494 O O . LEU B 1 525 ? -17.938 13.852 -0.278 1 97.62 525 LEU B O 1
ATOM 9498 N N . ILE B 1 526 ? -19.547 15.406 -0.146 1 97 526 ILE B N 1
ATOM 9499 C CA . ILE B 1 526 ? -20.5 14.523 0.536 1 97 526 ILE B CA 1
ATOM 9500 C C . ILE B 1 526 ? -21.641 14.156 -0.41 1 97 526 ILE B C 1
ATOM 9502 O O . ILE B 1 526 ? -22.359 15.039 -0.882 1 97 526 ILE B O 1
ATOM 9506 N N . LEU B 1 527 ? -21.719 12.914 -0.74 1 96.75 527 LEU B N 1
ATOM 9507 C CA . LEU B 1 527 ? -22.828 12.391 -1.529 1 96.75 527 LEU B CA 1
ATOM 9508 C C . LEU B 1 527 ? -23.797 11.602 -0.651 1 96.75 527 LEU B C 1
ATOM 9510 O O . LEU B 1 527 ? -23.438 10.578 -0.075 1 96.75 527 LEU B O 1
ATOM 9514 N N . THR B 1 528 ? -24.953 12.062 -0.483 1 94.81 528 THR B N 1
ATOM 9515 C CA . THR B 1 528 ? -25.922 11.422 0.399 1 94.81 528 THR B CA 1
ATOM 9516 C C . THR B 1 528 ? -27.297 11.352 -0.268 1 94.81 528 THR B C 1
ATOM 9518 O O . THR B 1 528 ? -27.5 11.922 -1.342 1 94.81 528 THR B O 1
ATOM 9521 N N . ASP B 1 529 ? -28.172 10.578 0.348 1 93.5 529 ASP B N 1
ATOM 9522 C CA . ASP B 1 529 ? -29.531 10.406 -0.177 1 93.5 529 ASP B CA 1
ATOM 9523 C C . ASP B 1 529 ? -30.5 11.414 0.438 1 93.5 529 ASP B C 1
ATOM 9525 O O . ASP B 1 529 ? -30.266 11.898 1.551 1 93.5 529 ASP B O 1
ATOM 9529 N N . LEU B 1 530 ? -31.562 11.75 -0.28 1 93.62 530 LEU B N 1
ATOM 9530 C CA . LEU B 1 530 ? -32.594 12.648 0.228 1 93.62 530 LEU B CA 1
ATOM 9531 C C . LEU B 1 530 ? -33.406 11.977 1.342 1 93.62 530 LEU B C 1
ATOM 9533 O O . LEU B 1 530 ? -33.75 12.625 2.338 1 93.62 530 LEU B O 1
ATOM 9537 N N . ASP B 1 531 ? -33.656 10.688 1.132 1 90.62 531 ASP B N 1
ATOM 9538 C CA . ASP B 1 531 ? -34.406 9.898 2.113 1 90.62 531 ASP B CA 1
ATOM 9539 C C . ASP B 1 531 ? -35.688 10.633 2.551 1 90.62 531 ASP B C 1
ATOM 9541 O O . ASP B 1 531 ? -35.906 10.844 3.744 1 90.62 531 ASP B O 1
ATOM 9545 N N . SER B 1 532 ? -36.625 10.875 1.621 1 93.06 532 SER B N 1
ATOM 9546 C CA . SER B 1 532 ? -37.875 11.586 1.909 1 93.06 532 SER B CA 1
ATOM 9547 C C . SER B 1 532 ? -38.812 10.727 2.748 1 93.06 532 SER B C 1
ATOM 9549 O O . SER B 1 532 ? -39 9.539 2.473 1 93.06 532 SER B O 1
ATOM 9551 N N . VAL B 1 533 ? -39.344 11.336 3.801 1 92.69 533 VAL B N 1
ATOM 9552 C CA . VAL B 1 533 ? -40.281 10.625 4.672 1 92.69 533 VAL B CA 1
ATOM 9553 C C . VAL B 1 533 ? -41.5 11.484 4.926 1 92.69 533 VAL B C 1
ATOM 9555 O O . VAL B 1 533 ? -41.469 12.703 4.73 1 92.69 533 VAL B O 1
ATOM 9558 N N . SER B 1 534 ? -42.594 10.828 5.246 1 92.19 534 SER B N 1
ATOM 9559 C CA . SER B 1 534 ? -43.812 11.477 5.641 1 92.19 534 SER B CA 1
ATOM 9560 C C . SER B 1 534 ? -44.375 10.898 6.945 1 92.19 534 SER B C 1
ATOM 9562 O O . SER B 1 534 ? -44.25 9.695 7.184 1 92.19 534 SER B O 1
ATOM 9564 N N . GLY B 1 535 ? -44.781 11.82 7.801 1 88.94 535 GLY B N 1
ATOM 9565 C CA . GLY B 1 535 ? -45.281 11.406 9.094 1 88.94 535 GLY B CA 1
ATOM 9566 C C . GLY B 1 535 ? -46.719 10.891 9.039 1 88.94 535 GLY B C 1
ATOM 9567 O O . GLY B 1 535 ? -47.531 11.43 8.305 1 88.94 535 GLY B O 1
ATOM 9568 N N . GLN B 1 536 ? -46.938 9.695 9.586 1 85 536 GLN B N 1
ATOM 9569 C CA . GLN B 1 536 ? -48.281 9.156 9.75 1 85 536 GLN B CA 1
ATOM 9570 C C . GLN B 1 536 ? -48.625 8.938 11.219 1 85 536 GLN B C 1
ATOM 9572 O O . GLN B 1 536 ? -47.75 8.5 11.992 1 85 536 GLN B O 1
ATOM 9577 N N . LYS B 1 537 ? -49.688 9.398 11.672 1 82.81 537 LYS B N 1
ATOM 9578 C CA . LYS B 1 537 ? -50.125 9.234 13.055 1 82.81 537 LYS B CA 1
ATOM 9579 C C . LYS B 1 537 ? -50.562 7.793 13.336 1 82.81 537 LYS B C 1
ATOM 9581 O O . LYS B 1 537 ? -51.375 7.234 12.625 1 82.81 537 LYS B O 1
ATOM 9586 N N . GLY B 1 538 ? -49.656 7.129 14.086 1 74.19 538 GLY B N 1
ATOM 9587 C CA . GLY B 1 538 ? -50 5.777 14.477 1 74.19 538 GLY B CA 1
ATOM 9588 C C . GLY B 1 538 ? -51.219 5.719 15.398 1 74.19 538 GLY B C 1
ATOM 9589 O O . GLY B 1 538 ? -51.75 6.754 15.812 1 74.19 538 GLY B O 1
ATOM 9590 N N . ALA B 1 539 ? -51.656 4.477 15.758 1 77.19 539 ALA B N 1
ATOM 9591 C CA . ALA B 1 539 ? -52.812 4.223 16.641 1 77.19 539 ALA B CA 1
ATOM 9592 C C . ALA B 1 539 ? -52.531 4.777 18.047 1 77.19 539 ALA B C 1
ATOM 9594 O O . ALA B 1 539 ? -53.469 5.223 18.719 1 77.19 539 ALA B O 1
ATOM 9595 N N . ASN B 1 540 ? -51.344 4.805 18.391 1 75.75 540 ASN B N 1
ATOM 9596 C CA . ASN B 1 540 ? -50.969 5.254 19.734 1 75.75 540 ASN B CA 1
ATOM 9597 C C . ASN B 1 540 ? -50.688 6.758 19.766 1 75.75 540 ASN B C 1
ATOM 9599 O O . ASN B 1 540 ? -50.281 7.297 20.797 1 75.75 540 ASN B O 1
ATOM 9603 N N . GLY B 1 541 ? -50.906 7.48 18.703 1 74.25 541 GLY B N 1
ATOM 9604 C CA . GLY B 1 541 ? -50.75 8.922 18.641 1 74.25 541 GLY B CA 1
ATOM 9605 C C . GLY B 1 541 ? -49.312 9.344 18.281 1 74.25 541 GLY B C 1
ATOM 9606 O O . GLY B 1 541 ? -49.062 10.531 18.078 1 74.25 541 GLY B O 1
ATOM 9607 N N . ARG B 1 542 ? -48.594 8.367 18.344 1 76.5 542 ARG B N 1
ATOM 9608 C CA . ARG B 1 542 ? -47.219 8.688 17.984 1 76.5 542 ARG B CA 1
ATOM 9609 C C . ARG B 1 542 ? -47.062 8.797 16.469 1 76.5 542 ARG B C 1
ATOM 9611 O O . ARG B 1 542 ? -47.75 8.102 15.719 1 76.5 542 ARG B O 1
ATOM 9618 N N . ILE B 1 543 ? -46.188 9.812 16.031 1 81.44 543 ILE B N 1
ATOM 9619 C CA . ILE B 1 543 ? -45.938 10.023 14.602 1 81.44 543 ILE B CA 1
ATOM 9620 C C . ILE B 1 543 ? -44.812 9.094 14.125 1 81.44 543 ILE B C 1
ATOM 9622 O O . ILE B 1 543 ? -43.75 9.047 14.711 1 81.44 543 ILE B O 1
ATOM 9626 N N . TYR B 1 544 ? -45.156 8.18 13.211 1 80.38 544 TYR B N 1
ATOM 9627 C CA . TYR B 1 544 ? -44.188 7.301 12.57 1 80.38 544 TYR B CA 1
ATOM 9628 C C . TYR B 1 544 ? -43.844 7.797 11.172 1 80.38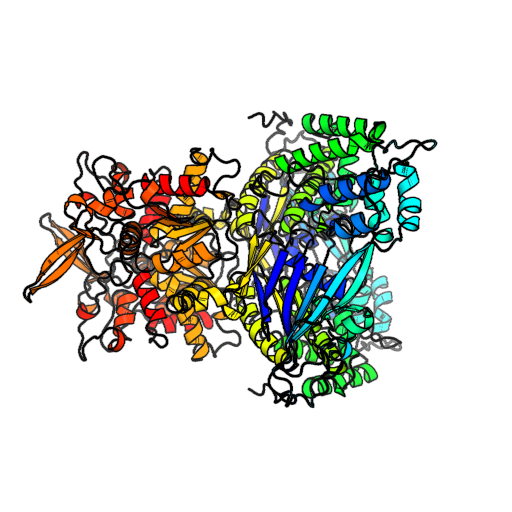 544 TYR B C 1
ATOM 9630 O O . TYR B 1 544 ? -44.719 8.188 10.406 1 80.38 544 TYR B O 1
ATOM 9638 N N . TYR B 1 545 ? -42.625 7.91 10.875 1 84.62 545 TYR B N 1
ATOM 9639 C CA . TYR B 1 545 ? -42.188 8.391 9.57 1 84.62 545 TYR B CA 1
ATOM 9640 C C . TYR B 1 545 ? -41.906 7.23 8.633 1 84.62 545 TYR B C 1
ATOM 9642 O O . TYR B 1 545 ? -41.156 6.309 8.984 1 84.62 545 TYR B O 1
ATOM 9650 N N . ASN B 1 546 ? -42.562 7.258 7.5 1 85.06 546 ASN B N 1
ATOM 9651 C CA . ASN B 1 546 ? -42.344 6.238 6.477 1 85.06 546 ASN B CA 1
ATOM 9652 C C . ASN B 1 546 ? -41.688 6.816 5.23 1 85.06 546 ASN B C 1
ATOM 9654 O O . ASN B 1 546 ? -41.906 7.98 4.891 1 85.06 546 ASN B O 1
ATOM 9658 N N . SER B 1 547 ? -40.906 5.98 4.613 1 86.81 547 SER B N 1
ATOM 9659 C CA . SER B 1 547 ? -40.281 6.379 3.361 1 86.81 547 SER B CA 1
ATOM 9660 C C . SER B 1 547 ? -41.312 6.602 2.262 1 86.81 547 SER B C 1
ATOM 9662 O O . SER B 1 547 ? -42.219 5.785 2.076 1 86.81 547 SER B O 1
ATOM 9664 N N . VAL B 1 548 ? -41.281 7.75 1.599 1 88.75 548 VAL B N 1
ATOM 9665 C CA . VAL B 1 548 ? -42.219 8.094 0.527 1 88.75 548 VAL B CA 1
ATOM 9666 C C . VAL B 1 548 ? -41.469 8.711 -0.643 1 88.75 548 VAL B C 1
ATOM 9668 O O . VAL B 1 548 ? -40.312 9.133 -0.489 1 88.75 548 VAL B O 1
ATOM 9671 N N . PRO B 1 549 ? -42.094 8.664 -1.786 1 91.06 549 PRO B N 1
ATOM 9672 C CA . PRO B 1 549 ? -41.469 9.383 -2.9 1 91.06 549 PRO B CA 1
ATOM 9673 C C . PRO B 1 549 ? -41.219 10.859 -2.588 1 91.06 549 PRO B C 1
ATOM 9675 O O . PRO B 1 549 ? -41.875 11.43 -1.716 1 91.06 549 PRO B O 1
ATOM 9678 N N . VAL B 1 550 ? -40.344 11.43 -3.246 1 92.75 550 VAL B N 1
ATOM 9679 C CA . VAL B 1 550 ? -39.875 12.781 -2.947 1 92.75 550 VAL B CA 1
ATOM 9680 C C . VAL B 1 550 ? -41.031 13.773 -3.072 1 92.75 550 VAL B C 1
ATOM 9682 O O . VAL B 1 550 ? -41.156 14.688 -2.254 1 92.75 550 VAL B O 1
ATOM 9685 N N . SER B 1 551 ? -41.906 13.594 -4.098 1 90.56 551 SER B N 1
ATOM 9686 C CA . SER B 1 551 ? -43.031 14.508 -4.336 1 90.56 551 SER B CA 1
ATOM 9687 C C . SER B 1 551 ? -44 14.516 -3.16 1 90.56 551 SER B C 1
ATOM 9689 O O . SER B 1 551 ? -44.688 15.508 -2.928 1 90.56 551 SER B O 1
ATOM 9691 N N . CYS B 1 552 ? -43.969 13.438 -2.373 1 91.44 552 CYS B N 1
ATOM 9692 C CA . CYS B 1 552 ? -44.906 13.312 -1.254 1 91.44 552 CYS B CA 1
ATOM 9693 C C . CYS B 1 552 ? -44.188 13.5 0.076 1 91.44 552 CYS B C 1
ATOM 9695 O O . CYS B 1 552 ? -44.781 13.359 1.14 1 91.44 552 CYS B O 1
ATOM 9697 N N . GLY B 1 553 ? -42.938 13.852 -0.013 1 92.81 553 GLY B N 1
ATOM 9698 C CA . GLY B 1 553 ? -42.125 13.906 1.207 1 92.81 553 GLY B CA 1
ATOM 9699 C C . GLY B 1 553 ? -42.344 15.188 1.989 1 92.81 553 GLY B C 1
ATOM 9700 O O . GLY B 1 553 ? -42.469 16.266 1.402 1 92.81 553 GLY B O 1
ATOM 9701 N N . GLU B 1 554 ? -42.375 15.094 3.309 1 92.69 554 GLU B N 1
ATOM 9702 C CA . GLU B 1 554 ? -42.5 16.234 4.199 1 92.69 554 GLU B CA 1
ATOM 9703 C C . GLU B 1 554 ? -41.156 16.656 4.75 1 92.69 554 GLU B C 1
ATOM 9705 O O . GLU B 1 554 ? -40.875 17.859 4.887 1 92.69 554 GLU B O 1
ATOM 9710 N N . THR B 1 555 ? -40.438 15.719 5.09 1 94.31 555 THR B N 1
ATOM 9711 C CA . THR B 1 555 ? -39.094 15.938 5.641 1 94.31 555 THR B CA 1
ATOM 9712 C C . THR B 1 555 ? -38.156 14.82 5.223 1 94.31 555 THR B C 1
ATOM 9714 O O . THR B 1 555 ? -38.438 14.07 4.285 1 94.31 555 THR B O 1
ATOM 9717 N N . THR B 1 556 ? -36.906 14.836 5.73 1 93.56 556 THR B N 1
ATOM 9718 C CA . THR B 1 556 ? -35.906 13.82 5.418 1 93.56 556 THR B CA 1
ATOM 9719 C C . THR B 1 556 ? -35.5 13.047 6.672 1 93.56 556 THR B C 1
ATOM 9721 O O . THR B 1 556 ? -35.594 13.57 7.785 1 93.56 556 THR B O 1
ATOM 9724 N N . SER B 1 557 ? -35.219 11.812 6.523 1 89.62 557 SER B N 1
ATOM 9725 C CA . SER B 1 557 ? -34.688 11.016 7.633 1 89.62 557 SER B CA 1
ATOM 9726 C C . SER B 1 557 ? -33.156 11.07 7.68 1 89.62 557 SER B C 1
ATOM 9728 O O . SER B 1 557 ? -32.531 10.492 8.578 1 89.62 557 SER B O 1
ATOM 9730 N N . ASN B 1 558 ? -32.531 11.773 6.734 1 91.56 558 ASN B N 1
ATOM 9731 C CA . ASN B 1 558 ? -31.062 11.859 6.648 1 91.56 558 ASN B CA 1
ATOM 9732 C C . ASN B 1 558 ? -30.516 12.883 7.641 1 91.56 558 ASN B C 1
ATOM 9734 O O . ASN B 1 558 ? -30.719 14.086 7.484 1 91.56 558 ASN B O 1
ATOM 9738 N N . GLU B 1 559 ? -29.766 12.422 8.578 1 89.94 559 GLU B N 1
ATOM 9739 C CA . GLU B 1 559 ? -29.266 13.266 9.656 1 89.94 559 GLU B CA 1
ATOM 9740 C C . GLU B 1 559 ? -28.234 14.273 9.141 1 89.94 559 GLU B C 1
ATOM 9742 O O . GLU B 1 559 ? -28.141 15.391 9.656 1 89.94 559 GLU B O 1
ATOM 9747 N N . THR B 1 560 ? -27.516 13.93 8.148 1 92.5 560 THR B N 1
ATOM 9748 C CA . THR B 1 560 ? -26.5 14.812 7.602 1 92.5 560 THR B CA 1
ATOM 9749 C C . THR B 1 560 ? -27.141 16.016 6.91 1 92.5 560 THR B C 1
ATOM 9751 O O . THR B 1 560 ? -26.688 17.156 7.078 1 92.5 560 THR B O 1
ATOM 9754 N N . LEU B 1 561 ? -28.219 15.758 6.207 1 94 561 LEU B N 1
ATOM 9755 C CA . LEU B 1 561 ? -28.938 16.844 5.547 1 94 561 LEU B CA 1
ATOM 9756 C C . LEU B 1 561 ? -29.578 17.766 6.57 1 94 561 LEU B C 1
ATOM 9758 O O . LEU B 1 561 ? -29.562 19 6.398 1 94 561 LEU B O 1
ATOM 9762 N N . LYS B 1 562 ? -30.109 17.156 7.602 1 92.75 562 LYS B N 1
ATOM 9763 C CA . LYS B 1 562 ? -30.688 17.969 8.664 1 92.75 562 LYS B CA 1
ATOM 9764 C C . LYS B 1 562 ? -29.641 18.859 9.312 1 92.75 562 LYS B C 1
ATOM 9766 O O . LYS B 1 562 ? -29.875 20.062 9.523 1 92.75 562 LYS B O 1
ATOM 9771 N N . TRP B 1 563 ? -28.516 18.234 9.609 1 91.81 563 TRP B N 1
ATOM 9772 C CA . TRP B 1 563 ? -27.406 18.969 10.203 1 91.81 563 TRP B CA 1
ATOM 9773 C C . TRP B 1 563 ? -26.969 20.125 9.305 1 91.81 563 TRP B C 1
ATOM 9775 O O . TRP B 1 563 ? -26.75 21.25 9.773 1 91.81 563 TRP B O 1
ATOM 9785 N N . TRP B 1 564 ? -26.859 19.891 8.047 1 93.81 564 TRP B N 1
ATOM 9786 C CA . TRP B 1 564 ? -26.391 20.859 7.066 1 93.81 564 TRP B CA 1
ATOM 9787 C C . TRP B 1 564 ? -27.328 22.078 6.996 1 93.81 564 TRP B C 1
ATOM 9789 O O . TRP B 1 564 ? -26.859 23.219 7.031 1 93.81 564 TRP B O 1
ATOM 9799 N N . VAL B 1 565 ? -28.625 21.812 6.922 1 93.81 565 VAL B N 1
ATOM 9800 C CA . VAL B 1 565 ? -29.625 22.875 6.816 1 93.81 565 VAL B CA 1
ATOM 9801 C C . VAL B 1 565 ? -29.641 23.688 8.109 1 93.81 565 VAL B C 1
ATOM 9803 O O . VAL B 1 565 ? -29.734 24.922 8.07 1 93.81 565 VAL B O 1
ATOM 9806 N N . ARG B 1 566 ? -29.562 23.016 9.18 1 93.31 566 ARG B N 1
ATOM 9807 C CA . ARG B 1 566 ? -29.562 23.719 10.461 1 93.31 566 ARG B CA 1
ATOM 9808 C C . ARG B 1 566 ? -28.359 24.656 10.555 1 93.31 566 ARG B C 1
ATOM 9810 O O . ARG B 1 566 ? -28.484 25.781 11.031 1 93.31 566 ARG B O 1
ATOM 9817 N N . LYS B 1 567 ? -27.234 24.203 10.164 1 91.5 567 LYS B N 1
ATOM 9818 C CA . LYS B 1 567 ? -26.031 25.031 10.172 1 91.5 567 LYS B CA 1
ATOM 9819 C C . LYS B 1 567 ? -26.172 26.219 9.234 1 91.5 567 LYS B C 1
ATOM 9821 O O . LYS B 1 567 ? -25.75 27.328 9.555 1 91.5 567 LYS B O 1
ATOM 9826 N N . ASN B 1 568 ? -26.766 26 8.062 1 91.88 568 ASN B N 1
ATOM 9827 C CA . ASN B 1 568 ? -26.984 27.078 7.105 1 91.88 568 ASN B CA 1
ATOM 9828 C C . ASN B 1 568 ? -27.922 28.156 7.676 1 91.88 568 ASN B C 1
ATOM 9830 O O . ASN B 1 568 ? -27.75 29.344 7.398 1 91.88 568 ASN B O 1
ATOM 9834 N N . LYS B 1 569 ? -28.844 27.672 8.445 1 90.94 569 LYS B N 1
ATOM 9835 C CA . LYS B 1 569 ? -29.844 28.594 9 1 90.94 569 LYS B CA 1
ATOM 9836 C C . LYS B 1 569 ? -29.344 29.203 10.312 1 90.94 569 LYS B C 1
ATOM 9838 O O . LYS B 1 569 ? -30.047 30.031 10.914 1 90.94 569 LYS B O 1
ATOM 9843 N N . GLY B 1 570 ? -28.188 28.781 10.773 1 89.06 570 GLY B N 1
ATOM 9844 C CA . GLY B 1 570 ? -27.609 29.297 12 1 89.06 570 GLY B CA 1
ATOM 9845 C C . GLY B 1 570 ? -28.312 28.812 13.25 1 89.06 570 GLY B C 1
ATOM 9846 O O . GLY B 1 570 ? -28.375 29.516 14.25 1 89.06 570 GLY B O 1
ATOM 9847 N N . LEU B 1 571 ? -28.953 27.625 13.141 1 88.69 571 LEU B N 1
ATOM 9848 C CA . LEU B 1 571 ? -29.672 27.062 14.281 1 88.69 571 LEU B CA 1
ATOM 9849 C C . LEU B 1 571 ? -28.703 26.297 15.195 1 88.69 571 LEU B C 1
ATOM 9851 O O . LEU B 1 571 ? -27.656 25.844 14.75 1 88.69 571 LEU B O 1
ATOM 9855 N N . SER B 1 572 ? -29.078 26.203 16.453 1 83.56 572 SER B N 1
ATOM 9856 C CA . SER B 1 572 ? -28.234 25.516 17.438 1 83.56 572 SER B CA 1
ATOM 9857 C C . SER B 1 572 ? -28.234 24.016 17.203 1 83.56 572 SER B C 1
ATOM 9859 O O . SER B 1 572 ? -29.141 23.484 16.547 1 83.56 572 SER B O 1
ATOM 9861 N N . GLU B 1 573 ? -27.297 23.344 17.625 1 75.88 573 GLU B N 1
ATOM 9862 C CA . GLU B 1 573 ? -27.156 21.906 17.5 1 75.88 573 GLU B CA 1
ATOM 9863 C C . GLU B 1 573 ? -28.297 21.172 18.203 1 75.88 573 GLU B C 1
ATOM 9865 O O . GLU B 1 573 ? -28.672 20.062 17.812 1 75.88 573 GLU B O 1
ATOM 9870 N N . ASP B 1 574 ? -28.875 21.828 19.203 1 78.81 574 ASP B N 1
ATOM 9871 C CA . ASP B 1 574 ? -29.922 21.203 20 1 78.81 574 ASP B CA 1
ATOM 9872 C C . ASP B 1 574 ? -31.297 21.5 19.406 1 78.81 574 ASP B C 1
ATOM 9874 O O . ASP B 1 574 ? -32.312 21.016 19.922 1 78.81 574 ASP B O 1
ATOM 9878 N N . ASP B 1 575 ? -31.25 22.203 18.281 1 84.5 575 ASP B N 1
ATOM 9879 C CA . ASP B 1 575 ? -32.531 22.531 17.641 1 84.5 575 ASP B CA 1
ATOM 9880 C C . ASP B 1 575 ? -33.188 21.281 17.062 1 84.5 575 ASP B C 1
ATOM 9882 O O . ASP B 1 575 ? -32.531 20.5 16.375 1 84.5 575 ASP B O 1
ATOM 9886 N N . ASN B 1 576 ? -34.375 21.016 17.422 1 82.69 576 ASN B N 1
ATOM 9887 C CA . ASN B 1 576 ? -35.094 19.828 16.953 1 82.69 576 ASN B CA 1
ATOM 9888 C C . ASN B 1 576 ? -36.25 20.188 16.031 1 82.69 576 ASN B C 1
ATOM 9890 O O . ASN B 1 576 ? -37.156 19.375 15.828 1 82.69 576 ASN B O 1
ATOM 9894 N N . THR B 1 577 ? -36.188 21.422 15.461 1 86.5 577 THR B N 1
ATOM 9895 C CA . THR B 1 577 ? -37.219 21.828 14.531 1 86.5 577 THR B CA 1
ATOM 9896 C C . THR B 1 577 ? -37.188 20.984 13.266 1 86.5 577 THR B C 1
ATOM 9898 O O . THR B 1 577 ? -36.125 20.625 12.781 1 86.5 577 THR B O 1
ATOM 9901 N N . GLN B 1 578 ? -38.375 20.625 12.852 1 88.81 578 GLN B N 1
ATOM 9902 C CA . GLN B 1 578 ? -38.469 19.812 11.648 1 88.81 578 GLN B CA 1
ATOM 9903 C C . GLN B 1 578 ? -38.031 20.594 10.406 1 88.81 578 GLN B C 1
ATOM 9905 O O . GLN B 1 578 ? -38.438 21.734 10.219 1 88.81 578 GLN B O 1
ATOM 9910 N N . ILE B 1 579 ? -37.25 20 9.648 1 92 579 ILE B N 1
ATOM 9911 C CA . ILE B 1 579 ? -36.75 20.625 8.43 1 92 579 ILE B CA 1
ATOM 9912 C C . ILE B 1 579 ? -37.625 20.203 7.246 1 92 579 ILE B C 1
ATOM 9914 O O . ILE B 1 579 ? -37.781 19.016 6.98 1 92 579 ILE B O 1
ATOM 9918 N N . ALA B 1 580 ? -38.156 21.156 6.602 1 93.31 580 ALA B N 1
ATOM 9919 C CA . ALA B 1 580 ? -39 20.859 5.438 1 93.31 580 ALA B CA 1
ATOM 9920 C C . ALA B 1 580 ? -38.156 20.328 4.281 1 93.31 580 ALA B C 1
ATOM 9922 O O . ALA B 1 580 ? -37.062 20.828 4.035 1 93.31 580 ALA B O 1
ATOM 9923 N N . LEU B 1 581 ? -38.656 19.312 3.613 1 94.88 581 LEU B N 1
ATOM 9924 C CA . LEU B 1 581 ? -37.969 18.734 2.482 1 94.88 581 LEU B CA 1
ATOM 9925 C C . LEU B 1 581 ? -37.688 19.781 1.413 1 94.88 581 LEU B C 1
ATOM 9927 O O . LEU B 1 581 ? -36.656 19.719 0.737 1 94.88 581 LEU B O 1
ATOM 9931 N N . THR B 1 582 ? -38.562 20.797 1.288 1 93.12 582 THR B N 1
ATOM 9932 C CA . THR B 1 582 ? -38.406 21.859 0.291 1 93.12 582 THR B CA 1
ATOM 9933 C C . THR B 1 582 ? -37.188 22.719 0.583 1 93.12 582 THR B C 1
ATOM 9935 O O . THR B 1 582 ? -36.594 23.281 -0.336 1 93.12 582 THR B O 1
ATOM 9938 N N . ASP B 1 583 ? -36.844 22.844 1.848 1 93.81 583 ASP B N 1
ATOM 9939 C CA . ASP B 1 583 ? -35.625 23.594 2.219 1 93.81 583 ASP B CA 1
ATOM 9940 C C . ASP B 1 583 ? -34.375 22.922 1.678 1 93.81 583 ASP B C 1
ATOM 9942 O O . ASP B 1 583 ? -33.375 23.578 1.423 1 93.81 583 ASP B O 1
ATOM 9946 N N . ILE B 1 584 ? -34.469 21.625 1.526 1 95.06 584 ILE B N 1
ATOM 9947 C CA . ILE B 1 584 ? -33.344 20.844 1.054 1 95.06 584 ILE B CA 1
ATOM 9948 C C . ILE B 1 584 ? -33.312 20.859 -0.473 1 95.06 584 ILE B C 1
ATOM 9950 O O . ILE B 1 584 ? -32.25 21.172 -1.07 1 95.06 584 ILE B O 1
ATOM 9954 N N . THR B 1 585 ? -34.406 20.578 -1.102 1 93.75 585 THR B N 1
ATOM 9955 C CA . THR B 1 585 ? -34.469 20.438 -2.553 1 93.75 585 THR B CA 1
ATOM 9956 C C . THR B 1 585 ? -34.25 21.797 -3.227 1 93.75 585 THR B C 1
ATOM 9958 O O . THR B 1 585 ? -33.875 21.859 -4.395 1 93.75 585 THR B O 1
ATOM 9961 N N . SER B 1 586 ? -34.469 22.906 -2.508 1 92.19 586 SER B N 1
ATOM 9962 C CA . SER B 1 586 ? -34.344 24.234 -3.078 1 92.19 586 SER B CA 1
ATOM 9963 C C . SER B 1 586 ? -33 24.859 -2.725 1 92.19 586 SER B C 1
ATOM 9965 O O . SER B 1 586 ? -32.781 26.047 -2.986 1 92.19 586 SER B O 1
ATOM 9967 N N . MET B 1 587 ? -32.125 24.109 -2.176 1 94 587 MET B N 1
ATOM 9968 C CA . MET B 1 587 ? -30.828 24.625 -1.774 1 94 587 MET B CA 1
ATOM 9969 C C . MET B 1 587 ? -30.062 25.141 -2.984 1 94 587 MET B C 1
ATOM 9971 O O . MET B 1 587 ? -29.984 24.469 -4.012 1 94 587 MET B O 1
ATOM 9975 N N . SER B 1 588 ? -29.484 26.312 -2.906 1 92.38 588 SER B N 1
ATOM 9976 C CA . SER B 1 588 ? -28.641 26.859 -3.963 1 92.38 588 SER B CA 1
ATOM 9977 C C . SER B 1 588 ? -27.266 26.219 -3.973 1 92.38 588 SER B C 1
ATOM 9979 O O . SER B 1 588 ? -26.859 25.594 -2.984 1 92.38 588 SER B O 1
ATOM 9981 N N . PRO B 1 589 ? -26.562 26.266 -5.078 1 91.12 589 PRO B N 1
ATOM 9982 C CA . PRO B 1 589 ? -25.203 25.734 -5.117 1 91.12 589 PRO B CA 1
ATOM 9983 C C . PRO B 1 589 ? -24.297 26.328 -4.039 1 91.12 589 PRO B C 1
ATOM 9985 O O . PRO B 1 589 ? -23.453 25.625 -3.48 1 91.12 589 PRO B O 1
ATOM 9988 N N . ALA B 1 590 ? -24.5 27.562 -3.744 1 92.94 590 ALA B N 1
ATOM 9989 C CA . ALA B 1 590 ? -23.719 28.219 -2.711 1 92.94 590 ALA B CA 1
ATOM 9990 C C . ALA B 1 590 ? -24.031 27.656 -1.329 1 92.94 590 ALA B C 1
ATOM 9992 O O . ALA B 1 590 ? -23.141 27.531 -0.485 1 92.94 590 ALA B O 1
ATOM 9993 N N . ASP B 1 591 ? -25.297 27.328 -1.176 1 95.06 591 ASP B N 1
ATOM 9994 C CA . ASP B 1 591 ? -25.719 26.781 0.11 1 95.06 591 ASP B CA 1
ATOM 9995 C C . ASP B 1 591 ? -25.219 25.344 0.288 1 95.06 591 ASP B C 1
ATOM 9997 O O . ASP B 1 591 ? -25.188 24.828 1.406 1 95.06 591 ASP B O 1
ATOM 10001 N N . LYS B 1 592 ? -24.844 24.781 -0.796 1 96.81 592 LYS B N 1
ATOM 10002 C CA . LYS B 1 592 ? -24.359 23.406 -0.748 1 96.81 592 LYS B CA 1
ATOM 10003 C C . LYS B 1 592 ? -22.875 23.359 -0.419 1 96.81 592 LYS B C 1
ATOM 10005 O O . LYS B 1 592 ? -22.297 22.266 -0.292 1 96.81 592 LYS B O 1
ATOM 10010 N N . THR B 1 593 ? -22.266 24.5 -0.333 1 96 593 THR B N 1
ATOM 10011 C CA . THR B 1 593 ? -20.828 24.531 -0.049 1 96 593 THR B CA 1
ATOM 10012 C C . THR B 1 593 ? -20.562 25.25 1.267 1 96 593 THR B C 1
ATOM 10014 O O . THR B 1 593 ? -21.109 26.328 1.51 1 96 593 THR B O 1
ATOM 10017 N N . ARG B 1 594 ? -19.891 24.625 2.156 1 91.56 594 ARG B N 1
ATOM 10018 C CA . ARG B 1 594 ? -19.406 25.203 3.408 1 91.56 594 ARG B CA 1
ATOM 10019 C C . ARG B 1 594 ? -17.906 24.969 3.57 1 91.56 594 ARG B C 1
ATOM 10021 O O . ARG B 1 594 ? -17.453 23.844 3.703 1 91.56 594 ARG B O 1
ATOM 10028 N N . CYS B 1 595 ? -17.141 26.109 3.598 1 89.25 595 CYS B N 1
ATOM 10029 C CA . CYS B 1 595 ? -15.68 26 3.646 1 89.25 595 CYS B CA 1
ATOM 10030 C C . CYS B 1 595 ? -15.148 25.141 2.508 1 89.25 595 CYS B C 1
ATOM 10032 O O . CYS B 1 595 ? -15.406 25.422 1.336 1 89.25 595 CYS B O 1
ATOM 10034 N N . LYS B 1 596 ? -14.625 24 2.826 1 92.12 596 LYS B N 1
ATOM 10035 C CA . LYS B 1 596 ? -14.078 23.141 1.778 1 92.12 596 LYS B CA 1
ATOM 10036 C C . LYS B 1 596 ? -14.938 21.891 1.591 1 92.12 596 LYS B C 1
ATOM 10038 O O . LYS B 1 596 ? -14.508 20.938 0.95 1 92.12 596 LYS B O 1
ATOM 10043 N N . CYS B 1 597 ? -16.156 21.984 2.143 1 95.19 597 CYS B N 1
ATOM 10044 C CA . CYS B 1 597 ? -17.047 20.828 2.027 1 95.19 597 CYS B CA 1
ATOM 10045 C C . CYS B 1 597 ? -18.234 21.156 1.127 1 95.19 597 CYS B C 1
ATOM 10047 O O . CYS B 1 597 ? -18.766 22.266 1.176 1 95.19 597 CYS B O 1
ATOM 10049 N N . HIS B 1 598 ? -18.578 20.25 0.311 1 97.12 598 HIS B N 1
ATOM 10050 C CA . HIS B 1 598 ? -19.703 20.375 -0.607 1 97.12 598 HIS B CA 1
ATOM 10051 C C . HIS B 1 598 ? -20.609 19.156 -0.522 1 97.12 598 HIS B C 1
ATOM 10053 O O . HIS B 1 598 ? -20.125 18.016 -0.412 1 97.12 598 HIS B O 1
ATOM 10059 N N . ILE B 1 599 ? -21.906 19.406 -0.495 1 96.94 599 ILE B N 1
ATOM 10060 C CA . ILE B 1 599 ? -22.859 18.312 -0.349 1 96.94 599 ILE B CA 1
ATOM 10061 C C . ILE B 1 599 ? -23.734 18.219 -1.593 1 96.94 599 ILE B C 1
ATOM 10063 O O . ILE B 1 599 ? -24.094 19.234 -2.18 1 96.94 599 ILE B O 1
ATOM 10067 N N . GLU B 1 600 ? -23.969 17.031 -2.107 1 96.94 600 GLU B N 1
ATOM 10068 C CA . GLU B 1 600 ? -24.875 16.781 -3.219 1 96.94 600 GLU B CA 1
ATOM 10069 C C . GLU B 1 600 ? -25.859 15.664 -2.877 1 96.94 600 GLU B C 1
ATOM 10071 O O . GLU B 1 600 ? -25.531 14.742 -2.121 1 96.94 600 GLU B O 1
ATOM 10076 N N . PHE B 1 601 ? -27 15.727 -3.369 1 96.5 601 PHE B N 1
ATOM 10077 C CA . PHE B 1 601 ? -28.094 14.758 -3.244 1 96.5 601 PHE B CA 1
ATOM 10078 C C . PHE B 1 601 ? -28.953 14.742 -4.5 1 96.5 601 PHE B C 1
ATOM 10080 O O . PHE B 1 601 ? -28.719 15.531 -5.422 1 96.5 601 PHE B O 1
ATOM 10087 N N . GLN B 1 602 ? -29.859 13.891 -4.5 1 95.62 602 GLN B N 1
ATOM 10088 C CA . GLN B 1 602 ? -30.656 13.688 -5.711 1 95.62 602 GLN B CA 1
ATOM 10089 C C . GLN B 1 602 ? -31.406 14.953 -6.102 1 95.62 602 GLN B C 1
ATOM 10091 O O . GLN B 1 602 ? -31.906 15.672 -5.238 1 95.62 602 GLN B O 1
ATOM 10096 N N . THR B 1 603 ? -31.438 15.203 -7.398 1 94.56 603 THR B N 1
ATOM 10097 C CA . THR B 1 603 ? -32.188 16.312 -7.98 1 94.56 603 THR B CA 1
ATOM 10098 C C . THR B 1 603 ? -33.156 15.82 -9.031 1 94.56 603 THR B C 1
ATOM 10100 O O . THR B 1 603 ? -33.125 14.656 -9.438 1 94.56 603 THR B O 1
ATOM 10103 N N . THR B 1 604 ? -34.062 16.75 -9.445 1 94.5 604 THR B N 1
ATOM 10104 C CA . THR B 1 604 ? -35.031 16.391 -10.461 1 94.5 604 THR B CA 1
ATOM 10105 C C . THR B 1 604 ? -34.375 16.25 -11.828 1 94.5 604 THR B C 1
ATOM 10107 O O . THR B 1 604 ? -33.656 17.156 -12.281 1 94.5 604 THR B O 1
ATOM 10110 N N . GLU B 1 605 ? -34.5 15.078 -12.32 1 94 605 GLU B N 1
ATOM 10111 C CA . GLU B 1 605 ? -34 14.742 -13.656 1 94 605 GLU B CA 1
ATOM 10112 C C . GLU B 1 605 ? -35.062 13.984 -14.461 1 94 605 GLU B C 1
ATOM 10114 O O . GLU B 1 605 ? -35.719 13.109 -13.922 1 94 605 GLU B O 1
ATOM 10119 N N . ASN B 1 606 ? -35.219 14.344 -15.734 1 93.06 606 ASN B N 1
ATOM 10120 C CA . ASN B 1 606 ? -36.219 13.719 -16.578 1 93.06 606 ASN B CA 1
ATOM 10121 C C . ASN B 1 606 ? -37.594 13.781 -15.953 1 93.06 606 ASN B C 1
ATOM 10123 O O . ASN B 1 606 ? -38.344 12.805 -15.992 1 93.06 606 ASN B O 1
ATOM 10127 N N . GLY B 1 607 ? -37.844 14.773 -15.188 1 91.75 607 GLY B N 1
ATOM 10128 C CA . GLY B 1 607 ? -39.156 15.055 -14.648 1 91.75 607 GLY B CA 1
ATOM 10129 C C . GLY B 1 607 ? -39.406 14.391 -13.305 1 91.75 607 GLY B C 1
ATOM 10130 O O . GLY B 1 607 ? -40.469 14.594 -12.695 1 91.75 607 GLY B O 1
ATOM 10131 N N . LEU B 1 608 ? -38.5 13.523 -12.797 1 94.5 608 LEU B N 1
ATOM 10132 C CA . LEU B 1 608 ? -38.688 12.82 -11.539 1 94.5 608 LEU B CA 1
ATOM 10133 C C . LEU B 1 608 ? -37.438 12.945 -10.656 1 94.5 608 LEU B C 1
ATOM 10135 O O . LEU B 1 608 ? -36.375 13.273 -11.148 1 94.5 608 LEU B O 1
ATOM 10139 N N . CYS B 1 609 ? -37.625 12.781 -9.383 1 94.19 609 CYS B N 1
ATOM 10140 C CA . CYS B 1 609 ? -36.531 12.797 -8.422 1 94.19 609 CYS B CA 1
ATOM 10141 C C . CYS B 1 609 ? -36.5 11.508 -7.605 1 94.19 609 CYS B C 1
ATOM 10143 O O . CYS B 1 609 ? -37.5 11.18 -6.922 1 94.19 609 CYS B O 1
ATOM 10145 N N . GLY B 1 610 ? -35.438 10.828 -7.707 1 91.88 610 GLY B N 1
ATOM 10146 C CA . GLY B 1 610 ? -35.312 9.617 -6.922 1 91.88 610 GLY B CA 1
ATOM 10147 C C . GLY B 1 610 ? -34.969 9.883 -5.465 1 91.88 610 GLY B C 1
ATOM 10148 O O . GLY B 1 610 ? -34.281 10.859 -5.148 1 91.88 610 GLY B O 1
ATOM 10149 N N . HIS B 1 611 ? -35.344 9.008 -4.617 1 89.44 611 HIS B N 1
ATOM 10150 C CA . HIS B 1 611 ? -35.125 9.156 -3.186 1 89.44 611 HIS B CA 1
ATOM 10151 C C . HIS B 1 611 ? -33.75 8.609 -2.797 1 89.44 611 HIS B C 1
ATOM 10153 O O . HIS B 1 611 ? -33.188 8.984 -1.762 1 89.44 611 HIS B O 1
ATOM 10159 N N . SER B 1 612 ? -33.156 7.707 -3.5 1 90.94 612 SER B N 1
ATOM 10160 C CA . SER B 1 612 ? -31.859 7.07 -3.279 1 90.94 612 SER B CA 1
ATOM 10161 C C . SER B 1 612 ? -31.031 7.027 -4.562 1 90.94 612 SER B C 1
ATOM 10163 O O . SER B 1 612 ? -31.531 7.391 -5.637 1 90.94 612 SER B O 1
ATOM 10165 N N . LEU B 1 613 ? -29.781 6.699 -4.473 1 93.38 613 LEU B N 1
ATOM 10166 C CA . LEU B 1 613 ? -28.922 6.613 -5.648 1 93.38 613 LEU B CA 1
ATOM 10167 C C . LEU B 1 613 ? -29.469 5.609 -6.652 1 93.38 613 LEU B C 1
ATOM 10169 O O . LEU B 1 613 ? -29.453 5.859 -7.859 1 93.38 613 LEU B O 1
ATOM 10173 N N . GLU B 1 614 ? -29.922 4.426 -6.133 1 93.62 614 GLU B N 1
ATOM 10174 C CA . GLU B 1 614 ? -30.469 3.381 -7 1 93.62 614 GLU B CA 1
ATOM 10175 C C . GLU B 1 614 ? -31.641 3.906 -7.832 1 93.62 614 GLU B C 1
ATOM 10177 O O . GLU B 1 614 ? -31.688 3.674 -9.047 1 93.62 614 GLU B O 1
ATOM 10182 N N . GLU B 1 615 ? -32.5 4.691 -7.18 1 94.81 615 GLU B N 1
ATOM 10183 C CA . GLU B 1 615 ? -33.656 5.238 -7.867 1 94.81 615 GLU B CA 1
ATOM 10184 C C . GLU B 1 615 ? -33.25 6.301 -8.883 1 94.81 615 GLU B C 1
ATOM 10186 O O . GLU B 1 615 ? -33.844 6.395 -9.961 1 94.81 615 GLU B O 1
ATOM 10191 N N . ALA B 1 616 ? -32.281 7.09 -8.492 1 95.81 616 ALA B N 1
ATOM 10192 C CA . ALA B 1 616 ? -31.797 8.102 -9.422 1 95.81 616 ALA B CA 1
ATOM 10193 C C . ALA B 1 616 ? -31.188 7.453 -10.664 1 95.81 616 ALA B C 1
ATOM 10195 O O . ALA B 1 616 ? -31.391 7.938 -11.781 1 95.81 616 ALA B O 1
ATOM 10196 N N . ILE B 1 617 ? -30.438 6.363 -10.523 1 96.31 617 ILE B N 1
ATOM 10197 C CA . ILE B 1 617 ? -29.828 5.648 -11.641 1 96.31 617 ILE B CA 1
ATOM 10198 C C . ILE B 1 617 ? -30.906 5.043 -12.531 1 96.31 617 ILE B C 1
ATOM 10200 O O . ILE B 1 617 ? -30.812 5.117 -13.758 1 96.31 617 ILE B O 1
ATOM 10204 N N . ARG B 1 618 ? -31.922 4.445 -11.891 1 95 618 ARG B N 1
ATOM 10205 C CA . ARG B 1 618 ? -33.031 3.877 -12.648 1 95 618 ARG B CA 1
ATOM 10206 C C . ARG B 1 618 ? -33.75 4.953 -13.461 1 95 618 ARG B C 1
ATOM 10208 O O . ARG B 1 618 ? -34.188 4.703 -14.586 1 95 618 ARG B O 1
ATOM 10215 N N . ASN B 1 619 ? -33.875 6.137 -12.867 1 95.31 619 ASN B N 1
ATOM 10216 C CA . ASN B 1 619 ? -34.562 7.25 -13.516 1 95.31 619 ASN B CA 1
ATOM 10217 C C . ASN B 1 619 ? -33.812 7.699 -14.781 1 95.31 619 ASN B C 1
ATOM 10219 O O . ASN B 1 619 ? -34.469 8.031 -15.781 1 95.31 619 ASN B O 1
ATOM 10223 N N . VAL B 1 620 ? -32.5 7.742 -14.781 1 95.81 620 VAL B N 1
ATOM 10224 C CA . VAL B 1 620 ? -31.734 8.258 -15.914 1 95.81 620 VAL B CA 1
ATOM 10225 C C . VAL B 1 620 ? -31.406 7.125 -16.875 1 95.81 620 VAL B C 1
ATOM 10227 O O . VAL B 1 620 ? -30.922 7.363 -17.984 1 95.81 620 VAL B O 1
ATOM 10230 N N . ASN B 1 621 ? -31.594 5.887 -16.516 1 95.38 621 ASN B N 1
ATOM 10231 C CA . ASN B 1 621 ? -31.391 4.723 -17.375 1 95.38 621 ASN B CA 1
ATOM 10232 C C . ASN B 1 621 ? -32.688 3.918 -17.531 1 95.38 621 ASN B C 1
ATOM 10234 O O . ASN B 1 621 ? -32.688 2.705 -17.312 1 95.38 621 ASN B O 1
ATOM 10238 N N . ARG B 1 622 ? -33.719 4.535 -17.984 1 94.06 622 ARG B N 1
ATOM 10239 C CA . ARG B 1 622 ? -35.062 3.969 -18.031 1 94.06 622 ARG B CA 1
ATOM 10240 C C . ARG B 1 622 ? -35.156 2.807 -19.016 1 94.06 622 ARG B C 1
ATOM 10242 O O . ARG B 1 622 ? -35.844 1.825 -18.766 1 94.06 622 ARG B O 1
ATOM 10249 N N . ALA B 1 623 ? -34.406 2.863 -20.109 1 92 623 ALA B N 1
ATOM 10250 C CA . ALA B 1 623 ? -34.406 1.808 -21.125 1 92 623 ALA B CA 1
ATOM 10251 C C . ALA B 1 623 ? -33.844 0.514 -20.562 1 92 623 ALA B C 1
ATOM 10253 O O . ALA B 1 623 ? -34.375 -0.572 -20.812 1 92 623 ALA B O 1
ATOM 10254 N N . HIS B 1 624 ? -32.781 0.644 -19.797 1 92.69 624 HIS B N 1
ATOM 10255 C CA . HIS B 1 624 ? -32.094 -0.517 -19.234 1 92.69 624 HIS B CA 1
ATOM 10256 C C . HIS B 1 624 ? -32.969 -1.225 -18.203 1 92.69 624 HIS B C 1
ATOM 10258 O O . HIS B 1 624 ? -32.938 -2.453 -18.094 1 92.69 624 HIS B O 1
ATOM 10264 N N . TYR B 1 625 ? -33.75 -0.451 -17.453 1 92.38 625 TYR B N 1
ATOM 10265 C CA . TYR B 1 625 ? -34.562 -1.039 -16.391 1 92.38 625 TYR B CA 1
ATOM 10266 C C . TYR B 1 625 ? -36 -1.256 -16.844 1 92.38 625 TYR B C 1
ATOM 10268 O O . TYR B 1 625 ? -36.906 -1.491 -16.031 1 92.38 625 TYR B O 1
ATOM 10276 N N . GLU B 1 626 ? -36.25 -1.053 -18.109 1 90.62 626 GLU B N 1
ATOM 10277 C CA . GLU B 1 626 ? -37.531 -1.329 -18.75 1 90.62 626 GLU B CA 1
ATOM 10278 C C . GLU B 1 626 ? -38.656 -0.556 -18.078 1 90.62 626 GLU B C 1
ATOM 10280 O O . GLU B 1 626 ? -39.688 -1.13 -17.734 1 90.62 626 GLU B O 1
ATOM 10285 N N . LEU B 1 627 ? -38.188 0.68 -17.891 1 89.94 627 LEU B N 1
ATOM 10286 C CA . LEU B 1 627 ? -39.219 1.559 -17.328 1 89.94 627 LEU B CA 1
ATOM 10287 C C . LEU B 1 627 ? -40.062 2.201 -18.453 1 89.94 627 LEU B C 1
ATOM 10289 O O . LEU B 1 627 ? -39.531 2.477 -19.531 1 89.94 627 LEU B O 1
ATOM 10293 N N . GLY B 1 628 ? -41.312 2.066 -18.547 1 83.44 628 GLY B N 1
ATOM 10294 C CA . GLY B 1 628 ? -42.188 2.611 -19.562 1 83.44 628 GLY B CA 1
ATOM 10295 C C . GLY B 1 628 ? -41.875 4.051 -19.906 1 83.44 628 GLY B C 1
ATOM 10296 O O . GLY B 1 628 ? -40.938 4.633 -19.391 1 83.44 628 GLY B O 1
ATOM 10297 N N . ASP B 1 629 ? -42.438 4.684 -20.891 1 82.19 629 ASP B N 1
ATOM 10298 C CA . ASP B 1 629 ? -42.219 6.02 -21.422 1 82.19 629 ASP B CA 1
ATOM 10299 C C . ASP B 1 629 ? -42.594 7.098 -20.422 1 82.19 629 ASP B C 1
ATOM 10301 O O . ASP B 1 629 ? -42.062 8.203 -20.438 1 82.19 629 ASP B O 1
ATOM 10305 N N . THR B 1 630 ? -43.594 6.75 -19.562 1 87.62 630 THR B N 1
ATOM 10306 C CA . THR B 1 630 ? -44.031 7.738 -18.578 1 87.62 630 THR B CA 1
ATOM 10307 C C . THR B 1 630 ? -44.062 7.145 -17.188 1 87.62 630 THR B C 1
ATOM 10309 O O . THR B 1 630 ? -45.156 6.996 -16.594 1 87.62 630 THR B O 1
ATOM 10312 N N . PRO B 1 631 ? -42.875 6.906 -16.672 1 90.75 631 PRO B N 1
ATOM 10313 C CA . PRO B 1 631 ? -42.844 6.32 -15.328 1 90.75 631 PRO B CA 1
ATOM 10314 C C . PRO B 1 631 ? -43.188 7.32 -14.234 1 90.75 631 PRO B C 1
ATOM 10316 O O . PRO B 1 631 ? -43.125 8.531 -14.453 1 90.75 631 PRO B O 1
ATOM 10319 N N . THR B 1 632 ? -43.719 6.855 -13.156 1 90.75 632 THR B N 1
ATOM 10320 C CA . THR B 1 632 ? -43.969 7.641 -11.953 1 90.75 632 THR B CA 1
ATOM 10321 C C . THR B 1 632 ? -42.875 7.406 -10.922 1 90.75 632 THR B C 1
ATOM 10323 O O . THR B 1 632 ? -42 6.539 -11.109 1 90.75 632 THR B O 1
ATOM 10326 N N . GLU B 1 633 ? -42.844 8.203 -9.875 1 90.75 633 GLU B N 1
ATOM 10327 C CA . GLU B 1 633 ? -41.844 8.055 -8.828 1 90.75 633 GLU B CA 1
ATOM 10328 C C . GLU B 1 633 ? -41.906 6.684 -8.172 1 90.75 633 GLU B C 1
ATOM 10330 O O . GLU B 1 633 ? -40.906 6.133 -7.754 1 90.75 633 GLU B O 1
ATOM 10335 N N . ASN B 1 634 ? -43.062 6.152 -8.156 1 88.19 634 ASN B N 1
ATOM 10336 C CA . ASN B 1 634 ? -43.219 4.832 -7.566 1 88.19 634 ASN B CA 1
ATOM 10337 C C . ASN B 1 634 ? -42.562 3.748 -8.406 1 88.19 634 ASN B C 1
ATOM 10339 O O . ASN B 1 634 ? -42.094 2.748 -7.871 1 88.19 634 ASN B O 1
ATOM 10343 N N . ASP B 1 635 ? -42.5 4.031 -9.656 1 89.62 635 ASP B N 1
ATOM 10344 C CA . ASP B 1 635 ? -41.875 3.068 -10.562 1 89.62 635 ASP B CA 1
ATOM 10345 C C . ASP B 1 635 ? -40.344 3.037 -10.383 1 89.62 635 ASP B C 1
ATOM 10347 O O . ASP B 1 635 ? -39.688 2.059 -10.742 1 89.62 635 ASP B O 1
ATOM 10351 N N . LEU B 1 636 ? -39.844 4.102 -9.828 1 90.69 636 LEU B N 1
ATOM 10352 C CA . LEU B 1 636 ? -38.406 4.227 -9.656 1 90.69 636 LEU B CA 1
ATOM 10353 C C . LEU B 1 636 ? -37.938 3.463 -8.414 1 90.69 636 LEU B C 1
ATOM 10355 O O . LEU B 1 636 ? -36.75 3.221 -8.242 1 90.69 636 LEU B O 1
ATOM 10359 N N . GLU B 1 637 ? -38.875 3.055 -7.613 1 86.56 637 GLU B N 1
ATOM 10360 C CA . GLU B 1 637 ? -38.531 2.471 -6.32 1 86.56 637 GLU B CA 1
ATOM 10361 C C . GLU B 1 637 ? -37.656 1.231 -6.484 1 86.56 637 GLU B C 1
ATOM 10363 O O . GLU B 1 637 ? -37.875 0.409 -7.371 1 86.56 637 GLU B O 1
ATOM 10368 N N . PHE B 1 638 ? -36.562 1.252 -5.711 1 83.06 638 PHE B N 1
ATOM 10369 C CA . PHE B 1 638 ? -35.688 0.092 -5.676 1 83.06 638 PHE B CA 1
ATOM 10370 C C . PHE B 1 638 ? -36.094 -0.855 -4.551 1 83.06 638 PHE B C 1
ATOM 10372 O O . PHE B 1 638 ? -35.906 -0.538 -3.371 1 83.06 638 PHE B O 1
ATOM 10379 N N . SER B 1 639 ? -36.594 -1.909 -4.898 1 69.5 639 SER B N 1
ATOM 10380 C CA . SER B 1 639 ? -37.062 -2.883 -3.92 1 69.5 639 SER B CA 1
ATOM 10381 C C . SER B 1 639 ? -36.062 -4.012 -3.732 1 69.5 639 SER B C 1
ATOM 10383 O O . SER B 1 639 ? -36.281 -4.941 -2.957 1 69.5 639 SER B O 1
ATOM 10385 N N . GLY B 1 640 ? -34.938 -3.859 -4.34 1 65.38 640 GLY B N 1
ATOM 10386 C CA . GLY B 1 640 ? -33.969 -4.938 -4.242 1 65.38 640 GLY B CA 1
ATOM 10387 C C . GLY B 1 640 ? -33.25 -4.988 -2.898 1 65.38 640 GLY B C 1
ATOM 10388 O O . GLY B 1 640 ? -33.094 -3.961 -2.24 1 65.38 640 GLY B O 1
ATOM 10389 N N . LYS B 1 641 ? -32.938 -6.195 -2.432 1 65 641 LYS B N 1
ATOM 10390 C CA . LYS B 1 641 ? -32.344 -6.426 -1.111 1 65 641 LYS B CA 1
ATOM 10391 C C . LYS B 1 641 ? -30.875 -6.074 -1.093 1 65 641 LYS B C 1
ATOM 10393 O O . LYS B 1 641 ? -30.344 -5.613 -0.075 1 65 641 LYS B O 1
ATOM 10398 N N . SER B 1 642 ? -30.281 -6.258 -2.238 1 80.38 642 SER B N 1
ATOM 10399 C CA . SER B 1 642 ? -28.828 -6.133 -2.189 1 80.38 642 SER B CA 1
ATOM 10400 C C . SER B 1 642 ? -28.344 -4.965 -3.045 1 80.38 642 SER B C 1
ATOM 10402 O O . SER B 1 642 ? -28.406 -5.023 -4.273 1 80.38 642 SER B O 1
ATOM 10404 N N . LYS B 1 643 ? -27.875 -3.922 -2.387 1 85.06 643 LYS B N 1
ATOM 10405 C CA . LYS B 1 643 ? -27.312 -2.756 -3.068 1 85.06 643 LYS B CA 1
ATOM 10406 C C . LYS B 1 643 ? -26.031 -3.111 -3.811 1 85.06 643 LYS B C 1
ATOM 10408 O O . LYS B 1 643 ? -25.719 -2.52 -4.844 1 85.06 643 LYS B O 1
ATOM 10413 N N . THR B 1 644 ? -25.375 -4.09 -3.303 1 85.06 644 THR B N 1
ATOM 10414 C CA . THR B 1 644 ? -24.156 -4.574 -3.957 1 85.06 644 THR B CA 1
ATOM 10415 C C . THR B 1 644 ? -24.484 -5.219 -5.301 1 85.06 644 THR B C 1
ATOM 10417 O O . THR B 1 644 ? -23.859 -4.922 -6.312 1 85.06 644 THR B O 1
ATOM 10420 N N . ASP B 1 645 ? -25.531 -6.066 -5.316 1 85.62 645 ASP B N 1
ATOM 10421 C CA . ASP B 1 645 ? -25.953 -6.727 -6.551 1 85.62 645 ASP B CA 1
ATOM 10422 C C . ASP B 1 645 ? -26.422 -5.707 -7.586 1 85.62 645 ASP B C 1
ATOM 10424 O O . ASP B 1 645 ? -26.141 -5.855 -8.781 1 85.62 645 ASP B O 1
ATOM 10428 N N . PHE B 1 646 ? -27.125 -4.695 -7.125 1 89.69 646 PHE B N 1
ATOM 10429 C CA . PHE B 1 646 ? -27.594 -3.637 -8.008 1 89.69 646 PHE B CA 1
ATOM 10430 C C . PHE B 1 646 ? -26.438 -2.99 -8.75 1 89.69 646 PHE B C 1
ATOM 10432 O O . PHE B 1 646 ? -26.484 -2.822 -9.969 1 89.69 646 PHE B O 1
ATOM 10439 N N . ALA B 1 647 ? -25.391 -2.602 -7.977 1 90.06 647 ALA B N 1
ATOM 10440 C CA . ALA B 1 647 ? -24.219 -1.91 -8.523 1 90.06 647 ALA B CA 1
ATOM 10441 C C . ALA B 1 647 ? -23.469 -2.809 -9.5 1 90.06 647 ALA B C 1
ATOM 10443 O O . ALA B 1 647 ? -23.094 -2.375 -10.594 1 90.06 647 ALA B O 1
ATOM 10444 N N . LEU B 1 648 ? -23.297 -4.051 -9.133 1 85.44 648 LEU B N 1
ATOM 10445 C CA . LEU B 1 648 ? -22.531 -4.977 -9.961 1 85.44 648 LEU B CA 1
ATOM 10446 C C . LEU B 1 648 ? -23.281 -5.297 -11.25 1 85.44 648 LEU B C 1
ATOM 10448 O O . LEU B 1 648 ? -22.672 -5.402 -12.32 1 85.44 648 LEU B O 1
ATOM 10452 N N . ASN B 1 649 ? -24.578 -5.426 -11.172 1 87.31 649 ASN B N 1
ATOM 10453 C CA . ASN B 1 649 ? -25.391 -5.668 -12.367 1 87.31 649 ASN B CA 1
ATOM 10454 C C . ASN B 1 649 ? -25.281 -4.516 -13.359 1 87.31 649 ASN B C 1
ATOM 10456 O O . ASN B 1 649 ? -25.172 -4.742 -14.562 1 87.31 649 ASN B O 1
ATOM 10460 N N . LEU B 1 650 ? -25.359 -3.373 -12.797 1 90.56 650 LEU B N 1
ATOM 10461 C CA . LEU B 1 650 ? -25.281 -2.203 -13.664 1 90.56 650 LEU B CA 1
ATOM 10462 C C . LEU B 1 650 ? -23.953 -2.164 -14.406 1 90.56 650 LEU B C 1
ATOM 10464 O O . LEU B 1 650 ? -23.922 -1.975 -15.625 1 90.56 650 LEU B O 1
ATOM 10468 N N . ILE B 1 651 ? -22.859 -2.377 -13.727 1 86.5 651 ILE B N 1
ATOM 10469 C CA . ILE B 1 651 ? -21.516 -2.271 -14.289 1 86.5 651 ILE B CA 1
ATOM 10470 C C . ILE B 1 651 ? -21.297 -3.377 -15.32 1 86.5 651 ILE B C 1
ATOM 10472 O O . ILE B 1 651 ? -20.672 -3.156 -16.344 1 86.5 651 ILE B O 1
ATOM 10476 N N . CYS B 1 652 ? -21.844 -4.5 -15.039 1 80.81 652 CYS B N 1
ATOM 10477 C CA . CYS B 1 652 ? -21.594 -5.656 -15.898 1 80.81 652 CYS B CA 1
ATOM 10478 C C . CYS B 1 652 ? -22.516 -5.648 -17.109 1 80.81 652 CYS B C 1
ATOM 10480 O O . CYS B 1 652 ? -22.125 -6.078 -18.188 1 80.81 652 CYS B O 1
ATOM 10482 N N . GLU B 1 653 ? -23.703 -5.188 -16.969 1 85.69 653 GLU B N 1
ATOM 10483 C CA . GLU B 1 653 ? -24.719 -5.328 -18.016 1 85.69 653 GLU B CA 1
ATOM 10484 C C . GLU B 1 653 ? -24.781 -4.074 -18.875 1 85.69 653 GLU B C 1
ATOM 10486 O O . GLU B 1 653 ? -25.188 -4.141 -20.047 1 85.69 653 GLU B O 1
ATOM 10491 N N . CYS B 1 654 ? -24.484 -2.943 -18.234 1 88.5 654 CYS B N 1
ATOM 10492 C CA . CYS B 1 654 ? -24.641 -1.687 -18.969 1 88.5 654 CYS B CA 1
ATOM 10493 C C . CYS B 1 654 ? -23.359 -0.87 -18.922 1 88.5 654 CYS B C 1
ATOM 10495 O O . CYS B 1 654 ? -23.203 0.001 -18.062 1 88.5 654 CYS B O 1
ATOM 10497 N N . GLU B 1 655 ? -22.531 -0.979 -19.906 1 82.88 655 GLU B N 1
ATOM 10498 C CA . GLU B 1 655 ? -21.234 -0.308 -19.938 1 82.88 655 GLU B CA 1
ATOM 10499 C C . GLU B 1 655 ? -21.391 1.201 -20.094 1 82.88 655 GLU B C 1
ATOM 10501 O O . GLU B 1 655 ? -20.641 1.979 -19.516 1 82.88 655 GLU B O 1
ATOM 10506 N N . ASP B 1 656 ? -22.422 1.602 -20.828 1 89.25 656 ASP B N 1
ATOM 10507 C CA . ASP B 1 656 ? -22.594 3.021 -21.125 1 89.25 656 ASP B CA 1
ATOM 10508 C C . ASP B 1 656 ? -23.781 3.598 -20.375 1 89.25 656 ASP B C 1
ATOM 10510 O O . ASP B 1 656 ? -24.562 4.379 -20.938 1 89.25 656 ASP B O 1
ATOM 10514 N N . TYR B 1 657 ? -23.922 3.201 -19.125 1 94.94 657 TYR B N 1
ATOM 10515 C CA . TYR B 1 657 ? -25.047 3.738 -18.375 1 94.94 657 TYR B CA 1
ATOM 10516 C C . TYR B 1 657 ? -24.859 5.227 -18.109 1 94.94 657 TYR B C 1
ATOM 10518 O O . TYR B 1 657 ? -23.734 5.719 -18.047 1 94.94 657 TYR B O 1
ATOM 10526 N N . ALA B 1 658 ? -25.969 5.961 -17.984 1 96.31 658 ALA B N 1
ATOM 10527 C CA . ALA B 1 658 ? -25.953 7.391 -17.688 1 96.31 658 ALA B CA 1
ATOM 10528 C C . ALA B 1 658 ? -25.766 7.645 -16.203 1 96.31 658 ALA B C 1
ATOM 10530 O O . ALA B 1 658 ? -26.312 6.918 -15.359 1 96.31 658 ALA B O 1
ATOM 10531 N N . ILE B 1 659 ? -24.984 8.68 -15.906 1 97.44 659 ILE B N 1
ATOM 10532 C CA . ILE B 1 659 ? -24.703 9.047 -14.531 1 97.44 659 ILE B CA 1
ATOM 10533 C C . ILE B 1 659 ? -25.641 10.148 -14.07 1 97.44 659 ILE B C 1
ATOM 10535 O O . ILE B 1 659 ? -25.844 11.141 -14.781 1 97.44 659 ILE B O 1
ATOM 10539 N N . PRO B 1 660 ? -26.281 9.969 -12.906 1 97.75 660 PRO B N 1
ATOM 10540 C CA . PRO B 1 660 ? -27.141 11.039 -12.398 1 97.75 660 PRO B CA 1
ATOM 10541 C C . PRO B 1 660 ? -26.438 12.383 -12.305 1 97.75 660 PRO B C 1
ATOM 10543 O O . PRO B 1 660 ? -25.25 12.438 -11.953 1 97.75 660 PRO B O 1
ATOM 10546 N N . ALA B 1 661 ? -27.188 13.422 -12.438 1 96.69 661 ALA B N 1
ATOM 10547 C CA . ALA B 1 661 ? -26.625 14.773 -12.555 1 96.69 661 ALA B CA 1
ATOM 10548 C C . ALA B 1 661 ? -25.953 15.203 -11.25 1 96.69 661 ALA B C 1
ATOM 10550 O O . ALA B 1 661 ? -24.906 15.852 -11.266 1 96.69 661 ALA B O 1
ATOM 10551 N N . TYR B 1 662 ? -26.562 14.945 -10.117 1 96.88 662 TYR B N 1
ATOM 10552 C CA . TYR B 1 662 ? -26.016 15.414 -8.852 1 96.88 662 TYR B CA 1
ATOM 10553 C C . TYR B 1 662 ? -24.656 14.773 -8.57 1 96.88 662 TYR B C 1
ATOM 10555 O O . TYR B 1 662 ? -23.812 15.375 -7.914 1 96.88 662 TYR B O 1
ATOM 10563 N N . ILE B 1 663 ? -24.453 13.531 -9 1 97.88 663 ILE B N 1
ATOM 10564 C CA . ILE B 1 663 ? -23.156 12.859 -8.852 1 97.88 663 ILE B CA 1
ATOM 10565 C C . ILE B 1 663 ? -22.109 13.547 -9.727 1 97.88 663 ILE B C 1
ATOM 10567 O O . ILE B 1 663 ? -21.016 13.859 -9.258 1 97.88 663 ILE B O 1
ATOM 10571 N N . LYS B 1 664 ? -22.5 13.742 -10.961 1 97 664 LYS B N 1
ATOM 10572 C CA . LYS B 1 664 ? -21.594 14.398 -11.906 1 97 664 LYS B CA 1
ATOM 10573 C C . LYS B 1 664 ? -21.203 15.789 -11.422 1 97 664 LYS B C 1
ATOM 10575 O O . LYS B 1 664 ? -20.031 16.156 -11.445 1 97 664 LYS B O 1
ATOM 10580 N N . ASP B 1 665 ? -22.188 16.531 -10.992 1 96.31 665 ASP B N 1
ATOM 10581 C CA . ASP B 1 665 ? -21.953 17.891 -10.508 1 96.31 665 ASP B CA 1
ATOM 10582 C C . ASP B 1 665 ? -21.016 17.875 -9.297 1 96.31 665 ASP B C 1
ATOM 10584 O O . ASP B 1 665 ? -20.141 18.734 -9.195 1 96.31 665 ASP B O 1
ATOM 10588 N N . GLY B 1 666 ? -21.281 16.969 -8.383 1 97.69 666 GLY B N 1
ATOM 10589 C CA . GLY B 1 666 ? -20.422 16.859 -7.223 1 97.69 666 GLY B CA 1
ATOM 10590 C C . GLY B 1 666 ? -18.984 16.516 -7.574 1 97.69 666 GLY B C 1
ATOM 10591 O O . GLY B 1 666 ? -18.047 17.109 -7.02 1 97.69 666 GLY B O 1
ATOM 10592 N N . LEU B 1 667 ? -18.812 15.594 -8.492 1 97.44 667 LEU B N 1
ATOM 10593 C CA . LEU B 1 667 ? -17.484 15.156 -8.906 1 97.44 667 LEU B CA 1
ATOM 10594 C C . LEU B 1 667 ? -16.734 16.281 -9.625 1 97.44 667 LEU B C 1
ATOM 10596 O O . LEU B 1 667 ? -15.539 16.453 -9.43 1 97.44 667 LEU B O 1
ATOM 10600 N N . VAL B 1 668 ? -17.453 17 -10.461 1 96.62 668 VAL B N 1
ATOM 10601 C CA . VAL B 1 668 ? -16.859 18.125 -11.164 1 96.62 668 VAL B CA 1
ATOM 10602 C C . VAL B 1 668 ? -16.422 19.203 -10.164 1 96.62 668 VAL B C 1
ATOM 10604 O O . VAL B 1 668 ? -15.352 19.781 -10.289 1 96.62 668 VAL B O 1
ATOM 10607 N N . TRP B 1 669 ? -17.266 19.453 -9.211 1 96.38 669 TRP B N 1
ATOM 10608 C CA . TRP B 1 669 ? -16.922 20.406 -8.164 1 96.38 669 TRP B CA 1
ATOM 10609 C C . TRP B 1 669 ? -15.617 20 -7.473 1 96.38 669 TRP B C 1
ATOM 10611 O O . TRP B 1 669 ? -14.727 20.828 -7.289 1 96.38 669 TRP B O 1
ATOM 10621 N N . LEU B 1 670 ? -15.586 18.781 -7.047 1 96.06 670 LEU B N 1
ATOM 10622 C CA . LEU B 1 670 ? -14.414 18.281 -6.336 1 96.06 670 LEU B CA 1
ATOM 10623 C C . LEU B 1 670 ? -13.164 18.391 -7.203 1 96.06 670 LEU B C 1
ATOM 10625 O O . LEU B 1 670 ? -12.094 18.781 -6.719 1 96.06 670 LEU B O 1
ATOM 10629 N N . ASN B 1 671 ? -13.328 18.031 -8.469 1 93.44 671 ASN B N 1
ATOM 10630 C CA . ASN B 1 671 ? -12.234 18.125 -9.43 1 93.44 671 ASN B CA 1
ATOM 10631 C C . ASN B 1 671 ? -11.656 19.531 -9.484 1 93.44 671 ASN B C 1
ATOM 10633 O O . ASN B 1 671 ? -10.445 19.703 -9.648 1 93.44 671 ASN B O 1
ATOM 10637 N N . ASP B 1 672 ? -12.469 20.469 -9.312 1 91.81 672 ASP B N 1
ATOM 10638 C CA . ASP B 1 672 ? -12.07 21.859 -9.516 1 91.81 672 ASP B CA 1
ATOM 10639 C C . ASP B 1 672 ? -11.5 22.453 -8.227 1 91.81 672 ASP B C 1
ATOM 10641 O O . ASP B 1 672 ? -10.977 23.578 -8.242 1 91.81 672 ASP B O 1
ATOM 10645 N N . GLN B 1 673 ? -11.555 21.719 -7.164 1 91 673 GLN B N 1
ATOM 10646 C CA . GLN B 1 673 ? -11.031 22.25 -5.906 1 91 673 GLN B CA 1
ATOM 10647 C C . GLN B 1 673 ? -9.508 22.109 -5.852 1 91 673 GLN B C 1
ATOM 10649 O O . GLN B 1 673 ? -8.953 21.109 -6.32 1 91 673 GLN B O 1
ATOM 10654 N N . ARG B 1 674 ? -8.891 23.156 -5.355 1 80.88 674 ARG B N 1
ATOM 10655 C CA . ARG B 1 674 ? -7.445 23.141 -5.156 1 80.88 674 ARG B CA 1
ATOM 10656 C C . ARG B 1 674 ? -7.098 22.734 -3.729 1 80.88 674 ARG B C 1
ATOM 10658 O O . ARG B 1 674 ? -7.809 23.078 -2.785 1 80.88 674 ARG B O 1
ATOM 10665 N N . VAL B 1 675 ? -6.07 21.938 -3.678 1 72.19 675 VAL B N 1
ATOM 10666 C CA . VAL B 1 675 ? -5.652 21.484 -2.35 1 72.19 675 VAL B CA 1
ATOM 10667 C C . VAL B 1 675 ? -4.992 22.656 -1.605 1 72.19 675 VAL B C 1
ATOM 10669 O O . VAL B 1 675 ? -5.262 22.875 -0.423 1 72.19 675 VAL B O 1
ATOM 10672 N N . LEU B 1 676 ? -3.994 23.297 -2.307 1 64.38 676 LEU B N 1
ATOM 10673 C CA . LEU B 1 676 ? -3.295 24.406 -1.666 1 64.38 676 LEU B CA 1
ATOM 10674 C C . LEU B 1 676 ? -3.928 25.75 -2.045 1 64.38 676 LEU B C 1
ATOM 10676 O O . LEU B 1 676 ? -4.141 26.031 -3.229 1 64.38 676 LEU B O 1
ATOM 10680 N N . GLU B 1 677 ? -4.973 26.391 -1.305 1 56.72 677 GLU B N 1
ATOM 10681 C CA . GLU B 1 677 ? -5.473 27.734 -1.592 1 56.72 677 GLU B CA 1
ATOM 10682 C C . GLU B 1 677 ? -4.496 28.797 -1.108 1 56.72 677 GLU B C 1
ATOM 10684 O O . GLU B 1 677 ? -3.869 28.656 -0.058 1 56.72 677 GLU B O 1
#

Solvent-accessible surface area (backbone atoms only — not comparable to full-atom values): 72837 Å² total; per-residue (Å²): 131,83,77,71,76,73,73,57,70,70,58,68,80,74,38,63,39,62,40,34,39,37,35,28,31,42,41,56,28,41,71,20,48,43,77,43,35,84,42,48,27,36,41,34,31,36,86,87,31,51,65,66,54,50,52,49,54,53,48,28,61,52,70,64,50,80,74,54,61,72,42,43,22,75,90,51,44,64,60,52,52,50,48,52,50,36,39,77,67,65,73,44,52,68,71,53,44,65,66,67,53,81,51,37,32,39,34,42,34,33,37,36,68,73,41,56,91,84,52,74,53,52,42,51,48,84,35,54,74,61,89,54,83,86,60,43,57,31,30,37,37,40,33,42,39,77,58,44,49,70,66,48,48,45,67,72,45,39,75,42,34,34,52,96,88,38,86,47,68,42,95,58,39,66,55,54,50,52,75,38,34,66,68,41,31,38,80,46,36,30,24,30,21,79,92,45,72,86,48,64,44,81,51,56,67,67,53,52,31,55,23,41,43,67,49,77,43,63,58,84,59,68,74,54,70,60,74,79,49,91,75,12,54,13,42,49,53,33,54,57,66,67,49,60,57,84,77,37,59,64,76,53,13,50,50,44,43,48,35,48,53,27,50,73,70,34,57,83,67,25,40,57,50,42,15,47,49,40,20,46,46,44,49,61,66,40,64,47,38,65,58,57,83,84,49,58,40,61,20,33,41,52,69,71,62,73,76,84,68,72,55,53,66,38,42,46,14,28,24,43,74,93,49,90,50,68,33,60,41,85,76,48,61,64,32,57,54,46,54,52,44,50,52,50,53,50,53,53,46,55,50,53,48,62,69,65,48,90,28,43,40,38,35,38,38,38,32,33,82,54,57,71,42,54,73,60,53,28,42,50,41,34,57,46,48,51,56,49,49,59,61,49,35,60,74,56,34,30,35,37,35,35,46,86,45,34,46,45,58,34,70,48,59,50,70,30,32,27,41,27,39,64,48,80,79,27,29,38,46,44,53,40,39,60,51,35,70,75,35,58,85,44,37,61,56,51,49,53,49,32,42,65,65,49,47,47,63,67,53,32,49,27,37,38,40,27,32,43,55,35,51,67,59,39,44,62,56,49,52,52,50,37,51,75,72,47,63,34,62,89,34,92,48,32,53,82,47,42,45,62,27,82,41,74,49,14,49,73,44,44,57,65,46,49,64,53,38,58,71,67,58,34,40,31,36,35,44,43,53,49,39,18,18,31,77,42,73,43,96,85,67,48,72,44,73,41,84,39,51,46,95,67,28,49,24,53,74,28,47,32,59,52,52,50,51,34,56,74,69,67,50,60,90,82,60,79,74,85,56,50,36,65,66,60,76,64,53,48,76,68,73,32,44,56,94,52,33,34,56,34,42,65,53,78,47,96,89,41,43,33,37,39,68,66,15,32,38,42,60,63,30,29,75,83,67,67,47,66,97,76,67,53,63,75,70,33,60,71,82,71,88,48,50,43,46,54,37,52,48,43,60,71,74,37,84,82,64,55,76,44,64,38,60,53,53,44,50,40,52,54,41,70,54,65,63,70,110,131,83,80,68,76,72,72,58,71,73,58,68,80,79,40,63,37,62,40,34,40,36,34,29,32,42,41,55,28,41,73,21,49,43,77,42,35,84,41,48,26,34,39,34,31,37,85,87,31,51,66,66,53,50,55,49,53,53,47,28,61,53,71,64,48,80,74,53,62,72,42,42,20,76,90,50,44,63,57,50,51,51,49,52,48,36,39,76,68,65,73,44,53,67,71,54,45,63,66,68,55,80,49,35,32,39,35,43,34,33,37,36,69,74,39,56,91,84,51,76,52,54,41,49,49,84,33,55,74,61,89,53,84,86,61,43,58,32,30,37,35,40,32,42,38,76,56,45,50,70,66,48,49,46,68,71,45,39,75,41,33,34,52,98,87,37,87,48,68,42,95,58,42,64,54,53,50,54,75,37,33,66,68,41,33,40,82,45,36,32,23,30,22,78,90,44,72,84,48,64,44,81,51,56,66,66,52,51,31,52,22,40,42,68,48,77,43,62,57,85,60,68,75,53,74,59,76,79,50,91,74,13,55,13,44,50,52,37,54,57,65,67,48,59,58,85,76,36,58,65,75,54,12,50,49,45,42,49,35,48,51,27,53,74,71,31,58,83,68,23,40,56,49,41,16,47,50,40,20,45,45,44,49,61,66,41,64,48,40,63,59,57,82,84,48,58,40,61,21,34,41,52,63,71,56,77,65,96,62,71,60,43,58,37,43,46,13,29,24,42,74,93,49,91,51,68,34,59,39,86,74,48,61,64,32,57,54,45,52,52,43,50,52,52,52,52,54,54,46,55,51,54,48,62,70,65,48,89,27,46,40,37,37,36,38,38,31,32,83,54,58,72,42,54,72,61,52,30,42,50,41,34,57,46,49,53,57,49,49,58,61,50,36,62,74,57,35,30,34,38,36,34,45,86,45,35,45,45,58,33,70,47,58,50,69,31,33,28,41,27,39,63,48,80,79,28,29,38,46,44,53,39,39,60,51,37,70,76,35,58,84,44,37,60,55,52,48,52,50,32,43,66,64,49,48,47,64,67,53,31,51,27,38,35,40,28,33,43,56,36,50,67,59,41,44,62,56,50,53,53,52,36,52,75,72,47,65,35,63,90,36,92,48,33,56,82,47,42,46,61,27,83,42,72,49,15,49,74,44,44,55,65,47,48,64,53,38,57,72,66,57,34,42,31,36,36,44,44,55,49,39,19,19,32,77,42,74,42,96,84,67,46,73,44,73,41,84,38,51,48,94,67,29,49,24,52,73,28,45,30,60,52,51,51,52,34,56,72,70,68,48,60,91,82,59,79,74,82,58,49,35,63,65,60,78,64,54,47,77,69,74,31,42,54,95,54,34,35,55,36,42,66,54,78,48,97,89,41,45,34,37,39,69,67,15,31,37,41,59,63,30,29,77,84,68,68,45,65,96,77,68,54,64,75,70,33,59,72,81,71,90,48,52,44,46,54,37,51,46,43,61,72,73,38,83,80,63,56,75,44,63,39,58,52,52,44,52,41,52,55,43,70,55,67,65,70,109

Foldseek 3Di:
DCPDCPVPVLPDDQAKAWAKKWKDFFALRHTAIDGFDQFFFEEFFAPPLCQVVVVVVVVCLLVFNDDAPNRGYPVCLVVLVVLLLCVLVVVDDPVVSQVSDDWTKMKIKMFRPVPDPPDQLALCVVLDPDPDPPDRIKIKMKTWGFPDDPVQSCVQQVVQQDDPRDGDHHPCSSVSCNVCVPVGIGIWMWRADPVHRVDIDTDDSVSSNLFEVEDEADLPDPQDLPQPDPLHPQQLVLVVLPDQLVLDDVVVSVLSVVLVVCLQVPDPVSQVSQQVSVLVVLVVLCPPCPDVVQFFSFTFGQPSPPDDRSDGRRFRWTDTDPHNDTHGPVVDQPQSSLSSSVVSSLSVQLSVLVVSPPNHQYEYEYEASCPSHDLVSVLSVLVSVVVVSVVSCSSSYRYYYYHQFLNNVLVDQQQSYWQWAQAPSGTYTHRSVVVCVVQVPLRVVVSVLSNVVSWNLSHFQEEEEEADDLCVLCVVLVQVVCVVVCLLVVDPDGPVNGGYTYHHDHQACVQSCVVVCVSNQHAYEYEYFQQFWDWDQDPVRDTDIDGDFLVPGFAHPRNNLVVLLCVLVVHDPPDPDTDGSCSRQVQDQVSQDDRRYGYFYWHDDPNGTARGQQLLQCSQQVVVVVNDPDHDNVSSDDPDPDSNCSNVCCVVVPVPGDHGPRSSVSSSVSSPDDSHD/DCPDCPVPVLPDDQAKAWAKKWKDFFALRHTAIDGFDQFFFEEFFAPPLCQVVVVVVVVCLLVFNDDAPNRGYPVCLVVLVVLLLCVLVVVDDPVVSQVSDDWTKMKIKMFRPVPDPPDQLALCVVLPPDPDPPDRIKIKMKTWGFDDDPVQSCVQQVVQQDDPRDGDHHPCSSVSCNVCVPVGIHIWMWRADPVHRVDIDTDDSVSSNLFEVEDEADLPDPQDLPPPDPLHPQVLVVVVLPDQLVLDDVVLSVLSVVLVVCLVVPDPVSQLSQQVSVLVVLVVLCPPCPDVVQFFSFTFGQPQPPDDDSPRSGFGWTDTDPHNDTHTCVVDQPQSSLSSSVVSSLSVQLSVLVVSPSNHQYEYEYEASCPSHDLVSVLSVLVSVVVVSVVSCSSSYRYYYYHQFLNNVLVDQQQSYWQWAQAPSGTYTHRSVVVCVVQVPLRVVVSVLSNVVSWNLSHFQEEEEEADDLCVLCVVLVQVVCVVVCLLVVDPQGPVNGGYTYHHDHQACVQSCVVVCVSSQHAYEYEYFQQFWDWDQDPVRDTDIDGDFLVPGFAHPRNNLVVLLCVLVVHDPPDPDTDGSCSRQVQDQVSQDDRRYGYFYWHDDPNGTARGQQLLQCSQQVVVVVNDPDDDNVSSDDPDPDSNCSNVCCVVVPVPGDHGPRSSVSSSVSSPDDSHD